Protein 2WAM (pdb70)

Solvent-accessible surface area: 38708 Å² total; per-residue (Å²): 164,98,178,165,82,60,38,56,98,35,1,20,96,47,94,146,97,39,40,136,12,41,22,135,103,62,127,17,3,3,2,0,1,1,10,39,19,27,5,37,0,0,50,0,3,95,29,0,7,49,20,2,66,90,45,21,111,51,96,54,2,0,43,9,26,21,22,28,0,1,5,1,55,77,52,50,11,73,0,14,16,98,50,1,48,24,51,93,9,80,83,26,54,2,9,4,27,7,1,130,7,70,117,19,31,10,0,1,0,0,0,3,34,2,0,2,9,16,0,47,75,0,2,63,2,1,44,72,8,2,67,167,38,39,18,62,6,1,0,5,10,15,2,0,3,25,31,24,3,9,52,69,96,61,54,28,24,13,12,3,69,46,144,150,47,11,83,126,44,126,74,62,24,82,120,17,93,1,18,1,2,0,15,20,3,0,7,28,31,0,27,99,94,74,31,58,4,0,0,1,11,0,18,0,4,73,58,10,19,163,55,64,4,8,17,0,0,36,18,0,0,75,26,0,20,151,24,1,88,12,98,22,51,24,81,117,12,33,123,40,7,60,103,37,50,57,120,13,56,130,134,13,143,91,35,79,136,50,19,105,68,7,30,39,10,38,155,116,18,55,59,114,57,87,61,75,90,104,88,88,181,39,79,74,21,56,191,34,5,32,106,53,6,174,159,178,164,90,58,36,54,87,34,0,22,85,51,81,126,96,67,28,127,15,59,33,126,108,53,115,19,3,1,1,0,2,1,6,32,16,24,3,39,0,0,61,0,6,96,39,0,2,31,18,2,59,93,40,24,112,54,72,53,4,0,41,9,29,22,22,27,0,0,6,2,45,77,52,27,10,75,1,14,14,101,46,3,54,18,46,93,9,80,75,24,100,3,7,3,23,8,2,106,7,68,116,27,30,6,0,0,0,0,5,11,32,1,0,2,8,18,1,49,79,0,2,68,2,2,42,68,11,1,65,160,39,40,15,69,7,1,0,4,7,18,2,0,2,26,40,26,4,8,47,72,98,54,53,30,34,12,14,3,74,44,152,148,47,8,84,114,44,144,73,72,22,88,109,21,82,2,16,1,1,0,13,22,6,0,6,26,30,0,28,100,99,71,34,57,4,0,0,1,14,0,16,0,2,68,72,12,20,153,74,70,6,9,17,0,0,39,18,0,0,80,23,0,22,140,22,1,76,9,97,20,50,24,83,103,11,34,119,36,7,65,125,38,45,56,139,17,49,121,120,16,156,85,37,95,146,56,35,124,77,6,31,30,14,40,147,115,40,65,65,163,70,123,135,35,86,74,20,63,174,41,8,42,108,60,9,189,164,99,184,156,88,56,36,54,94,36,0,21,96,48,91,144,99,44,39,128,10,43,27,128,109,53,118,16,3,1,1,0,1,0,8,38,20,91,26,45,2,0,50,0,5,100,30,0,7,48,20,1,70,91,43,22,104,48,98,51,3,0,43,8,28,23,24,32,0,0,6,3,40,75,45,22,18,72,1,14,16,96,48,4,48,22,56,95,12,78,66,25,100,3,7,4,25,6,2,123,8,64,118,18,32,5,0,0,0,0,6,12,36,1,0,1,7,15,0,50,71,0,2,68,2,2,49,68,13,2,63,169,41,38,17,64,9,0,0,5,10,15,1,45,61,90,66,14,2,7,46,69,97,64,53,28,48,10,20,4,72,40,162,147,50,4,83,119,44,152,62,98,59,78,110,76,106,40,72,1,2,0,15,22,2,0,7,29,28,0,28,103,93,70,36,64,3,0,0,2,25,0,14,0,4,95,77,10,35,167,54,60,4,8,17,1,0,38,18,0,0,79,28,0,22,150,23,1,76,9,99,23,50,24,85,117,12,32,109,33,6,57,107,38,50,51,138,15,60,115,118,24,168,91,37,77,134,61,34,133,88,6,33,40,15,42,158,109,33,66,68,139,97,133,118

Organism: Mycobacterium tuberculosis (strain CDC 1551 / Oshkosh) (NCBI:txid83331)

Nearest PDB structures (foldseek):
  2wam-assembly1_A  TM=1.003E+00  e=1.824E-62  Mycobacterium tuberculosis H37Rv
  2wam-assembly1_B  TM=9.989E-01  e=4.707E-58  Mycobacterium tuberculosis H37Rv
  2p90-assembly1_A  TM=9.515E-01  e=1.742E-33  Corynebacterium glutamicum ATCC 13032
  3e35-assembly1_A  TM=9.134E-01  e=2.302E-29  Streptomyces coelicolor A3(2)
  3mnf-assembly1_A  TM=8.466E-01  e=8.065E-18  Streptomyces avermitilis MA-4680 = NBRC 14893

Radius of gyration: 30.43 Å; Cα contacts (8 Å, |Δi|>4): 1703; chains: 3; bounding box: 78×72×82 Å

Foldseek 3Di:
DDDDADDDPQFKGFPPPDDQQAFPVRAGAEEEEQADDQAQFLVLSVLLLVQQPVQWDKDFGMWTPLVSFADCVVPPWDWDDDPHGTDDTDDWTWTKMWTAFPVGNIHIYTYTHFGPDDLPVNLVRVLVVCVVRRHQEYEYEAEFEFLAAPPDDKDKDKDWPDVVLPVVDDDPEDDDDADDGSRRVSQVVCVVVVHTYMYIYIYHHNVRGPHNQLVRNLVSVVSCCVSRVGHHDCVVSVVVNVVVSVVVVVVCVVDVVSVVSNVVNNVVVVVVVVVVVVVVCYVRRRVGSNVSSD/DDDQDDDPQWKGFDPDADQQADPVGAGAEEEEQAPDQAQFLPLSVLLVVQQPVQWDKDFGMWTNLVSFADCVVPPWDWDDDPHGTDDTRDWTWTKMWTAFPVGNIHIYTYTHFGPDDLPVNLVRVLVVCVVRRHQEYEYEAEFEDLAAPPDDKDKDKDWPDCVLQVVDDDPEDDDDADDTSRVVSQVVCVVVPHTYMYMYIYHHNVRGPHNQLVSNVVRVVSVCVRRVGHHPCVVSVVVNVVVVVVVVVVQVVDPVNVVSNVVNVVVVVVVVVPYVSRRVGSRVSRD/DDDDADDDPQFKGFPPPDDQQADPVSAGAAEEEQADDPAQFLVLSVLLVVQQPVQWDKDFGMWTPLVSFADCVVPPWDWDDDDHDTDDTRDWTWTKMWTAFPVGNIHIYTYTHFGPDDLVVNLVRVLVVCVVRNHQEYEYEAEDEDLAFPPDDKDKDKDWPDCVLVVVDDDPDDDDDDDDTSRNVSQVVCVVVPHTYMYMYIYDHNVRGVDNQLVSNVVRVVSCCVSRVGHHDCVVSVVVNVVVSVVVVVVLVVDVVNVVSNVVNVVVVVVVVVD

Secondary structure (DSSP, 8-state):
------EETTTEEE-SSPPP---TTSPPPEEEEEEESS--GGGHHHHHHHHHHHHSEEEEEEEE-HHHH-BTTTSPPEEEEETTEEEEE----EEEEEEE-TT--EEEEEEEEPPSB-HHHHHHHHHHHHHHTT--EEEEEEEEEES--TTS---EEEEESSGGGGTTS-----SEEEE--HHHHHHHHHHHTT--EEEEEEEEEGGGTTS--HHHHHHHHHHHHHHHT-----HHHHHHHHHHHHHHHHHHTT-HHHHHHHHHHHHHHHHHHHHHHHTT--HHHHHHHHHHH-/-----EETTTEEEPSSPPP---SS-PPPEEEEEEESS--GGGHHHHHHHHHHHHSEEEEEEEE-HHHH-BTTTSPPEEEE-SSSEEEE----EEEEEEE-TT--EEEEEEEEPPSB-HHHHHHHHHHHHHHTT--EEEEEEEEEES--TTSPPPEEEEES-GGGGTT------SEEEE--HHHHHHHHHHHTT--EEEEEEEEEGGGTTS--HHHHHHHHHHHHHHHT-----HHHHHHHHHHHHHHHHHHTT-HHHHHHHHHHHHHHHHHH---HHHHHHHHHHT-/------EETTTEEE-SSPPP---TT-PPPEEEEEEESS--GGGHHHHHHHHHHHHSEEEEEEEE-HHHH-BTTTS--EEEE-SSSEEEE----EEEEEEE-TT--EEEEEEEEPPSB-HHHHHHHHHHHHHHTT--EEEEEEEEEES--TTSPPPEEEEESSGGGGTT-------EEEE--HHHHHHHHHHHTT--EEEEEEEEEGGGTTS--HHHHHHHHHHHHHHHT-----HHHHHHHHHHHHHHHHHHHH-HHHHHHHHHHHHHHHHHHH-

InterPro domains:
  IPR008492 Rv2714-like [PIRSF028754] (21-323)
  IPR019151 Proteasome assembly chaperone 2 [PF09754] (43-261)
  IPR038389 Proteasome assembly chaperone 2 superfamily [G3DSA:3.40.50.10900] (10-241)

B-factor: mean 50.77, std 25.78, range [14.51, 149.57]

CATH classification: 3.40.50.10900 (+1 more: 1.10.287.100)

GO terms:
  GO:0005886 plasma membrane (C, HDA)
  GO:0070207 protein homotrimerization (P, IPI)

Structure (mmCIF, N/CA/C/O backbone):
data_2WAM
#
_entry.id   2WAM
#
_cell.length_a   140.493
_cell.length_b   140.493
_cell.length_c   129.770
_cell.angle_alpha   90.00
_cell.angle_beta   90.00
_cell.angle_gamma   120.00
#
_symmetry.space_group_name_H-M   'P 32 2 1'
#
loop_
_entity.id
_entity.type
_entity.pdbx_description
1 polymer 'CONSERVED HYPOTHETICAL ALANINE AND LEUCINE RICH PROTEIN'
2 non-polymer GLYCEROL
3 water water
#
loop_
_atom_site.group_PDB
_atom_site.id
_atom_site.type_symbol
_atom_site.label_atom_id
_atom_site.label_alt_id
_atom_site.label_comp_id
_atom_site.label_asym_id
_atom_site.label_entity_id
_atom_site.label_seq_id
_atom_site.pdbx_PDB_ins_code
_atom_site.Cartn_x
_atom_site.Cartn_y
_atom_site.Cartn_z
_atom_site.occupancy
_atom_site.B_iso_or_equiv
_atom_site.auth_seq_id
_atom_site.auth_comp_id
_atom_site.auth_asym_id
_atom_site.auth_atom_id
_atom_site.pdbx_PDB_model_num
ATOM 1 N N . ALA A 1 38 ? -33.842 -48.110 15.293 1.00 73.18 10 ALA A N 1
ATOM 2 C CA . ALA A 1 38 ? -33.976 -49.164 16.299 1.00 85.04 10 ALA A CA 1
ATOM 3 C C . ALA A 1 38 ? -32.655 -49.911 16.533 1.00 86.76 10 ALA A C 1
ATOM 4 O O . ALA A 1 38 ? -32.191 -50.027 17.675 1.00 81.58 10 ALA A O 1
ATOM 6 N N . ARG A 1 39 ? -32.059 -50.412 15.450 1.00 86.66 11 ARG A N 1
ATOM 7 C CA . ARG A 1 39 ? -30.758 -51.083 15.508 1.00 88.82 11 ARG A CA 1
ATOM 8 C C . ARG A 1 39 ? -29.605 -50.066 15.524 1.00 90.23 11 ARG A C 1
ATOM 9 O O . ARG A 1 39 ? -29.562 -49.150 14.697 1.00 84.73 11 ARG A O 1
ATOM 11 N N . GLU A 1 40 ? -28.674 -50.235 16.463 1.00 91.75 12 GLU A N 1
ATOM 12 C CA . GLU A 1 40 ? -27.585 -49.270 16.669 1.00 93.72 12 GLU A CA 1
ATOM 13 C C . GLU A 1 40 ? -26.584 -49.118 15.507 1.00 95.40 12 GLU A C 1
ATOM 14 O O . GLU A 1 40 ? -26.142 -50.094 14.898 1.00 91.60 12 GLU A O 1
ATOM 20 N N . TYR A 1 41 ? -26.221 -47.868 15.237 1.00 96.88 13 TYR A N 1
ATOM 21 C CA . TYR A 1 41 ? -25.321 -47.507 14.151 1.00 88.62 13 TYR A CA 1
ATOM 22 C C . TYR A 1 41 ? -24.118 -46.769 14.735 1.00 77.66 13 TYR A C 1
ATOM 23 O O . TYR A 1 41 ? -24.267 -45.677 15.280 1.00 79.49 13 TYR A O 1
ATOM 32 N N . GLU A 1 42 ? -22.932 -47.361 14.634 1.00 64.29 14 GLU A N 1
ATOM 33 C CA . GLU A 1 42 ? -21.725 -46.719 15.154 1.00 54.22 14 GLU A CA 1
ATOM 34 C C . GLU A 1 42 ? -21.225 -45.656 14.165 1.00 50.20 14 GLU A C 1
ATOM 35 O O . GLU A 1 42 ? -21.142 -45.912 12.959 1.00 54.45 14 GLU A O 1
ATOM 41 N N . PRO A 1 43 ? -20.887 -44.455 14.670 1.00 43.80 15 PRO A N 1
ATOM 42 C CA . PRO A 1 43 ? -20.634 -43.319 13.773 1.00 41.44 15 PRO A CA 1
ATOM 43 C C . PRO A 1 43 ? -19.286 -43.428 13.048 1.00 37.47 15 PRO A C 1
ATOM 44 O O . PRO A 1 43 ? -18.355 -44.085 13.512 1.00 34.80 15 PRO A O 1
ATOM 48 N N . GLY A 1 44 ? -19.186 -42.765 11.908 1.00 33.79 16 GLY A N 1
ATOM 49 C CA . GLY A 1 44 ? -1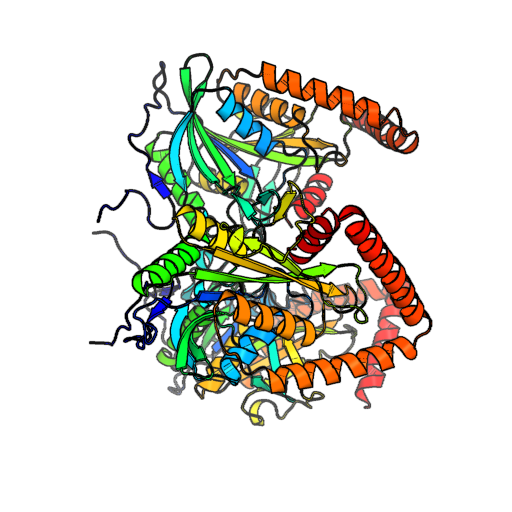7.981 -42.831 11.118 1.00 34.90 16 GLY A CA 1
ATOM 50 C C . GLY A 1 44 ? -18.235 -42.395 9.698 1.00 37.01 16 GLY A C 1
ATOM 51 O O . GLY A 1 44 ? -19.069 -41.525 9.445 1.00 42.35 16 GLY A O 1
ATOM 52 N N . GLN A 1 45 ? -17.485 -42.985 8.776 1.00 34.85 17 GLN A N 1
ATOM 53 C CA . GLN A 1 45 ? -17.698 -42.783 7.359 1.00 38.32 17 GLN A CA 1
ATOM 54 C C . GLN A 1 45 ? -18.040 -44.132 6.745 1.00 40.88 17 GLN A C 1
ATOM 55 O O . GLN A 1 45 ? -17.216 -45.044 6.728 1.00 44.51 17 GLN A O 1
ATOM 61 N N . PRO A 1 46 ? -19.267 -44.264 6.240 1.00 42.17 18 PRO A N 1
ATOM 62 C CA . PRO A 1 46 ? -19.712 -45.546 5.686 1.00 39.10 18 PRO A CA 1
ATOM 63 C C . PRO A 1 46 ? -18.760 -46.050 4.602 1.00 40.71 18 PRO A C 1
ATOM 64 O O . PRO A 1 46 ? -18.383 -45.321 3.681 1.00 34.80 18 PRO A O 1
ATOM 68 N N . GLY A 1 47 ? -18.359 -47.308 4.740 1.00 47.52 19 GLY A N 1
ATOM 69 C CA . GLY A 1 47 ? -17.446 -47.925 3.809 1.00 22.66 19 GLY A CA 1
ATOM 70 C C . GLY A 1 47 ? -16.000 -47.493 3.981 1.00 39.68 19 GLY A C 1
ATOM 71 O O . GLY A 1 47 ? -15.165 -47.802 3.124 1.00 39.01 19 GLY A O 1
ATOM 72 N N . MET A 1 48 ? -15.692 -46.775 5.064 1.00 22.99 20 MET A N 1
ATOM 73 C CA . MET A 1 48 ? -14.319 -46.346 5.280 1.00 26.95 20 MET A CA 1
ATOM 74 C C . MET A 1 48 ? -13.780 -46.560 6.698 1.00 35.52 20 MET A C 1
ATOM 75 O O . MET A 1 48 ? -12.685 -47.088 6.865 1.00 30.23 20 MET A O 1
ATOM 80 N N . TYR A 1 49 ? -14.532 -46.129 7.711 1.00 37.05 21 TYR A N 1
ATOM 81 C CA . TYR A 1 49 ? -14.121 -46.338 9.093 1.00 28.75 21 TYR A CA 1
ATOM 82 C C . TYR A 1 49 ? -15.251 -46.146 10.082 1.00 31.49 21 TYR A C 1
ATOM 83 O O . TYR A 1 49 ? -16.148 -45.335 9.861 1.00 33.14 21 TYR A O 1
ATOM 92 N N . GLU A 1 50 ? -15.193 -46.915 11.167 1.00 27.86 22 GLU A N 1
ATOM 93 C CA . GLU A 1 50 ? -16.005 -46.689 12.350 1.00 26.68 22 GLU A CA 1
ATOM 94 C C . GLU A 1 50 ? -15.176 -45.986 13.424 1.00 32.99 22 GLU A C 1
ATOM 95 O O . GLU A 1 50 ? -14.030 -46.365 13.698 1.00 31.87 22 GLU A O 1
ATOM 101 N N . LEU A 1 51 ? -15.758 -44.966 14.036 1.00 31.37 23 LEU A N 1
ATOM 102 C CA . LEU A 1 51 ? -15.169 -44.357 15.221 1.00 30.11 23 LEU A CA 1
ATOM 103 C C . LEU A 1 51 ? -15.458 -45.163 16.474 1.00 30.05 23 LEU A C 1
ATOM 104 O O . LEU A 1 51 ? -16.552 -45.688 16.647 1.00 44.64 23 LEU A O 1
ATOM 109 N N . GLU A 1 52 ? -14.470 -45.260 17.348 1.00 34.62 24 GLU A N 1
ATOM 110 C CA . GLU A 1 52 ? -14.698 -45.701 18.719 1.00 40.34 24 GLU A CA 1
ATOM 111 C C . GLU A 1 52 ? -14.967 -44.450 19.565 1.00 44.83 24 GLU A C 1
ATOM 112 O O . GLU A 1 52 ? -14.065 -43.930 20.213 1.00 45.25 24 GLU A O 1
ATOM 118 N N . PHE A 1 53 ? -16.208 -43.966 19.538 1.00 46.60 25 PHE A N 1
ATOM 119 C CA . PHE A 1 53 ? -16.556 -42.662 20.105 1.00 43.57 25 PHE A CA 1
ATOM 120 C C . PHE A 1 53 ? -16.966 -42.746 21.587 1.00 49.72 25 PHE A C 1
ATOM 121 O O . PHE A 1 53 ? -17.744 -43.623 21.975 1.00 50.19 25 PHE A O 1
ATOM 129 N N . PRO A 1 54 ? -16.447 -41.823 22.419 1.00 42.89 26 PRO A N 1
ATOM 130 C CA . PRO A 1 54 ? -15.553 -40.717 22.049 1.00 32.91 26 PRO A CA 1
ATOM 131 C C . PRO A 1 54 ? -14.067 -41.062 22.099 1.00 37.80 26 PRO A C 1
ATOM 132 O O . PRO A 1 54 ? -13.635 -41.975 22.797 1.00 33.83 26 PRO A O 1
ATOM 136 N N . ALA A 1 55 ? -13.284 -40.296 21.355 1.00 48.01 27 ALA A N 1
ATOM 137 C CA . ALA A 1 55 ? -11.839 -40.412 21.398 1.00 42.39 27 ALA A CA 1
ATOM 138 C C . ALA A 1 55 ? -11.332 -39.853 22.722 1.00 41.18 27 ALA A C 1
ATOM 139 O O . ALA A 1 55 ? -11.965 -38.974 23.314 1.00 42.05 27 ALA A O 1
ATOM 141 N N . PRO A 1 56 ? -10.182 -40.358 23.183 1.00 37.58 28 PRO A N 1
ATOM 142 C CA . PRO A 1 56 ? -9.529 -39.872 24.401 1.00 34.88 28 PRO A CA 1
ATOM 143 C C . PRO A 1 56 ? -9.090 -38.423 24.220 1.00 39.74 28 PRO A C 1
ATOM 144 O O . PRO A 1 56 ? -9.181 -37.885 23.114 1.00 40.49 28 PRO A O 1
ATOM 148 N N . GLN A 1 57 ? -8.620 -37.800 25.295 1.00 50.90 29 GLN A N 1
ATOM 149 C CA . GLN A 1 57 ? -7.974 -36.500 25.196 1.00 54.02 29 GLN A CA 1
ATOM 150 C C . GLN A 1 57 ? -6.662 -36.698 24.444 1.00 48.39 29 GLN A C 1
ATOM 151 O O . GLN A 1 57 ? -5.895 -37.610 24.766 1.00 48.65 29 GLN A O 1
ATOM 157 N N . LEU A 1 58 ? -6.401 -35.868 23.437 1.00 39.14 30 LEU A N 1
ATOM 158 C CA . LEU A 1 58 ? -5.179 -36.031 22.643 1.00 32.30 30 LEU A CA 1
ATOM 159 C C . LEU A 1 58 ? -4.213 -34.857 22.747 1.00 34.84 30 LEU A C 1
ATOM 160 O O . LEU A 1 58 ? -3.176 -34.827 22.086 1.00 34.92 30 LEU A O 1
ATOM 165 N N . SER A 1 59 ? -4.549 -33.900 23.597 1.00 33.52 31 SER A N 1
ATOM 166 C CA . SER A 1 59 ? -3.730 -32.714 23.749 1.00 39.05 31 SER A CA 1
ATOM 167 C C . SER A 1 59 ? -2.710 -32.901 24.865 1.00 48.80 31 SER A C 1
ATOM 168 O O . SER A 1 59 ? -2.985 -33.567 25.868 1.00 54.68 31 SER A O 1
ATOM 171 N N . SER A 1 60 ? -1.523 -32.328 24.678 1.00 56.56 32 SER A N 1
ATOM 172 C CA . SER A 1 60 ? -0.461 -32.443 25.671 1.00 67.67 32 SER A CA 1
ATOM 173 C C . SER A 1 60 ? -0.755 -31.515 26.833 1.00 70.22 32 SER A C 1
ATOM 174 O O . SER A 1 60 ? -1.611 -30.630 26.737 1.00 60.18 32 SER A O 1
ATOM 177 N N . SER A 1 61 ? -0.032 -31.725 27.926 1.00 80.76 33 SER A N 1
ATOM 178 C CA . SER A 1 61 ? -0.130 -30.874 29.102 1.00 87.60 33 SER A CA 1
ATOM 179 C C . SER A 1 61 ? -0.028 -29.394 28.744 1.00 88.51 33 SER A C 1
ATOM 180 O O . SER A 1 61 ? -0.458 -28.546 29.519 1.00 92.90 33 SER A O 1
ATOM 183 N N . ASP A 1 62 ? 0.525 -29.095 27.567 1.00 89.51 34 ASP A N 1
ATOM 184 C CA . ASP A 1 62 ? 0.717 -27.713 27.113 1.00 91.52 34 ASP A CA 1
ATOM 185 C C . ASP A 1 62 ? -0.243 -27.231 26.003 1.00 91.15 34 ASP A C 1
ATOM 186 O O . ASP A 1 62 ? -0.007 -26.187 25.389 1.00 92.45 34 ASP A O 1
ATOM 191 N N . GLY A 1 63 ? -1.315 -27.982 25.746 1.00 85.83 35 GLY A N 1
ATOM 192 C CA . GLY A 1 63 ? -2.314 -27.586 24.760 1.00 74.23 35 GLY A CA 1
ATOM 193 C C . GLY A 1 63 ? -1.922 -27.894 23.323 1.00 65.48 35 GLY A C 1
ATOM 194 O O . GLY A 1 63 ? -2.677 -27.649 22.376 1.00 56.44 35 GLY A O 1
ATOM 195 N N . ARG A 1 64 ? -0.723 -28.443 23.174 1.00 62.59 36 ARG A N 1
ATOM 196 C CA . ARG A 1 64 ? -0.150 -28.823 21.887 1.00 55.50 36 ARG A CA 1
ATOM 197 C C . ARG A 1 64 ? -0.855 -30.070 21.323 1.00 50.53 36 ARG A C 1
ATOM 198 O O . ARG A 1 64 ? -1.335 -30.917 22.072 1.00 47.26 36 ARG A O 1
ATOM 206 N N . GLY A 1 65 ? -0.919 -30.191 20.004 1.00 47.80 37 GLY A N 1
ATOM 207 C CA . GLY A 1 65 ? -1.593 -31.326 19.400 1.00 40.40 37 GLY A CA 1
ATOM 208 C C . GLY A 1 65 ? -0.733 -32.575 19.308 1.00 38.99 37 GLY A C 1
ATOM 209 O O . GLY A 1 65 ? 0.491 -32.502 19.457 1.00 43.49 37 GLY A O 1
ATOM 210 N N . PRO A 1 66 ? -1.370 -33.728 19.040 1.00 35.26 38 PRO A N 1
ATOM 211 C CA . PRO A 1 66 ? -0.722 -35.041 18.908 1.00 38.74 38 PRO A CA 1
ATOM 212 C C . PRO A 1 66 ? 0.135 -35.196 17.647 1.00 40.43 38 PRO A C 1
ATOM 213 O O . PRO A 1 66 ? -0.149 -34.624 16.600 1.00 39.65 38 PRO A O 1
ATOM 217 N N . VAL A 1 67 ? 1.183 -35.996 17.769 1.00 39.52 39 VAL A N 1
ATOM 218 C CA . VAL A 1 67 ? 1.923 -36.510 16.626 1.00 38.56 39 VAL A CA 1
ATOM 219 C C . VAL A 1 67 ? 1.159 -37.710 16.032 1.00 41.44 39 VAL A C 1
ATOM 220 O O . VAL A 1 67 ? 0.553 -38.499 16.763 1.00 32.95 39 VAL A O 1
ATOM 224 N N . LEU A 1 68 ? 1.154 -37.822 14.706 1.00 41.88 40 LEU A N 1
ATOM 225 C CA . LEU A 1 68 ? 0.561 -38.967 14.037 1.00 35.38 40 LEU A CA 1
ATOM 226 C C . LEU A 1 68 ? 1.668 -39.786 13.395 1.00 36.86 40 LEU A C 1
ATOM 227 O O . LEU A 1 68 ? 2.421 -39.272 12.577 1.00 35.71 40 LEU A O 1
ATOM 232 N N . VAL A 1 69 ? 1.757 -41.057 13.774 1.00 33.69 41 VAL A N 1
ATOM 233 C CA . VAL A 1 69 ? 2.705 -41.989 13.176 1.00 30.75 41 VAL A CA 1
ATOM 234 C C . VAL A 1 69 ? 1.933 -42.944 12.280 1.00 26.94 41 VAL A C 1
ATOM 235 O O . VAL A 1 69 ? 0.928 -43.502 12.709 1.00 35.34 41 VAL A O 1
ATOM 239 N N . HIS A 1 70 ? 2.384 -43.129 11.041 1.00 23.35 42 HIS A N 1
ATOM 240 C CA . HIS A 1 70 ? 1.775 -44.129 10.152 1.00 28.86 42 HIS A CA 1
ATOM 241 C C . HIS A 1 70 ? 2.744 -45.246 9.773 1.00 33.08 42 HIS A C 1
ATOM 242 O O . HIS A 1 70 ? 3.886 -44.999 9.357 1.00 31.97 42 HIS A O 1
ATOM 249 N N . ALA A 1 71 ? 2.264 -46.477 9.936 1.00 25.76 43 ALA A N 1
ATOM 250 C CA . ALA A 1 71 ? 3.061 -47.675 9.689 1.00 27.42 43 ALA A CA 1
ATOM 251 C C . ALA A 1 71 ? 2.246 -48.722 8.946 1.00 29.89 43 ALA A C 1
ATOM 252 O O . ALA A 1 71 ? 1.462 -49.446 9.551 1.00 32.86 43 ALA A O 1
ATOM 254 N N . LEU A 1 72 ? 2.452 -48.808 7.635 1.00 30.21 44 LEU A N 1
ATOM 255 C CA . LEU A 1 72 ? 1.653 -49.678 6.780 1.00 25.02 44 LEU A CA 1
ATOM 256 C C . LEU A 1 72 ? 2.485 -50.762 6.079 1.00 30.80 44 LEU A C 1
ATOM 257 O O . LEU A 1 72 ? 3.572 -50.504 5.562 1.00 35.23 44 LEU A O 1
ATOM 262 N N . GLU A 1 73 ? 1.959 -51.981 6.070 1.00 34.17 45 GLU A N 1
ATOM 263 C CA . GLU A 1 73 ? 2.662 -53.122 5.503 1.00 31.42 45 GLU A CA 1
ATOM 264 C C . GLU A 1 73 ? 2.097 -53.488 4.144 1.00 29.91 45 GLU A C 1
ATOM 265 O O . GLU A 1 73 ? 0.893 -53.412 3.933 1.00 34.65 45 GLU A O 1
ATOM 271 N N . GLY A 1 74 ? 2.968 -53.912 3.234 1.00 27.46 46 GLY A N 1
ATOM 272 C CA . GLY A 1 74 ? 2.540 -54.299 1.904 1.00 35.07 46 GLY A CA 1
ATOM 273 C C . GLY A 1 74 ? 3.289 -53.592 0.788 1.00 36.52 46 GLY A C 1
ATOM 274 O O . GLY A 1 74 ? 3.256 -54.030 -0.358 1.00 34.27 46 GLY A O 1
ATOM 275 N N . PHE A 1 75 ? 3.973 -52.503 1.126 1.00 31.57 47 PHE A N 1
ATOM 276 C CA . PHE A 1 75 ? 4.769 -51.761 0.158 1.00 32.56 47 PHE A CA 1
ATOM 277 C C . PHE A 1 75 ? 6.192 -52.306 0.098 1.00 38.58 47 PHE A C 1
ATOM 278 O O . PHE A 1 75 ? 6.561 -53.003 -0.834 1.00 49.23 47 PHE A O 1
ATOM 286 N N . SER A 1 76 ? 6.986 -51.968 1.101 1.00 43.62 48 SER A N 1
ATOM 287 C CA . SER A 1 76 ? 8.326 -52.503 1.242 1.00 44.90 48 SER A CA 1
ATOM 288 C C . SER A 1 76 ? 8.535 -52.821 2.708 1.00 39.45 48 SER A C 1
ATOM 289 O O . SER A 1 76 ? 8.494 -51.920 3.546 1.00 39.61 48 SER A O 1
ATOM 292 N N . ASP A 1 77 ? 8.761 -54.099 3.004 1.00 36.00 49 ASP A N 1
ATOM 293 C CA . ASP A 1 77 ? 8.805 -54.595 4.377 1.00 38.14 49 ASP A CA 1
ATOM 294 C C . ASP A 1 77 ? 10.079 -55.356 4.728 1.00 40.27 49 ASP A C 1
ATOM 295 O O . ASP A 1 77 ? 10.025 -56.404 5.374 1.00 40.71 49 ASP A O 1
ATOM 300 N N . ALA A 1 78 ? 11.219 -54.816 4.313 1.00 29.49 50 ALA A N 1
ATOM 301 C CA . ALA A 1 78 ? 12.504 -55.401 4.645 1.00 33.82 50 ALA A CA 1
ATOM 302 C C . ALA A 1 78 ? 12.691 -55.435 6.155 1.00 36.28 50 ALA A C 1
ATOM 303 O O . ALA A 1 78 ? 12.472 -54.429 6.841 1.00 32.23 50 ALA A O 1
ATOM 305 N N . GLY A 1 79 ? 13.105 -56.597 6.655 1.00 33.95 51 GLY A N 1
ATOM 306 C CA . GLY A 1 79 ? 13.311 -56.813 8.075 1.00 34.52 51 GLY A CA 1
ATOM 307 C C . GLY A 1 79 ? 11.993 -56.908 8.818 1.00 34.61 51 GLY A C 1
ATOM 308 O O . GLY A 1 79 ? 11.967 -56.986 10.041 1.00 32.24 51 GLY A O 1
ATOM 309 N N . HIS A 1 80 ? 10.894 -56.906 8.070 1.00 35.39 52 HIS A N 1
ATOM 310 C CA . HIS A 1 80 ? 9.568 -56.806 8.660 1.00 30.39 52 HIS A CA 1
ATOM 311 C C . HIS A 1 80 ? 9.531 -55.640 9.643 1.00 29.50 52 HIS A C 1
ATOM 312 O O . HIS A 1 80 ? 8.755 -55.642 10.593 1.00 34.59 52 HIS A O 1
ATOM 319 N N . ALA A 1 81 ? 10.365 -54.635 9.395 1.00 25.93 53 ALA A N 1
ATOM 320 C CA . ALA A 1 81 ? 10.573 -53.559 10.363 1.00 31.02 53 ALA A CA 1
ATOM 321 C C . ALA A 1 81 ? 9.323 -52.735 10.689 1.00 35.12 53 ALA A C 1
ATOM 322 O O . ALA A 1 81 ? 9.167 -52.280 11.822 1.00 34.11 53 ALA A O 1
ATOM 324 N N . ILE A 1 82 ? 8.444 -52.544 9.705 1.00 31.26 54 ILE A N 1
ATOM 325 C CA . ILE A 1 82 ? 7.207 -51.799 9.919 1.00 26.76 54 ILE A CA 1
ATOM 326 C C . ILE A 1 82 ? 6.256 -52.562 10.846 1.00 29.31 54 ILE A C 1
ATOM 327 O O . ILE A 1 82 ? 5.712 -52.001 11.801 1.00 26.08 54 ILE A O 1
ATOM 332 N N . ARG A 1 83 ? 6.034 -53.836 10.550 1.00 21.61 55 ARG A N 1
ATOM 333 C CA . ARG A 1 83 ? 5.147 -54.628 11.370 1.00 21.90 55 ARG A CA 1
ATOM 334 C C . ARG A 1 83 ? 5.667 -54.628 12.811 1.00 33.82 55 ARG A C 1
ATOM 335 O O . ARG A 1 83 ? 4.922 -54.373 13.754 1.00 40.23 55 ARG A O 1
ATOM 343 N N . LEU A 1 84 ? 6.957 -54.898 12.968 1.00 30.51 56 LEU A N 1
ATOM 344 C CA . LEU A 1 84 ? 7.565 -55.012 14.283 1.00 25.12 56 LEU A CA 1
ATOM 345 C C . LEU A 1 84 ? 7.450 -53.736 15.108 1.00 31.28 56 LEU A C 1
ATOM 346 O O . LEU A 1 84 ? 7.167 -53.789 16.307 1.00 31.38 56 LEU A O 1
ATOM 351 N N . ALA A 1 85 ? 7.679 -52.592 14.469 1.00 31.08 57 ALA A N 1
ATOM 352 C CA . ALA A 1 85 ? 7.645 -51.322 15.175 1.00 32.19 57 ALA A CA 1
ATOM 353 C C . ALA A 1 85 ? 6.234 -50.990 15.638 1.00 33.36 57 ALA A C 1
ATOM 354 O O . ALA A 1 85 ? 6.034 -50.544 16.764 1.00 38.44 57 ALA A O 1
ATOM 356 N N . ALA A 1 86 ? 5.252 -51.227 14.778 1.00 30.41 58 ALA A N 1
ATOM 357 C CA . ALA A 1 86 ? 3.864 -50.976 15.145 1.00 22.97 58 ALA A CA 1
ATOM 358 C C . ALA A 1 86 ? 3.425 -51.915 16.266 1.00 29.91 58 ALA A C 1
ATOM 359 O O . ALA A 1 86 ? 2.716 -51.513 17.195 1.00 36.54 58 ALA A O 1
ATOM 361 N N . ALA A 1 87 ? 3.865 -53.166 16.188 1.00 23.33 59 ALA A N 1
ATOM 362 C CA . ALA A 1 87 ? 3.462 -54.170 17.168 1.00 33.56 59 ALA A CA 1
ATOM 363 C C . ALA A 1 87 ? 4.037 -53.824 18.526 1.00 34.36 59 ALA A C 1
ATOM 364 O O . ALA A 1 87 ? 3.403 -54.049 19.558 1.00 36.63 59 ALA A O 1
ATOM 366 N N . HIS A 1 88 ? 5.246 -53.273 18.520 1.00 27.94 60 HIS A N 1
ATOM 367 C CA . HIS A 1 88 ? 5.907 -52.963 19.773 1.00 22.68 60 HIS A CA 1
ATOM 368 C C . HIS A 1 88 ? 5.252 -51.808 20.494 1.00 28.68 60 HIS A C 1
ATOM 369 O O . HIS A 1 88 ? 4.980 -51.895 21.687 1.00 28.67 60 HIS A O 1
ATOM 376 N N . LEU A 1 89 ? 5.004 -50.722 19.773 1.00 34.85 61 LEU A N 1
ATOM 377 C CA . LEU A 1 89 ? 4.261 -49.606 20.340 1.00 34.29 61 LEU A CA 1
ATOM 378 C C . LEU A 1 89 ? 2.943 -50.075 20.969 1.00 30.04 61 LEU A C 1
ATOM 379 O O . LEU A 1 89 ? 2.665 -49.778 22.122 1.00 33.65 61 LEU A O 1
ATOM 384 N N . LYS A 1 90 ? 2.133 -50.808 20.214 1.00 28.61 62 LYS A N 1
ATOM 385 C CA . LYS A 1 90 ? 0.846 -51.261 20.731 1.00 32.17 62 LYS A CA 1
ATOM 386 C C . LYS A 1 90 ? 0.968 -52.179 21.962 1.00 31.29 62 LYS A C 1
ATOM 387 O O . LYS A 1 90 ? 0.093 -52.185 22.820 1.00 27.54 62 LYS A O 1
ATOM 393 N N . ALA A 1 91 ? 2.059 -52.932 22.047 1.00 32.77 63 ALA A N 1
ATOM 394 C CA . ALA A 1 91 ? 2.279 -53.887 23.134 1.00 37.94 63 ALA A CA 1
ATOM 395 C C . ALA A 1 91 ? 2.882 -53.251 24.393 1.00 38.58 63 ALA A C 1
ATOM 396 O O . ALA A 1 91 ? 2.638 -53.698 25.504 1.00 31.91 63 ALA A O 1
ATOM 398 N N . ALA A 1 92 ? 3.675 -52.206 24.201 1.00 35.78 64 ALA A N 1
ATOM 399 C CA . ALA A 1 92 ? 4.445 -51.617 25.277 1.00 30.91 64 ALA A CA 1
ATOM 400 C C . ALA A 1 92 ? 3.778 -50.394 25.920 1.00 33.09 64 ALA A C 1
ATOM 401 O O . ALA A 1 92 ? 4.087 -50.046 27.056 1.00 31.89 64 ALA A O 1
ATOM 403 N N . LEU A 1 93 ? 2.855 -49.758 25.203 1.00 35.25 65 LEU A N 1
ATOM 404 C CA . LEU A 1 93 ? 2.176 -48.555 25.694 1.00 23.28 65 LEU A CA 1
ATOM 405 C C . LEU A 1 93 ? 0.661 -48.706 25.775 1.00 31.76 65 LEU A C 1
ATOM 406 O O . LEU A 1 93 ? 0.081 -49.547 25.088 1.00 41.79 65 LEU A O 1
ATOM 411 N N . ASP A 1 94 ? 0.025 -47.902 26.625 1.00 32.64 66 ASP A N 1
ATOM 412 C CA . ASP A 1 94 ? -1.436 -47.894 26.725 1.00 36.85 66 ASP A CA 1
ATOM 413 C C . ASP A 1 94 ? -2.052 -47.542 25.375 1.00 36.23 66 ASP A C 1
ATOM 414 O O . ASP A 1 94 ? -1.754 -46.497 24.805 1.00 37.66 66 ASP A O 1
ATOM 419 N N . THR A 1 95 ? -2.921 -48.409 24.871 1.00 35.28 67 THR A N 1
ATOM 420 C CA . THR A 1 95 ? -3.459 -48.254 23.520 1.00 30.97 67 THR A CA 1
ATOM 421 C C . THR A 1 95 ? -4.978 -48.242 23.489 1.00 29.71 67 THR A C 1
ATOM 422 O O . THR A 1 95 ? -5.620 -49.138 24.031 1.00 39.22 67 THR A O 1
ATOM 426 N N . GLU A 1 96 ? -5.550 -47.232 22.847 1.00 31.88 68 GLU A N 1
ATOM 427 C CA . GLU A 1 96 ? -6.996 -47.167 22.633 1.00 31.67 68 GLU A CA 1
ATOM 428 C C . GLU A 1 96 ? -7.314 -47.083 21.148 1.00 35.43 68 GLU A C 1
ATOM 429 O O . GLU A 1 96 ? -6.664 -46.353 20.403 1.00 45.47 68 GLU A O 1
ATOM 435 N N . LEU A 1 97 ? -8.330 -47.816 20.715 1.00 35.68 69 LEU A N 1
ATOM 436 C CA . LEU A 1 97 ? -8.794 -47.705 19.335 1.00 25.51 69 LEU A CA 1
ATOM 437 C C . LEU A 1 97 ? -9.542 -46.384 19.111 1.00 33.27 69 LEU A C 1
ATOM 438 O O . LEU A 1 97 ? -10.399 -45.981 19.908 1.00 32.68 69 LEU A O 1
ATOM 443 N N . VAL A 1 98 ? -9.198 -45.696 18.032 1.00 29.01 70 VAL A N 1
ATOM 444 C CA . VAL A 1 98 ? -9.892 -44.472 17.686 1.00 28.80 70 VAL A CA 1
ATOM 445 C C . VAL A 1 98 ? -10.784 -44.717 16.478 1.00 32.94 70 VAL A C 1
ATOM 446 O O . VAL A 1 98 ? -11.929 -44.290 16.465 1.00 30.95 70 VAL A O 1
ATOM 450 N N . ALA A 1 99 ? -10.257 -45.418 15.476 1.00 30.49 71 ALA A N 1
ATOM 451 C CA . ALA A 1 99 ? -11.032 -45.745 14.277 1.00 27.51 71 ALA A CA 1
ATOM 452 C C . ALA A 1 99 ? -10.599 -47.070 13.631 1.00 30.21 71 ALA A C 1
ATOM 453 O O . ALA A 1 99 ? -9.404 -47.317 13.435 1.00 35.50 71 ALA A O 1
ATOM 455 N N . SER A 1 100 ? 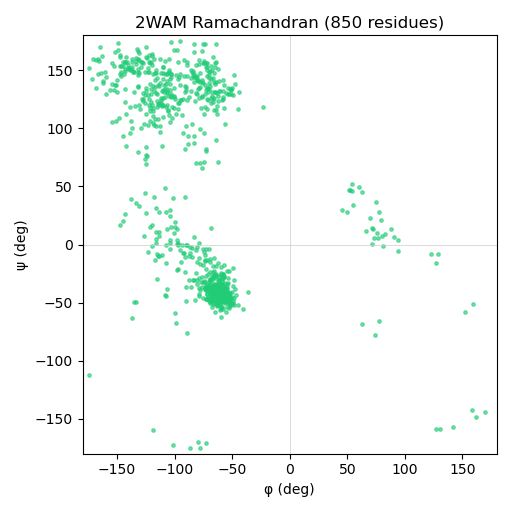-11.571 -47.924 13.320 1.00 24.90 72 SER A N 1
ATOM 456 C CA . SER A 1 100 ? -11.302 -49.135 12.543 1.00 31.41 72 SER A CA 1
ATOM 457 C C . SER A 1 100 ? -11.616 -48.831 11.102 1.00 24.65 72 SER A C 1
ATOM 458 O O . SER A 1 100 ? -12.750 -48.478 10.777 1.00 20.64 72 SER A O 1
ATOM 461 N N . PHE A 1 101 ? -10.631 -48.988 10.228 1.00 19.88 73 PHE A N 1
ATOM 462 C CA . PHE A 1 101 ? -10.907 -48.829 8.811 1.00 19.99 73 PHE A CA 1
ATOM 463 C C . PHE A 1 101 ? -11.522 -50.100 8.230 1.00 28.20 73 PHE A C 1
ATOM 464 O O . PHE A 1 101 ? -11.355 -51.199 8.767 1.00 26.41 73 PHE A O 1
ATOM 472 N N . ALA A 1 102 ? -12.278 -49.923 7.158 1.00 22.30 74 ALA A N 1
ATOM 473 C CA . ALA A 1 102 ? -12.965 -51.014 6.497 1.00 26.26 74 ALA A CA 1
ATOM 474 C C . ALA A 1 102 ? -11.981 -51.807 5.631 1.00 28.16 74 ALA A C 1
ATOM 475 O O . ALA A 1 102 ? -12.025 -51.758 4.395 1.00 27.69 74 ALA A O 1
ATOM 477 N N . ILE A 1 103 ? -11.080 -52.528 6.285 1.00 22.96 75 ILE A N 1
ATOM 478 C CA . ILE A 1 103 ? -10.075 -53.298 5.566 1.00 21.63 75 ILE A CA 1
ATOM 479 C C . ILE A 1 103 ? -10.762 -54.288 4.610 1.00 28.70 75 ILE A C 1
ATOM 480 O O . ILE A 1 103 ? -10.293 -54.493 3.490 1.00 32.52 75 ILE A O 1
ATOM 485 N N . ASP A 1 104 ? -11.891 -54.865 5.027 1.00 20.02 76 ASP A N 1
ATOM 486 C CA . ASP A 1 104 ? -12.650 -55.753 4.150 1.00 20.35 76 ASP A CA 1
ATOM 487 C C . ASP A 1 104 ? -13.079 -55.111 2.818 1.00 35.41 76 ASP A C 1
ATOM 488 O O . ASP A 1 104 ? -13.254 -55.808 1.812 1.00 30.43 76 ASP A O 1
ATOM 493 N N . GLU A 1 105 ? -13.251 -53.790 2.823 1.00 32.73 77 GLU A N 1
ATOM 494 C CA . GLU A 1 105 ? -13.593 -53.044 1.613 1.00 29.49 77 GLU A CA 1
ATOM 495 C C . GLU A 1 105 ? -12.365 -52.615 0.797 1.00 33.23 77 GLU A C 1
ATOM 496 O O . GLU A 1 105 ? -12.509 -52.153 -0.336 1.00 34.02 77 GLU A O 1
ATOM 502 N N . LEU A 1 106 ? -11.170 -52.772 1.362 1.00 26.43 78 LEU A N 1
ATOM 503 C CA . LEU A 1 106 ? -9.972 -52.170 0.779 1.00 30.09 78 LEU A CA 1
ATOM 504 C C . LEU A 1 106 ? -8.916 -53.196 0.382 1.00 30.60 78 LEU A C 1
ATOM 505 O O . LEU A 1 106 ? -7.862 -52.846 -0.139 1.00 31.13 78 LEU A O 1
ATOM 510 N N . LEU A 1 107 ? -9.201 -54.465 0.625 1.00 26.85 79 LEU A N 1
ATOM 511 C CA . LEU A 1 107 ? -8.195 -55.502 0.437 1.00 24.67 79 LEU A CA 1
ATOM 512 C C . LEU A 1 107 ? -8.511 -56.458 -0.717 1.00 25.85 79 LEU A C 1
ATOM 513 O O . LEU A 1 107 ? -9.662 -56.857 -0.927 1.00 30.76 79 LEU A O 1
ATOM 518 N N . ASP A 1 108 ? -7.486 -56.803 -1.482 1.00 25.08 80 ASP A N 1
ATOM 519 C CA . ASP A 1 108 ? -7.604 -57.872 -2.461 1.00 27.02 80 ASP A CA 1
ATOM 520 C C . ASP A 1 108 ? -7.224 -59.188 -1.778 1.00 29.11 80 ASP A C 1
ATOM 521 O O . ASP A 1 108 ? -6.045 -59.489 -1.589 1.00 36.62 80 ASP A O 1
ATOM 526 N N . TYR A 1 109 ? -8.227 -59.974 -1.409 1.00 28.29 81 TYR A N 1
ATOM 527 C CA . TYR A 1 109 ? -7.993 -61.172 -0.611 1.00 33.51 81 TYR A CA 1
ATOM 528 C C . TYR A 1 109 ? -7.228 -62.271 -1.338 1.00 33.74 81 TYR A C 1
ATOM 529 O O . TYR A 1 109 ? -6.482 -63.030 -0.719 1.00 29.59 81 TYR A O 1
ATOM 538 N N . ARG A 1 110 ? -7.421 -62.363 -2.646 1.00 28.49 82 ARG A N 1
ATOM 539 C CA . ARG A 1 110 ? -6.729 -63.380 -3.412 1.00 32.45 82 ARG A CA 1
ATOM 540 C C . ARG A 1 110 ? -5.259 -63.044 -3.707 1.00 32.15 82 ARG A C 1
ATOM 541 O O . ARG A 1 110 ? -4.502 -63.943 -4.058 1.00 33.65 82 ARG A O 1
ATOM 549 N N . SER A 1 111 ? -4.851 -61.780 -3.557 1.00 24.29 83 SER A N 1
ATOM 550 C CA . SER A 1 111 ? -3.423 -61.437 -3.662 1.00 33.11 83 SER A CA 1
ATOM 551 C C . SER A 1 111 ? -2.773 -61.640 -2.306 1.00 37.35 83 SER A C 1
ATOM 552 O O . SER A 1 111 ? -1.632 -62.066 -2.216 1.00 39.80 83 SER A O 1
ATOM 555 N N . ARG A 1 112 ? -3.507 -61.328 -1.247 1.00 33.65 84 ARG A N 1
ATOM 556 C CA . ARG A 1 112 ? -2.998 -61.544 0.105 1.00 36.87 84 ARG A CA 1
ATOM 557 C C . ARG A 1 112 ? -3.931 -62.416 0.941 1.00 38.34 84 ARG A C 1
ATOM 558 O O . ARG A 1 112 ? -4.664 -61.917 1.790 1.00 41.17 84 ARG A O 1
ATOM 566 N N . ARG A 1 113 ? -3.909 -63.719 0.682 1.00 28.95 85 ARG A N 1
ATOM 567 C CA . ARG A 1 113 ? -4.770 -64.637 1.406 1.00 31.23 85 ARG A CA 1
ATOM 568 C C . ARG A 1 113 ? -4.379 -64.663 2.878 1.00 34.59 85 ARG A C 1
ATOM 569 O O . ARG A 1 113 ? -3.206 -64.790 3.216 1.00 39.75 85 ARG A O 1
ATOM 577 N N . PRO A 1 114 ? -5.367 -64.533 3.762 1.00 35.87 86 PRO A N 1
ATOM 578 C CA . PRO A 1 114 ? -5.112 -64.652 5.193 1.00 35.38 86 PRO A CA 1
ATOM 579 C C . PRO A 1 114 ? -4.576 -66.029 5.523 1.00 29.65 86 PRO A C 1
ATOM 580 O O . PRO A 1 114 ? -5.130 -67.032 5.067 1.00 30.41 86 PRO A O 1
ATOM 584 N N . LEU A 1 115 ? -3.500 -66.066 6.300 1.00 34.75 87 LEU A N 1
ATOM 585 C CA . LEU A 1 115 ? -2.939 -67.313 6.798 1.00 32.28 87 LEU A CA 1
ATOM 586 C C . LEU A 1 115 ? -3.864 -67.986 7.794 1.00 28.17 87 LEU A C 1
ATOM 587 O O . LEU A 1 115 ? -4.307 -67.375 8.767 1.00 33.75 87 LEU A O 1
ATOM 592 N N . MET A 1 116 ? -4.158 -69.250 7.549 1.00 21.90 88 MET A N 1
ATOM 593 C CA . MET A 1 116 ? -4.988 -70.026 8.463 1.00 36.09 88 MET A CA 1
ATOM 594 C C . MET A 1 116 ? -4.200 -71.205 9.062 1.00 35.30 88 MET A C 1
ATOM 595 O O . MET A 1 116 ? -3.391 -71.822 8.381 1.00 29.05 88 MET A O 1
ATOM 600 N N . THR A 1 117 ? -4.416 -71.495 10.339 1.00 33.84 89 THR A N 1
ATOM 601 C CA . THR A 1 117 ? -3.757 -72.626 10.960 1.00 33.21 89 THR A CA 1
ATOM 602 C C . THR A 1 117 ? -4.618 -73.875 10.819 1.00 33.06 89 THR A C 1
ATOM 603 O O . THR A 1 117 ? -5.829 -73.848 11.062 1.00 36.97 89 THR A O 1
ATOM 607 N N . PHE A 1 118 ? -3.994 -74.971 10.413 1.00 35.05 90 PHE A N 1
ATOM 608 C CA . PHE A 1 118 ? -4.714 -76.235 10.268 1.00 45.02 90 PHE A CA 1
ATOM 609 C C . PHE A 1 118 ? -4.080 -77.272 11.176 1.00 51.34 90 PHE A C 1
ATOM 610 O O . PHE A 1 118 ? -2.889 -77.548 11.075 1.00 61.27 90 PHE A O 1
ATOM 618 N N . LYS A 1 119 ? -4.881 -77.844 12.062 1.00 46.09 91 LYS A N 1
ATOM 619 C CA . LYS A 1 119 ? -4.369 -78.769 13.061 1.00 51.01 91 LYS A CA 1
ATOM 620 C C . LYS A 1 119 ? -5.001 -80.154 12.879 1.00 49.28 91 LYS A C 1
ATOM 621 O O . LYS A 1 119 ? -6.161 -80.378 13.242 1.00 42.40 91 LYS A O 1
ATOM 627 N N . THR A 1 120 ? -4.230 -81.069 12.291 1.00 56.36 92 THR A N 1
ATOM 628 C CA . THR A 1 120 ? -4.676 -82.443 12.013 1.00 55.69 92 THR A CA 1
ATOM 629 C C . THR A 1 120 ? -5.855 -82.556 11.042 1.00 53.85 92 THR A C 1
ATOM 630 O O . THR A 1 120 ? -5.706 -83.054 9.928 1.00 58.27 92 THR A O 1
ATOM 634 N N . ASP A 1 121 ? -7.028 -82.105 11.475 1.00 52.22 93 ASP A N 1
ATOM 635 C CA . ASP A 1 121 ? -8.248 -82.301 10.700 1.00 47.50 93 ASP A CA 1
ATOM 636 C C . ASP A 1 121 ? -9.233 -81.139 10.794 1.00 44.38 93 ASP A C 1
ATOM 637 O O . ASP A 1 121 ? -10.423 -81.315 10.533 1.00 31.78 93 ASP A O 1
ATOM 642 N N . HIS A 1 122 ? -8.767 -79.962 11.188 1.00 30.06 94 HIS A N 1
ATOM 643 C CA . HIS A 1 122 ? -9.673 -78.815 11.254 1.00 35.47 94 HIS A CA 1
ATOM 644 C C . HIS A 1 122 ? -8.909 -77.508 11.390 1.00 36.32 94 HIS A C 1
ATOM 645 O O . HIS A 1 122 ? -7.751 -77.495 11.818 1.00 41.03 94 HIS A O 1
ATOM 652 N N . PHE A 1 123 ? -9.554 -76.412 11.003 1.00 33.83 95 PHE A N 1
ATOM 653 C CA . PHE A 1 123 ? -8.928 -75.099 11.085 1.00 35.11 95 PHE A CA 1
ATOM 654 C C . PHE A 1 123 ? -9.074 -74.527 12.484 1.00 37.60 95 PHE A C 1
ATOM 655 O O . PHE A 1 123 ? -10.134 -74.665 13.109 1.00 35.90 95 PHE A O 1
ATOM 663 N N . THR A 1 124 ? -8.017 -73.879 12.970 1.00 33.62 96 THR A N 1
ATOM 664 C CA . THR A 1 124 ? -7.993 -73.411 14.354 1.00 41.95 96 THR A CA 1
ATOM 665 C C . THR A 1 124 ? -7.746 -71.920 14.533 1.00 39.86 96 THR A C 1
ATOM 666 O O . THR A 1 124 ? -7.825 -71.409 15.649 1.00 40.23 96 THR A O 1
ATOM 670 N N . HIS A 1 125 ? -7.454 -71.220 13.447 1.00 36.84 97 HIS A N 1
ATOM 671 C CA . HIS A 1 125 ? -7.113 -69.810 13.561 1.00 39.49 97 HIS A CA 1
ATOM 672 C C . HIS A 1 125 ? -7.016 -69.157 12.192 1.00 44.53 97 HIS A C 1
ATOM 673 O O . HIS A 1 125 ? -6.555 -69.776 11.228 1.00 45.39 97 HIS A O 1
ATOM 680 N N . SER A 1 126 ? -7.468 -67.909 12.111 1.00 40.91 98 SER A N 1
ATOM 681 C CA . SER A 1 126 ? -7.220 -67.084 10.931 1.00 32.99 98 SER A CA 1
ATOM 682 C C . SER A 1 126 ? -6.511 -65.792 11.312 1.00 32.37 98 SER A C 1
ATOM 683 O O . SER A 1 126 ? -6.929 -65.074 12.218 1.00 39.35 98 SER A O 1
ATOM 686 N N . ASP A 1 127 ? -5.420 -65.512 10.619 1.00 29.75 99 ASP A N 1
ATOM 687 C CA . ASP A 1 127 ? -4.724 -64.261 10.775 1.00 29.68 99 ASP A CA 1
ATOM 688 C C . ASP A 1 127 ? -5.548 -63.149 10.084 1.00 26.37 99 ASP A C 1
ATOM 689 O O . ASP A 1 127 ? -5.454 -62.954 8.884 1.00 36.04 99 ASP A O 1
ATOM 694 N N . ASP A 1 128 ? -6.369 -62.439 10.850 1.00 26.45 100 ASP A N 1
ATOM 695 C CA . ASP A 1 128 ? -7.231 -61.384 10.309 1.00 32.02 100 ASP A CA 1
ATOM 696 C C . ASP A 1 128 ? -6.487 -60.081 10.062 1.00 43.53 100 ASP A C 1
ATOM 697 O O . ASP A 1 128 ? -5.687 -59.644 10.889 1.00 55.41 100 ASP A O 1
ATOM 702 N N . PRO A 1 129 ? -6.726 -59.470 8.896 1.00 40.35 101 PRO A N 1
ATOM 703 C CA . PRO A 1 129 ? -6.076 -58.207 8.549 1.00 33.45 101 PRO A CA 1
ATOM 704 C C . PRO A 1 129 ? -6.677 -57.019 9.300 1.00 32.16 101 PRO A C 1
ATOM 705 O O . PRO A 1 129 ? -7.890 -56.933 9.439 1.00 38.91 101 PRO A O 1
ATOM 709 N N . GLU A 1 130 ? -5.828 -56.113 9.766 1.00 31.37 102 GLU A N 1
ATOM 710 C CA . GLU A 1 130 ? -6.285 -54.916 10.448 1.00 31.37 102 GLU A CA 1
ATOM 711 C C . GLU A 1 130 ? -5.819 -53.698 9.677 1.00 26.89 102 GLU A C 1
ATOM 712 O O . GLU A 1 130 ? -4.836 -53.747 8.942 1.00 33.99 102 GLU A O 1
ATOM 718 N N . LEU A 1 131 ? -6.562 -52.614 9.835 1.00 27.03 103 LEU A N 1
ATOM 719 C CA . LEU A 1 131 ? -6.136 -51.283 9.428 1.00 33.20 103 LEU A CA 1
ATOM 720 C C . LEU A 1 131 ? -6.849 -50.354 10.400 1.00 31.97 103 LEU A C 1
ATOM 721 O O . LEU A 1 131 ? -8.083 -50.178 10.321 1.00 23.46 103 LEU A O 1
ATOM 726 N N . SER A 1 132 ? -6.075 -49.800 11.337 1.00 22.70 104 SER A N 1
ATOM 727 C CA . SER A 1 132 ? -6.639 -49.048 12.458 1.00 25.35 104 SER A CA 1
ATOM 728 C C . SER A 1 132 ? -5.911 -47.749 12.831 1.00 32.95 104 SER A C 1
ATOM 729 O O . SER A 1 132 ? -4.706 -47.596 12.616 1.00 34.27 104 SER A O 1
ATOM 732 N N . LEU A 1 133 ? -6.668 -46.806 13.379 1.00 33.92 105 LEU A N 1
ATOM 733 C CA . LEU A 1 133 ? -6.082 -45.612 13.967 1.00 26.45 105 LEU A CA 1
ATOM 734 C C . LEU A 1 133 ? -6.159 -45.732 15.483 1.00 25.28 105 LEU A C 1
ATOM 735 O O . LEU A 1 133 ? -7.256 -45.770 16.041 1.00 31.86 105 LEU A O 1
ATOM 740 N N . TYR A 1 134 ? -5.001 -45.798 16.138 1.00 25.77 106 TYR A N 1
ATOM 741 C CA . TYR A 1 134 ? -4.917 -45.891 17.606 1.00 30.35 106 TYR A CA 1
ATOM 742 C C . TYR A 1 134 ? -4.494 -44.596 18.308 1.00 26.41 106 TYR A C 1
ATOM 743 O O . TYR A 1 134 ? -3.753 -43.788 17.753 1.00 29.05 106 TYR A O 1
ATOM 752 N N . ALA A 1 135 ? -4.968 -44.421 19.540 1.00 29.75 107 ALA A N 1
ATOM 753 C CA . ALA A 1 135 ? -4.436 -43.413 20.462 1.00 26.18 107 ALA A CA 1
ATOM 754 C C . ALA A 1 135 ? -3.578 -44.111 21.506 1.00 21.77 107 ALA A C 1
ATOM 755 O O . ALA A 1 135 ? -4.016 -45.061 22.132 1.00 29.61 107 ALA A O 1
ATOM 757 N N . LEU A 1 136 ? -2.354 -43.638 21.679 1.00 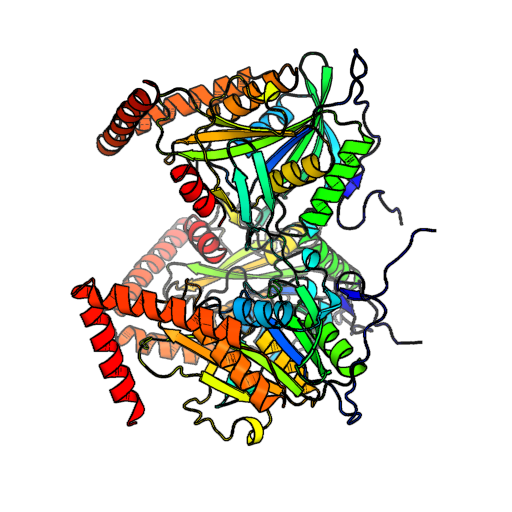23.35 108 LEU A N 1
ATOM 758 C CA . LEU A 1 136 ? -1.440 -44.191 22.664 1.00 26.18 108 LEU A CA 1
ATOM 759 C C . LEU A 1 136 ? -0.945 -43.088 23.605 1.00 32.07 108 LEU A C 1
ATOM 760 O O . LEU A 1 136 ? -1.175 -41.904 23.364 1.00 37.51 108 LEU A O 1
ATOM 765 N N . ARG A 1 137 ? -0.262 -43.484 24.674 1.00 33.13 109 ARG A N 1
ATOM 766 C CA . ARG A 1 137 ? 0.431 -42.536 25.536 1.00 30.72 109 ARG A CA 1
ATOM 767 C C . ARG A 1 137 ? 1.842 -43.028 25.782 1.00 32.92 109 ARG A C 1
ATOM 768 O O . ARG A 1 137 ? 2.053 -44.209 26.048 1.00 38.03 109 ARG A O 1
ATOM 776 N N . ASP A 1 138 ? 2.809 -42.122 25.685 1.00 33.60 110 ASP A N 1
ATOM 777 C CA . ASP A 1 138 ? 4.201 -42.475 25.930 1.00 36.34 110 ASP A CA 1
ATOM 778 C C . ASP A 1 138 ? 4.498 -42.575 27.430 1.00 33.66 110 ASP A C 1
ATOM 779 O O . ASP A 1 138 ? 3.598 -42.440 28.259 1.00 26.74 110 ASP A O 1
ATOM 784 N N . SER A 1 139 ? 5.761 -42.797 27.773 1.00 28.76 111 SER A N 1
ATOM 785 C CA . SER A 1 139 ? 6.103 -43.167 29.141 1.00 29.61 111 SER A CA 1
ATOM 786 C C . SER A 1 139 ? 5.825 -42.077 30.179 1.00 35.05 111 SER A C 1
ATOM 787 O O . SER A 1 139 ? 5.845 -42.352 31.377 1.00 41.57 111 SER A O 1
ATOM 790 N N . ILE A 1 140 ? 5.546 -40.856 29.725 1.00 28.99 112 ILE A N 1
ATOM 791 C CA . ILE A 1 140 ? 5.166 -39.773 30.633 1.00 27.54 112 ILE A CA 1
ATOM 792 C C . ILE A 1 140 ? 3.742 -39.281 30.385 1.00 33.93 112 ILE A C 1
ATOM 793 O O . ILE A 1 140 ? 3.331 -38.237 30.899 1.00 38.74 112 ILE A O 1
ATOM 798 N N . GLY A 1 141 ? 2.997 -40.015 29.567 1.00 36.91 113 GLY A N 1
ATOM 799 C CA . GLY A 1 141 ? 1.591 -39.709 29.354 1.00 35.85 113 GLY A CA 1
ATOM 800 C C . GLY A 1 141 ? 1.249 -38.760 28.214 1.00 37.71 113 GLY A C 1
ATOM 801 O O . GLY A 1 141 ? 0.098 -38.361 28.077 1.00 33.71 113 GLY A O 1
ATOM 802 N N . THR A 1 142 ? 2.231 -38.376 27.402 1.00 38.84 114 THR A N 1
ATOM 803 C CA . THR A 1 142 ? 1.934 -37.590 26.209 1.00 29.23 114 THR A CA 1
ATOM 804 C C . THR A 1 142 ? 1.166 -38.433 25.199 1.00 32.14 114 THR A C 1
ATOM 805 O O . THR A 1 142 ? 1.663 -39.485 24.765 1.00 30.35 114 THR A O 1
ATOM 809 N N . PRO A 1 143 ? -0.038 -37.979 24.810 1.00 31.87 115 PRO A N 1
ATOM 810 C CA . PRO A 1 143 ? -0.862 -38.708 23.827 1.00 31.92 115 PRO A CA 1
ATOM 811 C C . PRO A 1 143 ? -0.289 -38.608 22.422 1.00 29.77 115 PRO A C 1
ATOM 812 O O . PRO A 1 143 ? 0.290 -37.583 22.065 1.00 28.98 115 PRO A O 1
ATOM 816 N N . PHE A 1 144 ? -0.422 -39.673 21.643 1.00 25.65 116 PHE A N 1
ATOM 817 C CA . PHE A 1 144 ? -0.118 -39.593 20.223 1.00 30.69 116 PHE A CA 1
ATOM 818 C C . PHE A 1 144 ? -0.942 -40.596 19.446 1.00 31.44 116 PHE A C 1
ATOM 819 O O . PHE A 1 144 ? -1.549 -41.487 20.034 1.00 31.83 116 PHE A O 1
ATOM 827 N N . LEU A 1 145 ? -0.984 -40.430 18.126 1.00 30.42 117 LEU A N 1
ATOM 828 C CA . LEU A 1 145 ? -1.761 -41.325 17.275 1.00 26.69 117 LEU A CA 1
ATOM 829 C C . LEU A 1 145 ? -0.873 -42.281 16.474 1.00 31.31 117 LEU A C 1
ATOM 830 O O . LEU A 1 145 ? 0.256 -41.945 16.082 1.00 26.95 117 LEU A O 1
ATOM 835 N N . LEU A 1 146 ? -1.393 -43.479 16.244 1.00 27.29 118 LEU A N 1
ATOM 836 C CA . LEU A 1 146 ? -0.705 -44.475 15.435 1.00 27.82 118 LEU A CA 1
ATOM 837 C C . LEU A 1 146 ? -1.680 -45.021 14.423 1.00 24.23 118 LEU A C 1
ATOM 838 O O . LEU A 1 146 ? -2.702 -45.564 14.797 1.00 31.18 118 LEU A O 1
ATOM 843 N N . LEU A 1 147 ? -1.362 -44.860 13.144 1.00 28.03 119 LEU A N 1
ATOM 844 C CA . LEU A 1 147 ? -2.099 -45.498 12.055 1.00 26.98 119 LEU A CA 1
ATOM 845 C C . LEU A 1 147 ? -1.326 -46.732 11.583 1.00 25.42 119 LEU A C 1
ATOM 846 O O . LEU A 1 147 ? -0.198 -46.604 11.105 1.00 30.49 119 LEU A O 1
ATOM 851 N N . ALA A 1 148 ? -1.919 -47.922 11.713 1.00 23.79 120 ALA A N 1
ATOM 852 C CA . ALA A 1 148 ? -1.193 -49.166 11.409 1.00 21.00 120 ALA A CA 1
ATOM 853 C C . ALA A 1 148 ? -2.068 -50.271 10.852 1.00 18.33 120 ALA A C 1
ATOM 854 O O . ALA A 1 148 ? -3.293 -50.226 10.964 1.00 25.94 120 ALA A O 1
ATOM 856 N N . GLY A 1 149 ? -1.420 -51.258 10.239 1.00 24.27 121 GLY A N 1
ATOM 857 C CA . GLY A 1 149 ? -2.105 -52.347 9.562 1.00 22.01 121 GLY A CA 1
ATOM 858 C C . GLY A 1 149 ? -1.624 -52.527 8.132 1.00 29.12 121 GLY A C 1
ATOM 859 O O . GLY A 1 149 ? -0.526 -52.091 7.779 1.00 29.37 121 GLY A O 1
ATOM 860 N N . LEU A 1 150 ? -2.449 -53.162 7.302 1.00 27.09 122 LEU A N 1
ATOM 861 C CA . LEU A 1 150 ? -2.104 -53.407 5.897 1.00 29.68 122 LEU A CA 1
ATOM 862 C C . LEU A 1 150 ? -2.275 -52.163 5.043 1.00 26.83 122 LEU A C 1
ATOM 863 O O . LEU A 1 150 ? -3.272 -51.464 5.159 1.00 31.04 122 LEU A O 1
ATOM 868 N N . GLU A 1 151 ? -1.309 -51.894 4.175 1.00 26.43 123 GLU A N 1
ATOM 869 C CA . GLU A 1 151 ? -1.540 -50.970 3.066 1.00 27.01 123 GLU A CA 1
ATOM 870 C C . GLU A 1 151 ? -2.708 -51.487 2.222 1.00 30.49 123 GLU A C 1
ATOM 871 O O . GLU A 1 151 ? -2.695 -52.636 1.781 1.00 29.26 123 GLU A O 1
ATOM 877 N N . PRO A 1 152 ? -3.731 -50.648 2.006 1.00 22.09 124 PRO A N 1
ATOM 878 C CA . PRO A 1 152 ? -4.863 -51.049 1.162 1.00 23.48 124 PRO A CA 1
ATOM 879 C C . PRO A 1 152 ? -4.453 -51.282 -0.305 1.00 23.81 124 PRO A C 1
ATOM 880 O O . PRO A 1 152 ? -3.447 -50.745 -0.754 1.00 22.35 124 PRO A O 1
ATOM 884 N N . ASP A 1 153 ? -5.222 -52.082 -1.036 1.00 20.86 125 ASP A N 1
ATOM 885 C CA . ASP A 1 153 ? -5.040 -52.205 -2.482 1.00 25.61 125 ASP A CA 1
ATOM 886 C C . ASP A 1 153 ? -5.905 -51.161 -3.182 1.00 29.94 125 ASP A C 1
ATOM 887 O O . ASP A 1 153 ? -5.517 -50.588 -4.195 1.00 32.32 125 ASP A O 1
ATOM 892 N N . LEU A 1 154 ? -7.080 -50.924 -2.616 1.00 28.59 126 LEU A N 1
ATOM 893 C CA . LEU A 1 154 ? -8.093 -50.096 -3.241 1.00 27.85 126 LEU A CA 1
ATOM 894 C C . LEU A 1 154 ? -8.211 -48.720 -2.611 1.00 25.61 126 LEU A C 1
ATOM 895 O O . LEU A 1 154 ? -7.769 -48.506 -1.482 1.00 27.36 126 LEU A O 1
ATOM 900 N N . LYS A 1 155 ? -8.795 -47.795 -3.369 1.00 22.61 127 LYS A N 1
ATOM 901 C CA . LYS A 1 155 ? -9.294 -46.514 -2.859 1.00 22.34 127 LYS A CA 1
ATOM 902 C C . LYS A 1 155 ? -8.327 -45.630 -2.070 1.00 33.64 127 LYS A C 1
ATOM 903 O O . LYS A 1 155 ? -8.706 -45.095 -1.026 1.00 31.55 127 LYS A O 1
ATOM 909 N N . TRP A 1 156 ? -7.106 -45.452 -2.560 1.00 21.27 128 TRP A N 1
ATOM 910 C CA . TRP A 1 156 ? -6.121 -44.669 -1.823 1.00 23.59 128 TRP A CA 1
ATOM 911 C C . TRP A 1 156 ? -6.561 -43.233 -1.565 1.00 28.80 128 TRP A C 1
ATOM 912 O O . TRP A 1 156 ? -6.275 -42.672 -0.511 1.00 34.09 128 TRP A O 1
ATOM 923 N N . GLU A 1 157 ? -7.235 -42.619 -2.529 1.00 29.99 129 GLU A N 1
ATOM 924 C CA . GLU A 1 157 ? -7.584 -41.218 -2.357 1.00 30.36 129 GLU A CA 1
ATOM 925 C C . GLU A 1 157 ? -8.627 -41.077 -1.268 1.00 33.42 129 GLU A C 1
ATOM 926 O O . GLU A 1 157 ? -8.467 -40.291 -0.330 1.00 37.60 129 GLU A O 1
ATOM 932 N N . ARG A 1 158 ? -9.687 -41.865 -1.378 1.00 28.21 130 ARG A N 1
ATOM 933 C CA . ARG A 1 158 ? -10.735 -41.824 -0.376 1.00 22.65 130 ARG A CA 1
ATOM 934 C C . ARG A 1 158 ? -10.158 -42.117 1.022 1.00 32.31 130 ARG A C 1
ATOM 935 O O . ARG A 1 158 ? -10.460 -41.428 1.995 1.00 30.21 130 ARG A O 1
ATOM 943 N N . PHE A 1 159 ? -9.310 -43.134 1.096 1.00 27.55 131 PHE A N 1
ATOM 944 C CA . PHE A 1 159 ? -8.638 -43.523 2.324 1.00 25.61 131 PHE A CA 1
ATOM 945 C C . PHE A 1 159 ? -7.788 -42.397 2.906 1.00 30.92 131 PHE A C 1
ATOM 946 O O . PHE A 1 159 ? -7.943 -42.034 4.075 1.00 32.81 131 PHE A O 1
ATOM 954 N N . ILE A 1 160 ? -6.892 -41.850 2.087 1.00 27.83 132 ILE A N 1
ATOM 955 C CA . ILE A 1 160 ? -6.032 -40.749 2.506 1.00 32.93 132 ILE A CA 1
ATOM 956 C C . ILE A 1 160 ? -6.824 -39.523 2.995 1.00 34.10 132 ILE A C 1
ATOM 957 O O . ILE A 1 160 ? -6.509 -38.935 4.034 1.00 38.13 132 ILE A O 1
ATOM 962 N N . THR A 1 161 ? -7.865 -39.150 2.262 1.00 24.37 133 THR A N 1
ATOM 963 C CA . THR A 1 161 ? -8.707 -38.045 2.686 1.00 30.11 133 THR A CA 1
ATOM 964 C C . THR A 1 161 ? -9.294 -38.289 4.077 1.00 37.92 133 THR A C 1
ATOM 965 O O . THR A 1 161 ? -9.249 -37.405 4.939 1.00 38.91 133 THR A O 1
ATOM 969 N N . ALA A 1 162 ? -9.840 -39.483 4.293 1.00 29.81 134 ALA A N 1
ATOM 970 C CA . ALA A 1 162 ? -10.363 -39.852 5.603 1.00 26.03 134 ALA A CA 1
ATOM 971 C C . ALA A 1 162 ? -9.314 -39.710 6.722 1.00 23.44 134 ALA A C 1
ATOM 972 O O . ALA A 1 162 ? -9.626 -39.201 7.787 1.00 25.79 134 ALA A O 1
ATOM 974 N N . VAL A 1 163 ? -8.078 -40.151 6.482 1.00 24.71 135 VAL A N 1
ATOM 975 C CA . VAL A 1 163 ? -7.004 -39.996 7.468 1.00 22.59 135 VAL A CA 1
ATOM 976 C C . VAL A 1 163 ? -6.672 -38.515 7.679 1.00 32.48 135 VAL A C 1
ATOM 977 O O . VAL A 1 163 ? -6.571 -38.039 8.812 1.00 34.96 135 VAL A O 1
ATOM 981 N N . ARG A 1 164 ? -6.508 -37.783 6.584 1.00 29.51 136 ARG A N 1
ATOM 982 C CA . ARG A 1 164 ? -6.239 -36.358 6.679 1.00 31.58 136 ARG A CA 1
ATOM 983 C C . ARG A 1 164 ? -7.354 -35.612 7.439 1.00 39.17 136 ARG A C 1
ATOM 984 O O . ARG A 1 164 ? -7.079 -34.688 8.219 1.00 33.87 136 ARG A O 1
ATOM 992 N N . LEU A 1 165 ? -8.606 -36.012 7.214 1.00 24.27 137 LEU A N 1
ATOM 993 C CA . LEU A 1 165 ? -9.730 -35.382 7.895 1.00 32.10 137 LEU A CA 1
ATOM 994 C C . LEU A 1 165 ? -9.800 -35.757 9.382 1.00 40.92 137 LEU A C 1
ATOM 995 O O . LEU A 1 165 ? -10.205 -34.945 10.212 1.00 49.15 137 LEU A O 1
ATOM 1000 N N . LEU A 1 166 ? -9.402 -36.979 9.720 1.00 41.07 138 LEU A N 1
ATOM 1001 C CA . LEU A 1 166 ? -9.323 -37.388 11.118 1.00 37.67 138 LEU A CA 1
ATOM 1002 C C . LEU A 1 166 ? -8.198 -36.639 11.834 1.00 40.14 138 LEU A C 1
ATOM 1003 O O . LEU A 1 166 ? -8.389 -36.115 12.933 1.00 35.28 138 LEU A O 1
ATOM 1008 N N . ALA A 1 167 ? -7.032 -36.581 11.191 1.00 37.51 139 ALA A N 1
ATOM 1009 C CA . ALA A 1 167 ? -5.875 -35.875 11.731 1.00 38.30 139 ALA A CA 1
ATOM 1010 C C . ALA A 1 167 ? -6.185 -34.399 12.006 1.00 36.98 139 ALA A C 1
ATOM 1011 O O . ALA A 1 167 ? -5.772 -33.850 13.023 1.00 34.77 139 ALA A O 1
ATOM 1013 N N . GLU A 1 168 ? -6.930 -33.756 11.113 1.00 32.49 140 GLU A N 1
ATOM 1014 C CA . GLU A 1 168 ? -7.322 -32.372 11.359 1.00 28.26 140 GLU A CA 1
ATOM 1015 C C . GLU A 1 168 ? -8.303 -32.254 12.533 1.00 36.31 140 GLU A C 1
ATOM 1016 O O . GLU A 1 168 ? -8.053 -31.501 13.475 1.00 40.55 140 GLU A O 1
ATOM 1022 N N . ARG A 1 169 ? -9.405 -32.997 12.483 1.00 26.13 141 ARG A N 1
ATOM 1023 C CA . ARG A 1 169 ? -10.352 -33.018 13.594 1.00 42.32 141 ARG A CA 1
ATOM 1024 C C . ARG A 1 169 ? -9.660 -33.259 14.935 1.00 49.27 141 ARG A C 1
ATOM 1025 O O . ARG A 1 169 ? -10.073 -32.710 15.959 1.00 52.80 141 ARG A O 1
ATOM 1033 N N . LEU A 1 170 ? -8.613 -34.082 14.926 1.00 37.98 142 LEU A N 1
ATOM 1034 C CA . LEU A 1 170 ? -7.979 -34.500 16.165 1.00 36.84 142 LEU A CA 1
ATOM 1035 C C . LEU A 1 170 ? -6.792 -33.644 16.579 1.00 36.81 142 LEU A C 1
ATOM 1036 O O . LEU A 1 170 ? -6.189 -33.900 17.608 1.00 39.48 142 LEU A O 1
ATOM 1041 N N . GLY A 1 171 ? -6.454 -32.635 15.783 1.00 38.94 143 GLY A N 1
ATOM 1042 C CA . GLY A 1 171 ? -5.448 -31.666 16.185 1.00 26.47 143 GLY A CA 1
ATOM 1043 C C . GLY A 1 171 ? -4.002 -31.982 15.852 1.00 38.22 143 GLY A C 1
ATOM 1044 O O . GLY A 1 171 ? -3.087 -31.332 16.355 1.00 39.67 143 GLY A O 1
ATOM 1045 N N . VAL A 1 172 ? -3.791 -32.964 14.988 1.00 35.81 144 VAL A N 1
ATOM 1046 C CA . VAL A 1 172 ? -2.448 -33.405 14.629 1.00 30.59 144 VAL A CA 1
ATOM 1047 C C . VAL A 1 172 ? -1.524 -32.266 14.209 1.00 32.25 144 VAL A C 1
ATOM 1048 O O . VAL A 1 172 ? -1.896 -31.416 13.401 1.00 37.88 144 VAL A O 1
ATOM 1052 N N . ARG A 1 173 ? -0.311 -32.264 14.751 1.00 32.27 145 ARG A N 1
ATOM 1053 C CA . ARG A 1 173 ? 0.634 -31.179 14.507 1.00 45.43 145 ARG A CA 1
ATOM 1054 C C . ARG A 1 173 ? 1.833 -31.615 13.657 1.00 40.51 145 ARG A C 1
ATOM 1055 O O . ARG A 1 173 ? 2.631 -30.789 13.211 1.00 38.38 145 ARG A O 1
ATOM 1063 N N . GLN A 1 174 ? 1.941 -32.916 13.431 1.00 33.57 146 GLN A N 1
ATOM 1064 C CA . GLN A 1 174 ? 3.084 -33.496 12.736 1.00 30.80 146 GLN A CA 1
ATOM 1065 C C . GLN A 1 174 ? 2.771 -34.945 12.375 1.00 28.70 146 GLN A C 1
ATOM 1066 O O . GLN A 1 174 ? 2.254 -35.696 13.198 1.00 31.85 146 GLN A O 1
ATOM 1072 N N . THR A 1 175 ? 3.081 -35.328 11.143 1.00 30.16 147 THR A N 1
ATOM 1073 C CA . THR A 1 175 ? 2.812 -36.671 10.661 1.00 34.91 147 THR A CA 1
ATOM 1074 C C . THR A 1 175 ? 4.110 -37.356 10.265 1.00 40.55 147 THR A C 1
ATOM 1075 O O . THR A 1 175 ? 4.804 -36.901 9.363 1.00 43.61 147 THR A O 1
ATOM 1079 N N . ILE A 1 176 ? 4.424 -38.451 10.953 1.00 40.35 148 ILE A N 1
ATOM 1080 C CA . ILE A 1 176 ? 5.677 -39.178 10.762 1.00 33.09 148 ILE A CA 1
ATOM 1081 C C . ILE A 1 176 ? 5.431 -40.544 10.119 1.00 35.58 148 ILE A C 1
ATOM 1082 O O . ILE A 1 176 ? 4.743 -41.383 10.693 1.00 34.57 148 ILE A O 1
ATOM 1087 N N . GLY A 1 177 ? 6.017 -40.769 8.943 1.00 29.56 149 GLY A N 1
ATOM 1088 C CA . GLY A 1 177 ? 5.881 -42.040 8.261 1.00 27.53 149 GLY A CA 1
ATOM 1089 C C . GLY A 1 177 ? 7.050 -43.003 8.426 1.00 33.13 149 GLY A C 1
ATOM 1090 O O . GLY A 1 177 ? 8.218 -42.602 8.505 1.00 26.24 149 GLY A O 1
ATOM 1091 N N . LEU A 1 178 ? 6.733 -44.292 8.464 1.00 26.15 150 LEU A N 1
ATOM 1092 C CA . LEU A 1 178 ? 7.765 -45.309 8.557 1.00 28.19 150 LEU A CA 1
ATOM 1093 C C . LEU A 1 178 ? 7.951 -46.062 7.239 1.00 33.57 150 LEU A C 1
ATOM 1094 O O . LEU A 1 178 ? 6.982 -46.362 6.538 1.00 26.11 150 LEU A O 1
ATOM 1099 N N . GLY A 1 179 ? 9.210 -46.353 6.915 1.00 29.04 151 GLY A N 1
ATOM 1100 C CA . GLY A 1 179 ? 9.551 -47.121 5.736 1.00 25.78 151 GLY A CA 1
ATOM 1101 C C . GLY A 1 179 ? 10.787 -47.998 5.893 1.00 41.45 151 GLY A C 1
ATOM 1102 O O . GLY A 1 179 ? 11.613 -47.812 6.799 1.00 41.46 151 GLY A O 1
ATOM 1103 N N . THR A 1 180 ? 10.898 -48.979 5.003 1.00 43.59 152 THR A N 1
ATOM 1104 C CA . THR A 1 180 ? 12.106 -49.779 4.867 1.00 49.31 152 THR A CA 1
ATOM 1105 C C . THR A 1 180 ? 12.471 -49.848 3.395 1.00 56.33 152 THR A C 1
ATOM 1106 O O . THR A 1 180 ? 11.630 -49.633 2.514 1.00 58.84 152 THR A O 1
ATOM 1110 N N . VAL A 1 181 ? 13.731 -50.168 3.138 1.00 48.58 153 VAL A N 1
ATOM 1111 C CA . VAL A 1 181 ? 14.192 -50.498 1.800 1.00 42.86 153 VAL A CA 1
ATOM 1112 C C . VAL A 1 181 ? 15.411 -51.395 1.985 1.00 46.88 153 VAL A C 1
ATOM 1113 O O . VAL A 1 181 ? 16.215 -51.169 2.887 1.00 49.54 153 VAL A O 1
ATOM 1117 N N . PRO A 1 182 ? 15.524 -52.450 1.172 1.00 45.24 154 PRO A N 1
ATOM 1118 C CA . PRO A 1 182 ? 16.728 -53.288 1.242 1.00 45.91 154 PRO A CA 1
ATOM 1119 C C . PRO A 1 182 ? 17.877 -52.561 0.564 1.00 43.38 154 PRO A C 1
ATOM 1120 O O . PRO A 1 182 ? 17.642 -51.928 -0.453 1.00 47.80 154 PRO A O 1
ATOM 1124 N N . MET A 1 183 ? 19.078 -52.626 1.130 1.00 38.63 155 MET A N 1
ATOM 1125 C CA . MET A 1 183 ? 20.243 -51.983 0.537 1.00 45.32 155 MET A CA 1
ATOM 1126 C C . MET A 1 183 ? 21.457 -52.876 0.706 1.00 51.89 155 MET A C 1
ATOM 1127 O O . MET A 1 183 ? 21.497 -53.739 1.589 1.00 38.84 155 MET A O 1
ATOM 1132 N N . ALA A 1 184 ? 22.446 -52.672 -0.152 1.00 59.05 156 ALA A N 1
ATOM 1133 C CA . ALA A 1 184 ? 23.710 -53.373 -0.016 1.00 55.73 156 ALA A CA 1
ATOM 1134 C C . ALA A 1 184 ? 24.499 -52.806 1.171 1.00 54.27 156 ALA A C 1
ATOM 1135 O O . ALA A 1 184 ? 25.367 -51.955 0.996 1.00 53.90 156 ALA A O 1
ATOM 1137 N N . VAL A 1 185 ? 24.173 -53.273 2.376 1.00 51.21 157 VAL A N 1
ATOM 1138 C CA . VAL A 1 185 ? 24.849 -52.859 3.611 1.00 48.82 157 VAL A CA 1
ATOM 1139 C C . VAL A 1 185 ? 24.955 -54.053 4.551 1.00 47.88 157 VAL A C 1
ATOM 1140 O O . VAL A 1 185 ? 24.119 -54.944 4.512 1.00 45.89 157 VAL A O 1
ATOM 1144 N N . PRO A 1 186 ? 25.986 -54.075 5.403 1.00 53.03 158 PRO A N 1
ATOM 1145 C CA . PRO A 1 186 ? 26.171 -55.214 6.308 1.00 49.91 158 PRO A CA 1
ATOM 1146 C C . PRO A 1 186 ? 25.368 -55.030 7.584 1.00 50.88 158 PRO A C 1
ATOM 1147 O O . PRO A 1 186 ? 25.163 -53.902 8.025 1.00 50.68 158 PRO A O 1
ATOM 1151 N N . HIS A 1 187 ? 24.932 -56.126 8.189 1.00 54.39 159 HIS A N 1
ATOM 1152 C CA . HIS A 1 187 ? 24.263 -56.038 9.481 1.00 50.71 159 HIS A CA 1
ATOM 1153 C C . HIS A 1 187 ? 25.259 -55.656 10.576 1.00 49.26 159 HIS A C 1
ATOM 1154 O O . HIS A 1 187 ? 24.878 -55.459 11.731 1.00 47.95 159 HIS A O 1
ATOM 1161 N N . THR A 1 188 ? 26.534 -55.553 10.201 1.00 51.02 160 THR A N 1
ATOM 1162 C CA . THR A 1 188 ? 27.621 -55.323 11.157 1.00 48.29 160 THR A CA 1
ATOM 1163 C C . THR A 1 188 ? 28.072 -53.873 11.211 1.00 40.38 160 THR A C 1
ATOM 1164 O O . THR A 1 188 ? 29.084 -53.554 11.831 1.00 44.75 160 THR A O 1
ATOM 1168 N N . ARG A 1 189 ? 27.320 -53.000 10.561 1.00 43.65 161 ARG A N 1
ATOM 1169 C CA . ARG A 1 189 ? 27.616 -51.578 10.589 1.00 51.01 161 ARG A CA 1
ATOM 1170 C C . ARG A 1 189 ? 26.388 -50.787 10.992 1.00 51.68 161 ARG A C 1
ATOM 1171 O O . ARG A 1 189 ? 25.270 -51.258 10.827 1.00 55.84 161 ARG A O 1
ATOM 1179 N N . PRO A 1 190 ? 26.594 -49.571 11.514 1.00 54.68 162 PRO A N 1
ATOM 1180 C CA . PRO A 1 190 ? 25.484 -48.738 11.986 1.00 51.21 162 PRO A CA 1
ATOM 1181 C C . PRO A 1 190 ? 24.338 -48.664 10.978 1.00 54.37 162 PRO A C 1
ATOM 1182 O O . PRO A 1 190 ? 24.559 -48.549 9.768 1.00 48.51 162 PRO A O 1
ATOM 1186 N N . ILE A 1 191 ? 23.114 -48.746 11.487 1.00 48.23 163 ILE A N 1
ATOM 1187 C CA . ILE A 1 191 ? 21.946 -48.708 10.635 1.00 43.08 163 ILE A CA 1
ATOM 1188 C C . ILE A 1 191 ? 21.743 -47.304 10.089 1.00 46.51 163 ILE A C 1
ATOM 1189 O O . ILE A 1 191 ? 21.682 -46.342 10.847 1.00 42.86 163 ILE A O 1
ATOM 1194 N N . THR A 1 192 ? 21.654 -47.188 8.769 1.00 48.76 164 THR A N 1
ATOM 1195 C CA . THR A 1 192 ? 21.465 -45.891 8.143 1.00 44.40 164 THR A CA 1
ATOM 1196 C C . THR A 1 192 ? 20.027 -45.740 7.708 1.00 46.46 164 THR A C 1
ATOM 1197 O O . THR A 1 192 ? 19.242 -46.686 7.778 1.00 48.13 164 THR A O 1
ATOM 1201 N N . MET A 1 193 ? 19.686 -44.553 7.231 1.00 53.47 165 MET A N 1
ATOM 1202 C CA . MET A 1 193 ? 18.292 -44.190 7.077 1.00 53.63 165 MET A CA 1
ATOM 1203 C C . MET A 1 193 ? 18.162 -43.003 6.139 1.00 54.51 165 MET A C 1
ATOM 1204 O O . MET A 1 193 ? 18.971 -42.079 6.199 1.00 63.92 165 MET A O 1
ATOM 1209 N N . THR A 1 194 ? 17.165 -43.023 5.260 1.00 49.76 166 THR A N 1
ATOM 1210 C CA . THR A 1 194 ? 16.917 -41.845 4.430 1.00 56.32 166 THR A CA 1
ATOM 1211 C C . THR A 1 194 ? 15.673 -41.055 4.871 1.00 54.21 166 THR A C 1
ATOM 1212 O O . THR A 1 194 ? 14.543 -41.535 4.805 1.00 54.85 166 THR A O 1
ATOM 1216 N N . ALA A 1 195 ? 15.921 -39.833 5.325 1.00 48.92 167 ALA A N 1
ATOM 1217 C CA . ALA A 1 195 ? 14.897 -38.960 5.865 1.00 44.27 167 ALA A CA 1
ATOM 1218 C C . ALA A 1 195 ? 14.265 -38.110 4.777 1.00 48.13 167 ALA A C 1
ATOM 1219 O O . ALA A 1 195 ? 14.930 -37.707 3.828 1.00 53.48 167 ALA A O 1
ATOM 1221 N N . HIS A 1 196 ? 12.972 -37.843 4.920 1.00 46.33 168 HIS A N 1
ATOM 1222 C CA . HIS A 1 196 ? 12.292 -36.868 4.074 1.00 43.91 168 HIS A CA 1
ATOM 1223 C C . HIS A 1 196 ? 11.334 -36.011 4.898 1.00 44.95 168 HIS A C 1
ATOM 1224 O O . HIS A 1 196 ? 10.796 -36.453 5.917 1.00 39.89 168 HIS A O 1
ATOM 1231 N N . SER A 1 197 ? 11.137 -34.773 4.465 1.00 42.19 169 SER A N 1
ATOM 1232 C CA . SER A 1 197 ? 10.257 -33.872 5.192 1.00 49.41 169 SER A CA 1
ATOM 1233 C C . SER A 1 197 ? 9.953 -32.667 4.337 1.00 47.21 169 SER A C 1
ATOM 1234 O O . SER A 1 197 ? 10.678 -32.385 3.387 1.00 46.86 169 SER A O 1
ATOM 1237 N N . ASN A 1 198 ? 8.873 -31.965 4.660 1.00 42.25 170 ASN A N 1
ATOM 1238 C CA . ASN A 1 198 ? 8.609 -30.696 4.000 1.00 43.31 170 ASN A CA 1
ATOM 1239 C C . ASN A 1 198 ? 9.090 -29.555 4.877 1.00 42.91 170 ASN A C 1
ATOM 1240 O O . ASN A 1 198 ? 8.762 -28.395 4.650 1.00 56.85 170 ASN A O 1
ATOM 1245 N N . ASN A 1 199 ? 9.878 -29.907 5.886 1.00 40.30 171 ASN A N 1
ATOM 1246 C CA . ASN A 1 199 ? 10.573 -28.925 6.706 1.00 45.91 171 ASN A CA 1
ATOM 1247 C C . ASN A 1 199 ? 12.007 -29.361 7.004 1.00 53.27 171 ASN A C 1
ATOM 1248 O O . ASN A 1 199 ? 12.236 -30.246 7.823 1.00 57.58 171 ASN A O 1
ATOM 1253 N N . ARG A 1 200 ? 12.969 -28.721 6.345 1.00 57.85 172 ARG A N 1
ATOM 1254 C CA . ARG A 1 200 ? 14.359 -29.152 6.415 1.00 55.23 172 ARG A CA 1
ATOM 1255 C C . ARG A 1 200 ? 14.943 -29.170 7.826 1.00 54.17 172 ARG A C 1
ATOM 1256 O O . ARG A 1 200 ? 15.838 -29.961 8.120 1.00 54.75 172 ARG A O 1
ATOM 1264 N N . GLU A 1 201 ? 14.435 -28.311 8.700 1.00 53.31 173 GLU A N 1
ATOM 1265 C CA . GLU A 1 201 ? 14.945 -28.256 10.067 1.00 61.43 173 GLU A CA 1
ATOM 1266 C C . GLU A 1 201 ? 14.742 -29.585 10.776 1.00 63.35 173 GLU A C 1
ATOM 1267 O O . GLU A 1 201 ? 15.530 -29.968 11.641 1.00 69.03 173 GLU A O 1
ATOM 1273 N N . LEU A 1 202 ? 13.683 -30.288 10.388 1.00 62.94 174 LEU A N 1
ATOM 1274 C CA . LEU A 1 202 ? 13.309 -31.557 11.002 1.00 55.50 174 LEU A CA 1
ATOM 1275 C C . LEU A 1 202 ? 14.252 -32.698 10.634 1.00 55.80 174 LEU A C 1
ATOM 1276 O O . LEU A 1 202 ? 14.214 -33.764 11.247 1.00 57.94 174 LEU A O 1
ATOM 1281 N N . ILE A 1 203 ? 15.092 -32.469 9.633 1.00 48.21 175 ILE A N 1
ATOM 1282 C CA . ILE A 1 203 ? 15.980 -33.503 9.145 1.00 53.08 175 ILE A CA 1
ATOM 1283 C C . ILE A 1 203 ? 17.371 -32.943 8.868 1.00 67.26 175 ILE A C 1
ATOM 1284 O O . ILE A 1 203 ? 18.023 -33.309 7.888 1.00 71.75 175 ILE A O 1
ATOM 1289 N N . SER A 1 204 ? 17.816 -32.049 9.745 1.00 76.96 176 SER A N 1
ATOM 1290 C CA . SER A 1 204 ? 19.112 -31.394 9.593 1.00 75.51 176 SER A CA 1
ATOM 1291 C C . SER A 1 204 ? 20.246 -32.340 9.968 1.00 77.99 176 SER A C 1
ATOM 1292 O O . SER A 1 204 ? 21.405 -32.120 9.606 1.00 68.71 176 SER A O 1
ATOM 1295 N N . ASP A 1 205 ? 19.890 -33.399 10.692 1.00 80.79 177 ASP A N 1
ATOM 1296 C CA . ASP A 1 205 ? 20.846 -34.407 11.130 1.00 80.24 177 ASP A CA 1
ATOM 1297 C C . ASP A 1 205 ? 21.283 -35.295 9.976 1.00 69.49 177 ASP A C 1
ATOM 1298 O O . ASP A 1 205 ? 22.255 -36.040 10.090 1.00 75.36 177 ASP A O 1
ATOM 1303 N N . PHE A 1 206 ? 20.560 -35.229 8.867 1.00 55.37 178 PHE A N 1
ATOM 1304 C CA . PHE A 1 206 ? 20.807 -36.158 7.776 1.00 59.75 178 PHE A CA 1
ATOM 1305 C C . PHE A 1 206 ? 21.473 -35.494 6.576 1.00 66.69 178 PHE A C 1
ATOM 1306 O O . PHE A 1 206 ? 21.401 -34.277 6.399 1.00 69.47 178 PHE A O 1
ATOM 1314 N N . GLN A 1 207 ? 22.128 -36.313 5.762 1.00 67.43 179 GLN A N 1
ATOM 1315 C CA . GLN A 1 207 ? 22.793 -35.836 4.567 1.00 77.58 179 GLN A CA 1
ATOM 1316 C C . GLN A 1 207 ? 22.136 -36.452 3.342 1.00 83.92 179 GLN A C 1
ATOM 1317 O O . GLN A 1 207 ? 22.370 -37.619 3.022 1.00 85.30 179 GLN A O 1
ATOM 1323 N N . PRO A 1 208 ? 21.291 -35.668 2.662 1.00 84.39 180 PRO A N 1
ATOM 1324 C CA . PRO A 1 208 ? 20.610 -36.122 1.456 1.00 83.64 180 PRO A CA 1
ATOM 1325 C C . PRO A 1 208 ? 21.574 -36.834 0.530 1.00 91.20 180 PRO A C 1
ATOM 1326 O O . PRO A 1 208 ? 22.533 -36.239 0.044 1.00 100.43 180 PRO A O 1
ATOM 1330 N N . SER A 1 209 ? 21.311 -38.114 0.311 1.00 91.03 181 SER A N 1
ATOM 1331 C CA . SER A 1 209 ? 22.085 -38.936 -0.600 1.00 97.86 181 SER A CA 1
ATOM 1332 C C . SER A 1 209 ? 21.307 -39.145 -1.909 1.00 98.89 181 SER A C 1
ATOM 1333 O O . SER A 1 209 ? 21.531 -40.118 -2.629 1.00 98.85 181 SER A O 1
ATOM 1336 N N . ILE A 1 210 ? 20.397 -38.220 -2.215 1.00 98.21 182 ILE A N 1
ATOM 1337 C CA . ILE A 1 210 ? 19.483 -38.382 -3.347 1.00 94.67 182 ILE A CA 1
ATOM 1338 C C . ILE A 1 210 ? 19.337 -37.094 -4.169 1.00 89.86 182 ILE A C 1
ATOM 1339 O O . ILE A 1 210 ? 19.445 -35.986 -3.635 1.00 95.99 182 ILE A O 1
ATOM 1344 N N . SER A 1 211 ? 19.111 -37.254 -5.471 1.00 75.44 183 SER A N 1
ATOM 1345 C CA . SER A 1 211 ? 18.664 -36.163 -6.327 1.00 72.68 183 SER A CA 1
ATOM 1346 C C . SER A 1 211 ? 17.319 -36.560 -6.901 1.00 77.82 183 SER A C 1
ATOM 1347 O O . SER A 1 211 ? 16.660 -37.434 -6.352 1.00 92.36 183 SER A O 1
ATOM 1350 N N . GLU A 1 212 ? 16.901 -35.952 -8.003 1.00 68.68 184 GLU A N 1
ATOM 1351 C CA . GLU A 1 212 ? 15.574 -36.262 -8.535 1.00 71.52 184 GLU A CA 1
ATOM 1352 C C . GLU A 1 212 ? 15.409 -37.729 -8.966 1.00 70.14 184 GLU A C 1
ATOM 1353 O O . GLU A 1 212 ? 16.218 -38.263 -9.721 1.00 70.61 184 GLU A O 1
ATOM 1359 N N . ILE A 1 213 ? 14.356 -38.372 -8.464 1.00 68.51 185 ILE A N 1
ATOM 1360 C CA . ILE A 1 213 ? 14.013 -39.745 -8.842 1.00 58.80 185 ILE A CA 1
ATOM 1361 C C . ILE A 1 213 ? 12.501 -39.964 -8.924 1.00 58.20 185 ILE A C 1
ATOM 1362 O O . ILE A 1 213 ? 11.715 -39.228 -8.320 1.00 63.99 185 ILE A O 1
ATOM 1367 N N . GLN A 1 214 ? 12.109 -40.976 -9.692 1.00 51.09 186 GLN A N 1
ATOM 1368 C CA . GLN A 1 214 ? 10.723 -41.409 -9.796 1.00 45.53 186 GLN A CA 1
ATOM 1369 C C . GLN A 1 214 ? 10.639 -42.773 -9.132 1.00 50.89 186 GLN A C 1
ATOM 1370 O O . GLN A 1 214 ? 11.309 -43.714 -9.553 1.00 52.08 186 GLN A O 1
ATOM 1376 N N . VAL A 1 215 ? 9.838 -42.886 -8.084 1.00 49.54 187 VAL A N 1
ATOM 1377 C CA . VAL A 1 215 ? 9.653 -44.175 -7.428 1.00 50.23 187 VAL A CA 1
ATOM 1378 C C . VAL A 1 215 ? 8.184 -44.556 -7.421 1.00 45.24 187 VAL A C 1
ATOM 1379 O O . VAL A 1 215 ? 7.323 -43.682 -7.393 1.00 47.73 187 VAL A O 1
ATOM 1383 N N . PRO A 1 216 ? 7.888 -45.861 -7.480 1.00 45.83 188 PRO A N 1
ATO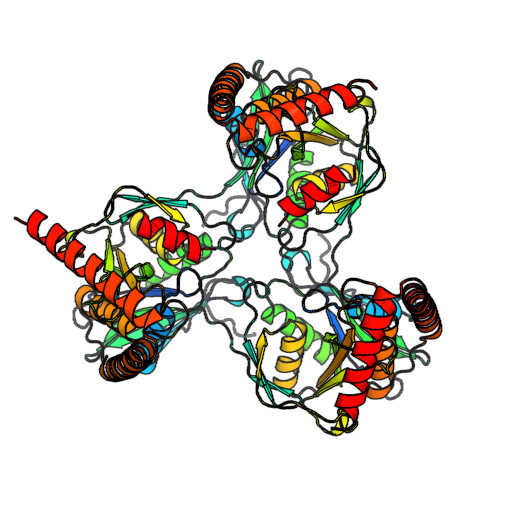M 1384 C CA . PRO A 1 216 ? 6.500 -46.289 -7.293 1.00 46.18 188 PRO A CA 1
ATOM 1385 C C . PRO A 1 216 ? 5.934 -45.695 -6.008 1.00 41.83 188 PRO A C 1
ATOM 1386 O O . PRO A 1 216 ? 6.604 -45.705 -4.980 1.00 42.10 188 PRO A O 1
ATOM 1390 N N . GLY A 1 217 ? 4.723 -45.156 -6.078 1.00 40.27 189 GLY A N 1
ATOM 1391 C CA . GLY A 1 217 ? 4.086 -44.579 -4.914 1.00 37.16 189 GLY A CA 1
ATOM 1392 C C . GLY A 1 217 ? 3.563 -45.632 -3.961 1.00 32.77 189 GLY A C 1
ATOM 1393 O O . GLY A 1 217 ? 3.307 -46.776 -4.353 1.00 30.21 189 GLY A O 1
ATOM 1394 N N . SER A 1 218 ? 3.422 -45.245 -2.701 1.00 35.72 190 SER A N 1
ATOM 1395 C CA . SER A 1 218 ? 2.793 -46.086 -1.685 1.00 35.43 190 SER A CA 1
ATOM 1396 C C . SER A 1 218 ? 1.734 -45.287 -0.912 1.00 34.09 190 SER A C 1
ATOM 1397 O O . SER A 1 218 ? 1.765 -44.057 -0.889 1.00 42.56 190 SER A O 1
ATOM 1400 N N . ALA A 1 219 ? 0.798 -45.973 -0.276 1.00 25.14 191 ALA A N 1
ATOM 1401 C CA . ALA A 1 219 ? -0.229 -45.272 0.484 1.00 27.56 191 ALA A CA 1
ATOM 1402 C C . ALA A 1 219 ? 0.379 -44.341 1.530 1.00 30.75 191 ALA A C 1
ATOM 1403 O O . ALA A 1 219 ? -0.080 -43.212 1.700 1.00 29.58 191 ALA A O 1
ATOM 1405 N N . SER A 1 220 ? 1.412 -44.814 2.222 1.00 20.80 192 SER A N 1
ATOM 1406 C CA . SER A 1 220 ? 2.116 -43.990 3.210 1.00 28.48 192 SER A CA 1
ATOM 1407 C C . SER A 1 220 ? 2.772 -42.778 2.567 1.00 28.54 192 SER A C 1
ATOM 1408 O O . SER A 1 220 ? 2.633 -41.664 3.054 1.00 31.43 192 SER A O 1
ATOM 1411 N N . ASN A 1 221 ? 3.483 -42.989 1.467 1.00 27.35 193 ASN A N 1
ATOM 1412 C CA . ASN A 1 221 ? 4.120 -41.868 0.794 1.00 33.08 193 ASN A CA 1
ATOM 1413 C C . ASN A 1 221 ? 3.109 -40.882 0.240 1.00 35.29 193 ASN A C 1
ATOM 1414 O O . ASN A 1 221 ? 3.269 -39.668 0.375 1.00 30.69 193 ASN A O 1
ATOM 1419 N N . LEU A 1 222 ? 2.070 -41.405 -0.401 1.00 32.29 194 LEU A N 1
ATOM 1420 C CA . LEU A 1 222 ? 1.050 -40.540 -0.967 1.00 28.62 194 LEU A CA 1
ATOM 1421 C C . LEU A 1 222 ? 0.328 -39.786 0.148 1.00 31.54 194 LEU A C 1
ATOM 1422 O O . LEU A 1 222 ? -0.047 -38.632 -0.034 1.00 34.40 194 LEU A O 1
ATOM 1427 N N . LEU A 1 223 ? 0.169 -40.423 1.309 1.00 31.23 195 LEU A N 1
ATOM 1428 C CA . LEU A 1 223 ? -0.458 -39.760 2.448 1.00 29.22 195 LEU A CA 1
ATOM 1429 C C . LEU A 1 223 ? 0.386 -38.576 2.878 1.00 33.79 195 LEU A C 1
ATOM 1430 O O . LEU A 1 223 ? -0.116 -37.469 3.075 1.00 27.26 195 LEU A O 1
ATOM 1435 N N . GLU A 1 224 ? 1.682 -38.826 3.016 1.00 34.02 196 GLU A N 1
ATOM 1436 C CA . GLU A 1 224 ? 2.639 -37.786 3.351 1.00 31.46 196 GLU A CA 1
ATOM 1437 C C . GLU A 1 224 ? 2.587 -36.633 2.331 1.00 31.02 196 GLU A C 1
ATOM 1438 O O . GLU A 1 224 ? 2.459 -35.462 2.704 1.00 32.46 196 GLU A O 1
ATOM 1444 N N . TYR A 1 225 ? 2.657 -36.965 1.047 1.00 29.15 197 TYR A N 1
ATOM 1445 C CA . TYR A 1 225 ? 2.531 -35.954 -0.002 1.00 33.81 197 TYR A CA 1
ATOM 1446 C C . TYR A 1 225 ? 1.210 -35.174 0.045 1.00 43.17 197 TYR A C 1
ATOM 1447 O O . TYR A 1 225 ? 1.210 -33.938 -0.021 1.00 36.25 197 TYR A O 1
ATOM 1456 N N . ARG A 1 226 ? 0.088 -35.890 0.145 1.00 35.10 198 ARG A N 1
ATOM 1457 C CA . ARG A 1 226 ? -1.211 -35.228 0.185 1.00 30.96 198 ARG A CA 1
ATOM 1458 C C . ARG A 1 226 ? -1.299 -34.312 1.392 1.00 30.25 198 ARG A C 1
ATOM 1459 O O . ARG A 1 226 ? -1.704 -33.162 1.275 1.00 37.65 198 ARG A O 1
ATOM 1467 N N . MET A 1 227 ? -0.905 -34.835 2.546 1.00 25.35 199 MET A N 1
ATOM 1468 C CA . MET A 1 227 ? -0.821 -34.064 3.784 1.00 26.76 199 MET A CA 1
ATOM 1469 C C . MET A 1 227 ? -0.060 -32.748 3.599 1.00 33.27 199 MET A C 1
ATOM 1470 O O . MET A 1 227 ? -0.542 -31.689 4.007 1.00 39.05 199 MET A O 1
ATOM 1475 N N . ALA A 1 228 ? 1.129 -32.820 2.998 1.00 30.82 200 ALA A N 1
ATOM 1476 C CA . ALA A 1 228 ? 1.925 -31.622 2.720 1.00 40.90 200 ALA A CA 1
ATOM 1477 C C . ALA A 1 228 ? 1.208 -30.647 1.791 1.00 42.36 200 ALA A C 1
ATOM 1478 O O . ALA A 1 228 ? 1.254 -29.437 2.010 1.00 38.34 200 ALA A O 1
ATOM 1480 N N . GLN A 1 229 ? 0.561 -31.173 0.753 1.00 36.57 201 GLN A N 1
ATOM 1481 C CA . GLN A 1 229 ? -0.187 -30.337 -0.166 1.00 32.00 201 GLN A CA 1
ATOM 1482 C C . GLN A 1 229 ? -1.206 -29.483 0.588 1.00 42.99 201 GLN A C 1
ATOM 1483 O O . GLN A 1 229 ? -1.630 -28.434 0.108 1.00 54.91 201 GLN A O 1
ATOM 1489 N N . HIS A 1 230 ? -1.592 -29.926 1.776 1.00 39.94 202 HIS A N 1
ATOM 1490 C CA . HIS A 1 230 ? -2.573 -29.189 2.553 1.00 39.31 202 HIS A CA 1
ATOM 1491 C C . HIS A 1 230 ? -1.929 -28.501 3.745 1.00 41.58 202 HIS A C 1
ATOM 1492 O O . HIS A 1 230 ? -2.574 -28.290 4.775 1.00 49.65 202 HIS A O 1
ATOM 1499 N N . GLY A 1 231 ? -0.651 -28.162 3.613 1.00 42.95 203 GLY A N 1
ATOM 1500 C CA . GLY A 1 231 ? 0.033 -27.356 4.613 1.00 30.85 203 GLY A CA 1
ATOM 1501 C C . GLY A 1 231 ? 0.325 -28.038 5.940 1.00 42.43 203 GLY A C 1
ATOM 1502 O O . GLY A 1 231 ? 0.659 -27.375 6.920 1.00 49.48 203 GLY A O 1
ATOM 1503 N N . HIS A 1 232 ? 0.211 -29.362 5.982 1.00 36.93 204 HIS A N 1
ATOM 1504 C CA . HIS A 1 232 ? 0.542 -30.098 7.193 1.00 38.03 204 HIS A CA 1
ATOM 1505 C C . HIS A 1 232 ? 2.037 -30.369 7.259 1.00 42.70 204 HIS A C 1
ATOM 1506 O O . HIS A 1 232 ? 2.698 -30.515 6.220 1.00 39.03 204 HIS A O 1
ATOM 1513 N N . GLU A 1 233 ? 2.570 -30.436 8.476 1.00 38.06 205 GLU A N 1
ATOM 1514 C CA . GLU A 1 233 ? 3.980 -30.771 8.658 1.00 38.70 205 GLU A CA 1
ATOM 1515 C C . GLU A 1 233 ? 4.183 -32.277 8.613 1.00 40.72 205 GLU A C 1
ATOM 1516 O O . GLU A 1 233 ? 3.576 -33.010 9.383 1.00 45.41 205 GLU A O 1
ATOM 1522 N N . VAL A 1 234 ? 5.038 -32.740 7.713 1.00 34.71 206 VAL A N 1
ATOM 1523 C CA . VAL A 1 234 ? 5.241 -34.166 7.552 1.00 30.74 206 VAL A CA 1
ATOM 1524 C C . VAL A 1 234 ? 6.719 -34.525 7.600 1.00 34.56 206 VAL A C 1
ATOM 1525 O O . VAL A 1 234 ? 7.580 -33.723 7.245 1.00 39.26 206 VAL A O 1
ATOM 1529 N N . VAL A 1 235 ? 7.000 -35.746 8.028 1.00 28.64 207 VAL A N 1
ATOM 1530 C CA . VAL A 1 235 ? 8.350 -36.274 8.012 1.00 32.45 207 VAL A CA 1
ATOM 1531 C C . VAL A 1 235 ? 8.277 -37.795 7.889 1.00 37.81 207 VAL A C 1
ATOM 1532 O O . VAL A 1 235 ? 7.277 -38.416 8.249 1.00 32.11 207 VAL A O 1
ATOM 1536 N N . GLY A 1 236 ? 9.324 -38.384 7.327 1.00 38.35 208 GLY A N 1
ATOM 1537 C CA . GLY A 1 236 ? 9.298 -39.785 6.980 1.00 32.88 208 GLY A CA 1
ATOM 1538 C C . GLY A 1 236 ? 10.685 -40.363 7.062 1.00 36.01 208 GLY A C 1
ATOM 1539 O O . GLY A 1 236 ? 11.663 -39.716 6.705 1.00 43.07 208 GLY A O 1
ATOM 1540 N N . PHE A 1 237 ? 10.769 -41.591 7.545 1.00 35.70 209 PHE A N 1
ATOM 1541 C CA . PHE A 1 237 ? 12.051 -42.255 7.693 1.00 35.04 209 PHE A CA 1
ATOM 1542 C C . PHE A 1 237 ? 12.026 -43.609 7.017 1.00 32.55 209 PHE A C 1
ATOM 1543 O O . PHE A 1 237 ? 11.167 -44.440 7.287 1.00 43.38 209 PHE A O 1
ATOM 1551 N N . THR A 1 238 ? 12.970 -43.819 6.119 1.00 33.06 210 THR A N 1
ATOM 1552 C CA . THR A 1 238 ? 13.084 -45.080 5.429 1.00 31.88 210 THR A CA 1
ATOM 1553 C C . THR A 1 238 ? 14.389 -45.727 5.859 1.00 34.96 210 THR A C 1
ATOM 1554 O O . THR A 1 238 ? 15.473 -45.269 5.506 1.00 38.96 210 THR A O 1
ATOM 1558 N N . VAL A 1 239 ? 14.273 -46.781 6.652 1.00 36.29 211 VAL A N 1
ATOM 1559 C CA . VAL A 1 239 ? 15.433 -47.436 7.238 1.00 36.91 211 VAL A CA 1
ATOM 1560 C C . VAL A 1 239 ? 16.054 -48.437 6.246 1.00 43.70 211 VAL A C 1
ATOM 1561 O O . VAL A 1 239 ? 15.344 -49.039 5.428 1.00 41.20 211 VAL A O 1
ATOM 1565 N N . HIS A 1 240 ? 17.377 -48.591 6.300 1.00 47.77 212 HIS A N 1
ATOM 1566 C CA . HIS A 1 240 ? 18.074 -49.493 5.386 1.00 45.83 212 HIS A CA 1
ATOM 1567 C C . HIS A 1 240 ? 18.339 -50.862 5.998 1.00 39.07 212 HIS A C 1
ATOM 1568 O O . HIS A 1 240 ? 18.987 -50.974 7.034 1.00 49.77 212 HIS A O 1
ATOM 1575 N N . VAL A 1 241 ? 17.829 -51.899 5.348 1.00 30.87 213 VAL A N 1
ATOM 1576 C CA . VAL A 1 241 ? 18.008 -53.270 5.814 1.00 38.57 213 VAL A CA 1
ATOM 1577 C C . VAL A 1 241 ? 18.927 -54.036 4.867 1.00 44.94 213 VAL A C 1
ATOM 1578 O O . VAL A 1 241 ? 18.746 -53.989 3.646 1.00 45.54 213 VAL A O 1
ATOM 1582 N N . PRO A 1 242 ? 19.923 -54.741 5.425 1.00 44.34 214 PRO A N 1
ATOM 1583 C CA . PRO A 1 242 ? 20.793 -55.584 4.597 1.00 47.94 214 PRO A CA 1
ATOM 1584 C C . PRO A 1 242 ? 19.939 -56.470 3.686 1.00 53.56 214 PRO A C 1
ATOM 1585 O O . PRO A 1 242 ? 19.027 -57.124 4.195 1.00 45.69 214 PRO A O 1
ATOM 1589 N N . HIS A 1 243 ? 20.209 -56.488 2.380 1.00 56.72 215 HIS A N 1
ATOM 1590 C CA . HIS A 1 243 ? 19.330 -57.217 1.464 1.00 57.47 215 HIS A CA 1
ATOM 1591 C C . HIS A 1 243 ? 19.242 -58.707 1.790 1.00 50.22 215 HIS A C 1
ATOM 1592 O O . HIS A 1 243 ? 18.244 -59.351 1.474 1.00 40.52 215 HIS A O 1
ATOM 1599 N N . TYR A 1 244 ? 20.260 -59.256 2.448 1.00 44.48 216 TYR A N 1
ATOM 1600 C CA . TYR A 1 244 ? 20.183 -60.662 2.841 1.00 38.98 216 TYR A CA 1
ATOM 1601 C C . TYR A 1 244 ? 19.254 -60.920 4.039 1.00 50.75 216 TYR A C 1
ATOM 1602 O O . TYR A 1 244 ? 19.025 -62.072 4.422 1.00 54.78 216 TYR A O 1
ATOM 1611 N N . LEU A 1 245 ? 18.711 -59.847 4.612 1.00 47.95 217 LEU A N 1
ATOM 1612 C CA . LEU A 1 245 ? 17.821 -59.957 5.766 1.00 50.64 217 LEU A CA 1
ATOM 1613 C C . LEU A 1 245 ? 16.393 -59.528 5.454 1.00 46.50 217 LEU A C 1
ATOM 1614 O O . LEU A 1 245 ? 15.560 -59.451 6.355 1.00 38.26 217 LEU A O 1
ATOM 1619 N N . THR A 1 246 ? 16.121 -59.265 4.178 1.00 36.17 218 THR A N 1
ATOM 1620 C CA . THR A 1 246 ? 14.851 -58.687 3.748 1.00 31.69 218 THR A CA 1
ATOM 1621 C C . THR A 1 246 ? 13.620 -59.472 4.199 1.00 36.57 218 THR A C 1
ATOM 1622 O O . THR A 1 246 ? 12.614 -58.883 4.599 1.00 39.28 218 THR A O 1
ATOM 1626 N N . GLN A 1 247 ? 13.692 -60.797 4.124 1.00 36.61 219 GLN A N 1
ATOM 1627 C CA . GLN A 1 247 ? 12.523 -61.624 4.398 1.00 39.15 219 GLN A CA 1
ATOM 1628 C C . GLN A 1 247 ? 12.572 -62.302 5.763 1.00 42.39 219 GLN A C 1
ATOM 1629 O O . GLN A 1 247 ? 12.019 -63.383 5.945 1.00 57.71 219 GLN A O 1
ATOM 1635 N N . THR A 1 248 ? 13.232 -61.657 6.718 1.00 37.73 220 THR A N 1
ATOM 1636 C CA . THR A 1 248 ? 13.305 -62.152 8.089 1.00 36.72 220 THR A CA 1
ATOM 1637 C C . THR A 1 248 ? 12.948 -61.034 9.067 1.00 37.85 220 THR A C 1
ATOM 1638 O O . THR A 1 248 ? 12.943 -59.864 8.709 1.00 46.34 220 THR A O 1
ATOM 1642 N N . ASP A 1 249 ? 12.669 -61.393 10.309 1.00 31.98 221 ASP A N 1
ATOM 1643 C CA . ASP A 1 249 ? 12.508 -60.399 11.357 1.00 31.28 221 ASP A CA 1
ATOM 1644 C C . ASP A 1 249 ? 13.850 -59.789 11.703 1.00 39.86 221 ASP A C 1
ATOM 1645 O O . ASP A 1 249 ? 14.788 -60.505 12.066 1.00 49.54 221 ASP A O 1
ATOM 1650 N N . TYR A 1 250 ? 13.937 -58.467 11.618 1.00 34.49 222 TYR A N 1
ATOM 1651 C CA . TYR A 1 250 ? 15.143 -57.768 12.032 1.00 28.61 222 TYR A CA 1
ATOM 1652 C C . TYR A 1 250 ? 14.786 -56.597 12.938 1.00 30.66 222 TYR A C 1
ATOM 1653 O O . TYR A 1 250 ? 14.736 -55.449 12.491 1.00 38.26 222 TYR A O 1
ATOM 1662 N N . PRO A 1 251 ? 14.527 -56.892 14.221 1.00 30.82 223 PRO A N 1
ATOM 1663 C CA . PRO A 1 251 ? 14.060 -55.909 15.219 1.00 36.05 223 PRO A CA 1
ATOM 1664 C C . PRO A 1 251 ? 14.953 -54.661 15.329 1.00 39.32 223 PRO A C 1
ATOM 1665 O O . PRO A 1 251 ? 14.463 -53.585 15.669 1.00 43.24 223 PRO A O 1
ATOM 1669 N N . ALA A 1 252 ? 16.243 -54.809 15.044 1.00 32.50 224 ALA A N 1
ATOM 1670 C CA . ALA A 1 252 ? 17.163 -53.679 15.061 1.00 31.69 224 ALA A CA 1
ATOM 1671 C C . ALA A 1 252 ? 16.643 -52.544 14.194 1.00 39.15 224 ALA A C 1
ATOM 1672 O O . ALA A 1 252 ? 16.702 -51.379 14.580 1.00 44.61 224 ALA A O 1
ATOM 1674 N N . ALA A 1 253 ? 16.132 -52.892 13.018 1.00 35.25 225 ALA A N 1
ATOM 1675 C CA . ALA A 1 253 ? 15.650 -51.890 12.084 1.00 35.06 225 ALA A CA 1
ATOM 1676 C C . ALA A 1 253 ? 14.372 -51.207 12.596 1.00 35.14 225 ALA A C 1
ATOM 1677 O O . ALA A 1 253 ? 14.174 -50.009 12.375 1.00 35.02 225 ALA A O 1
ATOM 1679 N N . ALA A 1 254 ? 13.529 -51.961 13.301 1.00 30.40 226 ALA A N 1
ATOM 1680 C CA . ALA A 1 254 ? 12.349 -51.397 13.964 1.00 30.65 226 ALA A CA 1
ATOM 1681 C C . ALA A 1 254 ? 12.770 -50.473 15.110 1.00 35.83 226 ALA A C 1
ATOM 1682 O O . ALA A 1 254 ? 12.245 -49.376 15.271 1.00 31.96 226 ALA A O 1
ATOM 1684 N N . GLN A 1 255 ? 13.734 -50.915 15.904 1.00 37.35 227 GLN A N 1
ATOM 1685 C CA . GLN A 1 255 ? 14.252 -50.067 16.966 1.00 39.38 227 GLN A CA 1
ATOM 1686 C C . GLN A 1 255 ? 14.811 -48.741 16.418 1.00 40.56 227 GLN A C 1
ATOM 1687 O O . GLN A 1 255 ? 14.521 -47.669 16.948 1.00 38.91 227 GLN A O 1
ATOM 1693 N N . ALA A 1 256 ? 15.597 -48.811 15.349 1.00 32.14 228 ALA A N 1
ATOM 1694 C CA . ALA A 1 256 ? 16.127 -47.596 14.750 1.00 30.92 228 ALA A CA 1
ATOM 1695 C C . ALA A 1 256 ? 14.994 -46.650 14.345 1.00 38.03 228 ALA A C 1
ATOM 1696 O O . ALA A 1 256 ? 15.031 -45.456 14.654 1.00 34.87 228 ALA A O 1
ATOM 1698 N N . LEU A 1 257 ? 13.986 -47.181 13.655 1.00 34.65 229 LEU A N 1
ATOM 1699 C CA . LEU A 1 257 ? 12.834 -46.365 13.285 1.00 26.43 229 LEU A CA 1
ATOM 1700 C C . LEU A 1 257 ? 12.217 -45.697 14.514 1.00 34.83 229 LEU A C 1
ATOM 1701 O O . LEU A 1 257 ? 12.048 -44.481 14.545 1.00 32.06 229 LEU A O 1
ATOM 1706 N N . LEU A 1 258 ? 11.891 -46.489 15.533 1.00 34.92 230 LEU A N 1
ATOM 1707 C CA . LEU A 1 258 ? 11.235 -45.949 16.720 1.00 30.66 230 LEU A CA 1
ATOM 1708 C C . LEU A 1 258 ? 12.098 -44.934 17.480 1.00 30.95 230 LEU A C 1
ATOM 1709 O O . LEU A 1 258 ? 11.585 -43.964 18.036 1.00 35.06 230 LEU A O 1
ATOM 1714 N N . GLU A 1 259 ? 13.408 -45.152 17.504 1.00 31.76 231 GLU A N 1
ATOM 1715 C CA . GLU A 1 259 ? 14.298 -44.218 18.180 1.00 36.94 231 GLU A CA 1
ATOM 1716 C C . GLU A 1 259 ? 14.193 -42.874 17.488 1.00 44.97 231 GLU A C 1
ATOM 1717 O O . GLU A 1 259 ? 14.274 -41.821 18.121 1.00 44.34 231 GLU A O 1
ATOM 1723 N N . GLN A 1 260 ? 13.982 -42.927 16.178 1.00 42.36 232 GLN A N 1
ATOM 1724 C CA . GLN A 1 260 ? 13.843 -41.731 15.369 1.00 30.44 232 GLN A CA 1
ATOM 1725 C C . GLN A 1 260 ? 12.506 -41.025 15.616 1.00 37.17 232 GLN A C 1
ATOM 1726 O O . GLN A 1 260 ? 12.471 -39.807 15.782 1.00 45.55 232 GLN A O 1
ATOM 1732 N N . VAL A 1 261 ? 11.412 -41.787 15.631 1.00 30.72 233 VAL A N 1
ATOM 1733 C CA . VAL A 1 261 ? 10.099 -41.247 15.986 1.00 27.43 233 VAL A CA 1
ATOM 1734 C C . VAL A 1 261 ? 10.198 -40.538 17.326 1.00 33.14 233 VAL A C 1
ATOM 1735 O O . VAL A 1 261 ? 9.642 -39.465 17.504 1.00 37.25 233 VAL A O 1
ATOM 1739 N N . ALA A 1 262 ? 10.918 -41.141 18.268 1.00 30.02 234 ALA A N 1
ATOM 1740 C CA . ALA A 1 262 ? 11.068 -40.554 19.597 1.00 32.84 234 ALA A CA 1
ATOM 1741 C C . ALA A 1 262 ? 11.727 -39.165 19.574 1.00 30.98 234 ALA A C 1
ATOM 1742 O O . ALA A 1 262 ? 11.201 -38.241 20.183 1.00 31.29 234 ALA A O 1
ATOM 1744 N N . LYS A 1 263 ? 12.864 -39.021 18.886 1.00 25.55 235 LYS A N 1
ATOM 1745 C CA . LYS A 1 263 ? 13.517 -37.711 18.752 1.00 35.79 235 LYS A CA 1
ATOM 1746 C C . LYS A 1 263 ? 12.608 -36.675 18.080 1.00 38.18 235 LYS A C 1
ATOM 1747 O O . LYS A 1 263 ? 12.378 -35.595 18.611 1.00 45.09 235 LYS A O 1
ATOM 1753 N N . THR A 1 264 ? 12.104 -37.014 16.902 1.00 38.68 236 THR A N 1
ATOM 1754 C CA . THR A 1 264 ? 11.328 -36.088 16.094 1.00 32.01 236 THR A CA 1
ATOM 1755 C C . THR A 1 264 ? 10.019 -35.707 16.763 1.00 33.39 236 THR A C 1
ATOM 1756 O O . THR A 1 264 ? 9.627 -34.542 16.767 1.00 42.67 236 THR A O 1
ATOM 1760 N N . GLY A 1 265 ? 9.348 -36.689 17.349 1.00 34.18 237 GLY A N 1
ATOM 1761 C CA . GLY A 1 265 ? 8.040 -36.457 17.936 1.00 32.10 237 GLY A CA 1
ATOM 1762 C C . GLY A 1 265 ? 8.052 -35.963 19.368 1.00 38.97 237 GLY A C 1
ATOM 1763 O O . GLY A 1 265 ? 6.999 -35.589 19.912 1.00 40.14 237 GLY A O 1
ATOM 1764 N N . SER A 1 266 ? 9.240 -35.947 19.977 1.00 35.26 238 SER A N 1
ATOM 1765 C CA . SER A 1 266 ? 9.368 -35.589 21.387 1.00 33.40 238 SER A CA 1
ATOM 1766 C C . SER A 1 266 ? 8.607 -36.598 22.255 1.00 38.05 238 SER A C 1
ATOM 1767 O O . SER A 1 266 ? 7.856 -36.241 23.166 1.00 34.41 238 SER A O 1
ATOM 1770 N N . LEU A 1 267 ? 8.792 -37.869 21.937 1.00 36.67 239 LEU A N 1
ATOM 1771 C CA . LEU A 1 267 ? 8.125 -38.928 22.654 1.00 29.39 239 LEU A CA 1
ATOM 1772 C C . LEU A 1 267 ? 9.142 -3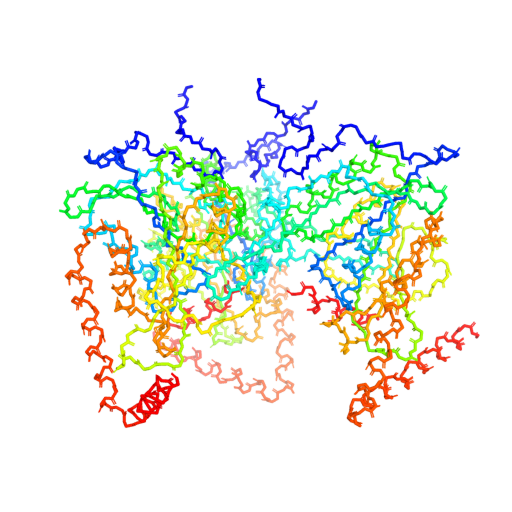9.728 23.452 1.00 38.26 239 LEU A C 1
ATOM 1773 O O . LEU A 1 267 ? 10.309 -39.861 23.057 1.00 36.88 239 LEU A O 1
ATOM 1778 N N . GLN A 1 268 ? 8.696 -40.233 24.595 1.00 35.19 240 GLN A N 1
ATOM 1779 C CA . GLN A 1 268 ? 9.494 -41.160 25.365 1.00 39.08 240 GLN A CA 1
ATOM 1780 C C . GLN A 1 268 ? 8.936 -42.552 25.121 1.00 39.52 240 GLN A C 1
ATOM 1781 O O . GLN A 1 268 ? 7.843 -42.887 25.575 1.00 36.55 240 GLN A O 1
ATOM 1787 N N . LEU A 1 269 ? 9.691 -43.355 24.379 1.00 36.40 241 LEU A N 1
ATOM 1788 C CA . LEU A 1 269 ? 9.226 -44.673 23.984 1.00 33.42 241 LEU A CA 1
ATOM 1789 C C . LEU A 1 269 ? 10.040 -45.762 24.682 1.00 40.36 241 LEU A C 1
ATOM 1790 O O . LEU A 1 269 ? 11.268 -45.757 24.604 1.00 44.40 241 LEU A O 1
ATOM 1795 N N . PRO A 1 270 ? 9.354 -46.680 25.397 1.00 38.00 242 PRO A N 1
ATOM 1796 C CA . PRO A 1 270 ? 10.041 -47.752 26.135 1.00 32.14 242 PRO A CA 1
ATOM 1797 C C . PRO A 1 270 ? 10.477 -48.865 25.200 1.00 35.34 242 PRO A C 1
ATOM 1798 O O . PRO A 1 270 ? 9.676 -49.731 24.868 1.00 42.51 242 PRO A O 1
ATOM 1802 N N . LEU A 1 271 ? 11.746 -48.857 24.812 1.00 37.55 243 LEU A N 1
ATOM 1803 C CA . LEU A 1 271 ? 12.224 -49.721 23.742 1.00 34.58 243 LEU A CA 1
ATOM 1804 C C . LEU A 1 271 ? 13.011 -50.921 24.230 1.00 30.05 243 LEU A C 1
ATOM 1805 O O . LEU A 1 271 ? 13.470 -51.718 23.417 1.00 32.56 243 LEU A O 1
ATOM 1810 N N . ALA A 1 272 ? 13.154 -51.054 25.548 1.00 29.07 244 ALA A N 1
ATOM 1811 C CA . ALA A 1 272 ? 14.017 -52.083 26.140 1.00 33.06 244 ALA A CA 1
ATOM 1812 C C . ALA A 1 272 ? 13.782 -53.498 25.601 1.00 36.75 244 ALA A C 1
ATOM 1813 O O . ALA A 1 272 ? 14.722 -54.178 25.196 1.00 34.37 244 ALA A O 1
ATOM 1815 N N . VAL A 1 273 ? 12.529 -53.937 25.599 1.00 29.26 245 VAL A N 1
ATOM 1816 C CA . VAL A 1 273 ? 12.205 -55.295 25.189 1.00 33.39 245 VAL A CA 1
ATOM 1817 C C . VAL A 1 273 ? 12.507 -55.525 23.697 1.00 32.20 245 VAL A C 1
ATOM 1818 O O . VAL A 1 273 ? 12.934 -56.599 23.281 1.00 32.82 245 VAL A O 1
ATOM 1822 N N . LEU A 1 274 ? 12.305 -54.493 22.898 1.00 32.14 246 LEU A N 1
ATOM 1823 C CA . LEU A 1 274 ? 12.560 -54.577 21.471 1.00 35.05 246 LEU A CA 1
ATOM 1824 C C . LEU A 1 274 ? 14.061 -54.610 21.207 1.00 36.58 246 LEU A C 1
ATOM 1825 O O . LEU A 1 274 ? 14.526 -55.286 20.294 1.00 42.06 246 LEU A O 1
ATOM 1830 N N . ALA A 1 275 ? 14.814 -53.873 22.016 1.00 31.47 247 ALA A N 1
ATOM 1831 C CA . ALA A 1 275 ? 16.269 -53.838 21.897 1.00 37.64 247 ALA A CA 1
ATOM 1832 C C . ALA A 1 275 ? 16.848 -55.205 22.226 1.00 39.98 247 ALA A C 1
ATOM 1833 O O . ALA A 1 275 ? 17.787 -55.681 21.568 1.00 37.23 247 ALA A O 1
ATOM 1835 N N . GLU A 1 276 ? 16.270 -55.830 23.248 1.00 38.11 248 GLU A N 1
ATOM 1836 C CA . GLU A 1 276 ? 16.644 -57.179 23.638 1.00 34.35 248 GLU A CA 1
ATOM 1837 C C . GLU A 1 276 ? 16.448 -58.122 22.464 1.00 37.35 248 GLU A C 1
ATOM 1838 O O . GLU A 1 276 ? 17.335 -58.909 22.129 1.00 38.81 248 GLU A O 1
ATOM 1844 N N . ALA A 1 277 ? 15.289 -58.028 21.822 1.00 32.93 249 ALA A N 1
ATOM 1845 C CA . ALA A 1 277 ? 15.005 -58.890 20.687 1.00 30.60 249 ALA A CA 1
ATOM 1846 C C . ALA A 1 277 ? 15.993 -58.625 19.556 1.00 34.82 249 ALA A C 1
ATOM 1847 O O . ALA A 1 277 ? 16.487 -59.561 18.926 1.00 33.67 249 ALA A O 1
ATOM 1849 N N . ALA A 1 278 ? 16.285 -57.349 19.309 1.00 30.39 250 ALA A N 1
ATOM 1850 C CA . ALA A 1 278 ? 17.252 -56.963 18.283 1.00 36.43 250 ALA A CA 1
ATOM 1851 C C . ALA A 1 278 ? 18.611 -57.612 18.537 1.00 40.68 250 ALA A C 1
ATOM 1852 O O . ALA A 1 278 ? 19.240 -58.173 17.637 1.00 37.63 250 ALA A O 1
ATOM 1854 N N . ALA A 1 279 ? 19.065 -57.522 19.777 1.00 41.59 251 ALA A N 1
ATOM 1855 C CA . ALA A 1 279 ? 20.354 -58.077 20.137 1.00 41.71 251 ALA A CA 1
ATOM 1856 C C . ALA A 1 279 ? 20.378 -59.590 19.920 1.00 40.49 251 ALA A C 1
ATOM 1857 O O . ALA A 1 279 ? 21.321 -60.133 19.337 1.00 46.33 251 ALA A O 1
ATOM 1859 N N . GLU A 1 280 ? 19.336 -60.268 20.387 1.00 38.09 252 GLU A N 1
ATOM 1860 C CA . GLU A 1 280 ? 19.245 -61.712 20.244 1.00 37.18 252 GLU A CA 1
ATOM 1861 C C . GLU A 1 280 ? 19.324 -62.135 18.781 1.00 43.30 252 GLU A C 1
ATOM 1862 O O . GLU A 1 280 ? 20.070 -63.063 18.435 1.00 41.51 252 GLU A O 1
ATOM 1868 N N . VAL A 1 281 ? 18.563 -61.445 17.930 1.00 40.46 253 VAL A N 1
ATOM 1869 C CA . VAL A 1 281 ? 18.571 -61.696 16.491 1.00 32.59 253 VAL A CA 1
ATOM 1870 C C . VAL A 1 281 ? 19.923 -61.370 15.867 1.00 40.48 253 VAL A C 1
ATOM 1871 O O . VAL A 1 281 ? 20.446 -62.136 15.060 1.00 44.74 253 VAL A O 1
ATOM 1875 N N . GLN A 1 282 ? 20.487 -60.228 16.240 1.00 40.10 254 GLN A N 1
ATOM 1876 C CA . GLN A 1 282 ? 21.825 -59.860 15.798 1.00 43.86 254 GLN A CA 1
ATOM 1877 C C . GLN A 1 282 ? 22.850 -60.969 16.101 1.00 46.79 254 GLN A C 1
ATOM 1878 O O . GLN A 1 282 ? 23.673 -61.309 15.259 1.00 50.97 254 GLN A O 1
ATOM 1884 N N . ALA A 1 283 ? 22.796 -61.544 17.295 1.00 41.45 255 ALA A N 1
ATOM 1885 C CA . ALA A 1 283 ? 23.752 -62.585 17.655 1.00 44.04 255 ALA A CA 1
ATOM 1886 C C . ALA A 1 283 ? 23.542 -63.875 16.870 1.00 45.55 255 ALA A C 1
ATOM 1887 O O . ALA A 1 283 ? 24.501 -64.603 16.622 1.00 48.52 255 ALA A O 1
ATOM 1889 N N . LYS A 1 284 ? 22.297 -64.166 16.494 1.00 41.78 256 LYS A N 1
ATOM 1890 C CA . LYS A 1 284 ? 22.000 -65.352 15.689 1.00 45.13 256 LYS A CA 1
ATOM 1891 C C . LYS A 1 284 ? 22.538 -65.202 14.266 1.00 51.84 256 LYS A C 1
ATOM 1892 O O . LYS A 1 284 ? 23.031 -66.160 13.669 1.00 54.91 256 LYS A O 1
ATOM 1898 N N . ILE A 1 285 ? 22.456 -63.987 13.737 1.00 51.47 257 ILE A N 1
ATOM 1899 C CA . ILE A 1 285 ? 22.972 -63.697 12.405 1.00 56.36 257 ILE A CA 1
ATOM 1900 C C . ILE A 1 285 ? 24.496 -63.796 12.334 1.00 59.00 257 ILE A C 1
ATOM 1901 O O . ILE A 1 285 ? 25.035 -64.280 11.343 1.00 62.56 257 ILE A O 1
ATOM 1906 N N . ASP A 1 286 ? 25.194 -63.326 13.365 1.00 52.60 258 ASP A N 1
ATOM 1907 C CA . ASP A 1 286 ? 26.650 -63.430 13.365 1.00 56.33 258 ASP A CA 1
ATOM 1908 C C . ASP A 1 286 ? 27.034 -64.898 13.355 1.00 61.06 258 ASP A C 1
ATOM 1909 O O . ASP A 1 286 ? 27.816 -65.337 12.513 1.00 63.16 258 ASP A O 1
ATOM 1914 N N . GLU A 1 287 ? 26.464 -65.652 14.292 1.00 61.29 259 GLU A N 1
ATOM 1915 C CA . GLU A 1 287 ? 26.703 -67.086 14.383 1.00 60.56 259 GLU A CA 1
ATOM 1916 C C . GLU A 1 287 ? 26.503 -67.770 13.032 1.00 69.75 259 GLU A C 1
ATOM 1917 O O . GLU A 1 287 ? 27.316 -68.598 12.607 1.00 73.65 259 GLU A O 1
ATOM 1923 N N . GLN A 1 288 ? 25.418 -67.402 12.362 1.00 64.08 260 GLN A N 1
ATOM 1924 C CA . GLN A 1 288 ? 25.012 -68.031 11.117 1.00 57.21 260 GLN A CA 1
ATOM 1925 C C . GLN A 1 288 ? 25.929 -67.647 9.970 1.00 65.36 260 GLN A C 1
ATOM 1926 O O . GLN A 1 288 ? 26.221 -68.463 9.093 1.00 73.88 260 GLN A O 1
ATOM 1932 N N . VAL A 1 289 ? 26.379 -66.398 9.974 1.00 67.30 261 VAL A N 1
ATOM 1933 C CA . VAL A 1 289 ? 27.236 -65.896 8.910 1.00 65.15 261 VAL A CA 1
ATOM 1934 C C . VAL A 1 289 ? 28.659 -66.411 9.092 1.00 75.98 261 VAL A C 1
ATOM 1935 O O . VAL A 1 289 ? 29.371 -66.655 8.118 1.00 88.36 261 VAL A O 1
ATOM 1939 N N . GLN A 1 290 ? 29.065 -66.601 10.342 1.00 75.73 262 GLN A N 1
ATOM 1940 C CA . GLN A 1 290 ? 30.398 -67.114 10.630 1.00 82.46 262 GLN A CA 1
ATOM 1941 C C . GLN A 1 290 ? 30.491 -68.630 10.478 1.00 85.86 262 GLN A C 1
ATOM 1942 O O . GLN A 1 290 ? 31.568 -69.212 10.639 1.00 93.59 262 GLN A O 1
ATOM 1948 N N . ALA A 1 291 ? 29.361 -69.261 10.165 1.00 76.40 263 ALA A N 1
ATOM 1949 C CA . ALA A 1 291 ? 29.315 -70.708 9.963 1.00 71.28 263 ALA A CA 1
ATOM 1950 C C . ALA A 1 291 ? 29.241 -71.057 8.476 1.00 80.71 263 ALA A C 1
ATOM 1951 O O . ALA A 1 291 ? 29.123 -72.225 8.101 1.00 75.25 263 ALA A O 1
ATOM 1953 N N . SER A 1 292 ? 29.315 -70.027 7.640 1.00 91.11 264 SER A N 1
ATOM 1954 C CA . SER A 1 292 ? 29.290 -70.183 6.192 1.00 92.29 264 SER A CA 1
ATOM 1955 C C . SER A 1 292 ? 30.306 -69.239 5.567 1.00 93.12 264 SER A C 1
ATOM 1956 O O . SER A 1 292 ? 30.012 -68.062 5.344 1.00 88.75 264 SER A O 1
ATOM 1959 N N . ALA A 1 293 ? 31.500 -69.752 5.287 1.00 94.94 265 ALA A N 1
ATOM 1960 C CA . ALA A 1 293 ? 32.573 -68.916 4.759 1.00 90.49 265 ALA A CA 1
ATOM 1961 C C . ALA A 1 293 ? 32.166 -68.203 3.466 1.00 85.25 265 ALA A C 1
ATOM 1962 O O . ALA A 1 293 ? 32.791 -67.220 3.075 1.00 86.95 265 ALA A O 1
ATOM 1964 N N . GLU A 1 294 ? 31.109 -68.688 2.819 1.00 79.05 266 GLU A N 1
ATOM 1965 C CA . GLU A 1 294 ? 30.596 -68.047 1.613 1.00 94.31 266 GLU A CA 1
ATOM 1966 C C . GLU A 1 294 ? 29.829 -66.765 1.926 1.00 100.31 266 GLU A C 1
ATOM 1967 O O . GLU A 1 294 ? 30.007 -65.741 1.261 1.00 101.84 266 GLU A O 1
ATOM 1973 N N . VAL A 1 295 ? 28.958 -66.832 2.928 1.00 101.44 267 VAL A N 1
ATOM 1974 C CA . VAL A 1 295 ? 28.204 -65.656 3.348 1.00 88.30 267 VAL A CA 1
ATOM 1975 C C . VAL A 1 295 ? 29.122 -64.747 4.147 1.00 78.00 267 VAL A C 1
ATOM 1976 O O . VAL A 1 295 ? 28.948 -63.532 4.170 1.00 83.92 267 VAL A O 1
ATOM 1980 N N . ALA A 1 296 ? 30.113 -65.345 4.792 1.00 68.24 268 ALA A N 1
ATOM 1981 C CA . ALA A 1 296 ? 31.098 -64.569 5.527 1.00 75.48 268 ALA A CA 1
ATOM 1982 C C . ALA A 1 296 ? 31.852 -63.626 4.590 1.00 80.59 268 ALA A C 1
ATOM 1983 O O . ALA A 1 296 ? 32.316 -62.568 5.012 1.00 83.97 268 ALA A O 1
ATOM 1985 N N . GLN A 1 297 ? 31.965 -64.006 3.320 1.00 79.52 269 GLN A N 1
ATOM 1986 C CA . GLN A 1 297 ? 32.664 -63.177 2.342 1.00 88.73 269 GLN A CA 1
ATOM 1987 C C . GLN A 1 297 ? 31.769 -62.073 1.792 1.00 85.76 269 GLN A C 1
ATOM 1988 O O . GLN A 1 297 ? 32.175 -60.912 1.719 1.00 89.89 269 GLN A O 1
ATOM 1994 N N . VAL A 1 298 ? 30.559 -62.445 1.393 1.00 73.89 270 VAL A N 1
ATOM 1995 C CA . VAL A 1 298 ? 29.565 -61.474 0.964 1.00 74.68 270 VAL A CA 1
ATOM 1996 C C . VAL A 1 298 ? 29.540 -60.311 1.945 1.00 81.48 270 VAL A C 1
ATOM 1997 O O . VAL A 1 298 ? 29.651 -59.147 1.554 1.00 84.73 270 VAL A O 1
ATOM 2001 N N . VAL A 1 299 ? 29.402 -60.648 3.226 1.00 77.44 271 VAL A N 1
ATOM 2002 C CA . VAL A 1 299 ? 29.279 -59.663 4.294 1.00 73.05 271 VAL A CA 1
ATOM 2003 C C . VAL A 1 299 ? 30.541 -58.811 4.388 1.00 76.77 271 VAL A C 1
ATOM 2004 O O . VAL A 1 299 ? 30.477 -57.581 4.348 1.00 71.27 271 VAL A O 1
ATOM 2008 N N . ALA A 1 300 ? 31.689 -59.475 4.499 1.00 80.51 272 ALA A N 1
ATOM 2009 C CA . ALA A 1 300 ? 32.979 -58.791 4.557 1.00 71.56 272 ALA A CA 1
ATOM 2010 C C . ALA A 1 300 ? 33.148 -57.818 3.388 1.00 70.51 272 ALA A C 1
ATOM 2011 O O . ALA A 1 300 ? 33.591 -56.683 3.571 1.00 68.66 272 ALA A O 1
ATOM 2013 N N . ALA A 1 301 ? 32.784 -58.265 2.192 1.00 70.51 273 ALA A N 1
ATOM 2014 C CA . ALA A 1 301 ? 32.781 -57.389 1.026 1.00 81.66 273 ALA A CA 1
ATOM 2015 C C . ALA A 1 301 ? 31.920 -56.147 1.259 1.00 88.24 273 ALA A C 1
ATOM 2016 O O . ALA A 1 301 ? 32.339 -55.029 0.941 1.00 94.87 273 ALA A O 1
ATOM 2018 N N . LEU A 1 302 ? 30.720 -56.345 1.805 1.00 76.98 274 LEU A N 1
ATOM 2019 C CA . LEU A 1 302 ? 29.819 -55.231 2.106 1.00 65.64 274 LEU A CA 1
ATOM 2020 C C . LEU A 1 302 ? 30.438 -54.270 3.124 1.00 63.66 274 LEU A C 1
ATOM 2021 O O . LEU A 1 302 ? 30.388 -53.051 2.957 1.00 64.96 274 LEU A O 1
ATOM 2026 N N . GLU A 1 303 ? 31.013 -54.821 4.186 1.00 59.54 275 GLU A N 1
ATOM 2027 C CA . GLU A 1 303 ? 31.653 -53.990 5.193 1.00 73.85 275 GLU A CA 1
ATOM 2028 C C . GLU A 1 303 ? 32.673 -53.066 4.526 1.00 79.94 275 GLU A C 1
ATOM 2029 O O . GLU A 1 303 ? 32.789 -51.885 4.869 1.00 77.55 275 GLU A O 1
ATOM 2035 N N . ARG A 1 304 ? 33.402 -53.612 3.561 1.00 83.38 276 ARG A N 1
ATOM 2036 C CA . ARG A 1 304 ? 34.391 -52.831 2.832 1.00 88.40 276 ARG A CA 1
ATOM 2037 C C . ARG A 1 304 ? 33.743 -51.647 2.112 1.00 85.16 276 ARG A C 1
ATOM 2038 O O . ARG A 1 304 ? 34.122 -50.498 2.342 1.00 87.82 276 ARG A O 1
ATOM 2046 N N . GLN A 1 305 ? 32.758 -51.928 1.261 1.00 79.61 277 GLN A N 1
ATOM 2047 C CA . GLN A 1 305 ? 32.040 -50.874 0.546 1.00 86.70 277 GLN A CA 1
ATOM 2048 C C . GLN A 1 305 ? 31.500 -49.808 1.493 1.00 90.93 277 GLN A C 1
ATOM 2049 O O . GLN A 1 305 ? 31.594 -48.608 1.218 1.00 96.31 277 GLN A O 1
ATOM 2055 N N . TYR A 1 306 ? 30.926 -50.260 2.603 1.00 82.90 278 TYR A N 1
ATOM 2056 C CA . TYR A 1 306 ? 30.271 -49.370 3.551 1.00 83.36 278 TYR A CA 1
ATOM 2057 C C . TYR A 1 306 ? 31.264 -48.420 4.214 1.00 88.22 278 TYR A C 1
ATOM 2058 O O . TYR A 1 306 ? 31.011 -47.219 4.298 1.00 94.12 278 TYR A O 1
ATOM 2067 N N . ASP A 1 307 ? 32.387 -48.954 4.686 1.00 88.41 279 ASP A N 1
ATOM 2068 C CA . ASP A 1 307 ? 33.424 -48.119 5.291 1.00 89.21 279 ASP A CA 1
ATOM 2069 C C . ASP A 1 307 ? 33.950 -47.090 4.287 1.00 87.94 279 ASP A C 1
ATOM 2070 O O . ASP A 1 307 ? 34.200 -45.934 4.641 1.00 81.51 279 ASP A O 1
ATOM 2075 N N . ALA A 1 308 ? 34.083 -47.516 3.031 1.00 89.36 280 ALA A N 1
ATOM 2076 C CA . ALA A 1 308 ? 34.538 -46.650 1.943 1.00 90.08 280 ALA A CA 1
ATOM 2077 C C . ALA A 1 308 ? 33.547 -45.537 1.597 1.00 90.01 280 ALA A C 1
ATOM 2078 O O . ALA A 1 308 ? 33.950 -44.407 1.324 1.00 87.32 280 ALA A O 1
ATOM 2080 N N . PHE A 1 309 ? 32.256 -45.858 1.586 1.00 93.08 281 PHE A N 1
ATOM 2081 C CA . PHE A 1 309 ? 31.233 -44.838 1.370 1.00 99.27 281 PHE A CA 1
ATOM 2082 C C . PHE A 1 309 ? 31.196 -43.845 2.530 1.00 102.82 281 PHE A C 1
ATOM 2083 O O . PHE A 1 309 ? 30.987 -42.648 2.329 1.00 97.87 281 PHE A O 1
ATOM 2091 N N . ILE A 1 310 ? 31.388 -44.352 3.744 1.00 112.20 282 ILE A N 1
ATOM 2092 C CA . ILE A 1 310 ? 31.489 -43.495 4.918 1.00 120.10 282 ILE A CA 1
ATOM 2093 C C . ILE A 1 310 ? 32.654 -42.528 4.752 1.00 121.85 282 ILE A C 1
ATOM 2094 O O . ILE A 1 310 ? 32.459 -41.316 4.708 1.00 122.61 282 ILE A O 1
ATOM 2099 N N . ASP A 1 311 ? 33.863 -43.076 4.647 1.00 122.37 283 ASP A N 1
ATOM 2100 C CA . ASP A 1 311 ? 35.075 -42.274 4.480 1.00 124.47 283 ASP A CA 1
ATOM 2101 C C . ASP A 1 311 ? 34.955 -41.245 3.359 1.00 121.59 283 ASP A C 1
ATOM 2102 O O . ASP A 1 311 ? 35.411 -40.109 3.501 1.00 118.03 283 ASP A O 1
ATOM 2107 N N . ALA A 1 312 ? 34.345 -41.651 2.248 1.00 120.25 284 ALA A N 1
ATOM 2108 C CA . ALA A 1 312 ? 34.175 -40.772 1.096 1.00 120.24 284 ALA A CA 1
ATOM 2109 C C . ALA A 1 312 ? 33.196 -39.641 1.395 1.00 123.44 284 ALA A C 1
ATOM 2110 O O . ALA A 1 312 ? 33.482 -38.477 1.123 1.00 129.69 284 ALA A O 1
ATOM 2112 N N . GLN A 1 313 ? 32.041 -39.988 1.952 1.00 120.88 285 GLN A N 1
ATOM 2113 C CA . GLN A 1 313 ? 31.048 -38.994 2.336 1.00 118.34 285 GLN A CA 1
ATOM 2114 C C . GLN A 1 313 ? 31.589 -38.122 3.469 1.00 119.05 285 GLN A C 1
ATOM 2115 O O . GLN A 1 313 ? 31.184 -36.971 3.630 1.00 118.82 285 GLN A O 1
ATOM 2121 N N . GLU A 1 314 ? 32.508 -38.683 4.251 1.00 120.61 286 GLU A N 1
ATOM 2122 C CA . GLU A 1 314 ? 33.143 -37.963 5.351 1.00 125.26 286 GLU A CA 1
ATOM 2123 C C . GLU A 1 314 ? 34.116 -36.909 4.840 1.00 126.58 286 GLU A C 1
ATOM 2124 O O . GLU A 1 314 ? 34.111 -35.771 5.306 1.00 127.30 286 GLU A O 1
ATOM 2130 N N . ASN A 1 315 ? 34.962 -37.301 3.890 1.00 125.80 287 ASN A N 1
ATOM 2131 C CA . ASN A 1 315 ? 35.926 -36.380 3.294 1.00 124.20 287 ASN A CA 1
ATOM 2132 C C . ASN A 1 315 ? 35.255 -35.252 2.524 1.00 124.78 287 ASN A C 1
ATOM 2133 O O . ASN A 1 315 ? 35.755 -34.130 2.505 1.00 125.16 287 ASN A O 1
ATOM 2138 N N . ARG A 1 316 ? 34.123 -35.555 1.891 1.00 125.58 288 ARG A N 1
ATOM 2139 C CA . ARG A 1 316 ? 33.337 -34.540 1.194 1.00 124.79 288 ARG A CA 1
ATOM 2140 C C . ARG A 1 316 ? 32.906 -33.457 2.178 1.00 128.34 288 ARG A C 1
ATOM 2141 O O . ARG A 1 316 ? 32.674 -32.309 1.795 1.00 126.72 288 ARG A O 1
ATOM 2143 N N . SER A 1 317 ? 32.808 -33.836 3.449 1.00 131.50 289 SER A N 1
ATOM 2144 C CA . SER A 1 317 ? 32.493 -32.904 4.525 1.00 130.92 289 SER A CA 1
ATOM 2145 C C . SER A 1 317 ? 33.628 -31.894 4.756 1.00 127.19 289 SER A C 1
ATOM 2146 O O . SER A 1 317 ? 33.387 -30.775 5.215 1.00 125.55 289 SER A O 1
ATOM 2149 N N . LEU A 1 318 ? 34.859 -32.293 4.429 1.00 123.61 290 LEU A N 1
ATOM 2150 C CA . LEU A 1 318 ? 36.025 -31.409 4.537 1.00 119.87 290 LEU A CA 1
ATOM 2151 C C . LEU A 1 318 ? 36.478 -30.898 3.166 1.00 111.72 290 LEU A C 1
ATOM 2152 O O . LEU A 1 318 ? 36.040 -29.847 2.697 1.00 104.24 290 LEU A O 1
ATOM 2157 N N . GLY A 1 332 ? 20.985 -43.784 -4.340 1.00 73.34 304 GLY A N 1
ATOM 2158 C CA . GLY A 1 332 ? 20.117 -43.024 -5.222 1.00 76.07 304 GLY A CA 1
ATOM 2159 C C . GLY A 1 332 ? 19.493 -43.931 -6.261 1.00 85.72 304 GLY A C 1
ATOM 2160 O O . GLY A 1 332 ? 18.270 -44.029 -6.362 1.00 83.79 304 GLY A O 1
ATOM 2161 N N . ALA A 1 333 ? 20.347 -44.594 -7.038 1.00 95.28 305 ALA A N 1
ATOM 2162 C CA . ALA A 1 333 ? 19.904 -45.587 -8.012 1.00 88.38 305 ALA A CA 1
ATOM 2163 C C . ALA A 1 333 ? 19.642 -46.909 -7.304 1.00 88.99 305 ALA A C 1
ATOM 2164 O O . ALA A 1 333 ? 18.790 -47.687 -7.732 1.00 83.17 305 ALA A O 1
ATOM 2166 N N . GLU A 1 334 ? 20.382 -47.163 -6.224 1.00 96.14 306 GLU A N 1
ATOM 2167 C CA . GLU A 1 334 ? 20.113 -48.316 -5.365 1.00 93.56 306 GLU A CA 1
ATOM 2168 C C . GLU A 1 334 ? 18.723 -48.186 -4.755 1.00 90.51 306 GLU A C 1
ATOM 2169 O O . GLU A 1 334 ? 17.918 -49.115 -4.809 1.00 89.20 306 GLU A O 1
ATOM 2175 N N . PHE A 1 335 ? 18.447 -47.022 -4.179 1.00 86.34 307 PHE A N 1
ATOM 2176 C CA . PHE A 1 335 ? 17.135 -46.749 -3.614 1.00 90.19 307 PHE A CA 1
ATOM 2177 C C . PHE A 1 335 ? 16.012 -47.061 -4.623 1.00 97.49 307 PHE A C 1
ATOM 2178 O O . PHE A 1 335 ? 15.024 -47.707 -4.275 1.00 97.48 307 PHE A O 1
ATOM 2186 N N . GLU A 1 336 ? 16.178 -46.616 -5.870 1.00 102.01 308 GLU A N 1
ATOM 2187 C CA . GLU A 1 336 ? 15.188 -46.845 -6.931 1.00 101.52 308 GLU A CA 1
ATOM 2188 C C . GLU A 1 336 ? 15.035 -48.317 -7.317 1.00 102.66 308 GLU A C 1
ATOM 2189 O O . GLU A 1 336 ? 13.921 -48.836 -7.399 1.00 100.85 308 GLU A O 1
ATOM 2195 N N . ARG A 1 337 ? 16.160 -48.976 -7.582 1.00 105.44 309 ARG A N 1
ATOM 2196 C CA . ARG A 1 337 ? 16.159 -50.355 -8.066 1.00 102.13 309 ARG A CA 1
ATOM 2197 C C . ARG A 1 337 ? 15.592 -51.318 -7.031 1.00 95.71 309 ARG A C 1
ATOM 2198 O O . ARG A 1 337 ? 14.872 -52.256 -7.374 1.00 88.31 309 ARG A O 1
ATOM 2206 N N . PHE A 1 338 ? 15.925 -51.066 -5.766 1.00 96.73 310 PHE A N 1
ATOM 2207 C CA . PHE A 1 338 ? 15.516 -51.913 -4.646 1.00 93.37 310 PHE A CA 1
ATOM 2208 C C . PHE A 1 338 ? 14.072 -51.678 -4.207 1.00 87.41 310 PHE A C 1
ATOM 2209 O O . PHE A 1 338 ? 13.339 -52.631 -3.948 1.00 88.59 310 PHE A O 1
ATOM 2217 N N . LEU A 1 339 ? 13.675 -50.410 -4.106 1.00 78.96 311 LEU A N 1
ATOM 2218 C CA . LEU A 1 339 ? 12.315 -50.064 -3.697 1.00 70.38 311 LEU A CA 1
ATOM 2219 C C . LEU A 1 339 ? 11.286 -50.498 -4.747 1.00 71.80 311 LEU A C 1
ATOM 2220 O O . LEU A 1 339 ? 10.245 -51.054 -4.408 1.00 71.39 311 LEU A O 1
ATOM 2225 N N . ALA A 1 340 ? 11.584 -50.242 -6.019 1.00 69.07 312 ALA A N 1
ATOM 2226 C CA . ALA A 1 340 ? 10.705 -50.648 -7.112 1.00 65.20 312 ALA A CA 1
ATOM 2227 C C . ALA A 1 340 ? 10.563 -52.168 -7.160 1.00 65.46 312 ALA A C 1
ATOM 2228 O O . ALA A 1 340 ? 9.518 -52.692 -7.546 1.00 61.33 312 ALA A O 1
ATOM 2230 N N . GLN A 1 341 ? 11.626 -52.861 -6.760 1.00 72.12 313 GLN A N 1
ATOM 2231 C CA . GLN A 1 341 ? 11.667 -54.320 -6.770 1.00 77.88 313 GLN A CA 1
ATOM 2232 C C . GLN A 1 341 ? 10.697 -54.895 -5.749 1.00 75.01 313 GLN A C 1
ATOM 2233 O O . GLN A 1 341 ? 10.003 -55.876 -6.028 1.00 72.30 313 GLN A O 1
ATOM 2239 N N . GLN A 1 342 ? 10.666 -54.268 -4.570 1.00 75.64 314 GLN A N 1
ATOM 2240 C CA . GLN A 1 342 ? 9.770 -54.640 -3.475 1.00 70.98 314 GLN A CA 1
ATOM 2241 C C . GLN A 1 342 ? 8.329 -54.257 -3.790 1.00 71.01 314 GLN A C 1
ATOM 2242 O O . GLN A 1 342 ? 7.400 -55.030 -3.543 1.00 74.62 314 GLN A O 1
ATOM 2248 N N . ALA A 1 343 ? 8.163 -53.057 -4.345 1.00 68.25 315 ALA A N 1
ATOM 2249 C CA . ALA A 1 343 ? 6.859 -52.515 -4.726 1.00 58.24 315 ALA A CA 1
ATOM 2250 C C . ALA A 1 343 ? 6.034 -53.449 -5.632 1.00 63.22 315 ALA A C 1
ATOM 2251 O O . ALA A 1 343 ? 4.803 -53.338 -5.681 1.00 60.32 315 ALA A O 1
ATOM 2253 N N . GLU A 1 344 ? 6.715 -54.365 -6.329 1.00 67.23 316 GLU A N 1
ATOM 2254 C CA . GLU A 1 344 ? 6.061 -55.382 -7.161 1.00 72.16 316 GLU A CA 1
ATOM 2255 C C . GLU A 1 344 ? 5.520 -56.530 -6.309 1.00 74.71 316 GLU A C 1
ATOM 2256 O O . GLU A 1 344 ? 4.370 -56.947 -6.463 1.00 75.82 316 GLU A O 1
ATOM 2262 N N . ARG B 1 39 ? -23.678 -28.584 1.534 1.00 104.47 11 ARG B N 1
ATOM 2263 C CA . ARG B 1 39 ? -22.919 -29.648 0.879 1.00 105.19 11 ARG B CA 1
ATOM 2264 C C . ARG B 1 39 ? -23.422 -29.906 -0.549 1.00 106.87 11 ARG B C 1
ATOM 2265 O O . ARG B 1 39 ? -24.524 -30.421 -0.743 1.00 105.36 11 ARG B O 1
ATOM 2267 N N . GLU B 1 40 ? -22.605 -29.544 -1.539 1.00 111.11 12 GLU B N 1
ATOM 2268 C CA . GLU B 1 40 ? -22.975 -29.645 -2.957 1.00 112.97 12 GLU B CA 1
ATOM 2269 C C . GLU B 1 40 ? -22.615 -30.997 -3.573 1.00 111.73 12 GLU B C 1
ATOM 2270 O O . GLU B 1 40 ? -21.453 -31.413 -3.551 1.00 110.04 12 GLU B O 1
ATOM 2276 N N . TYR B 1 41 ? -23.610 -31.669 -4.143 1.00 109.56 13 TYR B N 1
ATOM 2277 C CA . TYR B 1 41 ? -23.390 -32.971 -4.765 1.00 103.65 13 TYR B CA 1
ATOM 2278 C C . TYR B 1 41 ? -23.248 -32.859 -6.284 1.00 95.58 13 TYR B C 1
ATOM 2279 O O . TYR B 1 41 ? -24.215 -32.544 -6.984 1.00 95.52 13 TYR B O 1
ATOM 2288 N N . GLU B 1 42 ? -22.036 -33.132 -6.772 1.00 82.27 14 GLU B N 1
ATOM 2289 C CA . GLU B 1 42 ? -21.689 -33.024 -8.191 1.00 65.38 14 GLU B CA 1
ATOM 2290 C C . GLU B 1 42 ? -22.288 -34.180 -9.024 1.00 56.19 14 GLU B C 1
ATOM 2291 O O . GLU B 1 42 ? -21.895 -35.341 -8.868 1.00 55.89 14 GLU B O 1
ATOM 2297 N N . PRO B 1 43 ? -23.246 -33.858 -9.914 1.00 48.89 15 PRO B N 1
ATOM 2298 C CA . PRO B 1 43 ? -24.145 -34.864 -10.497 1.00 49.07 15 PRO B CA 1
ATOM 2299 C C . PRO B 1 43 ? -23.450 -35.894 -11.381 1.00 43.72 15 PRO B C 1
ATOM 2300 O O . PRO B 1 43 ? -22.407 -35.616 -11.974 1.00 38.85 15 PRO B O 1
ATOM 2304 N N . GLY B 1 44 ? -24.049 -37.078 -11.467 1.00 39.58 16 GLY B N 1
ATOM 2305 C CA . GLY B 1 44 ? -23.498 -38.165 -12.254 1.00 40.76 16 GLY B CA 1
ATOM 2306 C C . GLY B 1 44 ? -24.036 -39.494 -11.769 1.00 36.62 16 GLY B C 1
ATOM 2307 O O . GLY B 1 44 ? -25.208 -39.599 -11.415 1.00 31.74 16 GLY B O 1
ATOM 2308 N N . GLN B 1 45 ? -23.184 -40.514 -11.772 1.00 33.14 17 GLN B N 1
ATOM 2309 C CA . GLN B 1 45 ? -23.511 -41.796 -11.148 1.00 38.69 17 GLN B CA 1
ATOM 2310 C C . GLN B 1 45 ? -22.528 -42.092 -10.024 1.00 37.62 17 GLN B C 1
ATOM 2311 O O . GLN B 1 45 ? -21.360 -42.369 -10.280 1.00 35.93 17 GLN B O 1
ATOM 2317 N N . PRO B 1 46 ? -23.009 -42.055 -8.777 1.00 48.86 18 PRO B N 1
ATOM 2318 C CA . PRO B 1 46 ? -22.180 -42.184 -7.569 1.00 48.61 18 PRO B CA 1
ATOM 2319 C C . PRO B 1 46 ? -21.266 -43.408 -7.619 1.00 41.27 18 PRO B C 1
ATOM 2320 O O . PRO B 1 46 ? -21.737 -44.503 -7.914 1.00 37.31 18 PRO B O 1
ATOM 2324 N N . GLY B 1 47 ? -19.977 -43.214 -7.350 1.00 40.14 19 GLY B N 1
ATOM 2325 C CA . GLY B 1 47 ? -18.999 -44.291 -7.427 1.00 30.67 19 GLY B CA 1
ATOM 2326 C C . GLY B 1 47 ? -18.627 -44.760 -8.830 1.00 35.79 19 GLY B C 1
ATOM 2327 O O . GLY B 1 47 ? -18.024 -45.817 -8.988 1.00 40.56 19 GLY B O 1
ATOM 2328 N N . MET B 1 48 ? -19.003 -43.988 -9.847 1.00 33.51 20 MET B N 1
ATOM 2329 C CA . MET B 1 48 ? -18.724 -44.348 -11.235 1.00 35.88 20 MET B CA 1
ATOM 2330 C C . MET B 1 48 ? -18.245 -43.159 -12.084 1.00 36.04 20 MET B C 1
ATOM 2331 O O . MET B 1 48 ? -17.118 -43.163 -12.563 1.00 30.63 20 MET B O 1
ATOM 2336 N N . TYR B 1 49 ? -19.078 -42.138 -12.266 1.00 35.01 21 TYR B N 1
ATOM 2337 C CA . TYR B 1 49 ? -18.607 -40.935 -12.958 1.00 33.26 21 TYR B CA 1
ATOM 2338 C C . TYR B 1 49 ? -19.238 -39.647 -12.448 1.00 25.92 21 TYR B C 1
ATOM 2339 O O . TYR B 1 49 ? -20.339 -39.651 -11.913 1.00 31.51 21 TYR B O 1
ATOM 2348 N N . GLU B 1 50 ? -18.512 -38.547 -12.607 1.00 31.27 22 GLU B N 1
ATOM 2349 C CA . GLU B 1 50 ? -19.079 -37.208 -12.479 1.00 30.84 22 GLU B CA 1
ATOM 2350 C C . GLU B 1 50 ? -19.193 -36.524 -13.843 1.00 29.42 22 GLU B C 1
ATOM 2351 O O . GLU B 1 50 ? -18.253 -36.535 -14.643 1.00 33.40 22 GLU B O 1
ATOM 2357 N N . LEU B 1 51 ? -20.340 -35.920 -14.103 1.00 29.05 23 LEU B N 1
ATOM 2358 C CA . LEU B 1 51 ? -20.501 -35.095 -15.295 1.00 34.85 23 LEU B CA 1
ATOM 2359 C C . LEU B 1 51 ? -19.766 -33.762 -15.181 1.00 34.04 23 LEU B C 1
ATOM 2360 O O . LEU B 1 51 ? -19.796 -33.110 -14.141 1.00 48.03 23 LEU B O 1
ATOM 2365 N N . GLU B 1 52 ? -19.102 -33.365 -16.255 1.00 40.93 24 GLU B N 1
ATOM 2366 C CA . GLU B 1 52 ? -18.479 -32.054 -16.321 1.00 53.65 24 GLU B CA 1
ATOM 2367 C C . GLU B 1 52 ? -19.370 -31.120 -17.105 1.00 58.66 24 GLU B C 1
ATOM 2368 O O . GLU B 1 52 ? -19.727 -31.409 -18.246 1.00 63.99 24 GLU B O 1
ATOM 2374 N N . PHE B 1 53 ? -19.718 -29.993 -16.499 1.00 69.92 25 PHE B N 1
ATOM 2375 C CA . PHE B 1 53 ? -20.658 -29.064 -17.126 1.00 84.21 25 PHE B CA 1
ATOM 2376 C C . PHE B 1 53 ? -20.029 -27.917 -17.919 1.00 89.02 25 PHE B C 1
ATOM 2377 O O . PHE B 1 53 ? -18.947 -27.428 -17.580 1.00 82.58 25 PHE B O 1
ATOM 2385 N N . PRO B 1 54 ? -20.719 -27.503 -18.994 1.00 95.26 26 PRO B N 1
ATOM 2386 C CA . PRO B 1 54 ? -21.935 -28.220 -19.399 1.00 92.51 26 PRO B CA 1
ATOM 2387 C C . PRO B 1 54 ? -21.552 -29.223 -20.470 1.00 78.88 26 PRO B C 1
ATOM 2388 O O . PRO B 1 54 ? -20.396 -29.224 -20.880 1.00 82.93 26 PRO B O 1
ATOM 2392 N N . ALA B 1 55 ? -22.473 -30.063 -20.920 1.00 68.82 27 ALA B N 1
ATOM 2393 C CA . ALA B 1 55 ? -22.133 -30.992 -21.988 1.00 61.66 27 ALA B CA 1
ATOM 2394 C C . ALA B 1 55 ? -21.852 -30.165 -23.222 1.00 57.45 27 ALA B C 1
ATOM 2395 O O . ALA B 1 55 ? -22.433 -29.099 -23.403 1.00 60.77 27 ALA B O 1
ATOM 2397 N N . PRO B 1 56 ? -20.934 -30.631 -24.065 1.00 62.21 28 PRO B N 1
ATOM 2398 C CA . PRO B 1 56 ? -20.592 -29.850 -25.254 1.00 68.56 28 PRO B CA 1
ATOM 2399 C C . PRO B 1 56 ? -21.585 -30.127 -26.360 1.00 65.59 28 PRO B C 1
ATOM 2400 O O . PRO B 1 56 ? -22.422 -31.020 -26.217 1.00 66.88 28 PRO B O 1
ATOM 2404 N N . GLN B 1 57 ? -21.497 -29.373 -27.447 1.00 64.54 29 GLN B N 1
ATOM 2405 C CA . GLN B 1 57 ? -22.334 -29.642 -28.601 1.00 70.64 29 GLN B CA 1
ATOM 2406 C C . GLN B 1 57 ? -21.601 -30.653 -29.466 1.00 72.69 29 GLN B C 1
ATOM 2407 O O . GLN B 1 57 ? -20.429 -30.458 -29.805 1.00 69.06 29 GLN B O 1
ATOM 2413 N N . LEU B 1 58 ? -22.288 -31.744 -29.795 1.00 77.93 30 LEU B N 1
ATOM 2414 C CA . LEU B 1 58 ? -21.672 -32.870 -30.493 1.00 79.81 30 LEU B CA 1
ATOM 2415 C C . LEU B 1 58 ? -22.367 -33.158 -31.814 1.00 90.48 30 LEU B C 1
ATOM 2416 O O . LEU B 1 58 ? -22.177 -34.220 -32.407 1.00 94.74 30 LEU B O 1
ATOM 2421 N N . SER B 1 59 ? -23.168 -32.200 -32.268 1.00 95.18 31 SER B N 1
ATOM 2422 C CA . SER B 1 59 ? -23.855 -32.305 -33.547 1.00 105.61 31 SER B CA 1
ATOM 2423 C C . SER B 1 59 ? -23.001 -31.701 -34.661 1.00 106.92 31 SER B C 1
ATOM 2424 O O . SER B 1 59 ? -22.413 -30.629 -34.501 1.00 104.61 31 SER B O 1
ATOM 2427 N N . SER B 1 60 ? -22.943 -32.397 -35.791 1.00 104.95 32 SER B N 1
ATOM 2428 C CA . SER B 1 60 ? -22.110 -31.984 -36.909 1.00 101.40 32 SER B CA 1
ATOM 2429 C C . SER B 1 60 ? -22.864 -31.003 -37.793 1.00 113.18 32 SER B C 1
ATOM 2430 O O . SER B 1 60 ? -23.979 -30.590 -37.466 1.00 116.07 32 SER B O 1
ATOM 2433 N N . SER B 1 61 ? -22.243 -30.631 -38.910 1.00 117.94 33 SER B N 1
ATOM 2434 C CA . SER B 1 61 ? -22.898 -29.825 -39.932 1.00 120.37 33 SER B CA 1
ATOM 2435 C C . SER B 1 61 ? -24.071 -30.592 -40.540 1.00 124.65 33 SER B C 1
ATOM 2436 O O . SER B 1 61 ? -25.180 -30.064 -40.650 1.00 127.73 33 SER B O 1
ATOM 2439 N N . ASP B 1 62 ? -23.819 -31.840 -40.930 1.00 121.54 34 ASP B N 1
ATOM 2440 C CA . ASP B 1 62 ? -24.875 -32.722 -41.428 1.00 119.81 34 ASP B CA 1
ATOM 2441 C C . ASP B 1 62 ? -25.860 -33.138 -40.326 1.00 115.08 34 ASP B C 1
ATOM 2442 O O . ASP B 1 62 ? -26.924 -33.697 -40.604 1.00 114.01 34 ASP B O 1
ATOM 2447 N N . GLY B 1 63 ? -25.494 -32.866 -39.077 1.00 106.36 35 GLY B N 1
ATOM 2448 C CA . GLY B 1 63 ? -26.371 -33.105 -37.949 1.00 96.87 35 GLY B CA 1
ATOM 2449 C C . GLY B 1 63 ? -26.445 -34.542 -37.470 1.00 85.98 35 GLY B C 1
ATOM 2450 O O . GLY B 1 63 ? -27.407 -34.915 -36.800 1.00 81.12 35 GLY B O 1
ATOM 2451 N N . ARG B 1 64 ? -25.445 -35.355 -37.798 1.00 81.74 36 ARG B N 1
ATOM 2452 C CA . ARG B 1 64 ? -25.431 -36.736 -37.304 1.00 76.89 36 ARG B CA 1
ATOM 2453 C C . ARG B 1 64 ? -24.545 -36.921 -36.071 1.00 61.65 36 ARG B C 1
ATOM 2454 O O . ARG B 1 64 ? -23.771 -36.037 -35.717 1.00 56.09 36 ARG B O 1
ATOM 2462 N N . GLY B 1 65 ? -24.678 -38.067 -35.412 1.00 53.22 37 GLY B N 1
ATOM 2463 C CA . GLY B 1 65 ? -23.989 -38.296 -34.150 1.00 48.37 37 GLY B CA 1
ATOM 2464 C C . GLY B 1 65 ? -22.474 -38.381 -34.217 1.00 43.70 37 GLY B C 1
ATOM 2465 O O . GLY B 1 65 ? -21.906 -38.618 -35.287 1.00 44.32 37 GLY B O 1
ATOM 2466 N N . PRO B 1 66 ? -21.809 -38.205 -33.060 1.00 42.79 38 PRO B N 1
ATOM 2467 C CA . PRO B 1 66 ? -20.349 -38.321 -32.960 1.00 40.90 38 PRO B CA 1
ATOM 2468 C C . PRO B 1 66 ? -19.865 -39.768 -33.058 1.00 44.58 38 PRO B C 1
ATOM 2469 O O . PRO B 1 66 ? -20.596 -40.726 -32.785 1.00 40.75 38 PRO B O 1
ATOM 2473 N N . VAL B 1 67 ? -18.616 -39.912 -33.468 1.00 47.96 39 VAL B N 1
ATOM 2474 C CA . VAL B 1 67 ? -17.919 -41.178 -33.364 1.00 41.44 39 VAL B CA 1
ATOM 2475 C C . VAL B 1 67 ? -17.358 -41.250 -31.951 1.00 39.78 39 VAL B C 1
ATOM 2476 O O . VAL B 1 67 ? -16.998 -40.220 -31.374 1.00 37.43 39 VAL B O 1
ATOM 2480 N N . LEU B 1 68 ? -17.317 -42.450 -31.376 1.00 41.55 40 LEU B N 1
ATOM 2481 C CA . LEU B 1 68 ? -16.684 -42.636 -30.073 1.00 38.12 40 LEU B CA 1
ATOM 2482 C C . LEU B 1 68 ? -15.471 -43.513 -30.228 1.00 35.47 40 LEU B C 1
ATOM 2483 O O . LEU B 1 68 ? -15.574 -44.649 -30.683 1.00 36.87 40 LEU B O 1
ATOM 2488 N N . VAL B 1 69 ? -14.320 -42.968 -29.850 1.00 36.96 41 VAL B N 1
ATOM 2489 C CA . VAL B 1 69 ? -13.072 -43.718 -29.839 1.00 34.39 41 VAL B CA 1
ATOM 2490 C C . VAL B 1 69 ? -12.737 -44.102 -28.417 1.00 33.77 41 VAL B C 1
ATOM 2491 O O . VAL B 1 69 ? -12.699 -43.243 -27.536 1.00 34.16 41 VAL B O 1
ATOM 2495 N N . HIS B 1 70 ? -12.480 -45.383 -28.183 1.00 33.77 42 HIS B N 1
ATOM 2496 C CA . HIS B 1 70 ? -11.999 -45.787 -26.866 1.00 33.45 42 HIS B CA 1
ATOM 2497 C C . HIS B 1 70 ? -10.574 -46.330 -26.887 1.00 34.16 42 HIS B C 1
ATOM 2498 O O . HIS B 1 70 ? -10.192 -47.088 -27.777 1.00 39.31 42 HIS B O 1
ATOM 2505 N N . ALA B 1 71 ? -9.800 -45.910 -25.894 1.00 32.56 43 ALA B N 1
ATOM 2506 C CA . ALA B 1 71 ? -8.374 -46.191 -25.802 1.00 32.65 43 ALA B CA 1
ATOM 2507 C C . ALA B 1 71 ? -7.991 -46.383 -24.344 1.00 32.98 43 ALA B C 1
ATOM 2508 O O . ALA B 1 71 ? -7.685 -45.424 -23.633 1.00 31.68 43 ALA B O 1
ATOM 2510 N N . LEU B 1 72 ? -8.006 -47.634 -23.906 1.00 37.31 44 LEU B N 1
ATOM 2511 C CA . LEU B 1 72 ? -7.751 -47.964 -22.509 1.00 38.50 44 LEU B CA 1
ATOM 2512 C C . LEU B 1 72 ? -6.411 -48.672 -22.332 1.00 37.20 44 LEU B C 1
ATOM 2513 O O . LEU B 1 72 ? -6.107 -49.615 -23.062 1.00 36.16 44 LEU B O 1
ATOM 2518 N N . GLU B 1 73 ? -5.622 -48.222 -21.357 1.00 31.54 45 GLU B N 1
ATOM 2519 C CA . GLU B 1 73 ? -4.325 -48.835 -21.087 1.00 32.27 45 GLU B CA 1
ATOM 2520 C C . GLU B 1 73 ? -4.409 -49.860 -19.973 1.00 34.02 45 GLU B C 1
ATOM 2521 O O . GLU B 1 73 ? -5.144 -49.674 -19.005 1.00 37.49 45 GLU B O 1
ATOM 2527 N N . GLY B 1 74 ? -3.637 -50.935 -20.103 1.00 31.29 46 GLY B N 1
ATOM 2528 C CA . GLY B 1 74 ? -3.552 -51.931 -19.053 1.00 31.46 46 GLY B CA 1
ATOM 2529 C C . GLY B 1 74 ? -3.784 -53.352 -19.526 1.00 32.74 46 GLY B C 1
ATOM 2530 O O . GLY B 1 74 ? -3.592 -54.292 -18.762 1.00 34.06 46 GLY B O 1
ATOM 2531 N N . PHE B 1 75 ? -4.204 -53.509 -20.778 1.00 29.05 47 PHE B N 1
ATOM 2532 C CA . PHE B 1 75 ? -4.498 -54.828 -21.333 1.00 34.34 47 PHE B CA 1
ATOM 2533 C C . PHE B 1 75 ? -3.349 -55.342 -22.189 1.00 44.18 47 PHE B C 1
ATOM 2534 O O . PHE B 1 75 ? -2.802 -56.411 -21.931 1.00 51.56 47 PHE B O 1
ATOM 2542 N N . SER B 1 76 ? -3.006 -54.580 -23.220 1.00 40.66 48 SER B N 1
ATOM 2543 C CA . SER B 1 76 ? -1.905 -54.921 -24.110 1.00 47.44 48 SER B CA 1
ATOM 2544 C C . SER B 1 76 ? -1.377 -53.632 -24.730 1.00 48.04 48 SER B C 1
ATOM 2545 O O . SER B 1 76 ? -2.017 -53.052 -25.606 1.00 48.79 48 SER B O 1
ATOM 2548 N N . ASP B 1 77 ? -0.214 -53.186 -24.268 1.00 41.38 49 ASP B N 1
ATOM 2549 C CA . ASP B 1 77 ? 0.294 -51.874 -24.643 1.00 38.54 49 ASP B CA 1
ATOM 2550 C C . ASP B 1 77 ? 1.637 -51.923 -25.407 1.00 40.33 49 ASP B C 1
ATOM 2551 O O . ASP B 1 77 ? 2.529 -51.101 -25.182 1.00 41.17 49 ASP B O 1
ATOM 2556 N N . ALA B 1 78 ? 1.772 -52.880 -26.317 1.00 34.91 50 ALA B N 1
ATOM 2557 C CA . ALA B 1 78 ? 2.977 -52.977 -27.133 1.00 40.42 50 ALA B CA 1
ATOM 2558 C C . ALA B 1 78 ? 3.275 -51.641 -27.822 1.00 45.54 50 ALA B C 1
ATOM 2559 O O . ALA B 1 78 ? 2.396 -51.030 -28.447 1.00 39.51 50 ALA B O 1
ATOM 2561 N N . GLY B 1 79 ? 4.516 -51.183 -27.691 1.00 41.57 51 GLY B N 1
ATOM 2562 C CA . GLY B 1 79 ? 4.913 -49.908 -28.256 1.00 44.31 51 GLY B CA 1
ATOM 2563 C C . GLY B 1 79 ? 4.216 -48.738 -27.586 1.00 43.99 51 GLY B C 1
ATOM 2564 O O . GLY B 1 79 ? 4.275 -47.606 -28.071 1.00 39.81 51 GLY B O 1
ATOM 2565 N N . HIS B 1 80 ? 3.566 -49.016 -26.459 1.00 37.74 52 HIS B N 1
ATOM 2566 C CA . HIS B 1 80 ? 2.752 -48.025 -25.768 1.00 37.00 52 HIS B CA 1
ATOM 2567 C C . HIS B 1 80 ? 1.855 -47.271 -26.751 1.00 34.90 52 HIS B C 1
ATOM 2568 O O . HIS B 1 80 ? 1.490 -46.121 -26.527 1.00 45.13 52 HIS B O 1
ATOM 2575 N N . ALA B 1 81 ? 1.483 -47.950 -27.829 1.00 29.20 53 ALA B N 1
ATOM 2576 C CA . ALA B 1 81 ? 0.693 -47.353 -28.899 1.00 36.66 53 ALA B CA 1
ATOM 2577 C C . ALA B 1 81 ? -0.632 -46.689 -28.478 1.00 44.66 53 ALA B C 1
ATOM 2578 O O . ALA B 1 81 ? -1.032 -45.679 -29.069 1.00 42.83 53 ALA B O 1
ATOM 2580 N N . ILE B 1 82 ? -1.320 -47.267 -27.491 1.00 37.57 54 ILE B N 1
ATOM 2581 C CA . ILE B 1 82 ? -2.616 -46.747 -27.059 1.00 34.44 54 ILE B CA 1
ATOM 2582 C C . ILE B 1 82 ? -2.469 -45.441 -26.272 1.00 40.43 54 ILE B C 1
ATOM 2583 O O . ILE B 1 82 ? -3.178 -44.460 -26.553 1.00 32.41 54 ILE B O 1
ATOM 2588 N N . ARG B 1 83 ? -1.536 -45.431 -25.316 1.00 35.35 55 ARG B N 1
ATOM 2589 C CA . ARG B 1 83 ? -1.185 -44.222 -24.563 1.00 37.83 55 ARG B CA 1
ATOM 2590 C C . ARG B 1 83 ? -0.833 -43.081 -25.521 1.00 43.91 55 ARG B C 1
ATOM 2591 O O . ARG B 1 83 ? -1.374 -41.964 -25.427 1.00 40.19 55 ARG B O 1
ATOM 2599 N N . LEU B 1 84 ? 0.058 -43.379 -26.462 1.00 40.59 56 LEU B N 1
ATOM 2600 C CA . LEU B 1 84 ? 0.577 -42.366 -27.374 1.00 39.74 56 LEU B CA 1
ATOM 2601 C C . LEU B 1 84 ? -0.480 -41.862 -28.346 1.00 42.87 56 LEU B C 1
ATOM 2602 O O . LEU B 1 84 ? -0.492 -40.683 -28.701 1.00 46.42 56 LEU B O 1
ATOM 2607 N N . ALA B 1 85 ? -1.367 -42.754 -28.773 1.00 45.52 57 ALA B N 1
ATOM 2608 C CA . ALA B 1 85 ? -2.461 -42.366 -29.661 1.00 44.20 57 ALA B CA 1
ATOM 2609 C C . ALA B 1 85 ? -3.414 -41.398 -28.969 1.00 43.45 57 ALA B C 1
ATOM 2610 O O . ALA B 1 85 ? -3.803 -40.383 -29.544 1.00 42.04 57 ALA B O 1
ATOM 2612 N N . ALA B 1 86 ? -3.785 -41.721 -27.734 1.00 43.11 58 ALA B N 1
ATOM 2613 C CA . ALA B 1 86 ? -4.691 -40.880 -26.965 1.00 45.64 58 ALA B CA 1
ATOM 2614 C C . ALA B 1 86 ? -4.035 -39.543 -26.655 1.00 46.90 58 ALA B C 1
ATOM 2615 O O . ALA B 1 86 ? -4.645 -38.486 -26.822 1.00 47.81 58 ALA B O 1
ATOM 2617 N N . ALA B 1 87 ? -2.788 -39.600 -26.201 1.00 40.41 59 ALA B N 1
ATOM 2618 C CA . ALA B 1 87 ? -2.073 -38.391 -25.812 1.00 39.90 59 ALA B CA 1
ATOM 2619 C C . ALA B 1 87 ? -2.014 -37.416 -26.968 1.00 44.18 59 ALA B C 1
ATOM 2620 O O . ALA B 1 87 ? -2.294 -36.229 -26.816 1.00 47.04 59 ALA B O 1
ATOM 2622 N N . HIS B 1 88 ? -1.660 -37.926 -28.135 1.00 43.39 60 HIS B N 1
ATOM 2623 C CA . HIS B 1 88 ? -1.557 -37.074 -29.300 1.00 48.12 60 HIS B CA 1
ATOM 2624 C C . HIS B 1 88 ? -2.855 -36.334 -29.618 1.00 51.28 60 HIS B C 1
ATOM 2625 O O . HIS B 1 88 ? -2.846 -35.122 -29.851 1.00 45.67 60 HIS B O 1
ATOM 2632 N N . LEU B 1 89 ? -3.966 -37.065 -29.641 1.00 49.93 61 LEU B N 1
ATOM 2633 C CA . LEU B 1 89 ? -5.259 -36.463 -29.926 1.00 41.76 61 LEU B CA 1
ATOM 2634 C C . LEU B 1 89 ? -5.533 -35.325 -28.943 1.00 41.38 61 LEU B C 1
ATOM 2635 O O . LEU B 1 89 ? -5.961 -34.248 -29.333 1.00 45.61 61 LEU B O 1
ATOM 2640 N N . LYS B 1 90 ? -5.276 -35.575 -27.665 1.00 39.83 62 LYS B N 1
ATOM 2641 C CA . LYS B 1 90 ? -5.517 -34.584 -26.618 1.00 41.55 62 LYS B CA 1
ATOM 2642 C C . LYS B 1 90 ? -4.606 -33.364 -26.751 1.00 46.10 62 LYS B C 1
ATOM 2643 O O . LYS B 1 90 ? -5.036 -32.224 -26.538 1.00 53.97 62 LYS B O 1
ATOM 2649 N N . ALA B 1 91 ? -3.352 -33.620 -27.106 1.00 38.75 63 ALA B N 1
ATOM 2650 C CA . ALA B 1 91 ? -2.357 -32.572 -27.314 1.00 39.58 63 ALA B CA 1
ATOM 2651 C C . ALA B 1 91 ? -2.606 -31.774 -28.587 1.00 43.32 63 ALA B C 1
ATOM 2652 O O . ALA B 1 91 ? -2.445 -30.563 -28.600 1.00 46.24 63 ALA B O 1
ATOM 2654 N N . ALA B 1 92 ? -3.001 -32.461 -29.652 1.00 48.13 64 ALA B N 1
ATOM 2655 C CA . ALA B 1 92 ? -3.081 -31.854 -30.974 1.00 41.79 64 ALA B CA 1
ATOM 2656 C C . ALA B 1 92 ? -4.448 -31.265 -31.294 1.00 44.97 64 ALA B C 1
ATOM 2657 O O . ALA B 1 92 ? -4.615 -30.621 -32.322 1.00 49.76 64 ALA B O 1
ATOM 2659 N N . LEU B 1 93 ? -5.431 -31.491 -30.430 1.00 44.78 65 LEU B N 1
ATOM 2660 C CA . LEU B 1 93 ? -6.798 -31.071 -30.741 1.00 46.25 65 LEU B CA 1
ATOM 2661 C C . LEU B 1 93 ? -7.494 -30.358 -29.590 1.00 51.27 65 LEU B C 1
ATOM 2662 O O . LEU B 1 93 ? -7.091 -30.466 -28.431 1.00 48.61 65 LEU B O 1
ATOM 2667 N N . ASP B 1 94 ? -8.542 -29.618 -29.929 1.00 57.52 66 ASP B N 1
ATOM 2668 C CA . ASP B 1 94 ? -9.356 -28.968 -28.918 1.00 64.31 66 ASP B CA 1
ATOM 2669 C C . ASP B 1 94 ? -10.098 -30.043 -28.141 1.00 51.72 66 ASP B C 1
ATOM 2670 O O . ASP B 1 94 ? -10.774 -30.889 -28.725 1.00 49.33 66 ASP B O 1
ATOM 2675 N N . THR B 1 95 ? -9.951 -30.011 -26.822 1.00 47.73 67 THR B N 1
ATOM 2676 C CA . THR B 1 95 ? -10.422 -31.088 -25.960 1.00 46.06 67 THR B CA 1
ATOM 2677 C C . THR B 1 95 ? -11.153 -30.558 -24.738 1.00 46.90 67 THR B C 1
ATOM 2678 O O . THR B 1 95 ? -10.660 -29.669 -24.051 1.00 52.02 67 THR B O 1
ATOM 2682 N N . GLU B 1 96 ? -12.334 -31.109 -24.471 1.00 50.04 68 GLU B N 1
ATOM 2683 C CA . GLU B 1 96 ? -13.119 -30.718 -23.306 1.00 46.87 68 GLU B CA 1
ATOM 2684 C C . GLU B 1 96 ? -13.595 -31.946 -22.546 1.00 47.95 68 GLU B C 1
ATOM 2685 O O . GLU B 1 96 ? -14.045 -32.921 -23.152 1.00 49.90 68 GLU B O 1
ATOM 2691 N N . LEU B 1 97 ? -13.488 -31.903 -21.219 1.00 48.37 69 LEU B N 1
ATOM 2692 C CA . LEU B 1 97 ? -13.921 -33.022 -20.382 1.00 40.58 69 LEU B CA 1
ATOM 2693 C C . LEU B 1 97 ? -15.443 -33.103 -20.364 1.00 41.42 69 LEU B C 1
ATOM 2694 O O . LEU B 1 97 ? -16.114 -32.090 -20.224 1.00 48.16 69 LEU B O 1
ATOM 2699 N N . VAL B 1 98 ? -15.981 -34.308 -20.527 1.00 36.73 70 VAL B N 1
ATOM 2700 C CA . VAL B 1 98 ? -17.422 -34.519 -20.492 1.00 34.45 70 VAL B CA 1
ATOM 2701 C C . VAL B 1 98 ? -17.822 -35.246 -19.204 1.00 40.71 70 VAL B C 1
ATOM 2702 O O . VAL B 1 98 ? -18.811 -34.904 -18.548 1.00 39.43 70 VAL B O 1
ATOM 2706 N N . ALA B 1 99 ? -17.042 -36.256 -18.850 1.00 39.13 71 ALA B N 1
ATOM 2707 C CA . ALA B 1 99 ? -17.268 -36.996 -17.616 1.00 38.09 71 ALA B CA 1
ATOM 2708 C C . ALA B 1 99 ? -15.945 -37.551 -17.128 1.00 37.58 71 ALA B C 1
ATOM 2709 O O . ALA B 1 99 ? -15.147 -38.042 -17.924 1.00 36.03 71 ALA B O 1
ATOM 2711 N N . SER B 1 100 ? -15.696 -37.463 -15.827 1.00 25.80 72 SER B N 1
ATOM 2712 C CA . SER B 1 100 ? -14.513 -38.106 -15.307 1.00 32.48 72 SER B CA 1
ATOM 2713 C C . SER B 1 100 ? -14.962 -39.277 -14.481 1.00 25.99 72 SER B C 1
ATOM 2714 O O . SER B 1 100 ? -15.806 -39.129 -13.600 1.00 27.97 72 SER B O 1
ATOM 2717 N N . PHE B 1 101 ? -14.425 -40.449 -14.797 1.00 16.31 73 PHE B N 1
ATOM 2718 C CA . PHE B 1 101 ? -14.810 -41.657 -14.088 1.00 26.15 73 PHE B CA 1
ATOM 2719 C C . PHE B 1 101 ? -14.117 -41.774 -12.726 1.00 28.47 73 PHE B C 1
ATOM 2720 O O . PHE B 1 101 ? -13.048 -41.200 -12.513 1.00 23.62 73 PHE B O 1
ATOM 2728 N N . ALA B 1 102 ? -14.739 -42.514 -11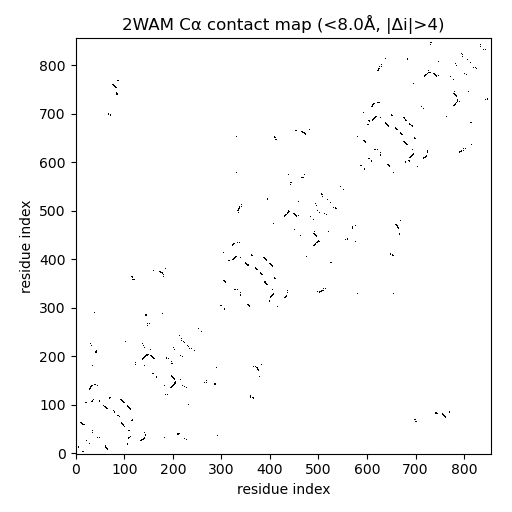.811 1.00 28.98 74 ALA B N 1
ATOM 2729 C CA . ALA B 1 102 ? -14.229 -42.636 -10.447 1.00 30.25 74 ALA B CA 1
ATOM 2730 C C . ALA B 1 102 ? -13.117 -43.657 -10.374 1.00 30.58 74 ALA B C 1
ATOM 2731 O O . ALA B 1 102 ? -13.298 -44.733 -9.796 1.00 23.69 74 ALA B O 1
ATOM 2733 N N . ILE B 1 103 ? -11.976 -43.301 -10.959 1.00 22.37 75 ILE B N 1
ATOM 2734 C CA . ILE B 1 103 ? -10.821 -44.182 -11.050 1.00 30.98 75 ILE B CA 1
ATOM 2735 C C . ILE B 1 103 ? -10.415 -44.726 -9.668 1.00 35.78 75 ILE B C 1
ATOM 2736 O O . ILE B 1 103 ? -9.963 -45.866 -9.547 1.00 31.57 75 ILE B O 1
ATOM 2741 N N . ASP B 1 104 ? -10.607 -43.914 -8.629 1.00 23.91 76 ASP B N 1
ATOM 2742 C CA . ASP B 1 104 ? -10.245 -44.307 -7.274 1.00 24.40 76 ASP B CA 1
ATOM 2743 C C . ASP B 1 104 ? -11.070 -45.510 -6.791 1.00 28.44 76 ASP B C 1
ATOM 2744 O O . ASP B 1 104 ? -10.632 -46.266 -5.935 1.00 35.94 76 ASP B O 1
ATOM 2749 N N . GLU B 1 105 ? -12.263 -45.670 -7.356 1.00 36.34 77 GLU B N 1
ATOM 2750 C CA . GLU B 1 105 ? -13.159 -46.782 -7.049 1.00 36.05 77 GLU B CA 1
ATOM 2751 C C . GLU B 1 105 ? -12.940 -47.972 -7.975 1.00 35.37 77 GLU B C 1
ATOM 2752 O O . GLU B 1 105 ? -13.484 -49.056 -7.738 1.00 31.73 77 GLU B O 1
ATOM 2758 N N . LEU B 1 106 ? -12.160 -47.756 -9.036 1.00 26.67 78 LEU B N 1
ATOM 2759 C CA . LEU B 1 106 ? -12.006 -48.749 -10.089 1.00 26.53 78 LEU B CA 1
ATOM 2760 C C . LEU B 1 106 ? -10.594 -49.343 -10.171 1.00 33.14 78 LEU B C 1
ATOM 2761 O O . LEU B 1 106 ? -10.358 -50.311 -10.887 1.00 34.12 78 LEU B O 1
ATOM 2766 N N . LEU B 1 107 ? -9.655 -48.763 -9.436 1.00 29.85 79 LEU B N 1
ATOM 2767 C CA . LEU B 1 107 ? -8.251 -49.086 -9.634 1.00 22.42 79 LEU B CA 1
ATOM 2768 C C . LEU B 1 107 ? -7.639 -49.883 -8.498 1.00 24.89 79 LEU B C 1
ATOM 2769 O O . LEU B 1 107 ? -7.885 -49.599 -7.329 1.00 34.81 79 LEU B O 1
ATOM 2774 N N . ASP B 1 108 ? -6.843 -50.887 -8.860 1.00 27.99 80 ASP B N 1
ATOM 2775 C CA . ASP B 1 108 ? -6.023 -51.623 -7.903 1.00 25.63 80 ASP B CA 1
ATOM 2776 C C . ASP B 1 108 ? -4.682 -50.900 -7.758 1.00 31.89 80 ASP B C 1
ATOM 2777 O O . ASP B 1 108 ? -3.762 -51.132 -8.542 1.00 27.39 80 ASP B O 1
ATOM 2782 N N . TYR B 1 109 ? -4.577 -50.010 -6.770 1.00 26.77 81 TYR B N 1
ATOM 2783 C CA . TYR B 1 109 ? -3.402 -49.140 -6.637 1.00 26.83 81 TYR B CA 1
ATOM 2784 C C . TYR B 1 109 ? -2.102 -49.893 -6.359 1.00 31.58 81 TYR B C 1
ATOM 2785 O O . TYR B 1 109 ? -1.009 -49.395 -6.656 1.00 30.74 81 TYR B O 1
ATOM 2794 N N . ARG B 1 110 ? -2.213 -51.084 -5.774 1.00 28.64 82 ARG B N 1
ATOM 2795 C CA . ARG B 1 110 ? -1.019 -51.875 -5.478 1.00 31.22 82 ARG B CA 1
ATOM 2796 C C . ARG B 1 110 ? -0.501 -52.662 -6.683 1.00 32.85 82 ARG B C 1
ATOM 2797 O O . ARG B 1 110 ? 0.673 -52.981 -6.737 1.00 37.15 82 ARG B O 1
ATOM 2805 N N . SER B 1 111 ? -1.363 -52.973 -7.644 1.00 36.02 83 SER B N 1
ATOM 2806 C CA . SER B 1 111 ? -0.889 -53.567 -8.897 1.00 39.81 83 SER B CA 1
ATOM 2807 C C . SER B 1 111 ? -0.288 -52.512 -9.807 1.00 33.85 83 SER B C 1
ATOM 2808 O O . SER B 1 111 ? 0.715 -52.755 -10.454 1.00 36.35 83 SER B O 1
ATOM 2811 N N . ARG B 1 112 ? -0.897 -51.334 -9.836 1.00 32.22 84 ARG B N 1
ATOM 2812 C CA . ARG B 1 112 ? -0.389 -50.243 -10.646 1.00 32.25 84 ARG B CA 1
ATOM 2813 C C . ARG B 1 112 ? -0.148 -48.959 -9.843 1.00 34.67 84 ARG B C 1
ATOM 2814 O O . ARG B 1 112 ? -0.900 -47.998 -9.967 1.00 33.34 84 ARG B O 1
ATOM 2822 N N . ARG B 1 113 ? 0.912 -48.947 -9.035 1.00 31.79 85 ARG B N 1
ATOM 2823 C CA . ARG B 1 113 ? 1.232 -47.796 -8.190 1.00 37.02 85 ARG B CA 1
ATOM 2824 C C . ARG B 1 113 ? 1.559 -46.535 -8.980 1.00 38.05 85 ARG B C 1
ATOM 2825 O O . ARG B 1 113 ? 2.382 -46.560 -9.883 1.00 35.92 85 ARG B O 1
ATOM 2833 N N . PRO B 1 114 ? 0.918 -45.416 -8.622 1.00 45.20 86 PRO B N 1
ATOM 2834 C CA . PRO B 1 114 ? 1.195 -44.131 -9.258 1.00 37.23 86 PRO B CA 1
ATOM 2835 C C . PRO B 1 114 ? 2.635 -43.739 -9.032 1.00 38.79 86 PRO B C 1
ATOM 2836 O O . PRO B 1 114 ? 3.167 -43.936 -7.940 1.00 34.86 86 PRO B O 1
ATOM 2840 N N . LEU B 1 115 ? 3.253 -43.174 -10.060 1.00 41.93 87 LEU B N 1
ATOM 2841 C CA . LEU B 1 115 ? 4.645 -42.769 -9.986 1.00 37.34 87 LEU B CA 1
ATOM 2842 C C . LEU B 1 115 ? 4.783 -41.488 -9.179 1.00 39.66 87 LEU B C 1
ATOM 2843 O O . LEU B 1 115 ? 4.099 -40.496 -9.450 1.00 44.25 87 LEU B O 1
ATOM 2848 N N . MET B 1 116 ? 5.665 -41.500 -8.185 1.00 37.36 88 MET B N 1
ATOM 2849 C CA . MET B 1 116 ? 5.931 -40.287 -7.411 1.00 35.58 88 MET B CA 1
ATOM 2850 C C . MET B 1 116 ? 7.322 -39.717 -7.674 1.00 34.73 88 MET B C 1
ATOM 2851 O O . MET B 1 116 ? 8.272 -40.458 -7.951 1.00 35.11 88 MET B O 1
ATOM 2856 N N . THR B 1 117 ? 7.433 -38.394 -7.604 1.00 35.48 89 THR B N 1
ATOM 2857 C CA . THR B 1 117 ? 8.716 -37.730 -7.809 1.00 39.93 89 THR B CA 1
ATOM 2858 C C . THR B 1 117 ? 9.319 -37.255 -6.490 1.00 39.27 89 THR B C 1
ATOM 2859 O O . THR B 1 117 ? 8.640 -36.637 -5.676 1.00 36.62 89 THR B O 1
ATOM 2863 N N . PHE B 1 118 ? 10.603 -37.543 -6.303 1.00 37.78 90 PHE B N 1
ATOM 2864 C CA . PHE B 1 118 ? 11.319 -37.206 -5.090 1.00 41.73 90 PHE B CA 1
ATOM 2865 C C . PHE B 1 118 ? 12.509 -36.344 -5.477 1.00 49.64 90 PHE B C 1
ATOM 2866 O O . PHE B 1 118 ? 13.356 -36.778 -6.251 1.00 56.12 90 PHE B O 1
ATOM 2874 N N . LYS B 1 119 ? 12.563 -35.121 -4.958 1.00 51.81 91 LYS B N 1
ATOM 2875 C CA . LYS B 1 119 ? 13.676 -34.207 -5.230 1.00 54.95 91 LYS B CA 1
ATOM 2876 C C . LYS B 1 119 ? 14.503 -33.955 -3.977 1.00 55.93 91 LYS B C 1
ATOM 2877 O O . LYS B 1 119 ? 14.137 -33.097 -3.168 1.00 60.33 91 LYS B O 1
ATOM 2883 N N . THR B 1 120 ? 15.604 -34.694 -3.821 1.00 52.00 92 THR B N 1
ATOM 2884 C CA . THR B 1 120 ? 16.544 -34.494 -2.709 1.00 55.36 92 THR B CA 1
ATOM 2885 C C . THR B 1 120 ? 16.119 -35.055 -1.342 1.00 53.30 92 THR B C 1
ATOM 2886 O O . THR B 1 120 ? 16.766 -35.954 -0.804 1.00 58.20 92 THR B O 1
ATOM 2890 N N . ASP B 1 121 ? 15.058 -34.495 -0.769 1.00 41.22 93 ASP B N 1
ATOM 2891 C CA . ASP B 1 121 ? 14.633 -34.887 0.569 1.00 48.26 93 ASP B CA 1
ATOM 2892 C C . ASP B 1 121 ? 13.110 -34.811 0.788 1.00 46.87 93 ASP B C 1
ATOM 2893 O O . ASP B 1 121 ? 12.637 -34.794 1.931 1.00 39.40 93 ASP B O 1
ATOM 2898 N N . HIS B 1 122 ? 12.346 -34.750 -0.298 1.00 30.27 94 HIS B N 1
ATOM 2899 C CA . HIS B 1 122 ? 10.894 -34.724 -0.183 1.00 31.08 94 HIS B CA 1
ATOM 2900 C C . HIS B 1 122 ? 10.193 -35.064 -1.493 1.00 40.88 94 HIS B C 1
ATOM 2901 O O . HIS B 1 122 ? 10.804 -35.028 -2.564 1.00 41.49 94 HIS B O 1
ATOM 2908 N N . PHE B 1 123 ? 8.913 -35.420 -1.392 1.00 43.73 95 PHE B N 1
ATOM 2909 C CA . PHE B 1 123 ? 8.115 -35.781 -2.564 1.00 38.51 95 PHE B CA 1
ATOM 2910 C C . PHE B 1 123 ? 7.522 -34.529 -3.205 1.00 38.88 95 PHE B C 1
ATOM 2911 O O . PHE B 1 123 ? 6.953 -33.689 -2.507 1.00 36.25 95 PHE B O 1
ATOM 2919 N N . THR B 1 124 ? 7.655 -34.405 -4.526 1.00 41.71 96 THR B N 1
ATOM 2920 C CA . THR B 1 124 ? 7.255 -33.179 -5.226 1.00 52.40 96 THR B CA 1
ATOM 2921 C C . THR B 1 124 ? 6.131 -33.371 -6.240 1.00 56.13 96 THR B C 1
ATOM 2922 O O . THR B 1 124 ? 5.546 -32.399 -6.730 1.00 51.52 96 THR B O 1
ATOM 2926 N N . HIS B 1 125 ? 5.830 -34.617 -6.570 1.00 57.00 97 HIS B N 1
ATOM 2927 C CA . HIS B 1 125 ? 4.808 -34.854 -7.568 1.00 47.78 97 HIS B CA 1
ATOM 2928 C C . HIS B 1 125 ? 4.219 -36.241 -7.506 1.00 46.08 97 HIS B C 1
ATOM 2929 O O . HIS B 1 125 ? 4.918 -37.225 -7.251 1.00 45.11 97 HIS B O 1
ATOM 2936 N N . SER B 1 126 ? 2.924 -36.306 -7.783 1.00 44.14 98 SER B N 1
ATOM 2937 C CA . SER B 1 126 ? 2.233 -37.571 -7.904 1.00 39.83 98 SER B CA 1
ATOM 2938 C C . SER B 1 126 ? 1.599 -37.667 -9.281 1.00 41.17 98 SER B C 1
ATOM 2939 O O . SER B 1 126 ? 0.835 -36.791 -9.702 1.00 47.21 98 SER B O 1
ATOM 2942 N N . ASP B 1 127 ? 1.928 -38.734 -9.986 1.00 28.08 99 ASP B N 1
ATOM 2943 C CA . ASP B 1 127 ? 1.348 -38.971 -11.290 1.00 33.23 99 ASP B CA 1
ATOM 2944 C C . ASP B 1 127 ? -0.036 -39.642 -11.147 1.00 36.04 99 ASP B C 1
ATOM 2945 O O . ASP B 1 127 ? -0.157 -40.866 -11.176 1.00 44.04 99 ASP B O 1
ATOM 2950 N N . ASP B 1 128 ? -1.081 -38.839 -10.996 1.00 27.62 100 ASP B N 1
ATOM 2951 C CA . ASP B 1 128 ? -2.420 -39.382 -10.738 1.00 35.36 100 ASP B CA 1
ATOM 2952 C C . ASP B 1 128 ? -3.043 -40.104 -11.930 1.00 38.39 100 ASP B C 1
ATOM 2953 O O . ASP B 1 128 ? -3.046 -39.583 -13.039 1.00 49.02 100 ASP B O 1
ATOM 2958 N N . PRO B 1 129 ? -3.615 -41.295 -11.691 1.00 36.71 101 PRO B N 1
ATOM 2959 C CA . PRO B 1 129 ? -4.254 -42.068 -12.759 1.00 35.29 101 PRO B CA 1
ATOM 2960 C C . PRO B 1 129 ? -5.530 -41.380 -13.231 1.00 38.58 101 PRO B C 1
ATOM 2961 O O . PRO B 1 129 ? -6.194 -40.720 -12.437 1.00 33.78 101 PRO B O 1
ATOM 2965 N N . GLU B 1 130 ? -5.883 -41.538 -14.500 1.00 44.26 102 GLU B N 1
ATOM 2966 C CA . GLU B 1 130 ? -7.124 -40.956 -14.981 1.00 41.44 102 GLU B CA 1
ATOM 2967 C C . GLU B 1 130 ? -7.954 -41.921 -15.825 1.00 36.82 102 GLU B C 1
ATOM 2968 O O . GLU B 1 130 ? -7.440 -42.868 -16.419 1.00 37.21 102 GLU B O 1
ATOM 2974 N N . LEU B 1 131 ? -9.255 -41.670 -15.852 1.00 37.07 103 LEU B N 1
ATOM 2975 C CA . LEU B 1 131 ? -10.176 -42.395 -16.714 1.00 27.97 103 LEU B CA 1
ATOM 2976 C C . LEU B 1 131 ? -11.293 -41.431 -17.082 1.00 30.91 103 LEU B C 1
ATOM 2977 O O . LEU B 1 131 ? -12.121 -41.069 -16.234 1.00 37.58 103 LEU B O 1
ATOM 2982 N N . SER B 1 132 ? -11.312 -40.998 -18.339 1.00 28.82 104 SER B N 1
ATOM 2983 C CA . SER B 1 132 ? -12.173 -39.880 -18.727 1.00 32.28 104 SER B CA 1
ATOM 2984 C C . SER B 1 132 ? -12.861 -40.048 -20.069 1.00 37.37 104 SER B C 1
ATOM 2985 O O . SER B 1 132 ? -12.346 -40.719 -20.965 1.00 42.50 104 SER B O 1
ATOM 2988 N N . LEU B 1 133 ? -14.026 -39.416 -20.195 1.00 33.11 105 LEU B N 1
ATOM 2989 C CA . LEU B 1 133 ? -14.688 -39.217 -21.483 1.00 37.80 105 LEU B CA 1
ATOM 2990 C C . LEU B 1 133 ? -14.481 -37.779 -21.983 1.00 41.53 105 LEU B C 1
ATOM 2991 O O . LEU B 1 133 ? -14.917 -36.821 -21.334 1.00 42.72 105 LEU B O 1
ATOM 2996 N N . TYR B 1 134 ? -13.829 -37.626 -23.133 1.00 36.08 106 TYR B N 1
ATOM 2997 C CA . TYR B 1 134 ? -13.572 -36.290 -23.682 1.00 38.82 106 TYR B CA 1
ATOM 2998 C C . TYR B 1 134 ? -14.380 -35.991 -24.934 1.00 40.72 106 TYR B C 1
ATOM 2999 O O . TYR B 1 134 ? -14.749 -36.897 -25.689 1.00 41.52 106 TYR B O 1
ATOM 3008 N N . ALA B 1 135 ? -14.646 -34.708 -25.150 1.00 36.26 107 ALA B N 1
ATOM 3009 C CA . ALA B 1 135 ? -15.210 -34.237 -26.412 1.00 39.85 107 ALA B CA 1
ATOM 3010 C C . ALA B 1 135 ? -14.123 -33.480 -27.165 1.00 43.06 107 ALA B C 1
ATOM 3011 O O . ALA B 1 135 ? -13.495 -32.584 -26.612 1.00 40.96 107 ALA B O 1
ATOM 3013 N N . LEU B 1 136 ? -13.884 -33.857 -28.417 1.00 41.63 108 LEU B N 1
ATOM 3014 C CA . LEU B 1 136 ? -12.850 -33.206 -29.216 1.00 43.07 108 LEU B CA 1
ATOM 3015 C C . LEU B 1 136 ? -13.436 -32.679 -30.516 1.00 43.59 108 LEU B C 1
ATOM 3016 O O . LEU B 1 136 ? -14.515 -33.095 -30.919 1.00 48.17 108 LEU B O 1
ATOM 3021 N N . ARG B 1 137 ? -12.737 -31.750 -31.158 1.00 46.61 109 ARG B N 1
ATOM 3022 C CA . ARG B 1 137 ? -13.080 -31.348 -32.525 1.00 52.79 109 ARG B CA 1
ATOM 3023 C C . ARG B 1 137 ? -11.906 -31.598 -33.467 1.00 50.38 109 ARG B C 1
ATOM 3024 O O . ARG B 1 137 ? -10.772 -31.195 -33.181 1.00 53.80 109 ARG B O 1
ATOM 3032 N N . ASP B 1 138 ? -12.168 -32.276 -34.581 1.00 47.28 110 ASP B N 1
ATOM 3033 C CA . ASP B 1 138 ? -11.110 -32.536 -35.561 1.00 52.15 110 ASP B CA 1
ATOM 3034 C C . ASP B 1 138 ? -10.715 -31.268 -36.330 1.00 56.67 110 ASP B C 1
ATOM 3035 O O . ASP B 1 138 ? -11.149 -30.155 -35.999 1.00 47.85 110 ASP B O 1
ATOM 3040 N N . SER B 1 139 ? -9.901 -31.431 -37.366 1.00 53.80 111 SER B N 1
ATOM 3041 C CA . SER B 1 139 ? -9.303 -30.261 -38.001 1.00 49.25 111 SER B CA 1
ATOM 3042 C C . SER B 1 139 ? -10.297 -29.335 -38.725 1.00 50.59 111 SER B C 1
ATOM 3043 O O . SER B 1 139 ? -10.002 -28.170 -38.963 1.00 49.71 111 SER B O 1
ATOM 3046 N N . ILE B 1 140 ? -11.482 -29.840 -39.041 1.00 47.08 112 ILE B N 1
ATOM 3047 C CA . ILE B 1 140 ? -12.535 -28.988 -39.575 1.00 49.13 112 ILE B CA 1
ATOM 3048 C C . ILE B 1 140 ? -13.706 -28.894 -38.590 1.00 56.42 112 ILE B C 1
ATOM 3049 O O . ILE B 1 140 ? -14.868 -28.708 -38.981 1.00 54.86 112 ILE B O 1
ATOM 3054 N N . GLY B 1 141 ? -13.385 -29.050 -37.309 1.00 50.02 113 GLY B N 1
ATOM 3055 C CA . GLY B 1 141 ? -14.338 -28.827 -36.241 1.00 47.36 113 GLY B CA 1
ATOM 3056 C C . GLY B 1 141 ? -15.473 -29.828 -36.125 1.00 51.53 113 GLY B C 1
ATOM 3057 O O . GLY B 1 141 ? -16.524 -29.501 -35.569 1.00 51.29 113 GLY B O 1
ATOM 3058 N N . THR B 1 142 ? -15.276 -31.035 -36.653 1.00 49.21 114 THR B N 1
ATOM 3059 C CA . THR B 1 142 ? -16.218 -32.127 -36.422 1.00 46.14 114 THR B CA 1
ATOM 3060 C C . THR B 1 142 ? -16.010 -32.704 -35.022 1.00 49.35 114 THR B C 1
ATOM 3061 O O . THR B 1 142 ? -14.943 -33.240 -34.727 1.00 50.13 114 THR B O 1
ATOM 3065 N N . PRO B 1 143 ? -17.035 -32.611 -34.161 1.00 43.92 115 PRO B N 1
ATOM 3066 C CA . PRO B 1 143 ? -16.935 -33.159 -32.807 1.00 45.67 115 PRO B CA 1
ATOM 3067 C C . PRO B 1 143 ? -16.916 -34.689 -32.800 1.00 50.18 115 PRO B C 1
ATOM 3068 O O . PRO B 1 143 ? -17.581 -35.339 -33.611 1.00 48.05 115 PRO B O 1
ATOM 3072 N N . PHE B 1 144 ? -16.131 -35.254 -31.889 1.00 52.43 116 PHE B N 1
ATOM 3073 C CA . PHE B 1 144 ? -16.163 -36.686 -31.620 1.00 45.84 116 PHE B CA 1
ATOM 3074 C C . PHE B 1 144 ? -15.817 -36.935 -30.159 1.00 36.75 116 PHE B C 1
ATOM 3075 O O . PHE B 1 144 ? -15.377 -36.026 -29.463 1.00 38.79 116 PHE B O 1
ATOM 3083 N N . LEU B 1 145 ? -16.043 -38.151 -29.685 1.00 35.66 117 LEU B N 1
ATOM 3084 C CA . LEU B 1 145 ? -15.780 -38.470 -28.281 1.00 37.43 117 LEU B CA 1
ATOM 3085 C C . LEU B 1 145 ? -14.558 -39.358 -28.136 1.00 38.95 117 LEU B C 1
ATOM 3086 O O . LEU B 1 145 ? -14.289 -40.202 -28.997 1.00 34.92 117 LEU B O 1
ATOM 3091 N N . LEU B 1 146 ? -13.834 -39.169 -27.036 1.00 36.49 118 LEU B N 1
ATOM 3092 C CA . LEU B 1 146 ? -12.697 -40.012 -26.707 1.00 34.24 118 LEU B CA 1
ATOM 3093 C C . LEU B 1 146 ? -12.799 -40.520 -25.275 1.00 35.71 118 LEU B C 1
ATOM 3094 O O . LEU B 1 146 ? -12.794 -39.730 -24.337 1.00 42.30 118 LEU B O 1
ATOM 3099 N N . LEU B 1 147 ? -12.916 -41.838 -25.125 1.00 36.87 119 LEU B N 1
ATOM 3100 C CA . LEU B 1 147 ? -12.798 -42.512 -23.831 1.00 31.49 119 LEU B CA 1
ATOM 3101 C C . LEU B 1 147 ? -11.361 -42.969 -23.657 1.00 33.26 119 LEU B C 1
ATOM 3102 O O . LEU B 1 147 ? -10.913 -43.861 -24.365 1.00 36.77 119 LEU B O 1
ATOM 3107 N N . ALA B 1 148 ? -10.632 -42.370 -22.724 1.00 37.04 120 ALA B N 1
ATOM 3108 C CA . ALA B 1 148 ? -9.214 -42.695 -22.575 1.00 33.26 120 ALA B CA 1
ATOM 3109 C C . ALA B 1 148 ? -8.761 -42.706 -21.124 1.00 32.06 120 ALA B C 1
ATOM 3110 O O . ALA B 1 148 ? -9.306 -41.982 -20.290 1.00 35.67 120 ALA B O 1
ATOM 3112 N N . GLY B 1 149 ? -7.770 -43.549 -20.834 1.00 28.55 121 GLY B N 1
ATOM 3113 C CA . GLY B 1 149 ? -7.171 -43.643 -19.512 1.00 20.96 121 GLY B CA 1
ATOM 3114 C C . GLY B 1 149 ? -6.848 -45.078 -19.148 1.00 26.06 121 GLY B C 1
ATOM 3115 O O . GLY B 1 149 ? -6.707 -45.925 -20.031 1.00 31.03 121 GLY B O 1
ATOM 3116 N N . LEU B 1 150 ? -6.743 -45.362 -17.852 1.00 23.96 122 LEU B N 1
ATOM 3117 C CA . LEU B 1 150 ? -6.499 -46.729 -17.393 1.00 26.75 122 LEU B CA 1
ATOM 3118 C C . LEU B 1 150 ? -7.699 -47.659 -17.577 1.00 30.74 122 LEU B C 1
ATOM 3119 O O . LEU B 1 150 ? -8.837 -47.310 -17.251 1.00 32.27 122 LEU B O 1
ATOM 3124 N N . GLU B 1 151 ? -7.431 -48.853 -18.086 1.00 28.12 123 GLU B N 1
ATOM 3125 C CA . GLU B 1 151 ? -8.405 -49.926 -18.042 1.00 22.00 123 GLU B CA 1
ATOM 3126 C C . GLU B 1 151 ? -8.663 -50.223 -16.575 1.00 27.49 123 GLU B C 1
ATOM 3127 O O . GLU B 1 151 ? -7.731 -50.505 -15.834 1.00 28.77 123 GLU B O 1
ATOM 3133 N N . PRO B 1 152 ? -9.929 -50.152 -16.145 1.00 32.92 124 PRO B N 1
ATOM 3134 C CA . PRO B 1 152 ? -10.234 -50.414 -14.733 1.00 26.06 124 PRO B CA 1
ATOM 3135 C C . PRO B 1 152 ? -9.989 -51.874 -14.369 1.00 27.16 124 PRO B C 1
ATOM 3136 O O . PRO B 1 152 ? -10.113 -52.776 -15.215 1.00 25.41 124 PRO B O 1
ATOM 3140 N N . ASP B 1 153 ? -9.639 -52.101 -13.109 1.00 26.32 125 ASP B N 1
ATOM 3141 C CA . ASP B 1 153 ? -9.472 -53.452 -12.588 1.00 26.08 125 ASP B CA 1
ATOM 3142 C C . ASP B 1 153 ? -10.820 -54.033 -12.185 1.00 32.35 125 ASP B C 1
ATOM 3143 O O . ASP B 1 153 ? -11.044 -55.248 -12.271 1.00 29.76 125 ASP B O 1
ATOM 3148 N N . LEU B 1 154 ? -11.717 -53.149 -11.757 1.00 24.31 126 LEU B N 1
ATOM 3149 C CA . LEU B 1 154 ? -12.956 -53.559 -11.113 1.00 24.66 126 LEU B CA 1
ATOM 3150 C C . LEU B 1 154 ? -14.203 -53.133 -11.871 1.00 31.01 126 LEU B C 1
ATOM 3151 O O . LEU B 1 154 ? -14.155 -52.209 -12.692 1.00 34.35 126 LEU B O 1
ATOM 3156 N N . LYS B 1 155 ? -15.312 -53.817 -11.588 1.00 20.41 127 LYS B N 1
ATOM 3157 C CA . LYS B 1 155 ? -16.640 -53.404 -12.053 1.00 27.09 127 LYS B CA 1
ATOM 3158 C C . LYS B 1 155 ? -16.780 -53.135 -13.565 1.00 30.85 127 LYS B C 1
ATOM 3159 O O . LYS B 1 155 ? -17.371 -52.136 -13.967 1.00 32.37 127 LYS B O 1
ATOM 3165 N N . TRP B 1 156 ? -16.264 -54.032 -14.389 1.00 24.90 128 TRP B N 1
ATOM 3166 C CA . TRP B 1 156 ? -16.373 -53.892 -15.827 1.00 27.69 128 TRP B CA 1
ATOM 3167 C C . TRP B 1 156 ? -17.800 -53.662 -16.320 1.00 33.56 128 TRP B C 1
ATO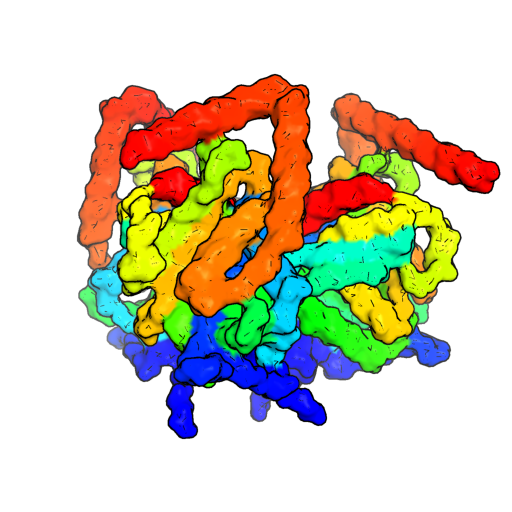M 3168 O O . TRP B 1 156 ? -18.022 -52.852 -17.218 1.00 34.95 128 TRP B O 1
ATOM 3179 N N . GLU B 1 157 ? -18.760 -54.382 -15.746 1.00 24.31 129 GLU B N 1
ATOM 3180 C CA . GLU B 1 157 ? -20.132 -54.341 -16.251 1.00 27.14 129 GLU B CA 1
ATOM 3181 C C . GLU B 1 157 ? -20.848 -53.045 -15.905 1.00 32.33 129 GLU B C 1
ATOM 3182 O O . GLU B 1 157 ? -21.616 -52.513 -16.709 1.00 40.64 129 GLU B O 1
ATOM 3188 N N . ARG B 1 158 ? -20.603 -52.544 -14.704 1.00 30.27 130 ARG B N 1
ATOM 3189 C CA . ARG B 1 158 ? -21.152 -51.263 -14.305 1.00 27.69 130 ARG B CA 1
ATOM 3190 C C . ARG B 1 158 ? -20.504 -50.138 -15.121 1.00 34.84 130 ARG B C 1
ATOM 3191 O O . ARG B 1 158 ? -21.191 -49.206 -15.552 1.00 29.73 130 ARG B O 1
ATOM 3199 N N . PHE B 1 159 ? -19.188 -50.244 -15.336 1.00 24.10 131 PHE B N 1
ATOM 3200 C CA . PHE B 1 159 ? -18.435 -49.283 -16.135 1.00 24.05 131 PHE B CA 1
ATOM 3201 C C . PHE B 1 159 ? -18.964 -49.236 -17.568 1.00 33.04 131 PHE B C 1
ATOM 3202 O O . PHE B 1 159 ? -19.280 -48.167 -18.097 1.00 31.62 131 PHE B O 1
ATOM 3210 N N . ILE B 1 160 ? -19.071 -50.410 -18.180 1.00 29.43 132 ILE B N 1
ATOM 3211 C CA . ILE B 1 160 ? -19.517 -50.537 -19.559 1.00 25.17 132 ILE B CA 1
ATOM 3212 C C . ILE B 1 160 ? -20.971 -50.098 -19.739 1.00 30.61 132 ILE B C 1
ATOM 3213 O O . ILE B 1 160 ? -21.308 -49.449 -20.733 1.00 33.31 132 ILE B O 1
ATOM 3218 N N . THR B 1 161 ? -21.834 -50.426 -18.782 1.00 25.50 133 THR B N 1
ATOM 3219 C CA . THR B 1 161 ? -23.204 -49.946 -18.857 1.00 20.09 133 THR B CA 1
ATOM 3220 C C . THR B 1 161 ? -23.204 -48.412 -18.790 1.00 31.44 133 THR B C 1
ATOM 3221 O O . THR B 1 161 ? -23.975 -47.750 -19.472 1.00 34.96 133 THR B O 1
ATOM 3225 N N . ALA B 1 162 ? -22.313 -47.846 -17.990 1.00 30.78 134 ALA B N 1
ATOM 3226 C CA . ALA B 1 162 ? -22.269 -46.401 -17.873 1.00 29.51 134 ALA B CA 1
ATOM 3227 C C . ALA B 1 162 ? -21.793 -45.730 -19.161 1.00 30.94 134 ALA B C 1
ATOM 3228 O O . ALA B 1 162 ? -22.365 -44.724 -19.577 1.00 35.69 134 ALA B O 1
ATOM 3230 N N . VAL B 1 163 ? -20.756 -46.290 -19.785 1.00 30.80 135 VAL B N 1
ATOM 3231 C CA . VAL B 1 163 ? -20.226 -45.767 -21.042 1.00 26.90 135 VAL B CA 1
ATOM 3232 C C . VAL B 1 163 ? -21.279 -45.833 -22.142 1.00 32.65 135 VAL B C 1
ATOM 3233 O O . VAL B 1 163 ? -21.422 -44.895 -22.924 1.00 28.66 135 VAL B O 1
ATOM 3237 N N . ARG B 1 164 ? -22.033 -46.928 -22.181 1.00 30.20 136 ARG B N 1
ATOM 3238 C CA . ARG B 1 164 ? -23.060 -47.093 -23.197 1.00 35.70 136 ARG B CA 1
ATOM 3239 C C . ARG B 1 164 ? -24.192 -46.081 -23.030 1.00 31.09 136 ARG B C 1
ATOM 3240 O O . ARG B 1 164 ? -24.676 -45.496 -24.001 1.00 30.05 136 ARG B O 1
ATOM 3248 N N . LEU B 1 165 ? -24.615 -45.884 -21.793 1.00 26.69 137 LEU B N 1
ATOM 3249 C CA . LEU B 1 165 ? -25.710 -44.978 -21.517 1.00 36.96 137 LEU B CA 1
ATOM 3250 C C . LEU B 1 165 ? -25.317 -43.575 -21.945 1.00 41.46 137 LEU B C 1
ATOM 3251 O O . LEU B 1 165 ? -26.099 -42.859 -22.582 1.00 43.15 137 LEU B O 1
ATOM 3256 N N . LEU B 1 166 ? -24.093 -43.193 -21.607 1.00 30.48 138 LEU B N 1
ATOM 3257 C CA . LEU B 1 166 ? -23.575 -41.897 -22.014 1.00 37.66 138 LEU B CA 1
ATOM 3258 C C . LEU B 1 166 ? -23.487 -41.787 -23.535 1.00 42.78 138 LEU B C 1
ATOM 3259 O O . LEU B 1 166 ? -23.891 -40.780 -24.112 1.00 48.11 138 LEU B O 1
ATOM 3264 N N . ALA B 1 167 ? -22.971 -42.828 -24.180 1.00 33.61 139 ALA B N 1
ATOM 3265 C CA . ALA B 1 167 ? -22.877 -42.834 -25.627 1.00 35.26 139 ALA B CA 1
ATOM 3266 C C . ALA B 1 167 ? -24.259 -42.692 -26.257 1.00 40.71 139 ALA B C 1
ATOM 3267 O O . ALA B 1 167 ? -24.436 -41.927 -27.213 1.00 44.45 139 ALA B O 1
ATOM 3269 N N . GLU B 1 168 ? -25.244 -43.414 -25.728 1.00 27.93 140 GLU B N 1
ATOM 3270 C CA . GLU B 1 168 ? -26.602 -43.268 -26.253 1.00 27.34 140 GLU B CA 1
ATOM 3271 C C . GLU B 1 168 ? -27.183 -41.865 -26.021 1.00 30.19 140 GLU B C 1
ATOM 3272 O O . GLU B 1 168 ? -27.765 -41.288 -26.933 1.00 36.66 140 GLU B O 1
ATOM 3278 N N . ARG B 1 169 ? -27.008 -41.307 -24.825 1.00 27.41 141 ARG B N 1
ATOM 3279 C CA . ARG B 1 169 ? -27.492 -39.948 -24.550 1.00 31.99 141 ARG B CA 1
ATOM 3280 C C . ARG B 1 169 ? -26.874 -38.914 -25.497 1.00 36.02 141 ARG B C 1
ATOM 3281 O O . ARG B 1 169 ? -27.482 -37.890 -25.787 1.00 35.62 141 ARG B O 1
ATOM 3289 N N . LEU B 1 170 ? -25.659 -39.177 -25.962 1.00 35.25 142 LEU B N 1
ATOM 3290 C CA . LEU B 1 170 ? -24.947 -38.217 -26.805 1.00 41.62 142 LEU B CA 1
ATOM 3291 C C . LEU B 1 170 ? -25.078 -38.535 -28.293 1.00 39.76 142 LEU B C 1
ATOM 3292 O O . LEU B 1 170 ? -24.537 -37.822 -29.140 1.00 36.64 142 LEU B O 1
ATOM 3297 N N . GLY B 1 171 ? -25.808 -39.604 -28.595 1.00 38.67 143 GLY B N 1
ATOM 3298 C CA . GLY B 1 171 ? -26.159 -39.942 -29.961 1.00 35.86 143 GLY B CA 1
ATOM 3299 C C . GLY B 1 171 ? -25.049 -40.577 -30.769 1.00 36.70 143 GLY B C 1
ATOM 3300 O O . GLY B 1 171 ? -25.024 -40.452 -31.991 1.00 43.33 143 GLY B O 1
ATOM 3301 N N . VAL B 1 172 ? -24.136 -41.264 -30.090 1.00 36.38 144 VAL B N 1
ATOM 3302 C CA . VAL B 1 172 ? -22.990 -41.882 -30.750 1.00 41.11 144 VAL B CA 1
ATOM 3303 C C . VAL B 1 172 ? -23.462 -42.775 -31.890 1.00 43.88 144 VAL B C 1
ATOM 3304 O O . VAL B 1 172 ? -24.347 -43.611 -31.701 1.00 37.97 144 VAL B O 1
ATOM 3308 N N . ARG B 1 173 ? -22.876 -42.594 -33.071 1.00 48.31 145 ARG B N 1
ATOM 3309 C CA . ARG B 1 173 ? -23.265 -43.399 -34.238 1.00 51.77 145 ARG B CA 1
ATOM 3310 C C . ARG B 1 173 ? -22.336 -44.582 -34.488 1.00 51.10 145 ARG B C 1
ATOM 3311 O O . ARG B 1 173 ? -22.720 -45.559 -35.130 1.00 47.20 145 ARG B O 1
ATOM 3319 N N . GLN B 1 174 ? -21.119 -44.500 -33.968 1.00 50.15 146 GLN B N 1
ATOM 3320 C CA . GLN B 1 174 ? -20.117 -45.519 -34.247 1.00 48.51 146 GLN B CA 1
ATOM 3321 C C . GLN B 1 174 ? -19.077 -45.529 -33.141 1.00 42.17 146 GLN B C 1
ATOM 3322 O O . GLN B 1 174 ? -18.577 -44.480 -32.745 1.00 44.70 146 GLN B O 1
ATOM 3328 N N . THR B 1 175 ? -18.755 -46.716 -32.641 1.00 40.93 147 THR B N 1
ATOM 3329 C CA . THR B 1 175 ? -17.767 -46.854 -31.572 1.00 36.16 147 THR B CA 1
ATOM 3330 C C . THR B 1 175 ? -16.512 -47.557 -32.075 1.00 34.34 147 THR B C 1
ATOM 3331 O O . THR B 1 175 ? -16.591 -48.657 -32.625 1.00 37.14 147 THR B O 1
ATOM 3335 N N . ILE B 1 176 ? -15.360 -46.923 -31.865 1.00 27.80 148 ILE B N 1
ATOM 3336 C CA . ILE B 1 176 ? -14.091 -47.387 -32.434 1.00 35.07 148 ILE B CA 1
ATOM 3337 C C . ILE B 1 176 ? -13.055 -47.685 -31.354 1.00 38.26 148 ILE B C 1
ATOM 3338 O O . ILE B 1 176 ? -12.644 -46.791 -30.611 1.00 43.43 148 ILE B O 1
ATOM 3343 N N . GLY B 1 177 ? -12.626 -48.938 -31.268 1.00 34.56 149 GLY B N 1
ATOM 3344 C CA . GLY B 1 177 ? -11.699 -49.339 -30.221 1.00 31.38 149 GLY B CA 1
ATOM 3345 C C . GLY B 1 177 ? -10.272 -49.493 -30.707 1.00 32.91 149 GLY B C 1
ATOM 3346 O O . GLY B 1 177 ? -10.036 -49.879 -31.848 1.00 35.18 149 GLY B O 1
ATOM 3347 N N . LEU B 1 178 ? -9.313 -49.184 -29.842 1.00 32.83 150 LEU B N 1
ATOM 3348 C CA . LEU B 1 178 ? -7.906 -49.306 -30.205 1.00 34.72 150 LEU B CA 1
ATOM 3349 C C . LEU B 1 178 ? -7.252 -50.403 -29.389 1.00 32.36 150 LEU B C 1
ATOM 3350 O O . LEU B 1 178 ? -7.470 -50.502 -28.181 1.00 37.67 150 LEU B O 1
ATOM 3355 N N . GLY B 1 179 ? -6.454 -51.226 -30.059 1.00 31.14 151 GLY B N 1
ATOM 3356 C CA . GLY B 1 179 ? -5.712 -52.297 -29.416 1.00 35.82 151 GLY B CA 1
ATOM 3357 C C . GLY B 1 179 ? -4.329 -52.467 -30.029 1.00 44.61 151 GLY B C 1
ATOM 3358 O O . GLY B 1 179 ? -4.069 -51.996 -31.142 1.00 47.08 151 GLY B O 1
ATOM 3359 N N . THR B 1 180 ? -3.435 -53.124 -29.296 1.00 45.36 152 THR B N 1
ATOM 3360 C CA . THR B 1 180 ? -2.136 -53.518 -29.832 1.00 47.20 152 THR B CA 1
ATOM 3361 C C . THR B 1 180 ? -1.865 -54.964 -29.473 1.00 46.98 152 THR B C 1
ATOM 3362 O O . THR B 1 180 ? -2.410 -55.486 -28.512 1.00 55.52 152 THR B O 1
ATOM 3366 N N . VAL B 1 181 ? -0.993 -55.599 -30.239 1.00 43.97 153 VAL B N 1
ATOM 3367 C CA . VAL B 1 181 ? -0.563 -56.948 -29.937 1.00 37.37 153 VAL B CA 1
ATOM 3368 C C . VAL B 1 181 ? 0.848 -57.150 -30.503 1.00 40.26 153 VAL B C 1
ATOM 3369 O O . VAL B 1 181 ? 1.127 -56.751 -31.635 1.00 40.41 153 VAL B O 1
ATOM 3373 N N . PRO B 1 182 ? 1.758 -57.724 -29.698 1.00 40.59 154 PRO B N 1
ATOM 3374 C CA . PRO B 1 182 ? 3.101 -58.065 -30.176 1.00 48.19 154 PRO B CA 1
ATOM 3375 C C . PRO B 1 182 ? 3.040 -59.163 -31.242 1.00 47.06 154 PRO B C 1
ATOM 3376 O O . PRO B 1 182 ? 2.251 -60.103 -31.101 1.00 45.47 154 PRO B O 1
ATOM 3380 N N . MET B 1 183 ? 3.852 -59.042 -32.290 1.00 39.14 155 MET B N 1
ATOM 3381 C CA . MET B 1 183 ? 3.911 -60.056 -33.341 1.00 47.70 155 MET B CA 1
ATOM 3382 C C . MET B 1 183 ? 5.350 -60.212 -33.822 1.00 63.83 155 MET B C 1
ATOM 3383 O O . MET B 1 183 ? 6.165 -59.302 -33.652 1.00 64.33 155 MET B O 1
ATOM 3388 N N . ALA B 1 184 ? 5.663 -61.372 -34.399 1.00 69.93 156 ALA B N 1
ATOM 3389 C CA . ALA B 1 184 ? 6.991 -61.616 -34.962 1.00 63.30 156 ALA B CA 1
ATOM 3390 C C . ALA B 1 184 ? 7.152 -60.894 -36.297 1.00 66.28 156 ALA B C 1
ATOM 3391 O O . ALA B 1 184 ? 7.282 -61.522 -37.345 1.00 74.20 156 ALA B O 1
ATOM 3393 N N . VAL B 1 185 ? 7.146 -59.569 -36.247 1.00 58.60 157 VAL B N 1
ATOM 3394 C CA . VAL B 1 185 ? 7.223 -58.750 -37.446 1.00 55.80 157 VAL B CA 1
ATOM 3395 C C . VAL B 1 185 ? 8.326 -57.715 -37.272 1.00 60.16 157 VAL B C 1
ATOM 3396 O O . VAL B 1 185 ? 8.707 -57.401 -36.153 1.00 65.38 157 VAL B O 1
ATOM 3400 N N . PRO B 1 186 ? 8.861 -57.191 -38.380 1.00 64.30 158 PRO B N 1
ATOM 3401 C CA . PRO B 1 186 ? 9.962 -56.229 -38.291 1.00 59.93 158 PRO B CA 1
ATOM 3402 C C . PRO B 1 186 ? 9.428 -54.810 -38.250 1.00 62.49 158 PRO B C 1
ATOM 3403 O O . PRO B 1 186 ? 8.293 -54.572 -38.679 1.00 66.13 158 PRO B O 1
ATOM 3407 N N . HIS B 1 187 ? 10.232 -53.883 -37.742 1.00 55.67 159 HIS B N 1
ATOM 3408 C CA . HIS B 1 187 ? 9.851 -52.476 -37.735 1.00 59.18 159 HIS B CA 1
ATOM 3409 C C . HIS B 1 187 ? 10.225 -51.846 -39.072 1.00 62.31 159 HIS B C 1
ATOM 3410 O O . HIS B 1 187 ? 9.953 -50.674 -39.322 1.00 57.01 159 HIS B O 1
ATOM 3417 N N . THR B 1 188 ? 10.851 -52.650 -39.924 1.00 65.15 160 THR B N 1
ATOM 3418 C CA . THR B 1 188 ? 11.367 -52.201 -41.207 1.00 64.12 160 THR B CA 1
ATOM 3419 C C . THR B 1 188 ? 10.388 -52.512 -42.335 1.00 63.12 160 THR B C 1
ATOM 3420 O O . THR B 1 188 ? 10.661 -52.243 -43.503 1.00 62.55 160 THR B O 1
ATOM 3424 N N . ARG B 1 189 ? 9.250 -53.094 -41.979 1.00 58.47 161 ARG B N 1
ATOM 3425 C CA . ARG B 1 189 ? 8.202 -53.359 -42.950 1.00 53.10 161 ARG B CA 1
ATOM 3426 C C . ARG B 1 189 ? 6.922 -52.639 -42.532 1.00 53.29 161 ARG B C 1
ATOM 3427 O O . ARG B 1 189 ? 6.741 -52.322 -41.359 1.00 51.89 161 ARG B O 1
ATOM 3435 N N . PRO B 1 190 ? 6.026 -52.377 -43.494 1.00 53.97 162 PRO B N 1
ATOM 3436 C CA . PRO B 1 190 ? 4.791 -51.648 -43.183 1.00 43.43 162 PRO B CA 1
ATOM 3437 C C . PRO B 1 190 ? 4.102 -52.244 -41.962 1.00 56.25 162 PRO B C 1
ATOM 3438 O O . PRO B 1 190 ? 4.151 -53.458 -41.751 1.00 64.16 162 PRO B O 1
ATOM 3442 N N . ILE B 1 191 ? 3.464 -51.395 -41.166 1.00 57.92 163 ILE B N 1
ATOM 3443 C CA . ILE B 1 191 ? 2.762 -51.839 -39.970 1.00 51.26 163 ILE B CA 1
ATOM 3444 C C . ILE B 1 191 ? 1.477 -52.555 -40.349 1.00 56.50 163 ILE B C 1
ATOM 3445 O O . ILE B 1 191 ? 0.690 -52.034 -41.137 1.00 55.87 163 ILE B O 1
ATOM 3450 N N . THR B 1 192 ? 1.263 -53.749 -39.799 1.00 54.10 164 THR B N 1
ATOM 3451 C CA . THR B 1 192 ? 0.038 -54.495 -40.096 1.00 51.54 164 THR B CA 1
ATOM 3452 C C . THR B 1 192 ? -0.980 -54.360 -38.973 1.00 56.16 164 THR B C 1
ATOM 3453 O O . THR B 1 192 ? -0.659 -53.909 -37.872 1.00 56.31 164 THR B O 1
ATOM 3457 N N . MET B 1 193 ? -2.211 -54.766 -39.243 1.00 58.92 165 MET B N 1
ATOM 3458 C CA . MET B 1 193 ? -3.294 -54.467 -38.326 1.00 57.66 165 MET B CA 1
ATOM 3459 C C . MET B 1 193 ? -4.469 -55.403 -38.548 1.00 56.35 165 MET B C 1
ATOM 3460 O O . MET B 1 193 ? -4.904 -55.583 -39.681 1.00 71.37 165 MET B O 1
ATOM 3465 N N . THR B 1 194 ? -4.976 -56.017 -37.486 1.00 49.83 166 THR B N 1
ATOM 3466 C CA . THR B 1 194 ? -6.209 -56.796 -37.622 1.00 59.07 166 THR B CA 1
ATOM 3467 C C . THR B 1 194 ? -7.404 -55.945 -37.236 1.00 55.91 166 THR B C 1
ATOM 3468 O O . THR B 1 194 ? -7.363 -55.213 -36.253 1.00 65.02 166 THR B O 1
ATOM 3472 N N . ALA B 1 195 ? -8.469 -56.037 -38.019 1.00 48.29 167 ALA B N 1
ATOM 3473 C CA . ALA B 1 195 ? -9.672 -55.290 -37.713 1.00 47.27 167 ALA B CA 1
ATOM 3474 C C . ALA B 1 195 ? -10.842 -56.221 -37.422 1.00 46.92 167 ALA B C 1
ATOM 3475 O O . ALA B 1 195 ? -10.927 -57.321 -37.961 1.00 49.70 167 ALA B O 1
ATOM 3477 N N . HIS B 1 196 ? -11.723 -55.772 -36.538 1.00 45.39 168 HIS B N 1
ATOM 3478 C CA . HIS B 1 196 ? -12.926 -56.506 -36.179 1.00 45.99 168 HIS B CA 1
ATOM 3479 C C . HIS B 1 196 ? -14.092 -55.533 -36.144 1.00 45.13 168 HIS B C 1
ATOM 3480 O O . HIS B 1 196 ? -13.912 -54.356 -35.844 1.00 43.41 168 HIS B O 1
ATOM 3487 N N . SER B 1 197 ? -15.277 -56.026 -36.480 1.00 43.38 169 SER B N 1
ATOM 3488 C CA . SER B 1 197 ? -16.461 -55.188 -36.537 1.00 44.78 169 SER B CA 1
ATOM 3489 C C . SER B 1 197 ? -17.698 -56.045 -36.722 1.00 53.00 169 SER B C 1
ATOM 3490 O O . SER B 1 197 ? -17.599 -57.192 -37.156 1.00 55.10 169 SER B O 1
ATOM 3493 N N . ASN B 1 198 ? -18.861 -55.493 -36.386 1.00 49.69 170 ASN B N 1
ATOM 3494 C CA . ASN B 1 198 ? -20.110 -56.217 -36.578 1.00 50.03 170 ASN B CA 1
ATOM 3495 C C . ASN B 1 198 ? -20.803 -55.810 -37.870 1.00 50.04 170 ASN B C 1
ATOM 3496 O O . ASN B 1 198 ? -21.911 -56.260 -38.159 1.00 45.33 170 ASN B O 1
ATOM 3501 N N . ASN B 1 199 ? -20.129 -54.949 -38.630 1.00 52.23 171 ASN B N 1
ATOM 3502 C CA . ASN B 1 199 ? -20.549 -54.563 -39.974 1.00 64.94 171 ASN B CA 1
ATOM 3503 C C . ASN B 1 199 ? -19.428 -54.864 -40.981 1.00 69.16 171 ASN B C 1
ATOM 3504 O O . ASN B 1 199 ? -18.445 -54.116 -41.063 1.00 62.90 171 ASN B O 1
ATOM 3509 N N . ARG B 1 200 ? -19.571 -55.954 -41.740 1.00 69.79 172 ARG B N 1
ATOM 3510 C CA . ARG B 1 200 ? -18.506 -56.391 -42.658 1.00 72.75 172 ARG B CA 1
ATOM 3511 C C . ARG B 1 200 ? -18.109 -55.339 -43.703 1.00 66.58 172 ARG B C 1
ATOM 3512 O O . ARG B 1 200 ? -16.987 -55.337 -44.194 1.00 66.14 172 ARG B O 1
ATOM 3520 N N . GLU B 1 201 ? -19.024 -54.438 -44.030 1.00 67.20 173 GLU B N 1
ATOM 3521 C CA . GLU B 1 201 ? -18.742 -53.390 -45.001 1.00 79.23 173 GLU B CA 1
ATOM 3522 C C . GLU B 1 201 ? -17.644 -52.451 -44.491 1.00 78.87 173 GLU B C 1
ATOM 3523 O O . GLU B 1 201 ? -16.912 -51.848 -45.277 1.00 73.71 173 GLU B O 1
ATOM 3529 N N . LEU B 1 202 ? -17.532 -52.344 -43.168 1.00 85.33 174 LEU B N 1
ATOM 3530 C CA . LEU B 1 202 ? -16.636 -51.382 -42.521 1.00 76.88 174 LEU B CA 1
ATOM 3531 C C . LEU B 1 202 ? -15.181 -51.805 -42.502 1.00 71.75 174 LEU B C 1
ATOM 3532 O O . LEU B 1 202 ? -14.306 -51.009 -42.173 1.00 71.83 174 LEU B O 1
ATOM 3537 N N . ILE B 1 203 ? -14.930 -53.063 -42.839 1.00 72.84 175 ILE B N 1
ATOM 3538 C CA . ILE B 1 203 ? -13.586 -53.615 -42.790 1.00 72.01 175 ILE B CA 1
ATOM 3539 C C . ILE B 1 203 ? -13.281 -54.393 -44.070 1.00 77.27 175 ILE B C 1
ATOM 3540 O O . ILE B 1 203 ? -12.600 -55.421 -44.042 1.00 72.79 175 ILE B O 1
ATOM 3545 N N . SER B 1 204 ? -13.798 -53.892 -45.189 1.00 89.52 176 SER B N 1
ATOM 3546 C CA . SER B 1 204 ? -13.636 -54.549 -46.488 1.00 102.73 176 SER B CA 1
ATOM 3547 C C . SER B 1 204 ? -12.217 -54.399 -47.056 1.00 103.79 176 SER B C 1
ATOM 3548 O O . SER B 1 204 ? -11.836 -55.090 -48.006 1.00 99.02 176 SER B O 1
ATOM 3551 N N . ASP B 1 205 ? -11.444 -53.497 -46.462 1.00 104.73 177 ASP B N 1
ATOM 3552 C CA . ASP B 1 205 ? -10.061 -53.286 -46.862 1.00 104.20 177 ASP B CA 1
ATOM 3553 C C . ASP B 1 205 ? -9.158 -54.327 -46.216 1.00 98.22 177 ASP B C 1
ATOM 3554 O O . ASP B 1 205 ? -7.960 -54.376 -46.489 1.00 98.40 177 ASP B O 1
ATOM 3559 N N . PHE B 1 206 ? -9.740 -55.161 -45.359 1.00 94.39 178 PHE B N 1
ATOM 3560 C CA . PHE B 1 206 ? -8.964 -56.121 -44.574 1.00 90.48 178 PHE B CA 1
ATOM 3561 C C . PHE B 1 206 ? -9.246 -57.560 -44.986 1.00 91.14 178 PHE B C 1
ATOM 3562 O O . PHE B 1 206 ? -10.276 -57.845 -45.602 1.00 89.49 178 PHE B O 1
ATOM 3570 N N . GLN B 1 207 ? -8.322 -58.458 -44.647 1.00 90.78 179 GLN B N 1
ATOM 3571 C CA . GLN B 1 207 ? -8.439 -59.867 -45.006 1.00 95.90 179 GLN B CA 1
ATOM 3572 C C . GLN B 1 207 ? -8.241 -60.730 -43.776 1.00 93.26 179 GLN B C 1
ATOM 3573 O O . GLN B 1 207 ? -7.111 -60.976 -43.363 1.00 91.53 179 GLN B O 1
ATOM 3579 N N . PRO B 1 208 ? -9.348 -61.204 -43.192 1.00 101.50 180 PRO B N 1
ATOM 3580 C CA . PRO B 1 208 ? -9.356 -61.924 -41.913 1.00 103.40 180 PRO B CA 1
ATOM 3581 C C . PRO B 1 208 ? -8.641 -63.269 -41.980 1.00 106.14 180 PRO B C 1
ATOM 3582 O O . PRO B 1 208 ? -9.081 -64.172 -42.695 1.00 105.64 180 PRO B O 1
ATOM 3586 N N . SER B 1 209 ? -7.552 -63.397 -41.229 1.00 110.89 181 SER B N 1
ATOM 3587 C CA . SER B 1 209 ? -6.811 -64.651 -41.155 1.00 117.72 181 SER B CA 1
ATOM 3588 C C . SER B 1 209 ? -6.994 -65.327 -39.795 1.00 120.65 181 SER B C 1
ATOM 3589 O O . SER B 1 209 ? -6.017 -65.739 -39.165 1.00 125.36 181 SER B O 1
ATOM 3592 N N . ILE B 1 210 ? -8.243 -65.435 -39.345 1.00 115.25 182 ILE B N 1
ATOM 3593 C CA . ILE B 1 210 ? -8.534 -66.018 -38.035 1.00 110.99 182 ILE B CA 1
ATOM 3594 C C . ILE B 1 210 ? -9.817 -66.857 -38.031 1.00 106.84 182 ILE B C 1
ATOM 3595 O O . ILE B 1 210 ? -10.847 -66.444 -38.570 1.00 110.33 182 ILE B O 1
ATOM 3600 N N . SER B 1 211 ? -9.737 -68.042 -37.431 1.00 94.19 183 SER B N 1
ATOM 3601 C CA . SER B 1 211 ? -10.912 -68.865 -37.186 1.00 84.37 183 SER B CA 1
ATOM 3602 C C . SER B 1 211 ? -11.304 -68.706 -35.728 1.00 83.26 183 SER B C 1
ATOM 3603 O O . SER B 1 211 ? -10.736 -67.878 -35.026 1.00 92.93 183 SER B O 1
ATOM 3606 N N . GLU B 1 212 ? -12.261 -69.504 -35.267 1.00 74.63 184 GLU B N 1
ATOM 3607 C CA . GLU B 1 212 ? -12.750 -69.389 -33.896 1.00 71.46 184 GLU B CA 1
ATOM 3608 C C . GLU B 1 212 ? -11.635 -69.539 -32.864 1.00 71.53 184 GLU B C 1
ATOM 3609 O O . GLU B 1 212 ? -10.990 -70.578 -32.776 1.00 75.43 184 GLU B O 1
ATOM 3615 N N . ILE B 1 213 ? -11.411 -68.487 -32.086 1.00 71.44 185 ILE B N 1
ATOM 3616 C CA . ILE B 1 213 ? -10.441 -68.533 -31.003 1.00 70.83 185 ILE B CA 1
ATOM 3617 C C . ILE B 1 213 ? -11.031 -67.978 -29.711 1.00 67.22 185 ILE B C 1
ATOM 3618 O O . ILE B 1 213 ? -12.091 -67.347 -29.713 1.00 59.85 185 ILE B O 1
ATOM 3623 N N . GLN B 1 214 ? -10.334 -68.234 -28.609 1.00 68.45 186 GLN B N 1
ATOM 3624 C CA . GLN B 1 214 ? -10.712 -67.719 -27.301 1.00 60.27 186 GLN B CA 1
ATOM 3625 C C . GLN B 1 214 ? -9.627 -66.768 -26.848 1.00 62.60 186 GLN B C 1
ATOM 3626 O O . GLN B 1 214 ? -8.460 -67.142 -26.774 1.00 68.12 186 GLN B O 1
ATOM 3632 N N . VAL B 1 215 ? -10.001 -65.535 -26.546 1.00 54.51 187 VAL B N 1
ATOM 3633 C CA . VAL B 1 215 ? -9.019 -64.588 -26.061 1.00 47.32 187 VAL B CA 1
ATOM 3634 C C . VAL B 1 215 ? -9.429 -64.038 -24.705 1.00 45.23 187 VAL B C 1
ATOM 3635 O O . VAL B 1 215 ? -10.613 -63.975 -24.382 1.00 39.53 187 VAL B O 1
ATOM 3639 N N . PRO B 1 216 ? -8.444 -63.651 -23.894 1.00 49.17 188 PRO B N 1
ATOM 3640 C CA . PRO B 1 216 ? -8.771 -63.064 -22.598 1.00 45.17 188 PRO B CA 1
ATOM 3641 C C . PRO B 1 216 ? -9.538 -61.787 -22.849 1.00 44.76 188 PRO B C 1
ATOM 3642 O O . PRO B 1 216 ? -9.331 -61.160 -23.880 1.00 48.31 188 PRO B O 1
ATOM 3646 N N . GLY B 1 217 ? -10.414 -61.404 -21.932 1.00 43.46 189 GLY B N 1
ATOM 3647 C CA . GLY B 1 217 ? -11.199 -60.205 -22.120 1.00 38.49 189 GLY B CA 1
ATOM 3648 C C . GLY B 1 217 ? -10.487 -58.941 -21.679 1.00 41.53 189 GLY B C 1
ATOM 3649 O O . GLY B 1 217 ? -9.684 -58.953 -20.753 1.00 47.51 189 GLY B O 1
ATOM 3650 N N . SER B 1 218 ? -10.782 -57.844 -22.362 1.00 43.12 190 SER B N 1
ATOM 3651 C CA . SER B 1 218 ? -10.360 -56.531 -21.919 1.00 41.39 190 SER B CA 1
ATOM 3652 C C . SER B 1 218 ? -11.621 -55.700 -21.767 1.00 39.08 190 SER B C 1
ATOM 3653 O O . SER B 1 218 ? -12.663 -56.076 -22.286 1.00 43.75 190 SER B O 1
ATOM 3656 N N . ALA B 1 219 ? -11.538 -54.585 -21.051 1.00 31.75 191 ALA B N 1
ATOM 3657 C CA . ALA B 1 219 ? -12.688 -53.713 -20.900 1.00 30.80 191 ALA B CA 1
ATOM 3658 C C . ALA B 1 219 ? -13.080 -53.157 -22.258 1.00 28.03 191 ALA B C 1
ATOM 3659 O O . ALA B 1 219 ? -14.260 -53.020 -22.566 1.00 32.52 191 ALA B O 1
ATOM 3661 N N . SER B 1 220 ? -12.088 -52.838 -23.077 1.00 30.77 192 SER B N 1
ATOM 3662 C CA . SER B 1 220 ? -12.368 -52.328 -24.422 1.00 39.08 192 SER B CA 1
ATOM 3663 C C . SER B 1 220 ? -13.097 -53.353 -25.281 1.00 34.45 192 SER B C 1
ATOM 3664 O O . SER B 1 220 ? -14.036 -53.009 -26.006 1.00 34.22 192 SER B O 1
ATOM 3667 N N . ASN B 1 221 ? -12.673 -54.610 -25.201 1.00 26.33 193 ASN B N 1
ATOM 3668 C CA . ASN B 1 221 ? -13.266 -55.631 -26.056 1.00 34.70 193 ASN B CA 1
ATOM 3669 C C . ASN B 1 221 ? -14.675 -55.954 -25.616 1.00 29.91 193 ASN B C 1
ATOM 3670 O O . ASN B 1 221 ? -15.581 -56.063 -26.436 1.00 38.36 193 ASN B O 1
ATOM 3675 N N . LEU B 1 222 ? -14.851 -56.072 -24.307 1.00 26.10 194 LEU B N 1
ATOM 3676 C CA . LEU B 1 222 ? -16.155 -56.309 -23.715 1.00 25.84 194 LEU B CA 1
ATOM 3677 C C . LEU B 1 222 ? -17.090 -55.126 -23.991 1.00 34.70 194 LEU B C 1
ATOM 3678 O O . LEU B 1 222 ? -18.276 -55.318 -24.241 1.00 41.24 194 LEU B O 1
ATOM 3683 N N . LEU B 1 223 ? -16.551 -53.908 -23.960 1.00 29.53 195 LEU B N 1
ATOM 3684 C CA . LEU B 1 223 ? -17.331 -52.728 -24.305 1.00 28.27 195 LEU B CA 1
ATOM 3685 C C . LEU B 1 223 ? -17.827 -52.859 -25.739 1.00 29.07 195 LEU B C 1
ATOM 3686 O O . LEU B 1 223 ? -19.022 -52.760 -26.003 1.00 26.34 195 LEU B O 1
ATOM 3691 N N . GLU B 1 224 ? -16.900 -53.103 -26.658 1.00 28.28 196 GLU B N 1
ATOM 3692 C CA . GLU B 1 224 ? -17.236 -53.353 -28.055 1.00 35.78 196 GLU B CA 1
ATOM 3693 C C . GLU B 1 224 ? -18.342 -54.398 -28.210 1.00 38.42 196 GLU B C 1
ATOM 3694 O O . GLU B 1 224 ? -19.313 -54.181 -28.941 1.00 40.51 196 GLU B O 1
ATOM 3700 N N . TYR B 1 225 ? -18.194 -55.527 -27.521 1.00 26.18 197 TYR B N 1
ATOM 3701 C CA . TYR B 1 225 ? -19.173 -56.608 -27.592 1.00 31.61 197 TYR B CA 1
ATOM 3702 C C . TYR B 1 225 ? -20.545 -56.233 -26.995 1.00 36.58 197 TYR B C 1
ATOM 3703 O O . TYR B 1 225 ? -21.584 -56.469 -27.608 1.00 34.24 197 TYR B O 1
ATOM 3712 N N . ARG B 1 226 ? -20.554 -55.648 -25.802 1.00 32.43 198 ARG B N 1
ATOM 3713 C CA . ARG B 1 226 ? -21.814 -55.288 -25.149 1.00 32.96 198 ARG B CA 1
ATOM 3714 C C . ARG B 1 226 ? -22.543 -54.263 -25.983 1.00 32.91 198 ARG B C 1
ATOM 3715 O O . ARG B 1 226 ? -23.755 -54.275 -26.112 1.00 40.61 198 ARG B O 1
ATOM 3723 N N . MET B 1 227 ? -21.760 -53.360 -26.532 1.00 34.09 199 MET B N 1
ATOM 3724 C CA . MET B 1 227 ? -22.235 -52.314 -27.407 1.00 36.31 199 MET B CA 1
ATOM 3725 C C . MET B 1 227 ? -22.911 -52.915 -28.654 1.00 42.17 199 MET B C 1
ATOM 3726 O O . MET B 1 227 ? -23.972 -52.465 -29.100 1.00 43.10 199 MET B O 1
ATOM 3731 N N . ALA B 1 228 ? -22.290 -53.951 -29.205 1.00 38.75 200 ALA B N 1
ATOM 3732 C CA . ALA B 1 228 ? -22.854 -54.682 -30.331 1.00 32.08 200 ALA B CA 1
ATOM 3733 C C . ALA B 1 228 ? -24.149 -55.422 -29.978 1.00 38.79 200 ALA B C 1
ATOM 3734 O O . ALA B 1 228 ? -25.102 -55.426 -30.765 1.00 43.94 200 ALA B O 1
ATOM 3736 N N . GLN B 1 229 ? -24.183 -56.055 -28.806 1.00 26.98 201 GLN B N 1
ATOM 3737 C CA . GLN B 1 229 ? -25.383 -56.760 -28.390 1.00 32.83 201 GLN B CA 1
ATOM 3738 C C . GLN B 1 229 ? -26.567 -55.801 -28.316 1.00 42.36 201 GLN B C 1
ATOM 3739 O O . GLN B 1 229 ? -27.723 -56.220 -28.326 1.00 47.05 201 GLN B O 1
ATOM 3745 N N . HIS B 1 230 ? -26.280 -54.511 -28.242 1.00 32.73 202 HIS B N 1
ATOM 3746 C CA . HIS B 1 230 ? -27.343 -53.537 -28.146 1.00 34.11 202 HIS B CA 1
ATOM 3747 C C . HIS B 1 230 ? -27.596 -52.815 -29.470 1.00 40.79 202 HIS B C 1
ATOM 3748 O O . HIS B 1 230 ? -28.262 -51.782 -29.508 1.00 43.13 202 HIS B O 1
ATOM 3755 N N . GLY B 1 231 ? -27.072 -53.369 -30.557 1.00 44.22 203 GLY B N 1
ATOM 3756 C CA . GLY B 1 231 ? -27.361 -52.843 -31.881 1.00 39.77 203 GLY B CA 1
ATOM 3757 C C . GLY B 1 231 ? -26.523 -51.650 -32.305 1.00 42.86 203 GLY B C 1
ATOM 3758 O O . GLY B 1 231 ? -26.796 -51.041 -33.333 1.00 47.35 203 GLY B O 1
ATOM 3759 N N . HIS B 1 232 ? -25.501 -51.305 -31.530 1.00 41.72 204 HIS B N 1
ATOM 3760 C CA . HIS B 1 232 ? -24.631 -50.215 -31.933 1.00 43.34 204 HIS B CA 1
ATOM 3761 C C . HIS B 1 232 ? -23.569 -50.711 -32.919 1.00 48.91 204 HIS B C 1
ATOM 3762 O O . HIS B 1 232 ? -23.083 -51.843 -32.817 1.00 50.91 204 HIS B O 1
ATOM 3769 N N . GLU B 1 233 ? -23.225 -49.854 -33.876 1.00 40.78 205 GLU B N 1
ATOM 3770 C CA . GLU B 1 233 ? -22.168 -50.144 -34.828 1.00 44.02 205 GLU B CA 1
ATOM 3771 C C . GLU B 1 233 ? -20.816 -50.025 -34.126 1.00 47.32 205 GLU B C 1
ATOM 3772 O O . GLU B 1 233 ? -20.449 -48.956 -33.624 1.00 45.35 205 GLU B O 1
ATOM 3778 N N . VAL B 1 234 ? -20.073 -51.122 -34.082 1.00 38.03 206 VAL B N 1
ATOM 3779 C CA . VAL B 1 234 ? -18.756 -51.076 -33.488 1.00 36.66 206 VAL B CA 1
ATOM 3780 C C . VAL B 1 234 ? -17.705 -51.530 -34.480 1.00 46.90 206 VAL B C 1
ATOM 3781 O O . VAL B 1 234 ? -17.974 -52.350 -35.354 1.00 59.48 206 VAL B O 1
ATOM 3785 N N . VAL B 1 235 ? -16.511 -50.970 -34.354 1.00 42.65 207 VAL B N 1
ATOM 3786 C CA . VAL B 1 235 ? -15.345 -51.485 -35.052 1.00 41.16 207 VAL B CA 1
ATOM 3787 C C . VAL B 1 235 ? -14.126 -51.258 -34.179 1.00 40.98 207 VAL B C 1
ATOM 3788 O O . VAL B 1 235 ? -14.077 -50.291 -33.414 1.00 46.97 207 VAL B O 1
ATOM 3792 N N . GLY B 1 236 ? -13.156 -52.162 -34.289 1.00 39.21 208 GLY B N 1
ATOM 3793 C CA . GLY B 1 236 ? -11.894 -52.045 -33.579 1.00 34.49 208 GLY B CA 1
ATOM 3794 C C . GLY B 1 236 ? -10.676 -52.381 -34.429 1.00 35.89 208 GLY B C 1
ATOM 3795 O O . GLY B 1 236 ? -10.744 -53.163 -35.390 1.00 27.07 208 GLY B O 1
ATOM 3796 N N . PHE B 1 237 ? -9.546 -51.785 -34.069 1.00 31.56 209 PHE B N 1
ATOM 3797 C CA . PHE B 1 237 ? -8.298 -52.021 -34.779 1.00 35.33 209 PHE B CA 1
ATOM 3798 C C . PHE B 1 237 ? -7.216 -52.423 -33.793 1.00 44.83 209 PHE B C 1
ATOM 3799 O O . PHE B 1 237 ? -6.946 -51.708 -32.831 1.00 47.03 209 PHE B O 1
ATOM 3807 N N . THR B 1 238 ? -6.617 -53.584 -34.026 1.00 48.49 210 THR B N 1
ATOM 3808 C CA . THR B 1 238 ? -5.503 -54.053 -33.213 1.00 47.25 210 THR B CA 1
ATOM 3809 C C . THR B 1 238 ? -4.222 -54.016 -34.032 1.00 46.82 210 THR B C 1
ATOM 3810 O O . THR B 1 238 ? -4.047 -54.800 -34.967 1.00 52.26 210 THR B O 1
ATOM 3814 N N . VAL B 1 239 ? -3.332 -53.095 -33.688 1.00 40.73 211 VAL B N 1
ATOM 3815 C CA . VAL B 1 239 ? -2.144 -52.860 -34.495 1.00 43.09 211 VAL B CA 1
ATOM 3816 C C . VAL B 1 239 ? -1.033 -53.819 -34.094 1.00 41.13 211 VAL B C 1
ATOM 3817 O O . VAL B 1 239 ? -0.899 -54.169 -32.937 1.00 39.21 211 VAL B O 1
ATOM 3821 N N . HIS B 1 240 ? -0.258 -54.269 -35.069 1.00 50.96 212 HIS B N 1
ATOM 3822 C CA . HIS B 1 240 ? 0.765 -55.274 -34.822 1.00 52.65 212 HIS B CA 1
ATOM 3823 C C . HIS B 1 240 ? 2.106 -54.597 -34.570 1.00 51.86 212 HIS B C 1
ATOM 3824 O O . HIS B 1 240 ? 2.581 -53.801 -35.377 1.00 55.94 212 HIS B O 1
ATOM 3831 N N . VAL B 1 241 ? 2.714 -54.908 -33.438 1.00 49.23 213 VAL B N 1
ATOM 3832 C CA . VAL B 1 241 ? 3.931 -54.227 -33.032 1.00 49.30 213 VAL B CA 1
ATOM 3833 C C . VAL B 1 241 ? 5.052 -55.243 -32.959 1.00 48.48 213 VAL B C 1
ATOM 3834 O O . VAL B 1 241 ? 4.868 -56.315 -32.387 1.00 48.65 213 VAL B O 1
ATOM 3838 N N . PRO B 1 242 ? 6.217 -54.927 -33.552 1.00 53.46 214 PRO B N 1
ATOM 3839 C CA . PRO B 1 242 ? 7.325 -55.882 -33.440 1.00 53.21 214 PRO B CA 1
ATOM 3840 C C . PRO B 1 242 ? 7.500 -56.257 -31.971 1.00 55.09 214 PRO B C 1
ATOM 3841 O O . PRO B 1 242 ? 7.457 -55.374 -31.110 1.00 48.45 214 PRO B O 1
ATOM 3845 N N . HIS B 1 243 ? 7.667 -57.543 -31.682 1.00 55.93 215 HIS B N 1
ATOM 3846 C CA . HIS B 1 243 ? 7.666 -57.987 -30.293 1.00 61.79 215 HIS B CA 1
ATOM 3847 C C . HIS B 1 243 ? 8.864 -57.481 -29.480 1.00 54.27 215 HIS B C 1
ATOM 3848 O O . HIS B 1 243 ? 8.802 -57.388 -28.257 1.00 52.25 215 HIS B O 1
ATOM 3855 N N . TYR B 1 244 ? 9.954 -57.144 -30.153 1.00 54.08 216 TYR B N 1
ATOM 3856 C CA . TYR B 1 244 ? 11.120 -56.638 -29.443 1.00 59.65 216 TYR B CA 1
ATOM 3857 C C .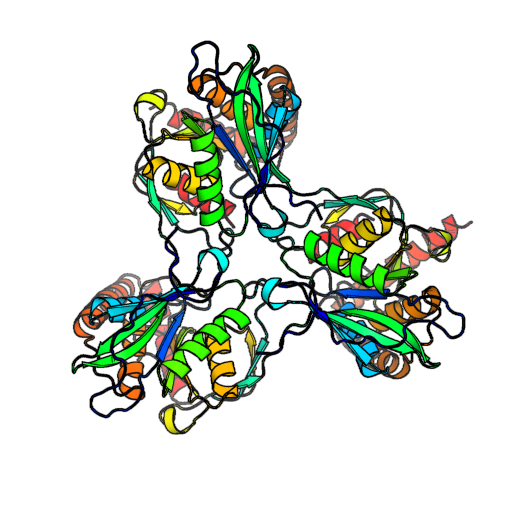 TYR B 1 244 ? 11.008 -55.141 -29.146 1.00 61.86 216 TYR B C 1
ATOM 3858 O O . TYR B 1 244 ? 11.956 -54.523 -28.660 1.00 63.00 216 TYR B O 1
ATOM 3867 N N . LEU B 1 245 ? 9.845 -54.568 -29.444 1.00 57.09 217 LEU B N 1
ATOM 3868 C CA . LEU B 1 245 ? 9.591 -53.156 -29.178 1.00 50.71 217 LEU B CA 1
ATOM 3869 C C . LEU B 1 245 ? 8.422 -53.022 -28.236 1.00 48.86 217 LEU B C 1
ATOM 3870 O O . LEU B 1 245 ? 7.833 -51.953 -28.119 1.00 52.89 217 LEU B O 1
ATOM 3875 N N . THR B 1 246 ? 8.082 -54.122 -27.580 1.00 41.02 218 THR B N 1
ATOM 3876 C CA . THR B 1 246 ? 6.902 -54.175 -26.741 1.00 44.26 218 THR B CA 1
ATOM 3877 C C . THR B 1 246 ? 6.933 -53.137 -25.632 1.00 46.37 218 THR B C 1
ATOM 3878 O O . THR B 1 246 ? 5.908 -52.596 -25.258 1.00 44.66 218 THR B O 1
ATOM 3882 N N . GLN B 1 247 ? 8.115 -52.850 -25.116 1.00 50.72 219 GLN B N 1
ATOM 3883 C CA . GLN B 1 247 ? 8.200 -52.065 -23.905 1.00 51.42 219 GLN B CA 1
ATOM 3884 C C . GLN B 1 247 ? 8.899 -50.740 -24.124 1.00 52.35 219 GLN B C 1
ATOM 3885 O O . GLN B 1 247 ? 9.547 -50.225 -23.226 1.00 62.32 219 GLN B O 1
ATOM 3891 N N . THR B 1 248 ? 8.749 -50.189 -25.323 1.00 44.61 220 THR B N 1
ATOM 3892 C CA . THR B 1 248 ? 9.255 -48.860 -25.629 1.00 52.71 220 THR B CA 1
ATOM 3893 C C . THR B 1 248 ? 8.220 -48.099 -26.432 1.00 47.39 220 THR B C 1
ATOM 3894 O O . THR B 1 248 ? 7.342 -48.705 -27.024 1.00 46.52 220 THR B O 1
ATOM 3898 N N . ASP B 1 249 ? 8.323 -46.772 -26.445 1.00 50.48 221 ASP B N 1
ATOM 3899 C CA . ASP B 1 249 ? 7.481 -45.945 -27.306 1.00 50.72 221 ASP B CA 1
ATOM 3900 C C . ASP B 1 249 ? 7.741 -46.223 -28.782 1.00 46.66 221 ASP B C 1
ATOM 3901 O O . ASP B 1 249 ? 8.842 -46.018 -29.274 1.00 50.24 221 ASP B O 1
ATOM 3906 N N . TYR B 1 250 ? 6.718 -46.677 -29.490 1.00 46.51 222 TYR B N 1
ATOM 3907 C CA . TYR B 1 250 ? 6.815 -46.843 -30.932 1.00 48.70 222 TYR B CA 1
ATOM 3908 C C . TYR B 1 250 ? 5.684 -46.057 -31.613 1.00 45.58 222 TYR B C 1
ATOM 3909 O O . TYR B 1 250 ? 4.674 -46.622 -32.030 1.00 43.09 222 TYR B O 1
ATOM 3918 N N . PRO B 1 251 ? 5.853 -44.733 -31.703 1.00 50.87 223 PRO B N 1
ATOM 3919 C CA . PRO B 1 251 ? 4.842 -43.796 -32.207 1.00 51.50 223 PRO B CA 1
ATOM 3920 C C . PRO B 1 251 ? 4.194 -44.201 -33.539 1.00 47.76 223 PRO B C 1
ATOM 3921 O O . PRO B 1 251 ? 3.034 -43.873 -33.783 1.00 50.79 223 PRO B O 1
ATOM 3925 N N . ALA B 1 252 ? 4.932 -44.897 -34.391 1.00 42.89 224 ALA B N 1
ATOM 3926 C CA . ALA B 1 252 ? 4.397 -45.322 -35.681 1.00 41.00 224 ALA B CA 1
ATOM 3927 C C . ALA B 1 252 ? 3.138 -46.150 -35.505 1.00 48.98 224 ALA B C 1
ATOM 3928 O O . ALA B 1 252 ? 2.187 -46.020 -36.272 1.00 57.47 224 ALA B O 1
ATOM 3930 N N . ALA B 1 253 ? 3.149 -47.019 -34.499 1.00 46.67 225 ALA B N 1
ATOM 3931 C CA . ALA B 1 253 ? 2.000 -47.853 -34.191 1.00 39.17 225 ALA B CA 1
ATOM 3932 C C . ALA B 1 253 ? 0.765 -46.989 -33.882 1.00 42.07 225 ALA B C 1
ATOM 3933 O O . ALA B 1 253 ? -0.334 -47.256 -34.377 1.00 42.31 225 ALA B O 1
ATOM 3935 N N . ALA B 1 254 ? 0.956 -45.946 -33.077 1.00 30.80 226 ALA B N 1
ATOM 3936 C CA . ALA B 1 254 ? -0.114 -44.988 -32.793 1.00 29.62 226 ALA B CA 1
ATOM 3937 C C . ALA B 1 254 ? -0.608 -44.338 -34.071 1.00 35.12 226 ALA B C 1
ATOM 3938 O O . ALA B 1 254 ? -1.807 -44.266 -34.310 1.00 38.93 226 ALA B O 1
ATOM 3940 N N . GLN B 1 255 ? 0.328 -43.861 -34.888 1.00 42.83 227 GLN B N 1
ATOM 3941 C CA . GLN B 1 255 ? 0.000 -43.260 -36.178 1.00 45.27 227 GLN B CA 1
ATOM 3942 C C . GLN B 1 255 ? -0.898 -44.179 -37.014 1.00 42.35 227 GLN B C 1
ATOM 3943 O O . GLN B 1 255 ? -1.954 -43.755 -37.493 1.00 44.71 227 GLN B O 1
ATOM 3949 N N . ALA B 1 256 ? -0.486 -45.434 -37.178 1.00 30.87 228 ALA B N 1
ATOM 3950 C CA . ALA B 1 256 ? -1.301 -46.394 -37.918 1.00 38.42 228 ALA B CA 1
ATOM 3951 C C . ALA B 1 256 ? -2.727 -46.455 -37.369 1.00 48.63 228 ALA B C 1
ATOM 3952 O O . ALA B 1 256 ? -3.691 -46.372 -38.133 1.00 62.16 228 ALA B O 1
ATOM 3954 N N . LEU B 1 257 ? -2.870 -46.586 -36.053 1.00 37.61 229 LEU B N 1
ATOM 3955 C CA . LEU B 1 257 ? -4.209 -46.653 -35.466 1.00 36.92 229 LEU B CA 1
ATOM 3956 C C . LEU B 1 257 ? -4.989 -45.381 -35.803 1.00 44.55 229 LEU B C 1
ATOM 3957 O O . LEU B 1 257 ? -6.081 -45.441 -36.366 1.00 48.95 229 LEU B O 1
ATOM 3962 N N . LEU B 1 258 ? -4.418 -44.231 -35.460 1.00 41.94 230 LEU B N 1
ATOM 3963 C CA . LEU B 1 258 ? -5.086 -42.957 -35.669 1.00 42.35 230 LEU B CA 1
ATOM 3964 C C . LEU B 1 258 ? -5.421 -42.702 -37.146 1.00 50.41 230 LEU B C 1
ATOM 3965 O O . LEU B 1 258 ? -6.477 -42.143 -37.462 1.00 49.69 230 LEU B O 1
ATOM 3970 N N . GLU B 1 259 ? -4.529 -43.111 -38.047 1.00 44.28 231 GLU B N 1
ATOM 3971 C CA . GLU B 1 259 ? -4.800 -42.971 -39.473 1.00 50.36 231 GLU B CA 1
ATOM 3972 C C . GLU B 1 259 ? -6.038 -43.771 -39.821 1.00 55.96 231 GLU B C 1
ATOM 3973 O O . GLU B 1 259 ? -6.894 -43.321 -40.589 1.00 55.84 231 GLU B O 1
ATOM 3979 N N . GLN B 1 260 ? -6.128 -44.962 -39.240 1.00 49.11 232 GLN B N 1
ATOM 3980 C CA . GLN B 1 260 ? -7.244 -45.849 -39.509 1.00 48.33 232 GLN B CA 1
ATOM 3981 C C . GLN B 1 260 ? -8.534 -45.298 -38.904 1.00 54.11 232 GLN B C 1
ATOM 3982 O O . GLN B 1 260 ? -9.628 -45.519 -39.426 1.00 59.05 232 GLN B O 1
ATOM 3988 N N . VAL B 1 261 ? -8.393 -44.580 -37.795 1.00 47.45 233 VAL B N 1
ATOM 3989 C CA . VAL B 1 261 ? -9.527 -43.953 -37.135 1.00 47.86 233 VAL B CA 1
ATOM 3990 C C . VAL B 1 261 ? -10.046 -42.813 -38.004 1.00 49.53 233 VAL B C 1
ATOM 3991 O O . VAL B 1 261 ? -11.260 -42.691 -38.238 1.00 41.90 233 VAL B O 1
ATOM 3995 N N . ALA B 1 262 ? -9.118 -41.991 -38.491 1.00 47.01 234 ALA B N 1
ATOM 3996 C CA . ALA B 1 262 ? -9.468 -40.906 -39.401 1.00 48.10 234 ALA B CA 1
ATOM 3997 C C . ALA B 1 262 ? -10.286 -41.441 -40.569 1.00 45.73 234 ALA B C 1
ATOM 3998 O O . ALA B 1 262 ? -11.330 -40.880 -40.924 1.00 42.56 234 ALA B O 1
ATOM 4000 N N . LYS B 1 263 ? -9.813 -42.544 -41.142 1.00 45.92 235 LYS B N 1
ATOM 4001 C CA . LYS B 1 263 ? -10.437 -43.139 -42.316 1.00 56.37 235 LYS B CA 1
ATOM 4002 C C . LYS B 1 263 ? -11.861 -43.600 -42.021 1.00 56.04 235 LYS B C 1
ATOM 4003 O O . LYS B 1 263 ? -12.798 -43.231 -42.727 1.00 54.63 235 LYS B O 1
ATOM 4009 N N . THR B 1 264 ? -12.017 -44.389 -40.962 1.00 55.78 236 THR B N 1
ATOM 4010 C CA . THR B 1 264 ? -13.288 -45.041 -40.652 1.00 49.48 236 THR B CA 1
ATOM 4011 C C . THR B 1 264 ? -14.361 -44.114 -40.081 1.00 52.21 236 THR B C 1
ATOM 4012 O O . THR B 1 264 ? -15.555 -44.321 -40.311 1.00 49.27 236 THR B O 1
ATOM 4016 N N . GLY B 1 265 ? -13.938 -43.094 -39.339 1.00 57.06 237 GLY B N 1
ATOM 4017 C CA . GLY B 1 265 ? -14.881 -42.205 -38.685 1.00 55.47 237 GLY B CA 1
ATOM 4018 C C . GLY B 1 265 ? -15.164 -40.920 -39.437 1.00 57.54 237 GLY B C 1
ATOM 4019 O O . GLY B 1 265 ? -15.959 -40.090 -38.984 1.00 61.01 237 GLY B O 1
ATOM 4020 N N . SER B 1 266 ? -14.517 -40.748 -40.585 1.00 55.56 238 SER B N 1
ATOM 4021 C CA . SER B 1 266 ? -14.663 -39.517 -41.353 1.00 51.87 238 SER B CA 1
ATOM 4022 C C . SER B 1 266 ? -14.197 -38.329 -40.521 1.00 50.04 238 SER B C 1
ATOM 4023 O O . SER B 1 266 ? -14.892 -37.323 -40.401 1.00 48.08 238 SER B O 1
ATOM 4026 N N . LEU B 1 267 ? -13.009 -38.468 -39.942 1.00 56.34 239 LEU B N 1
ATOM 4027 C CA . LEU B 1 267 ? -12.384 -37.402 -39.170 1.00 52.20 239 LEU B CA 1
ATOM 4028 C C . LEU B 1 267 ? -11.062 -37.004 -39.821 1.00 52.18 239 LEU B C 1
ATOM 4029 O O . LEU B 1 267 ? -10.369 -37.838 -40.409 1.00 54.48 239 LEU B O 1
ATOM 4034 N N . GLN B 1 268 ? -10.717 -35.728 -39.718 1.00 45.25 240 GLN B N 1
ATOM 4035 C CA . GLN B 1 268 ? -9.417 -35.272 -40.172 1.00 53.41 240 GLN B CA 1
ATOM 4036 C C . GLN B 1 268 ? -8.506 -34.996 -38.985 1.00 52.94 240 GLN B C 1
ATOM 4037 O O . GLN B 1 268 ? -8.718 -34.045 -38.222 1.00 50.17 240 GLN B O 1
ATOM 4043 N N . LEU B 1 269 ? -7.487 -35.836 -38.839 1.00 51.76 241 LEU B N 1
ATOM 4044 C CA . LEU B 1 269 ? -6.598 -35.762 -37.690 1.00 52.14 241 LEU B CA 1
ATOM 4045 C C . LEU B 1 269 ? -5.209 -35.263 -38.064 1.00 60.32 241 LEU B C 1
ATOM 4046 O O . LEU B 1 269 ? -4.520 -35.881 -38.871 1.00 62.47 241 LEU B O 1
ATOM 4051 N N . PRO B 1 270 ? -4.794 -34.142 -37.457 1.00 56.78 242 PRO B N 1
ATOM 4052 C CA . PRO B 1 270 ? -3.491 -33.489 -37.625 1.00 50.88 242 PRO B CA 1
ATOM 4053 C C . PRO B 1 270 ? -2.347 -34.377 -37.134 1.00 54.97 242 PRO B C 1
ATOM 4054 O O . PRO B 1 270 ? -1.963 -34.268 -35.970 1.00 60.91 242 PRO B O 1
ATOM 4058 N N . LEU B 1 271 ? -1.789 -35.213 -38.003 1.00 50.76 243 LEU B N 1
ATOM 4059 C CA . LEU B 1 271 ? -0.849 -36.236 -37.544 1.00 52.62 243 LEU B CA 1
ATOM 4060 C C . LEU B 1 271 ? 0.645 -35.894 -37.615 1.00 58.42 243 LEU B C 1
ATOM 4061 O O . LEU B 1 271 ? 1.477 -36.675 -37.153 1.00 61.50 243 LEU B O 1
ATOM 4066 N N . ALA B 1 272 ? 0.987 -34.737 -38.173 1.00 63.47 244 ALA B N 1
ATOM 4067 C CA . ALA B 1 272 ? 2.382 -34.455 -38.532 1.00 58.40 244 ALA B CA 1
ATOM 4068 C C . ALA B 1 272 ? 3.385 -34.564 -37.374 1.00 59.38 244 ALA B C 1
ATOM 4069 O O . ALA B 1 272 ? 4.504 -35.049 -37.557 1.00 52.24 244 ALA B O 1
ATOM 4071 N N . VAL B 1 273 ? 2.986 -34.125 -36.185 1.00 61.68 245 VAL B N 1
ATOM 4072 C CA . VAL B 1 273 ? 3.890 -34.158 -35.039 1.00 54.68 245 VAL B CA 1
ATOM 4073 C C . VAL B 1 273 ? 4.160 -35.581 -34.591 1.00 56.31 245 VAL B C 1
ATOM 4074 O O . VAL B 1 273 ? 5.269 -35.914 -34.171 1.00 62.04 245 VAL B O 1
ATOM 4078 N N . LEU B 1 274 ? 3.131 -36.411 -34.678 1.00 54.91 246 LEU B N 1
ATOM 4079 C CA . LEU B 1 274 ? 3.245 -37.827 -34.369 1.00 56.55 246 LEU B CA 1
ATOM 4080 C C . LEU B 1 274 ? 4.144 -38.522 -35.399 1.00 56.39 246 LEU B C 1
ATOM 4081 O O . LEU B 1 274 ? 5.060 -39.274 -35.046 1.00 50.46 246 LEU B O 1
ATOM 4086 N N . ALA B 1 275 ? 3.895 -38.264 -36.677 1.00 55.83 247 ALA B N 1
ATOM 4087 C CA . ALA B 1 275 ? 4.749 -38.836 -37.709 1.00 59.23 247 ALA B CA 1
ATOM 4088 C C . ALA B 1 275 ? 6.204 -38.397 -37.501 1.00 62.57 247 ALA B C 1
ATOM 4089 O O . ALA B 1 275 ? 7.121 -39.209 -37.593 1.00 62.24 247 ALA B O 1
ATOM 4091 N N . GLU B 1 276 ? 6.410 -37.117 -37.209 1.00 63.02 248 GLU B N 1
ATOM 4092 C CA . GLU B 1 276 ? 7.748 -36.614 -36.923 1.00 63.87 248 GLU B CA 1
ATOM 4093 C C . GLU B 1 276 ? 8.397 -37.464 -35.836 1.00 62.94 248 GLU B C 1
ATOM 4094 O O . GLU B 1 276 ? 9.484 -38.008 -36.019 1.00 65.05 248 GLU B O 1
ATOM 4100 N N . ALA B 1 277 ? 7.705 -37.590 -34.709 1.00 57.35 249 ALA B N 1
ATOM 4101 C CA . ALA B 1 277 ? 8.199 -38.358 -33.576 1.00 48.68 249 ALA B CA 1
ATOM 4102 C C . ALA B 1 277 ? 8.409 -39.815 -33.931 1.00 48.46 249 ALA B C 1
ATOM 4103 O O . ALA B 1 277 ? 9.340 -40.445 -33.449 1.00 46.99 249 ALA B O 1
ATOM 4105 N N . ALA B 1 278 ? 7.524 -40.352 -34.759 1.00 54.88 250 ALA B N 1
ATOM 4106 C CA . ALA B 1 278 ? 7.637 -41.738 -35.192 1.00 56.64 250 ALA B CA 1
ATOM 4107 C C . ALA B 1 278 ? 8.935 -41.984 -35.979 1.00 57.42 250 ALA B C 1
ATOM 4108 O O . ALA B 1 278 ? 9.662 -42.949 -35.713 1.00 58.39 250 ALA B O 1
ATOM 4110 N N . ALA B 1 279 ? 9.222 -41.111 -36.943 1.00 56.25 251 ALA B N 1
ATOM 4111 C CA . ALA B 1 279 ? 10.428 -41.237 -37.765 1.00 60.56 251 ALA B CA 1
ATOM 4112 C C . ALA B 1 279 ? 11.701 -41.060 -36.933 1.00 59.63 251 ALA B C 1
ATOM 4113 O O . ALA B 1 279 ? 12.712 -41.722 -37.164 1.00 50.83 251 ALA B O 1
ATOM 4115 N N . GLU B 1 280 ? 11.636 -40.163 -35.957 1.00 58.98 252 GLU B N 1
ATOM 4116 C CA . GLU B 1 280 ? 12.728 -39.972 -35.021 1.00 59.53 252 GLU B CA 1
ATOM 4117 C C . GLU B 1 280 ? 13.068 -41.265 -34.285 1.00 66.01 252 GLU B C 1
ATOM 4118 O O . GLU B 1 280 ? 14.233 -41.653 -34.205 1.00 69.93 252 GLU B O 1
ATOM 4124 N N . VAL B 1 281 ? 12.045 -41.930 -33.748 1.00 66.17 253 VAL B N 1
ATOM 4125 C CA . VAL B 1 281 ? 12.229 -43.206 -33.058 1.00 58.79 253 VAL B CA 1
ATOM 4126 C C . VAL B 1 281 ? 12.701 -44.300 -34.010 1.00 58.75 253 VAL B C 1
ATOM 4127 O O . VAL B 1 281 ? 13.562 -45.108 -33.662 1.00 55.15 253 VAL B O 1
ATOM 4131 N N . GLN B 1 282 ? 12.132 -44.328 -35.211 1.00 60.02 254 GLN B N 1
ATOM 4132 C CA . GLN B 1 282 ? 12.567 -45.279 -36.226 1.00 70.96 254 GLN B CA 1
ATOM 4133 C C . GLN B 1 282 ? 14.070 -45.167 -36.461 1.00 75.66 254 GLN B C 1
ATOM 4134 O O . GLN B 1 282 ? 14.784 -46.173 -36.506 1.00 74.35 254 GLN B O 1
ATOM 4140 N N . ALA B 1 283 ? 14.541 -43.932 -36.606 1.00 80.62 255 ALA B N 1
ATOM 4141 C CA . ALA B 1 283 ? 15.951 -43.659 -36.853 1.00 78.64 255 ALA B CA 1
ATOM 4142 C C . ALA B 1 283 ? 16.829 -44.207 -35.734 1.00 70.31 255 ALA B C 1
ATOM 4143 O O . ALA B 1 283 ? 17.911 -44.737 -35.983 1.00 69.33 255 ALA B O 1
ATOM 4145 N N . LYS B 1 284 ? 16.356 -44.076 -34.501 1.00 68.70 256 LYS B N 1
ATOM 4146 C CA . LYS B 1 284 ? 17.122 -44.523 -33.346 1.00 72.90 256 LYS B CA 1
ATOM 4147 C C . LYS B 1 284 ? 17.163 -46.048 -33.252 1.00 78.42 256 LYS B C 1
ATOM 4148 O O . LYS B 1 284 ? 18.177 -46.625 -32.858 1.00 83.75 256 LYS B O 1
ATOM 4154 N N . ILE B 1 285 ? 16.066 -46.698 -33.625 1.00 77.23 257 ILE B N 1
ATOM 4155 C CA . ILE B 1 285 ? 15.994 -48.157 -33.583 1.00 72.14 257 ILE B CA 1
ATOM 4156 C C . ILE B 1 285 ? 16.859 -48.788 -34.656 1.00 69.49 257 ILE B C 1
ATOM 4157 O O . ILE B 1 285 ? 17.467 -49.832 -34.437 1.00 70.40 257 ILE B O 1
ATOM 4162 N N . ASP B 1 286 ? 16.900 -48.156 -35.823 1.00 72.97 258 ASP B N 1
ATOM 4163 C CA . ASP B 1 286 ? 17.805 -48.579 -36.881 1.00 74.83 258 ASP B CA 1
ATOM 4164 C C . ASP B 1 286 ? 19.236 -48.621 -36.363 1.00 82.53 258 ASP B C 1
ATOM 4165 O O . ASP B 1 286 ? 19.993 -49.541 -36.678 1.00 82.21 258 ASP B O 1
ATOM 4170 N N . GLU B 1 287 ? 19.594 -47.618 -35.561 1.00 90.21 259 GLU B N 1
ATOM 4171 C CA . GLU B 1 287 ? 20.949 -47.476 -35.036 1.00 93.91 259 GLU B CA 1
ATOM 4172 C C . GLU B 1 287 ? 21.313 -48.550 -34.023 1.00 96.05 259 GLU B C 1
ATOM 4173 O O . GLU B 1 287 ? 22.425 -49.070 -34.038 1.00 102.73 259 GLU B O 1
ATOM 4179 N N . GLN B 1 288 ? 20.384 -48.881 -33.139 1.00 97.28 260 GLN B N 1
ATOM 4180 C CA . GLN B 1 288 ? 20.641 -49.928 -32.158 1.00 103.57 260 GLN B CA 1
ATOM 4181 C C . GLN B 1 288 ? 20.806 -51.300 -32.825 1.00 107.96 260 GLN B C 1
ATOM 4182 O O . GLN B 1 288 ? 21.433 -52.201 -32.267 1.00 109.18 260 GLN B O 1
ATOM 4188 N N . VAL B 1 289 ? 20.257 -51.447 -34.027 1.00 109.96 261 VAL B N 1
ATOM 4189 C CA . VAL B 1 289 ? 20.330 -52.714 -34.750 1.00 114.51 261 VAL B CA 1
ATOM 4190 C C . VAL B 1 289 ? 21.573 -52.799 -35.631 1.00 124.54 261 VAL B C 1
ATOM 4191 O O . VAL B 1 289 ? 22.291 -53.798 -35.607 1.00 129.48 261 VAL B O 1
ATOM 4195 N N . GLN B 1 290 ? 21.825 -51.754 -36.412 1.00 129.10 262 GLN B N 1
ATOM 4196 C CA . GLN B 1 290 ? 23.029 -51.701 -37.239 1.00 135.33 262 GLN B CA 1
ATOM 4197 C C . GLN B 1 290 ? 24.283 -51.563 -36.378 1.00 136.14 262 GLN B C 1
ATOM 4198 O O . GLN B 1 290 ? 25.359 -51.239 -36.879 1.00 136.27 262 GLN B O 1
ATOM 4204 N N . ALA B 1 291 ? 24.131 -51.807 -35.079 1.00 134.23 263 ALA B N 1
ATOM 4205 C CA . ALA B 1 291 ? 25.248 -51.760 -34.145 1.00 129.81 263 ALA B CA 1
ATOM 4206 C C . ALA B 1 291 ? 25.504 -53.145 -33.570 1.00 125.74 263 ALA B C 1
ATOM 4207 O O . ALA B 1 291 ? 26.633 -53.489 -33.227 1.00 130.86 263 ALA B O 1
ATOM 4209 N N . SER B 1 292 ? 24.444 -53.939 -33.474 1.00 118.63 264 SER B N 1
ATOM 4210 C CA . SER B 1 292 ? 24.538 -55.283 -32.918 1.00 118.42 264 SER B CA 1
ATOM 4211 C C . SER B 1 292 ? 24.296 -56.349 -33.980 1.00 121.16 264 SER B C 1
ATOM 4212 O O . SER B 1 292 ? 23.153 -56.614 -34.357 1.00 121.92 264 SER B O 1
ATOM 4215 N N . ALA B 1 293 ? 25.376 -56.963 -34.455 1.00 121.15 265 ALA B N 1
ATOM 4216 C CA . ALA B 1 293 ? 25.275 -58.042 -35.431 1.00 119.59 265 ALA B CA 1
ATOM 4217 C C . ALA B 1 293 ? 24.224 -59.074 -35.010 1.00 116.45 265 ALA B C 1
ATOM 4218 O O . ALA B 1 293 ? 23.486 -59.601 -35.846 1.00 109.15 265 ALA B O 1
ATOM 4220 N N . GLU B 1 294 ? 24.159 -59.351 -33.710 1.00 117.65 266 GLU B N 1
ATOM 4221 C CA . GLU B 1 294 ? 23.167 -60.275 -33.168 1.00 120.92 266 GLU B CA 1
ATOM 4222 C C . GLU B 1 294 ? 21.744 -59.882 -33.548 1.00 117.78 266 GLU B C 1
ATOM 4223 O O . GLU B 1 294 ? 21.016 -60.659 -34.167 1.00 114.95 266 GLU B O 1
ATOM 4229 N N . VAL B 1 295 ? 21.355 -58.670 -33.164 1.00 116.24 267 VAL B N 1
ATOM 4230 C CA . VAL B 1 295 ? 20.004 -58.171 -33.401 1.00 105.98 267 VAL B CA 1
ATOM 4231 C C . VAL B 1 295 ? 19.627 -58.161 -34.878 1.00 98.03 267 VAL B C 1
ATOM 4232 O O . VAL B 1 295 ? 18.538 -58.593 -35.249 1.00 96.54 267 VAL B O 1
ATOM 4236 N N . ALA B 1 296 ? 20.532 -57.664 -35.714 1.00 91.73 268 ALA B N 1
ATOM 4237 C CA . ALA B 1 296 ? 20.243 -57.478 -37.133 1.00 91.88 268 ALA B CA 1
ATOM 4238 C C . ALA B 1 296 ? 19.784 -58.758 -37.824 1.00 90.38 268 ALA B C 1
ATOM 4239 O O . ALA B 1 296 ? 18.915 -58.721 -38.694 1.00 88.07 268 ALA B O 1
ATOM 4241 N N . GLN B 1 297 ? 20.372 -59.888 -37.450 1.00 92.86 269 GLN B N 1
ATOM 4242 C CA . GLN B 1 297 ? 19.983 -61.155 -38.052 1.00 100.25 269 GLN B CA 1
ATOM 4243 C C . GLN B 1 297 ? 18.544 -61.473 -37.680 1.00 96.70 269 GLN B C 1
ATOM 4244 O O . GLN B 1 297 ? 17.765 -61.951 -38.503 1.00 97.29 269 GLN B O 1
ATOM 4250 N N . VAL B 1 298 ? 18.206 -61.205 -36.424 1.00 91.63 270 VAL B N 1
ATOM 4251 C CA . VAL B 1 298 ? 16.851 -61.393 -35.925 1.00 84.95 270 VAL B CA 1
ATOM 4252 C C . VAL B 1 298 ? 15.855 -60.581 -36.744 1.00 79.58 270 VAL B C 1
ATOM 4253 O O . VAL B 1 298 ? 14.789 -61.073 -37.117 1.00 72.96 270 VAL B O 1
ATOM 4257 N N . VAL B 1 299 ? 16.217 -59.332 -37.018 1.00 76.54 271 VAL B N 1
ATOM 4258 C CA . VAL B 1 299 ? 15.386 -58.441 -37.813 1.00 75.19 271 VAL B CA 1
ATOM 4259 C C . VAL B 1 299 ? 15.361 -58.868 -39.280 1.00 77.09 271 VAL B C 1
ATOM 4260 O O . VAL B 1 299 ? 14.298 -58.928 -39.904 1.00 71.07 271 VAL B O 1
ATOM 4264 N N . ALA B 1 300 ? 16.534 -59.161 -39.832 1.00 79.08 272 ALA B N 1
ATOM 4265 C CA . ALA B 1 300 ? 16.614 -59.618 -41.212 1.00 79.02 272 ALA B CA 1
ATOM 4266 C C . ALA B 1 300 ? 15.775 -60.877 -41.391 1.00 78.47 272 ALA B C 1
ATOM 4267 O O . ALA B 1 300 ? 15.010 -60.991 -42.345 1.00 76.25 272 ALA B O 1
ATOM 4269 N N . ALA B 1 301 ? 15.911 -61.816 -40.461 1.00 78.30 273 ALA B N 1
ATOM 4270 C CA . ALA B 1 301 ? 15.137 -63.050 -40.517 1.00 77.84 273 ALA B CA 1
ATOM 4271 C C . ALA B 1 301 ? 13.641 -62.746 -40.534 1.00 80.61 273 ALA B C 1
ATOM 4272 O O . ALA B 1 301 ? 12.864 -63.437 -41.203 1.00 79.90 273 ALA B O 1
ATOM 4274 N N . LEU B 1 302 ? 13.248 -61.706 -39.801 1.00 78.59 274 LEU B N 1
ATOM 4275 C CA . LEU B 1 302 ? 11.844 -61.308 -39.713 1.00 73.72 274 LEU B CA 1
ATOM 4276 C C . LEU B 1 302 ? 11.387 -60.631 -40.994 1.00 68.29 274 LEU B C 1
ATOM 4277 O O . LEU B 1 302 ? 10.244 -60.810 -41.419 1.00 63.86 274 LEU B O 1
ATOM 4282 N N . GLU B 1 303 ? 12.279 -59.848 -41.600 1.00 63.22 275 GLU B N 1
ATOM 4283 C CA . GLU B 1 303 ? 11.997 -59.242 -42.898 1.00 63.01 275 GLU B CA 1
ATOM 4284 C C . GLU B 1 303 ? 11.716 -60.335 -43.930 1.00 77.03 275 GLU B C 1
ATOM 4285 O O . GLU B 1 303 ? 10.743 -60.252 -44.680 1.00 80.94 275 GLU B O 1
ATOM 4291 N N . ARG B 1 304 ? 12.565 -61.362 -43.954 1.00 86.13 276 ARG B N 1
ATOM 4292 C CA . ARG B 1 304 ? 12.410 -62.472 -44.897 1.00 85.49 276 ARG B CA 1
ATOM 4293 C C . ARG B 1 304 ? 11.027 -63.105 -44.764 1.00 78.58 276 ARG B C 1
ATOM 4294 O O . ARG B 1 304 ? 10.320 -63.295 -45.755 1.00 86.12 276 ARG B O 1
ATOM 4302 N N . GLN B 1 305 ? 10.644 -63.421 -43.533 1.00 65.84 277 GLN B N 1
ATOM 4303 C CA . GLN B 1 305 ? 9.329 -63.997 -43.263 1.00 82.50 277 GLN B CA 1
ATOM 4304 C C . GLN B 1 305 ? 8.169 -63.056 -43.585 1.00 96.01 277 GLN B C 1
ATOM 4305 O O . GLN B 1 305 ? 7.114 -63.503 -44.037 1.00 101.93 277 GLN B O 1
ATOM 4311 N N . TYR B 1 306 ? 8.358 -61.761 -43.339 1.00 97.54 278 TYR B N 1
ATOM 4312 C CA . TYR B 1 306 ? 7.322 -60.770 -43.628 1.00 95.65 278 TYR B CA 1
ATOM 4313 C C . TYR B 1 306 ? 6.979 -60.792 -45.113 1.00 94.97 278 TYR B C 1
ATOM 4314 O O . TYR B 1 306 ? 5.807 -60.760 -45.500 1.00 99.75 278 TYR B O 1
ATOM 4323 N N . ASP B 1 307 ? 8.018 -60.859 -45.937 1.00 84.11 279 ASP B N 1
ATOM 4324 C CA . ASP B 1 307 ? 7.858 -60.835 -47.382 1.00 91.24 279 ASP B CA 1
ATOM 4325 C C . ASP B 1 307 ? 7.145 -62.083 -47.932 1.00 101.51 279 ASP B C 1
ATOM 4326 O O . ASP B 1 307 ? 6.467 -62.013 -48.959 1.00 107.41 279 ASP B O 1
ATOM 4331 N N . ALA B 1 308 ? 7.286 -63.212 -47.241 1.00 98.72 280 ALA B N 1
ATOM 4332 C CA . ALA B 1 308 ? 6.640 -64.458 -47.651 1.00 96.28 280 ALA B CA 1
ATOM 4333 C C . ALA B 1 308 ? 5.123 -64.418 -47.476 1.00 102.17 280 ALA B C 1
ATOM 4334 O O . ALA B 1 308 ? 4.379 -64.836 -48.364 1.00 103.48 280 ALA B O 1
ATOM 4336 N N . PHE B 1 309 ? 4.674 -63.930 -46.320 1.00 107.82 281 PHE B N 1
ATOM 4337 C CA . PHE B 1 309 ? 3.248 -63.816 -46.011 1.00 109.72 281 PHE B CA 1
ATOM 4338 C C . PHE B 1 309 ? 2.555 -62.919 -47.035 1.00 108.81 281 PHE B C 1
ATOM 4339 O O . PHE B 1 309 ? 1.444 -63.215 -47.487 1.00 100.87 281 PHE B O 1
ATOM 4347 N N . ILE B 1 310 ? 3.227 -61.825 -47.396 1.00 114.77 282 ILE B N 1
ATOM 4348 C CA . ILE B 1 310 ? 2.715 -60.879 -48.387 1.00 118.83 282 ILE B CA 1
ATOM 4349 C C . ILE B 1 310 ? 2.470 -61.553 -49.736 1.00 126.63 282 ILE B C 1
ATOM 4350 O O . ILE B 1 310 ? 1.572 -61.156 -50.476 1.00 128.74 282 ILE B O 1
ATOM 4352 N N . ASP B 1 311 ? 3.272 -62.568 -50.051 1.00 130.40 283 ASP B N 1
ATOM 4353 C CA . ASP B 1 311 ? 3.070 -63.360 -51.263 1.00 132.89 283 ASP B CA 1
ATOM 4354 C C . ASP B 1 311 ? 1.875 -64.300 -51.091 1.00 133.50 283 ASP B C 1
ATOM 4355 O O . ASP B 1 311 ? 2.039 -65.516 -50.977 1.00 130.06 283 ASP B O 1
ATOM 4360 N N . ALA B 1 312 ? 0.676 -63.719 -51.065 1.00 136.28 284 ALA B N 1
ATOM 4361 C CA . ALA B 1 312 ? -0.567 -64.471 -50.898 1.00 132.38 284 ALA B CA 1
ATOM 4362 C C . ALA B 1 312 ? -1.783 -63.556 -51.040 1.00 125.88 284 ALA B C 1
ATOM 4363 O O . ALA B 1 312 ? -1.761 -62.586 -51.801 1.00 119.32 284 ALA B O 1
ATOM 4365 N N . GLY B 1 332 ? -3.621 -66.392 -36.211 1.00 99.52 304 GLY B N 1
ATOM 4366 C CA . GLY B 1 332 ? -4.695 -66.764 -35.308 1.00 98.51 304 GLY B CA 1
ATOM 4367 C C . GLY B 1 332 ? -4.190 -67.395 -34.024 1.00 104.90 304 GLY B C 1
ATOM 4368 O O . GLY B 1 332 ? -4.575 -66.985 -32.929 1.00 107.77 304 GLY B O 1
ATOM 4369 N N . ALA B 1 333 ? -3.327 -68.399 -34.157 1.00 105.57 305 ALA B N 1
ATOM 4370 C CA . ALA B 1 333 ? -2.759 -69.086 -32.999 1.00 100.70 305 ALA B CA 1
ATOM 4371 C C . ALA B 1 333 ? -1.632 -68.269 -32.376 1.00 101.68 305 ALA B C 1
ATOM 4372 O O . ALA B 1 333 ? -1.377 -68.361 -31.172 1.00 98.18 305 ALA B O 1
ATOM 4374 N N . GLU B 1 334 ? -0.956 -67.480 -33.210 1.00 105.87 306 GLU B N 1
ATOM 4375 C CA . GLU B 1 334 ? 0.107 -66.591 -32.750 1.00 103.07 306 GLU B CA 1
ATOM 4376 C C . GLU B 1 334 ? -0.512 -65.387 -32.044 1.00 95.47 306 GLU B C 1
ATOM 4377 O O . GLU B 1 334 ? 0.064 -64.836 -31.111 1.00 92.84 306 GLU B O 1
ATOM 4383 N N . PHE B 1 335 ? -1.696 -64.997 -32.504 1.00 93.36 307 PHE B N 1
ATOM 4384 C CA . PHE B 1 335 ? -2.488 -63.940 -31.884 1.00 95.61 307 PHE B CA 1
ATOM 4385 C C . PHE B 1 335 ? -2.945 -64.351 -30.480 1.00 98.48 307 PHE B C 1
ATOM 4386 O O . PHE B 1 335 ? -2.940 -63.545 -29.544 1.00 91.52 307 PHE B O 1
ATOM 4394 N N . GLU B 1 336 ? -3.334 -65.615 -30.348 1.00 103.90 308 GLU B N 1
ATOM 4395 C CA . GLU B 1 336 ? -3.835 -66.164 -29.093 1.00 107.37 308 GLU B CA 1
ATOM 4396 C C . GLU B 1 336 ? -2.733 -66.294 -28.042 1.00 109.71 308 GLU B C 1
ATOM 4397 O O . GLU B 1 336 ? -2.971 -66.061 -26.856 1.00 107.21 308 GLU B O 1
ATOM 4403 N N . ARG B 1 337 ? -1.532 -66.665 -28.482 1.00 114.48 309 ARG B N 1
ATOM 4404 C CA . ARG B 1 337 ? -0.400 -66.847 -27.573 1.00 114.01 309 ARG B CA 1
ATOM 4405 C C . ARG B 1 337 ? 0.155 -65.516 -27.060 1.00 109.42 309 ARG B C 1
ATOM 4406 O O . ARG B 1 337 ? 0.534 -65.407 -25.894 1.00 105.19 309 ARG B O 1
ATOM 4414 N N . PHE B 1 338 ? 0.195 -64.510 -27.935 1.00 108.59 310 PHE B N 1
ATOM 4415 C CA . PHE B 1 338 ? 0.752 -63.198 -27.594 1.00 106.27 310 PHE B CA 1
ATOM 4416 C C . PHE B 1 338 ? -0.174 -62.341 -26.724 1.00 105.54 310 PHE B C 1
ATOM 4417 O O . PHE B 1 338 ? 0.296 -61.608 -25.853 1.00 105.48 310 PHE B O 1
ATOM 4425 N N . LEU B 1 339 ? -1.481 -62.419 -26.971 1.00 103.20 311 LEU B N 1
ATOM 4426 C CA . LEU B 1 339 ? -2.456 -61.685 -26.161 1.00 95.35 311 LEU B CA 1
ATOM 4427 C C . LEU B 1 339 ? -2.515 -62.193 -24.723 1.00 99.56 311 LEU B C 1
ATOM 4428 O O . LEU B 1 339 ? -2.506 -61.400 -23.780 1.00 100.00 311 LEU B O 1
ATOM 4433 N N . ALA B 1 340 ? -2.578 -63.513 -24.564 1.00 101.27 312 ALA B N 1
ATOM 4434 C CA . ALA B 1 340 ? -2.685 -64.126 -23.242 1.00 104.09 312 ALA B CA 1
ATOM 4435 C C . ALA B 1 340 ? -1.502 -63.780 -22.334 1.00 106.38 312 ALA B C 1
ATOM 4436 O O . ALA B 1 340 ? -1.663 -63.642 -21.119 1.00 106.98 312 ALA B O 1
ATOM 4438 N N . GLN B 1 341 ? -0.319 -63.642 -22.925 1.00 106.92 313 GLN B N 1
ATOM 4439 C CA . GLN B 1 341 ? 0.875 -63.266 -22.172 1.00 111.31 313 GLN B CA 1
ATOM 4440 C C . GLN B 1 341 ? 0.773 -61.825 -21.670 1.00 105.63 313 GLN B C 1
ATOM 4441 O O . GLN B 1 341 ? 1.110 -61.526 -20.520 1.00 99.06 313 GLN B O 1
ATOM 4447 N N . GLN B 1 342 ? 0.297 -60.940 -22.542 1.00 104.18 314 GLN B N 1
ATOM 4448 C CA . GLN B 1 342 ? 0.175 -59.516 -22.232 1.00 97.89 314 GLN B CA 1
ATOM 4449 C C . GLN B 1 342 ? -0.893 -59.223 -21.173 1.00 84.89 314 GLN B C 1
ATOM 4450 O O . GLN B 1 342 ? -0.784 -58.252 -20.415 1.00 84.04 314 GLN B O 1
ATOM 4456 N N . ALA B 1 343 ? -1.915 -60.074 -21.129 1.00 76.37 315 ALA B N 1
ATOM 4457 C CA . ALA B 1 343 ? -3.075 -59.880 -20.259 1.00 75.62 315 ALA B CA 1
ATOM 4458 C C . ALA B 1 343 ? -2.807 -60.134 -18.771 1.00 82.13 315 ALA B C 1
ATOM 4459 O O . ALA B 1 343 ? -3.693 -59.935 -17.939 1.00 78.45 315 ALA B O 1
ATOM 4461 N N . GLU B 1 344 ? -1.593 -60.571 -18.438 1.00 89.87 316 GLU B N 1
ATOM 4462 C CA . GLU B 1 344 ? -1.262 -60.928 -17.060 1.00 87.54 316 GLU B CA 1
ATOM 4463 C C . GLU B 1 344 ? -0.657 -59.767 -16.276 1.00 81.80 316 GLU B C 1
ATOM 4464 O O . GLU B 1 344 ? -0.864 -59.653 -15.065 1.00 82.35 316 GLU B O 1
ATOM 4470 N N . ALA C 1 38 ? -41.237 -45.569 -8.213 1.00 59.07 10 ALA C N 1
ATOM 4471 C CA . ALA C 1 38 ? -41.697 -45.859 -9.578 1.00 85.35 10 ALA C CA 1
ATOM 4472 C C . ALA C 1 38 ? -40.858 -46.917 -10.332 1.00 95.19 10 ALA C C 1
ATOM 4473 O O . ALA C 1 38 ? -41.376 -47.612 -11.216 1.00 89.95 10 ALA C O 1
ATOM 4475 N N . ARG C 1 39 ? -39.578 -47.047 -9.982 1.00 98.41 11 ARG C N 1
ATOM 4476 C CA . ARG C 1 39 ? -38.711 -48.054 -10.606 1.00 96.13 11 ARG C CA 1
ATOM 4477 C C . ARG C 1 39 ? -38.527 -49.299 -9.725 1.00 93.23 11 ARG C C 1
ATOM 4478 O O . ARG C 1 39 ? -38.156 -49.198 -8.552 1.00 82.04 11 ARG C O 1
ATOM 4480 N N . GLU C 1 40 ? -38.779 -50.469 -10.310 1.00 102.06 12 GLU C N 1
ATOM 4481 C CA . GLU C 1 40 ? -38.772 -51.743 -9.582 1.00 103.55 12 GLU C CA 1
ATOM 4482 C C . GLU C 1 40 ? -37.389 -52.155 -9.064 1.00 105.70 12 GLU C C 1
ATOM 4483 O O . GLU C 1 40 ? -36.426 -52.266 -9.828 1.00 106.27 12 GLU C O 1
ATOM 4489 N N . TYR C 1 41 ? -37.318 -52.404 -7.758 1.00 102.54 13 TYR C N 1
ATOM 4490 C CA . TYR C 1 41 ? -36.077 -52.767 -7.078 1.00 92.17 13 TYR C CA 1
ATOM 4491 C C . TYR C 1 41 ? -36.137 -54.207 -6.550 1.00 82.72 13 TYR C C 1
ATOM 4492 O O . TYR C 1 41 ? -37.002 -54.538 -5.731 1.00 79.18 13 TYR C O 1
ATOM 4501 N N . GLU C 1 42 ? -35.215 -55.052 -7.022 1.00 71.42 14 GLU C N 1
ATOM 4502 C CA . GLU C 1 42 ? -35.123 -56.454 -6.588 1.00 60.94 14 GLU C CA 1
ATOM 4503 C C . GLU C 1 42 ? -34.479 -56.606 -5.191 1.00 51.13 14 GLU C C 1
ATOM 4504 O O . GLU C 1 42 ? -33.378 -56.102 -4.942 1.00 52.19 14 GLU C O 1
ATOM 4510 N N . PRO C 1 43 ? -35.166 -57.313 -4.277 1.00 43.56 15 PRO C N 1
ATOM 4511 C CA . PRO C 1 43 ? -34.803 -57.352 -2.856 1.00 37.61 15 PRO C CA 1
ATOM 4512 C C . PRO C 1 43 ? -33.512 -58.123 -2.596 1.00 37.38 15 PRO C C 1
ATOM 4513 O O . PRO C 1 43 ? -33.223 -59.111 -3.281 1.00 41.39 15 PRO C O 1
ATOM 4517 N N . GLY C 1 44 ? -32.746 -57.686 -1.604 1.00 30.52 16 GLY C N 1
ATOM 4518 C CA . GLY C 1 44 ? -31.530 -58.390 -1.250 1.00 33.48 16 GLY C CA 1
ATOM 4519 C C . GLY C 1 44 ? -30.662 -57.631 -0.277 1.00 35.83 16 GLY C C 1
ATOM 4520 O O . GLY C 1 44 ? -31.157 -56.961 0.628 1.00 39.28 16 GLY C O 1
ATOM 4521 N N . GLN C 1 45 ? -29.356 -57.769 -0.459 1.00 39.09 17 GLN C N 1
ATOM 4522 C CA . GLN C 1 45 ? -28.382 -56.900 0.183 1.00 40.68 17 GLN C CA 1
ATOM 4523 C C . GLN C 1 45 ? -27.611 -56.129 -0.900 1.00 42.73 17 GLN C C 1
ATOM 4524 O O . GLN C 1 45 ? -26.796 -56.699 -1.637 1.00 35.61 17 GLN C O 1
ATOM 4530 N N . PRO C 1 46 ? -27.882 -54.825 -1.016 1.00 54.53 18 PRO C N 1
ATOM 4531 C CA . PRO C 1 46 ? -27.292 -54.014 -2.087 1.00 49.80 18 PRO C CA 1
ATOM 4532 C C . PRO C 1 46 ? -25.769 -54.138 -2.116 1.00 43.85 18 PRO C C 1
ATOM 4533 O O . PRO C 1 46 ? -25.101 -54.080 -1.073 1.00 36.98 18 PRO C O 1
ATOM 4537 N N . GLY C 1 47 ? -25.231 -54.325 -3.317 1.00 35.16 19 GLY C N 1
ATOM 4538 C CA . GLY C 1 47 ? -23.805 -54.485 -3.499 1.00 25.65 19 GLY C CA 1
ATOM 4539 C C . GLY C 1 47 ? -23.288 -55.854 -3.116 1.00 39.12 19 GLY C C 1
ATOM 4540 O O . GLY C 1 47 ? -22.075 -56.069 -3.123 1.00 45.39 19 GLY C O 1
ATOM 4541 N N . MET C 1 48 ? -24.194 -56.771 -2.768 1.00 36.34 20 MET C N 1
ATOM 4542 C CA . MET C 1 48 ? -23.794 -58.124 -2.390 1.00 33.10 20 MET C CA 1
ATOM 4543 C C . MET C 1 48 ? -24.647 -59.225 -3.026 1.00 35.47 20 MET C C 1
ATOM 4544 O O . MET C 1 48 ? -24.103 -60.162 -3.575 1.00 32.11 20 MET C O 1
ATOM 4549 N N . TYR C 1 49 ? -25.973 -59.125 -2.956 1.00 41.51 21 TYR C N 1
ATOM 4550 C CA . TYR C 1 49 ? -26.812 -60.116 -3.623 1.00 24.16 21 TYR C CA 1
ATOM 4551 C C . TYR C 1 49 ? -28.251 -59.674 -3.881 1.00 31.51 21 TYR C C 1
ATOM 4552 O O . TYR C 1 49 ? -28.819 -58.892 -3.118 1.00 38.63 21 TYR C O 1
ATOM 4561 N N . GLU C 1 50 ? -28.826 -60.184 -4.970 1.00 32.63 22 GLU C N 1
ATOM 4562 C CA . GLU C 1 50 ? -30.270 -60.138 -5.193 1.00 35.01 22 GLU C CA 1
ATOM 4563 C C . GLU C 1 50 ? -30.889 -61.497 -4.914 1.00 29.33 22 GLU C C 1
ATOM 4564 O O . GLU C 1 50 ? -30.433 -62.506 -5.428 1.00 31.17 22 GLU C O 1
ATOM 4570 N N . LEU C 1 51 ? -31.942 -61.520 -4.112 1.00 32.73 23 LEU C N 1
ATOM 4571 C CA . LEU C 1 51 ? -32.727 -62.731 -3.933 1.00 29.81 23 LEU C CA 1
ATOM 4572 C C . LEU C 1 51 ? -33.519 -63.044 -5.196 1.00 40.41 23 LEU C C 1
ATOM 4573 O O . LEU C 1 51 ? -34.066 -62.141 -5.833 1.00 48.01 23 LEU C O 1
ATOM 4578 N N . GLU C 1 52 ? -33.580 -64.316 -5.571 1.00 47.62 24 GLU C N 1
ATOM 4579 C CA . GLU C 1 52 ? -34.557 -64.741 -6.567 1.00 54.43 24 GLU C CA 1
ATOM 4580 C C . GLU C 1 52 ? -35.837 -65.097 -5.811 1.00 49.19 24 GLU C C 1
ATOM 4581 O O . GLU C 1 52 ? -36.066 -66.246 -5.444 1.00 56.44 24 GLU C O 1
ATOM 4587 N N . PHE C 1 53 ? -36.655 -64.083 -5.572 1.00 50.31 25 PHE C N 1
ATOM 4588 C CA . PHE C 1 53 ? -37.753 -64.157 -4.617 1.00 52.78 25 PHE C CA 1
ATOM 4589 C C . PHE C 1 53 ? -39.046 -64.583 -5.289 1.00 59.46 25 PHE C C 1
ATOM 4590 O O . PHE C 1 53 ? -39.486 -63.938 -6.240 1.00 62.33 25 PHE C O 1
ATOM 4598 N N . PRO C 1 54 ? -39.683 -65.651 -4.774 1.00 67.70 26 PRO C N 1
ATOM 4599 C CA . PRO C 1 54 ? -39.354 -66.326 -3.516 1.00 64.19 26 PRO C CA 1
ATOM 4600 C C . PRO C 1 54 ? -38.477 -67.557 -3.695 1.00 57.03 26 PRO C C 1
ATOM 4601 O O . PRO C 1 54 ? -38.463 -68.165 -4.761 1.00 63.24 26 PRO C O 1
ATOM 4605 N N . ALA C 1 55 ? -37.768 -67.929 -2.635 1.00 62.04 27 ALA C N 1
ATOM 4606 C CA . ALA C 1 55 ? -37.054 -69.203 -2.583 1.00 55.70 27 ALA C CA 1
ATOM 4607 C C . ALA C 1 55 ? -38.046 -70.350 -2.642 1.00 58.06 27 ALA C C 1
ATOM 4608 O O . ALA C 1 55 ? -39.218 -70.182 -2.318 1.00 54.98 27 ALA C O 1
ATOM 4610 N N . PRO C 1 56 ? -37.580 -71.528 -3.066 1.00 61.08 28 PRO C N 1
ATOM 4611 C CA . PRO C 1 56 ? -38.398 -72.732 -2.925 1.00 56.37 28 PRO C CA 1
ATOM 4612 C C . PRO C 1 56 ? -38.439 -73.175 -1.461 1.00 59.60 28 PRO C C 1
ATOM 4613 O O . PRO C 1 56 ? -37.725 -72.609 -0.621 1.00 58.07 28 PRO C O 1
ATOM 4617 N N . GLN C 1 57 ? -39.277 -74.165 -1.161 1.00 61.61 29 GLN C N 1
ATOM 4618 C CA . GLN C 1 57 ? -39.270 -74.814 0.145 1.00 65.84 29 GLN C CA 1
ATOM 4619 C C . GLN C 1 57 ? -37.925 -75.525 0.339 1.00 62.18 29 GLN C C 1
ATOM 4620 O O . GLN C 1 57 ? -37.390 -76.122 -0.606 1.00 59.63 29 GLN C O 1
ATOM 4626 N N . LEU C 1 58 ? -37.369 -75.459 1.549 1.00 49.03 30 LEU C N 1
ATOM 4627 C CA . LEU C 1 58 ? -36.042 -76.036 1.777 1.00 51.13 30 LEU C CA 1
ATOM 4628 C C . LEU C 1 58 ? -35.979 -77.021 2.930 1.00 52.99 30 LEU C C 1
ATOM 4629 O O . LEU C 1 58 ? -34.902 -77.476 3.305 1.00 57.46 30 LEU C O 1
ATOM 4634 N N . SER C 1 59 ? -37.135 -77.357 3.482 1.00 57.93 31 SER C N 1
ATOM 4635 C CA . SER C 1 59 ? -37.185 -78.368 4.523 1.00 64.60 31 SER C CA 1
ATOM 4636 C C . SER C 1 59 ? -37.711 -79.678 3.957 1.00 71.50 31 SER C C 1
ATOM 4637 O O . SER C 1 59 ? -38.594 -79.689 3.096 1.00 70.86 31 SER C O 1
ATOM 4640 N N . SER C 1 60 ? -37.142 -80.779 4.429 1.00 77.67 32 SER C N 1
ATOM 4641 C CA . SER C 1 60 ? -37.564 -82.098 3.993 1.00 83.22 32 SER C CA 1
ATOM 4642 C C . SER C 1 60 ? -38.887 -82.454 4.655 1.00 89.90 32 SER C C 1
ATOM 4643 O O . SER C 1 60 ? -39.365 -81.715 5.518 1.00 88.37 32 SER C O 1
ATOM 4646 N N . SER C 1 61 ? -39.480 -83.570 4.233 1.00 96.93 33 SER C N 1
ATOM 4647 C CA . SER C 1 61 ? -40.678 -84.100 4.875 1.00 101.52 33 SER C CA 1
ATOM 4648 C C . SER C 1 61 ? -40.367 -84.238 6.353 1.00 105.42 33 SER C C 1
ATOM 4649 O O . SER C 1 61 ? -41.143 -83.834 7.219 1.00 99.99 33 SER C O 1
ATOM 4652 N N . ASP C 1 62 ? -39.207 -84.827 6.612 1.00 112.95 34 ASP C N 1
ATOM 4653 C CA . ASP C 1 62 ? -38.612 -84.897 7.937 1.00 119.30 34 ASP C CA 1
ATOM 4654 C C . ASP C 1 62 ? -38.873 -83.624 8.748 1.00 114.46 34 ASP C C 1
ATOM 4655 O O . ASP C 1 62 ? -39.166 -83.682 9.942 1.00 109.84 34 ASP C O 1
ATOM 4660 N N . GLY C 1 63 ? -38.769 -82.474 8.088 1.00 111.54 35 GLY C N 1
ATOM 4661 C CA . GLY C 1 63 ? -38.838 -81.191 8.763 1.00 101.51 35 GLY C CA 1
ATOM 4662 C C . GLY C 1 63 ? -37.432 -80.721 9.091 1.00 89.56 35 GLY C C 1
ATOM 4663 O O . GLY C 1 63 ? -37.226 -79.610 9.580 1.00 84.23 35 GLY C O 1
ATOM 4664 N N . ARG C 1 64 ? -36.462 -81.587 8.811 1.00 79.49 36 ARG C N 1
ATOM 4665 C CA . ARG C 1 64 ? -35.058 -81.306 9.081 1.00 69.67 36 ARG C CA 1
ATOM 4666 C C . ARG C 1 64 ? -34.516 -80.249 8.108 1.00 61.90 36 ARG C C 1
ATOM 4667 O O . ARG C 1 64 ? -35.059 -80.053 7.013 1.00 53.58 36 ARG C O 1
ATOM 4675 N N . GLY C 1 65 ? -33.462 -79.552 8.520 1.00 48.44 37 GLY C N 1
ATOM 4676 C CA . GLY C 1 65 ? -32.884 -78.510 7.693 1.00 42.77 37 GLY C CA 1
ATOM 4677 C C . GLY C 1 65 ? -31.992 -79.029 6.575 1.00 38.00 37 GLY C C 1
ATOM 4678 O O . GLY C 1 65 ? -31.462 -80.145 6.642 1.00 40.12 37 GLY C O 1
ATOM 4679 N N . PRO C 1 66 ? -31.802 -78.202 5.542 1.00 32.87 38 PRO C N 1
ATOM 4680 C CA . PRO C 1 66 ? -31.010 -78.571 4.367 1.00 28.01 38 PRO C CA 1
ATOM 4681 C C . PRO C 1 66 ? -29.513 -78.605 4.664 1.00 36.65 38 PRO C C 1
ATOM 4682 O O . PRO C 1 66 ? -29.007 -77.903 5.553 1.00 34.52 38 PRO C O 1
ATOM 4686 N N . VAL C 1 67 ? -28.817 -79.437 3.900 1.00 33.12 39 VAL C N 1
ATOM 4687 C CA . VAL C 1 67 ? -27.367 -79.418 3.837 1.00 30.56 39 VAL C CA 1
ATOM 4688 C C . VAL C 1 67 ? -26.947 -78.286 2.894 1.00 30.92 39 VAL C C 1
ATOM 4689 O O . VAL C 1 67 ? -27.642 -78.007 1.913 1.00 34.38 39 VAL C O 1
ATOM 4693 N N . LEU C 1 68 ? -25.833 -77.620 3.196 1.00 27.90 40 LEU C N 1
ATOM 4694 C CA . LEU C 1 68 ? -25.270 -76.604 2.295 1.00 24.58 40 LEU C CA 1
ATOM 4695 C C . LEU C 1 68 ? -23.915 -77.036 1.719 1.00 32.12 40 LEU C C 1
ATOM 4696 O O . LEU C 1 68 ? -22.965 -77.318 2.452 1.00 35.18 40 LEU C O 1
ATOM 4701 N N . VAL C 1 69 ? -23.832 -77.089 0.398 1.00 30.65 41 VAL C N 1
ATOM 4702 C CA . VAL C 1 69 ? -22.592 -77.450 -0.270 1.00 25.47 41 VAL C CA 1
ATOM 4703 C C . VAL C 1 69 ? -21.967 -76.203 -0.893 1.00 29.68 41 VAL C C 1
ATOM 4704 O O . VAL C 1 69 ? -22.659 -75.415 -1.525 1.00 30.18 41 VAL C O 1
ATOM 4708 N N . HIS C 1 70 ? -20.665 -76.010 -0.700 1.00 22.53 42 HIS C N 1
ATOM 4709 C CA . HIS C 1 70 ? -19.973 -74.920 -1.380 1.00 26.08 42 HIS C CA 1
ATOM 4710 C C . HIS C 1 70 ? -18.824 -75.366 -2.284 1.00 26.17 42 HIS C C 1
ATOM 4711 O O . HIS C 1 70 ? -17.998 -76.187 -1.905 1.00 33.85 42 HIS C O 1
ATOM 4718 N N . ALA C 1 71 ? -18.799 -74.799 -3.487 1.00 27.17 43 ALA C N 1
ATOM 4719 C CA . ALA C 1 71 ? -17.910 -75.221 -4.564 1.00 25.63 43 ALA C CA 1
ATOM 4720 C C . ALA C 1 71 ? -17.415 -74.005 -5.338 1.00 24.18 43 ALA C C 1
ATOM 4721 O O . ALA C 1 71 ? -17.975 -73.634 -6.373 1.00 24.56 43 ALA C O 1
ATOM 4723 N N . LEU C 1 72 ? -16.356 -73.389 -4.827 1.00 23.34 44 LEU C N 1
ATOM 4724 C CA . LEU C 1 72 ? -15.810 -72.172 -5.422 1.00 26.32 44 LEU C CA 1
ATOM 4725 C C . LEU C 1 72 ? -14.524 -72.405 -6.226 1.00 30.53 44 LEU C C 1
ATOM 4726 O O . LEU C 1 72 ? -13.648 -73.150 -5.804 1.00 35.89 44 LEU C O 1
ATOM 4731 N N . GLU C 1 73 ? -14.415 -71.757 -7.382 1.00 29.66 45 GLU C N 1
ATOM 4732 C CA . GLU C 1 73 ? -13.240 -71.922 -8.241 1.00 22.96 45 GLU C CA 1
ATOM 4733 C C . GLU C 1 73 ? -12.299 -70.731 -8.137 1.00 26.84 45 GLU C C 1
ATOM 4734 O O . GLU C 1 73 ? -12.735 -69.599 -7.958 1.00 41.99 45 GLU C O 1
ATOM 4740 N N . GLY C 1 74 ? -11.005 -70.980 -8.261 1.00 26.37 46 GLY C N 1
ATOM 4741 C CA . GLY C 1 74 ? -10.036 -69.906 -8.224 1.00 29.20 46 GLY C CA 1
ATOM 4742 C C . GLY C 1 74 ? -8.987 -70.066 -7.142 1.00 33.07 46 GLY C C 1
ATOM 4743 O O . GLY C 1 74 ? -8.024 -69.308 -7.091 1.00 29.47 46 GLY C O 1
ATOM 4744 N N . PHE C 1 75 ? -9.171 -71.049 -6.271 1.00 39.92 47 PHE C N 1
ATOM 4745 C CA . PHE C 1 75 ? -8.186 -71.333 -5.237 1.00 43.55 47 PHE C CA 1
ATOM 4746 C C . PHE C 1 75 ? -7.305 -72.489 -5.679 1.00 46.46 47 PHE C C 1
ATOM 4747 O O . PHE C 1 75 ? -6.115 -72.310 -5.920 1.00 46.27 47 PHE C O 1
ATOM 4755 N N . SER C 1 76 ? -7.894 -73.677 -5.768 1.00 41.90 48 SER C N 1
ATOM 4756 C CA . SER C 1 76 ? -7.201 -74.830 -6.327 1.00 42.77 48 SER C CA 1
ATOM 4757 C C . SER C 1 76 ? -8.181 -75.669 -7.110 1.00 44.02 48 SER C C 1
ATOM 4758 O O . SER C 1 76 ? -9.179 -76.127 -6.553 1.00 45.54 48 SER C O 1
ATOM 4761 N N . ASP C 1 77 ? -7.883 -75.874 -8.393 1.00 40.66 49 ASP C N 1
ATOM 4762 C CA . ASP C 1 77 ? -8.842 -76.462 -9.333 1.00 36.30 49 ASP C CA 1
ATOM 4763 C C . ASP C 1 77 ? -8.275 -77.604 -10.170 1.00 31.68 49 ASP C C 1
ATOM 4764 O O . ASP C 1 77 ? -8.655 -77.778 -11.335 1.00 30.61 49 ASP C O 1
ATOM 4769 N N . ALA C 1 78 ? -7.366 -78.375 -9.585 1.00 24.35 50 ALA C N 1
ATOM 4770 C CA . ALA C 1 78 ? -6.802 -79.522 -10.279 1.00 28.60 50 ALA C CA 1
ATOM 4771 C C . ALA C 1 78 ? -7.910 -80.403 -10.834 1.00 29.25 50 ALA C C 1
ATOM 4772 O O . ALA C 1 78 ? -8.874 -80.713 -10.143 1.00 30.54 50 ALA C O 1
ATOM 4774 N N . GLY C 1 79 ? -7.764 -80.807 -12.088 1.00 28.72 51 GLY C N 1
ATOM 4775 C CA . GLY C 1 79 ? -8.747 -81.659 -12.716 1.00 30.37 51 GLY C CA 1
ATOM 4776 C C . GLY C 1 79 ? -10.044 -80.936 -13.024 1.00 29.25 51 GLY C C 1
ATOM 4777 O O . GLY C 1 79 ? -10.961 -81.543 -13.572 1.00 25.29 51 GLY C O 1
ATOM 4778 N N . HIS C 1 80 ? -10.112 -79.645 -12.688 1.00 33.46 52 HIS C N 1
ATOM 4779 C CA . HIS C 1 80 ? -11.344 -78.854 -12.805 1.00 29.83 52 HIS C CA 1
ATOM 4780 C C . HIS C 1 80 ? -12.487 -79.519 -12.041 1.00 32.64 52 HIS C C 1
ATOM 4781 O O . HIS C 1 80 ? -13.653 -79.469 -12.440 1.00 34.09 52 HIS C O 1
ATOM 4788 N N . ALA C 1 81 ? -12.134 -80.158 -10.938 1.00 31.50 53 ALA C N 1
ATOM 4789 C CA . ALA C 1 81 ? -13.039 -81.074 -10.290 1.00 30.76 53 ALA C CA 1
ATOM 4790 C C . ALA C 1 81 ? -14.165 -80.329 -9.574 1.00 37.07 53 ALA C C 1
ATOM 4791 O O . ALA C 1 81 ? -15.297 -80.830 -9.476 1.00 34.49 53 ALA C O 1
ATOM 4793 N N . ILE C 1 82 ? -13.862 -79.125 -9.094 1.00 27.53 54 ILE C N 1
ATOM 4794 C CA . ILE C 1 82 ? -14.874 -78.296 -8.453 1.00 25.43 54 ILE C CA 1
ATOM 4795 C C . ILE C 1 82 ? -15.905 -77.722 -9.431 1.00 29.42 54 ILE C C 1
ATOM 4796 O O . ILE C 1 82 ? -17.102 -77.772 -9.172 1.00 36.06 54 ILE C O 1
ATOM 4801 N N . ARG C 1 83 ? -15.454 -77.197 -10.561 1.00 30.47 55 ARG C N 1
ATOM 4802 C CA . ARG C 1 83 ? -16.391 -76.787 -11.592 1.00 32.83 55 ARG C CA 1
ATOM 4803 C C . ARG C 1 83 ? -17.263 -77.960 -12.055 1.00 34.45 55 ARG C C 1
ATOM 4804 O O . ARG C 1 83 ? -18.496 -77.843 -12.147 1.00 27.50 55 ARG C O 1
ATOM 4812 N N . LEU C 1 84 ? -16.615 -79.087 -12.347 1.00 24.45 56 LEU C N 1
ATOM 4813 C CA . LEU C 1 84 ? -17.321 -80.247 -12.869 1.00 25.69 56 LEU C CA 1
ATOM 4814 C C . LEU C 1 84 ? -18.368 -80.782 -11.900 1.00 32.42 56 LEU C C 1
ATOM 4815 O O . LEU C 1 84 ? -19.499 -81.096 -12.309 1.00 33.26 56 LEU C O 1
ATOM 4820 N N . ALA C 1 85 ? -18.011 -80.871 -10.621 1.00 25.80 57 ALA C N 1
ATOM 4821 C CA . ALA C 1 85 ? -18.958 -81.376 -9.627 1.00 28.83 57 ALA C CA 1
ATOM 4822 C C . ALA C 1 85 ? -20.164 -80.454 -9.508 1.00 31.13 57 ALA C C 1
ATOM 4823 O O . ALA C 1 85 ? -21.297 -80.918 -9.456 1.00 32.01 57 ALA C O 1
ATOM 4825 N N . ALA C 1 86 ? -19.926 -79.149 -9.472 1.00 30.74 58 ALA C N 1
ATOM 4826 C CA . ALA C 1 86 ? -21.023 -78.193 -9.357 1.00 29.49 58 ALA C CA 1
ATOM 4827 C C . ALA C 1 86 ? -21.897 -78.210 -10.613 1.00 29.67 58 ALA C C 1
ATOM 4828 O O . ALA C 1 86 ? -23.127 -78.244 -10.541 1.00 33.06 58 ALA C O 1
ATOM 4830 N N . ALA C 1 87 ? -21.255 -78.200 -11.771 1.00 27.13 59 ALA C N 1
ATOM 4831 C CA . ALA C 1 87 ? -21.994 -78.235 -13.026 1.00 29.30 59 ALA C CA 1
ATOM 4832 C C . ALA C 1 87 ? -22.898 -79.471 -13.103 1.00 30.13 59 ALA C C 1
ATOM 4833 O O . ALA C 1 87 ? -24.030 -79.393 -13.570 1.00 34.16 59 ALA C O 1
ATOM 4835 N N . HIS C 1 88 ? -22.404 -80.611 -12.634 1.00 22.33 60 HIS C N 1
ATOM 4836 C CA . HIS C 1 88 ? -23.212 -81.816 -12.694 1.00 24.69 60 HIS C CA 1
ATOM 4837 C C . HIS C 1 88 ? -24.456 -81.747 -11.831 1.00 29.13 60 HIS C C 1
ATOM 4838 O O . HIS C 1 88 ? -25.534 -82.134 -12.269 1.00 36.50 60 HIS C O 1
ATOM 4845 N N . LEU C 1 89 ? -24.297 -81.283 -10.596 1.00 29.48 61 LEU C N 1
ATOM 4846 C CA . LEU C 1 89 ? -25.424 -81.168 -9.678 1.00 31.84 61 LEU C CA 1
ATOM 4847 C C . LEU C 1 89 ? -26.512 -80.291 -10.280 1.00 32.74 61 LEU C C 1
ATOM 4848 O O . LEU C 1 89 ? -27.688 -80.613 -10.199 1.00 33.28 61 LEU C O 1
ATOM 4853 N N . LYS C 1 90 ? -26.106 -79.186 -10.894 1.00 28.69 62 LYS C N 1
ATOM 4854 C CA . LYS C 1 90 ? -27.056 -78.259 -11.490 1.00 32.57 62 LYS C CA 1
ATOM 4855 C C . LYS C 1 90 ? -27.722 -78.829 -12.742 1.00 37.95 62 LYS C C 1
ATOM 4856 O O . LYS C 1 90 ? -28.875 -78.511 -13.031 1.00 35.86 62 LYS C O 1
ATOM 4862 N N . ALA C 1 91 ? -26.995 -79.661 -13.483 1.00 29.14 63 ALA C N 1
ATOM 4863 C CA . ALA C 1 91 ? -27.529 -80.254 -14.701 1.00 36.96 63 ALA C CA 1
ATOM 4864 C C . ALA C 1 91 ? -28.434 -81.475 -14.438 1.00 41.77 63 ALA C C 1
ATOM 4865 O O . ALA C 1 91 ? -29.419 -81.701 -15.149 1.00 29.36 63 ALA C O 1
ATOM 4867 N N . ALA C 1 92 ? -28.114 -82.253 -13.409 1.00 39.99 64 ALA C N 1
ATOM 4868 C CA . ALA C 1 92 ? -28.818 -83.516 -13.193 1.00 39.28 64 ALA C CA 1
ATOM 4869 C C . ALA C 1 92 ? -29.996 -83.437 -12.226 1.00 38.43 64 ALA C C 1
ATOM 4870 O O . ALA C 1 92 ? -30.816 -84.345 -12.182 1.00 33.20 64 ALA C O 1
ATOM 4872 N N . LEU C 1 93 ? -30.079 -82.357 -11.455 1.00 37.87 65 LEU C N 1
ATOM 4873 C CA . LEU C 1 93 ? -31.158 -82.194 -10.480 1.00 30.35 65 LEU C CA 1
ATOM 4874 C C . LEU C 1 93 ? -32.013 -80.951 -10.743 1.00 31.69 65 LEU C C 1
ATOM 4875 O O . LEU C 1 93 ? -31.629 -80.073 -11.506 1.00 39.52 65 LEU C O 1
ATOM 4880 N N . ASP C 1 94 ? -33.185 -80.892 -10.128 1.00 33.44 66 ASP C N 1
ATOM 4881 C CA . ASP C 1 94 ? -34.002 -79.684 -10.178 1.00 37.58 66 ASP C CA 1
ATOM 4882 C C . ASP C 1 94 ? -33.295 -78.562 -9.435 1.00 38.06 66 ASP C C 1
ATOM 4883 O O . ASP C 1 94 ? -33.002 -78.682 -8.247 1.00 38.41 66 ASP C O 1
ATOM 4888 N N . THR C 1 95 ? -33.057 -77.462 -10.139 1.00 38.01 67 THR C N 1
ATOM 4889 C CA . THR C 1 95 ? -32.252 -76.368 -9.624 1.00 33.97 67 THR C CA 1
ATOM 4890 C C . THR C 1 95 ? -32.961 -75.022 -9.729 1.00 33.11 67 THR C C 1
ATOM 4891 O O . THR C 1 95 ? -33.394 -74.623 -10.800 1.00 33.85 67 THR C O 1
ATOM 4895 N N . GLU C 1 96 ? -33.067 -74.324 -8.605 1.00 40.13 68 GLU C N 1
ATOM 4896 C CA . GLU C 1 96 ? -33.627 -72.977 -8.569 1.00 40.83 68 GLU C CA 1
ATOM 4897 C C . GLU C 1 96 ? -32.660 -72.000 -7.932 1.00 45.90 68 GLU C C 1
ATOM 4898 O O . GLU C 1 96 ? -32.068 -72.282 -6.888 1.00 52.41 68 GLU C O 1
ATOM 4904 N N . LEU C 1 97 ? -32.500 -70.844 -8.565 1.00 50.40 69 LEU C N 1
ATOM 4905 C CA . LEU C 1 97 ? -31.645 -69.788 -8.030 1.00 43.93 69 LEU C CA 1
ATOM 4906 C C . LEU C 1 97 ? -32.290 -69.170 -6.793 1.00 40.66 69 LEU C C 1
ATOM 4907 O O . LEU C 1 97 ? -33.477 -68.850 -6.793 1.00 48.01 69 LEU C O 1
ATOM 4912 N N . VAL C 1 98 ? -31.512 -69.042 -5.726 1.00 32.05 70 VAL C N 1
ATOM 4913 C CA . VAL C 1 98 ? -31.993 -68.420 -4.507 1.00 26.81 70 VAL C CA 1
ATOM 4914 C C . VAL C 1 98 ? -31.382 -67.028 -4.345 1.00 30.31 70 VAL C C 1
ATOM 4915 O O . VAL C 1 98 ? -32.046 -66.105 -3.898 1.00 33.05 70 VAL C O 1
ATOM 4919 N N . ALA C 1 99 ? -30.111 -66.881 -4.717 1.00 42.16 71 ALA C N 1
ATOM 4920 C CA . ALA C 1 99 ? -29.430 -65.584 -4.629 1.00 38.38 71 ALA C CA 1
ATOM 4921 C C . ALA C 1 99 ? -28.340 -65.436 -5.682 1.00 36.79 71 ALA C C 1
ATOM 4922 O O . ALA C 1 99 ? -27.583 -66.374 -5.935 1.00 44.50 71 ALA C O 1
ATOM 4924 N N . SER C 1 100 ? -28.271 -64.257 -6.294 1.00 27.42 72 SER C N 1
ATOM 4925 C CA . SER C 1 100 ? -27.172 -63.918 -7.190 1.00 31.06 72 SER C CA 1
ATOM 4926 C C . SER C 1 100 ? -26.276 -62.936 -6.491 1.00 32.68 72 SER C C 1
ATOM 4927 O O . SER C 1 100 ? -26.708 -61.841 -6.143 1.00 44.31 72 SER C O 1
ATOM 4930 N N . PHE C 1 101 ? -25.023 -63.311 -6.302 1.00 25.20 73 PHE C N 1
ATOM 4931 C CA . PHE C 1 101 ? -24.074 -62.397 -5.684 1.00 31.09 73 PHE C CA 1
ATOM 4932 C C . PHE C 1 101 ? -23.557 -61.381 -6.709 1.00 23.11 73 PHE C C 1
ATOM 4933 O O . PHE C 1 101 ? -23.343 -61.708 -7.877 1.00 27.36 73 PHE C O 1
ATOM 4941 N N . ALA C 1 102 ? -23.386 -60.144 -6.263 1.00 27.45 74 ALA C N 1
ATOM 4942 C CA . ALA C 1 102 ? -22.878 -59.062 -7.097 1.00 23.38 74 ALA C CA 1
ATOM 4943 C C . ALA C 1 102 ? -21.461 -59.354 -7.572 1.00 26.71 74 ALA C C 1
ATOM 4944 O O . ALA C 1 102 ? -20.515 -58.702 -7.113 1.00 24.79 74 ALA C O 1
ATOM 4946 N N . ILE C 1 103 ? -21.316 -60.314 -8.491 1.00 23.00 75 ILE C N 1
ATOM 4947 C CA . ILE C 1 103 ? -19.991 -60.779 -8.902 1.00 31.28 75 ILE C CA 1
ATOM 4948 C C . ILE C 1 103 ? -19.166 -59.633 -9.486 1.00 28.26 75 ILE C C 1
ATOM 4949 O O . ILE C 1 103 ? -17.939 -59.631 -9.405 1.00 29.42 75 ILE C O 1
ATOM 4954 N N . ASP C 1 104 ? -19.858 -58.640 -10.030 1.00 24.98 76 ASP C N 1
ATOM 4955 C CA . ASP C 1 104 ? -19.217 -57.486 -10.634 1.00 27.38 76 ASP C CA 1
ATOM 4956 C C . ASP C 1 104 ? -18.620 -56.580 -9.556 1.00 28.68 76 ASP C C 1
ATOM 4957 O O . ASP C 1 104 ? -17.718 -55.785 -9.814 1.00 32.29 76 ASP C O 1
ATOM 4962 N N . GLU C 1 105 ? -19.127 -56.710 -8.338 1.00 28.82 77 GLU C N 1
ATOM 4963 C CA . GLU C 1 105 ? -18.585 -55.963 -7.211 1.00 27.72 77 GLU C CA 1
ATOM 4964 C C . GLU C 1 105 ? -17.506 -56.769 -6.464 1.00 35.74 77 GLU C C 1
ATOM 4965 O O . GLU C 1 105 ? -16.837 -56.243 -5.584 1.00 38.26 77 GLU C O 1
ATOM 4971 N N . LEU C 1 106 ? -17.332 -58.035 -6.839 1.00 32.55 78 LEU C N 1
ATOM 4972 C CA . LEU C 1 106 ? -16.483 -58.959 -6.091 1.00 33.65 78 LEU C CA 1
ATOM 4973 C C . LEU C 1 106 ? -15.251 -59.420 -6.874 1.00 36.74 78 LEU C C 1
ATOM 4974 O O . LEU C 1 106 ? -14.355 -60.049 -6.311 1.00 29.86 78 LEU C O 1
ATOM 4979 N N . LEU C 1 107 ? -15.211 -59.102 -8.165 1.00 32.30 79 LEU C N 1
ATOM 4980 C CA . LEU C 1 107 ? -14.207 -59.656 -9.067 1.00 26.69 79 LEU C CA 1
ATOM 4981 C C . LEU C 1 107 ? -13.127 -58.662 -9.500 1.00 31.15 79 LEU C C 1
ATOM 4982 O O . LEU C 1 107 ? -13.412 -57.508 -9.802 1.00 39.13 79 LEU C O 1
ATOM 4987 N N . ASP C 1 108 ? -11.881 -59.122 -9.525 1.00 32.79 80 ASP C N 1
ATOM 4988 C CA . ASP C 1 108 ? -10.791 -58.375 -10.146 1.00 29.35 80 ASP C CA 1
ATOM 4989 C C . ASP C 1 108 ? -10.659 -58.847 -11.607 1.00 29.06 80 ASP C C 1
ATOM 4990 O O . ASP C 1 108 ? -10.033 -59.864 -11.898 1.00 39.06 80 ASP C O 1
ATOM 4995 N N . TYR C 1 109 ? -11.274 -58.112 -12.518 1.00 24.73 81 TYR C N 1
ATOM 4996 C CA . TYR C 1 109 ? -11.349 -58.526 -13.908 1.00 27.44 81 TYR C CA 1
ATOM 4997 C C . TYR C 1 109 ? -9.992 -58.573 -14.580 1.00 24.73 81 TYR C C 1
ATOM 4998 O O . TYR C 1 109 ? -9.781 -59.359 -15.491 1.00 34.42 81 TYR C O 1
ATOM 5007 N N . ARG C 1 110 ? -9.061 -57.743 -14.138 1.00 28.57 82 ARG C N 1
ATOM 5008 C CA . ARG C 1 110 ? -7.749 -57.766 -14.768 1.00 35.89 82 ARG C CA 1
ATOM 5009 C C . ARG C 1 110 ? -6.930 -59.010 -14.395 1.00 36.33 82 ARG C C 1
ATOM 5010 O O . ARG C 1 110 ? -6.104 -59.471 -15.181 1.00 39.78 82 ARG C O 1
ATOM 5018 N N . SER C 1 111 ? -7.197 -59.575 -13.220 1.00 29.71 83 SER C N 1
ATOM 5019 C CA . SER C 1 111 ? -6.583 -60.841 -12.829 1.00 27.01 83 SER C CA 1
ATOM 5020 C C . SER C 1 111 ? -7.257 -62.021 -13.489 1.00 28.60 83 SER C C 1
ATOM 5021 O O . SER C 1 111 ? -6.600 -62.987 -13.851 1.00 40.13 83 SER C O 1
ATOM 5024 N N . ARG C 1 112 ? -8.575 -61.959 -13.640 1.00 32.40 84 ARG C N 1
ATOM 5025 C CA . ARG C 1 112 ? -9.295 -63.086 -14.227 1.00 35.68 84 ARG C CA 1
ATOM 5026 C C . ARG C 1 112 ? -10.110 -62.653 -15.414 1.00 44.44 84 ARG C C 1
ATOM 5027 O O . ARG C 1 112 ? -11.337 -62.631 -15.365 1.00 61.17 84 ARG C O 1
ATOM 5035 N N . ARG C 1 113 ? -9.417 -62.293 -16.485 1.00 34.90 85 ARG C N 1
ATOM 5036 C CA . ARG C 1 113 ? -10.088 -61.791 -17.660 1.00 35.88 85 ARG C CA 1
ATOM 5037 C C . ARG C 1 113 ? -10.990 -62.878 -18.237 1.00 34.10 85 ARG C C 1
ATOM 5038 O O . ARG C 1 113 ? -10.511 -63.901 -18.705 1.00 30.63 85 ARG C O 1
ATOM 5046 N N . PRO C 1 114 ? -12.310 -62.664 -18.171 1.00 40.22 86 PRO C N 1
ATOM 5047 C CA . PRO C 1 114 ? -13.273 -63.611 -18.725 1.00 35.68 86 PRO C CA 1
ATOM 5048 C C . PRO C 1 114 ? -13.009 -63.836 -20.206 1.00 40.37 86 PRO C C 1
ATOM 5049 O O . PRO C 1 114 ? -12.744 -62.878 -20.942 1.00 39.08 86 PRO C O 1
ATOM 5053 N N . LEU C 1 115 ? -13.083 -65.094 -20.628 1.00 37.28 87 LEU C N 1
ATOM 5054 C CA . LEU C 1 115 ? -12.766 -65.465 -21.989 1.00 35.95 87 LEU C CA 1
ATOM 5055 C C . LEU C 1 115 ? -13.796 -64.934 -22.968 1.00 35.08 87 LEU C C 1
ATOM 5056 O O . LEU C 1 115 ? -14.987 -64.984 -22.708 1.00 37.57 87 LEU C O 1
ATOM 5061 N N . MET C 1 116 ? -13.320 -64.402 -24.084 1.00 35.56 88 MET C N 1
ATOM 5062 C CA . MET C 1 116 ? -14.195 -63.980 -25.166 1.00 39.75 88 MET C CA 1
ATOM 5063 C C . MET C 1 116 ? -13.928 -64.843 -26.393 1.00 45.12 88 MET C C 1
ATOM 5064 O O . MET C 1 116 ? -12.788 -65.237 -26.652 1.00 47.34 88 MET C O 1
ATOM 5069 N N . THR C 1 117 ? -14.989 -65.162 -27.125 1.00 39.93 89 THR C N 1
ATOM 5070 C CA . THR C 1 117 ? -14.874 -65.921 -28.363 1.00 39.48 89 THR C CA 1
ATOM 5071 C C . THR C 1 117 ? -14.819 -65.002 -29.575 1.00 43.24 89 THR C C 1
ATOM 5072 O O . THR C 1 117 ? -15.709 -64.165 -29.797 1.00 41.97 89 THR C O 1
ATOM 5076 N N . PHE C 1 118 ? -13.763 -65.172 -30.359 1.00 44.80 90 PHE C N 1
ATOM 5077 C CA . PHE C 1 118 ? -13.571 -64.390 -31.569 1.00 52.41 90 PHE C CA 1
ATOM 5078 C C . PHE C 1 118 ? -13.621 -65.303 -32.789 1.00 55.63 90 PHE C C 1
ATOM 5079 O O . PHE C 1 118 ? -12.801 -66.206 -32.928 1.00 54.75 90 PHE C O 1
ATOM 5087 N N . LYS C 1 119 ? -14.587 -65.068 -33.668 1.00 52.29 91 LYS C N 1
ATOM 5088 C CA . LYS C 1 119 ? -14.749 -65.899 -34.851 1.00 61.09 91 LYS C CA 1
ATOM 5089 C C . LYS C 1 119 ? -14.648 -65.073 -36.130 1.00 59.71 91 LYS C C 1
ATOM 5090 O O . LYS C 1 119 ? -15.578 -64.338 -36.472 1.00 53.35 91 LYS C O 1
ATOM 5096 N N . THR C 1 120 ? -13.517 -65.218 -36.825 1.00 66.26 92 THR C N 1
ATOM 5097 C CA . THR C 1 120 ? -13.226 -64.532 -38.096 1.00 65.94 92 THR C CA 1
ATOM 5098 C C . THR C 1 120 ? -12.889 -63.042 -37.945 1.00 67.15 92 THR C C 1
ATOM 5099 O O . THR C 1 120 ? -11.718 -62.654 -38.019 1.00 68.95 92 THR C O 1
ATOM 5103 N N . ASP C 1 121 ? -13.915 -62.212 -37.752 1.00 60.83 93 ASP C N 1
ATOM 5104 C CA . ASP C 1 121 ? -13.711 -60.769 -37.637 1.00 61.47 93 ASP C CA 1
ATOM 5105 C C . ASP C 1 121 ? -14.628 -60.083 -36.617 1.00 60.57 93 ASP C C 1
ATOM 5106 O O . ASP C 1 121 ? -14.923 -58.892 -36.736 1.00 53.14 93 ASP C O 1
ATOM 5111 N N . HIS C 1 122 ? -15.080 -60.829 -35.616 1.00 58.56 94 HIS C N 1
ATOM 5112 C CA . HIS C 1 122 ? -15.876 -60.227 -34.551 1.00 50.95 94 HIS C CA 1
ATOM 5113 C C . HIS C 1 122 ? -15.991 -61.122 -33.328 1.00 49.52 94 HIS C C 1
ATOM 5114 O O . HIS C 1 122 ? -15.597 -62.289 -33.347 1.00 53.94 94 HIS C O 1
ATOM 5121 N N . PHE C 1 123 ? -16.526 -60.551 -32.259 1.00 49.85 95 PHE C N 1
ATOM 5122 C CA . PHE C 1 123 ? -16.733 -61.276 -31.017 1.00 45.43 95 PHE C CA 1
ATOM 5123 C C . PHE C 1 123 ? -18.126 -61.918 -30.978 1.00 51.91 95 PHE C C 1
ATOM 5124 O O . PHE C 1 123 ? -19.138 -61.258 -31.270 1.00 47.46 95 PHE C O 1
ATOM 5132 N N . THR C 1 124 ? -18.180 -63.202 -30.628 1.00 45.44 96 THR C N 1
ATOM 5133 C CA . THR C 1 124 ? -19.448 -63.925 -30.661 1.00 52.97 96 THR C CA 1
ATOM 5134 C C . THR C 1 124 ? -19.895 -64.366 -29.279 1.00 52.31 96 THR C C 1
ATOM 5135 O O . THR C 1 124 ? -21.010 -64.858 -29.106 1.00 51.58 96 THR C O 1
ATOM 5139 N N . HIS C 1 125 ? -19.034 -64.194 -28.287 1.00 46.24 97 HIS C N 1
ATOM 5140 C CA . HIS C 1 125 ? -19.371 -64.711 -26.972 1.00 53.46 97 HIS C CA 1
ATOM 5141 C C . HIS C 1 125 ? -18.478 -64.192 -25.840 1.00 49.82 97 HIS C C 1
ATOM 5142 O O . HIS C 1 125 ? -17.284 -63.925 -26.022 1.00 45.55 97 HIS C O 1
ATOM 5149 N N . SER C 1 126 ? -19.078 -64.034 -24.670 1.00 35.61 98 SER C N 1
ATOM 5150 C CA . SER C 1 126 ? -18.310 -63.757 -23.465 1.00 36.28 98 SER C CA 1
ATOM 5151 C C . SER C 1 126 ? -18.646 -64.791 -22.398 1.00 32.36 98 SER C C 1
ATOM 5152 O O . SER C 1 126 ? -19.813 -65.104 -22.145 1.00 41.13 98 SER C O 1
ATOM 5155 N N . ASP C 1 127 ? -17.607 -65.337 -21.790 1.00 31.33 99 ASP C N 1
ATOM 5156 C CA . ASP C 1 127 ? -17.772 -66.314 -20.736 1.00 45.27 99 ASP C CA 1
ATOM 5157 C C . ASP C 1 127 ? -18.012 -65.527 -19.443 1.00 41.26 99 ASP C C 1
ATOM 5158 O O . ASP C 1 127 ? -17.074 -65.106 -18.772 1.00 49.00 99 ASP C O 1
ATOM 5163 N N . ASP C 1 128 ? -19.278 -65.305 -19.118 1.00 34.85 100 ASP C N 1
ATOM 5164 C CA . ASP C 1 128 ? -19.637 -64.435 -17.999 1.00 36.51 100 ASP C CA 1
ATOM 5165 C C . ASP C 1 128 ? -19.539 -65.125 -16.644 1.00 33.79 100 ASP C C 1
ATOM 5166 O O . ASP C 1 128 ? -20.105 -66.205 -16.449 1.00 41.63 100 ASP C O 1
ATOM 5171 N N . PRO C 1 129 ? -18.841 -64.484 -15.692 1.00 30.23 101 PRO C N 1
ATOM 5172 C CA . PRO C 1 129 ? -18.642 -65.013 -14.333 1.00 30.15 101 PRO C CA 1
ATOM 5173 C C . PRO C 1 129 ? -19.943 -65.034 -13.511 1.00 28.48 101 PRO C C 1
ATOM 5174 O O . PRO C 1 129 ? -20.773 -64.133 -13.621 1.00 25.65 101 PRO C O 1
ATOM 5178 N N . GLU C 1 130 ? -20.108 -66.071 -12.702 1.00 27.04 102 GLU C N 1
ATOM 5179 C CA . GLU C 1 130 ? -21.272 -66.208 -11.846 1.00 35.16 102 GLU C CA 1
ATOM 5180 C C . GLU C 1 130 ? -20.876 -66.558 -10.410 1.00 34.35 102 GLU C C 1
ATOM 5181 O O . GLU C 1 130 ? -19.894 -67.268 -10.182 1.00 27.43 102 GLU C O 1
ATOM 5187 N N . LEU C 1 131 ? -21.635 -66.048 -9.440 1.00 24.44 103 LEU C N 1
ATOM 5188 C CA . LEU C 1 131 ? -21.495 -66.497 -8.065 1.00 22.13 103 LEU C CA 1
ATOM 5189 C C . LEU C 1 131 ? -22.873 -66.554 -7.443 1.00 27.38 103 LEU C C 1
ATOM 5190 O O . LEU C 1 131 ? -23.509 -65.515 -7.236 1.00 28.93 103 LEU C O 1
ATOM 5195 N N . SER C 1 132 ? -23.328 -67.770 -7.142 1.00 26.16 104 SER C N 1
ATOM 5196 C CA . SER C 1 132 ? -24.736 -68.006 -6.811 1.00 29.31 104 SER C CA 1
ATOM 5197 C C . SER C 1 132 ? -24.957 -68.991 -5.692 1.00 31.77 104 SER C C 1
ATOM 5198 O O . SER C 1 132 ? -24.161 -69.906 -5.486 1.00 35.33 104 SER C O 1
ATOM 5201 N N . LEU C 1 133 ? -26.074 -68.800 -4.998 1.00 31.61 105 LEU C N 1
ATOM 5202 C CA . LEU C 1 133 ? -26.609 -69.782 -4.071 1.00 33.15 105 LEU C CA 1
ATOM 5203 C C . LEU C 1 133 ? -27.850 -70.429 -4.682 1.00 33.45 105 LEU C C 1
ATOM 5204 O O . LEU C 1 133 ? -28.841 -69.749 -4.943 1.00 28.69 105 LEU C O 1
ATOM 5209 N N . TYR C 1 134 ? -27.795 -71.742 -4.894 1.00 31.88 106 TYR C N 1
ATOM 5210 C CA . TYR C 1 134 ? -28.899 -72.471 -5.514 1.00 31.00 106 TYR C CA 1
ATOM 5211 C C . TYR C 1 134 ? -29.602 -73.370 -4.528 1.00 27.05 106 TYR C C 1
ATOM 5212 O O . TYR C 1 134 ? -28.991 -73.836 -3.568 1.00 37.67 106 TYR C O 1
ATOM 5221 N N . ALA C 1 135 ? -30.882 -73.636 -4.782 1.00 28.89 107 ALA C N 1
ATOM 5222 C CA . ALA C 1 135 ? -31.623 -74.663 -4.035 1.00 32.68 107 ALA C CA 1
ATOM 5223 C C . ALA C 1 135 ? -31.895 -75.875 -4.927 1.00 30.51 107 ALA C C 1
ATOM 5224 O O . ALA C 1 135 ? -32.357 -75.741 -6.052 1.00 35.12 107 ALA C O 1
ATOM 5226 N N . LEU C 1 136 ? -31.603 -77.062 -4.426 1.00 36.59 108 LEU C N 1
ATOM 5227 C CA . LEU C 1 136 ? -31.718 -78.265 -5.236 1.00 30.92 108 LEU C CA 1
ATOM 5228 C C . LEU C 1 136 ? -32.569 -79.317 -4.534 1.00 35.95 108 LEU C C 1
ATOM 5229 O O . LEU C 1 136 ? -32.718 -79.307 -3.310 1.00 41.82 108 LEU C O 1
ATOM 5234 N N . ARG C 1 137 ? -33.141 -80.220 -5.314 1.00 34.12 109 ARG C N 1
ATOM 5235 C CA . ARG C 1 137 ? -33.768 -81.400 -4.743 1.00 39.19 109 ARG C CA 1
ATOM 5236 C C . ARG C 1 137 ? -33.026 -82.637 -5.232 1.00 33.83 109 ARG C C 1
ATOM 5237 O O . ARG C 1 137 ? -32.697 -82.737 -6.417 1.00 33.72 109 ARG C O 1
ATOM 5245 N N . ASP C 1 138 ? -32.755 -83.573 -4.325 1.00 32.92 110 ASP C N 1
ATOM 5246 C CA . ASP C 1 138 ? -32.046 -84.797 -4.702 1.00 39.54 110 ASP C CA 1
ATOM 5247 C C . ASP C 1 138 ? -32.997 -85.789 -5.369 1.00 43.75 110 ASP C C 1
ATOM 5248 O O . ASP C 1 138 ? -34.133 -85.442 -5.703 1.00 41.19 110 ASP C O 1
ATOM 5253 N N . SER C 1 139 ? -32.541 -87.018 -5.569 1.00 36.48 111 SER C N 1
ATOM 5254 C CA . SER C 1 139 ? -33.320 -87.953 -6.366 1.00 35.94 111 SER C CA 1
ATOM 5255 C C . SER C 1 139 ? -34.623 -88.423 -5.707 1.00 36.50 111 SER C C 1
ATOM 5256 O O . SER C 1 139 ? -35.485 -88.968 -6.383 1.00 44.67 111 SER C O 1
ATOM 5259 N N . ILE C 1 140 ? -34.772 -88.209 -4.402 1.00 36.02 112 ILE C N 1
ATOM 5260 C CA . ILE C 1 140 ? -36.036 -88.509 -3.733 1.00 36.45 112 ILE C CA 1
ATOM 5261 C C . ILE C 1 140 ? -36.716 -87.242 -3.225 1.00 37.66 112 ILE C C 1
ATOM 5262 O O . ILE C 1 140 ? -37.674 -87.313 -2.466 1.00 42.64 112 ILE C O 1
ATOM 5267 N N . GLY C 1 141 ? -36.205 -86.087 -3.633 1.00 36.66 113 GLY C N 1
ATOM 5268 C CA . GLY C 1 141 ? -36.847 -84.821 -3.325 1.00 34.59 113 GLY C CA 1
ATOM 5269 C C . GLY C 1 141 ? -36.348 -84.112 -2.076 1.00 40.86 113 GLY C C 1
ATOM 5270 O O . GLY C 1 141 ? -36.895 -83.078 -1.700 1.00 41.79 113 GLY C O 1
ATOM 5271 N N . THR C 1 142 ? -35.324 -84.656 -1.421 1.00 40.57 114 THR C N 1
ATOM 5272 C CA . THR C 1 142 ? -34.724 -83.974 -0.279 1.00 34.06 114 THR C CA 1
ATOM 5273 C C . THR C 1 142 ? -34.067 -82.687 -0.769 1.00 38.05 114 THR C C 1
ATOM 5274 O O . THR C 1 142 ? -33.245 -82.715 -1.690 1.00 34.78 114 THR C O 1
ATOM 5278 N N . PRO C 1 143 ? -34.433 -81.550 -0.162 1.00 36.30 115 PRO C N 1
ATOM 5279 C CA . PRO C 1 143 ? -33.896 -80.263 -0.609 1.00 35.75 115 PRO C CA 1
ATOM 5280 C C . PRO C 1 143 ? -32.527 -80.007 -0.013 1.00 37.83 115 PRO C C 1
ATOM 5281 O O . PRO C 1 143 ? -32.262 -80.404 1.127 1.00 47.51 115 PRO C O 1
ATOM 5285 N N . PHE C 1 144 ? -31.655 -79.372 -0.787 1.00 28.97 116 PHE C N 1
ATOM 5286 C CA . PHE C 1 144 ? -30.379 -78.914 -0.261 1.00 31.54 116 PHE C CA 1
ATOM 5287 C C . PHE C 1 144 ? -29.906 -77.662 -0.979 1.00 32.60 116 PHE C C 1
ATOM 5288 O O . PHE C 1 144 ? -30.520 -77.224 -1.943 1.00 33.30 116 PHE C O 1
ATOM 5296 N N . LEU C 1 145 ? -28.823 -77.074 -0.494 1.00 31.28 117 LEU C N 1
ATOM 5297 C CA . LEU C 1 145 ? -28.337 -75.828 -1.064 1.00 26.76 117 LEU C CA 1
ATOM 5298 C C . LEU C 1 145 ? -26.977 -76.032 -1.675 1.00 31.32 117 LEU C C 1
ATOM 5299 O O . LEU C 1 145 ? -26.199 -76.873 -1.220 1.00 33.00 117 LEU C O 1
ATOM 5304 N N . LEU C 1 146 ? -26.698 -75.250 -2.712 1.00 27.77 118 LEU C N 1
ATOM 5305 C CA . LEU C 1 146 ? -25.403 -75.265 -3.355 1.00 23.21 118 LEU C CA 1
ATOM 5306 C C . LEU C 1 146 ? -24.916 -73.838 -3.588 1.00 33.00 118 LEU C C 1
ATOM 5307 O O . LEU C 1 146 ? -25.576 -73.046 -4.276 1.00 33.34 118 LEU C O 1
ATOM 5312 N N . LEU C 1 147 ? -23.773 -73.509 -2.988 1.00 24.53 119 LEU C N 1
ATOM 5313 C CA . LEU C 1 147 ? -23.074 -72.258 -3.272 1.00 31.32 119 LEU C CA 1
ATOM 5314 C C . LEU C 1 147 ? -21.976 -72.561 -4.293 1.00 31.65 119 LEU C C 1
ATOM 5315 O O . LEU C 1 147 ? -21.063 -73.334 -3.998 1.00 31.87 119 LEU C O 1
ATOM 5320 N N . ALA C 1 148 ? -22.065 -71.972 -5.489 1.00 29.16 120 ALA C N 1
ATOM 5321 C CA . ALA C 1 148 ? -21.116 -72.297 -6.569 1.00 21.77 120 ALA C CA 1
ATOM 5322 C C . ALA C 1 148 ? -20.759 -71.105 -7.451 1.00 23.63 120 ALA C C 1
ATOM 5323 O O . ALA C 1 148 ? -21.507 -70.135 -7.528 1.00 31.82 120 ALA C O 1
ATOM 5325 N N . GLY C 1 149 ? -19.608 -71.176 -8.110 1.00 28.07 121 GLY C N 1
ATOM 5326 C CA . GLY C 1 149 ? -19.137 -70.074 -8.932 1.00 21.57 121 GLY C CA 1
ATOM 5327 C C . GLY C 1 149 ? -17.696 -69.687 -8.639 1.00 42.64 121 GLY C C 1
ATOM 5328 O O . GLY C 1 149 ? -16.921 -70.482 -8.087 1.00 28.89 121 GLY C O 1
ATOM 5329 N N . LEU C 1 150 ? -17.324 -68.463 -9.004 1.00 21.51 122 LEU C N 1
ATOM 5330 C CA . LEU C 1 150 ? -15.964 -68.013 -8.780 1.00 21.45 122 LEU C CA 1
ATOM 5331 C C . LEU C 1 150 ? -15.757 -67.629 -7.314 1.00 32.15 122 LEU C C 1
ATOM 5332 O O . LEU C 1 150 ? -16.636 -67.045 -6.696 1.00 35.21 122 LEU C O 1
ATOM 5337 N N . GLU C 1 151 ? -14.601 -67.993 -6.766 1.00 28.66 123 GLU C N 1
ATOM 5338 C CA . GLU C 1 151 ? -14.120 -67.444 -5.514 1.00 23.56 123 GLU C CA 1
ATOM 5339 C C . GLU C 1 151 ? -14.019 -65.928 -5.693 1.00 23.70 123 GLU C C 1
ATOM 5340 O O . GLU C 1 151 ? -13.376 -65.464 -6.612 1.00 27.94 123 GLU C O 1
ATOM 5346 N N . PRO C 1 152 ? -14.639 -65.146 -4.799 1.00 28.78 124 PRO C N 1
ATOM 5347 C CA . PRO C 1 152 ? -14.503 -63.692 -4.955 1.00 22.83 124 PRO C CA 1
ATOM 5348 C C . PRO C 1 152 ? -13.061 -63.216 -4.682 1.00 28.69 124 PRO C C 1
ATOM 5349 O O . PRO C 1 152 ? -12.324 -63.867 -3.943 1.00 24.77 124 PRO C O 1
ATOM 5353 N N . ASP C 1 153 ? -12.668 -62.091 -5.271 1.00 21.79 125 ASP C N 1
ATOM 5354 C CA . ASP C 1 153 ? -11.374 -61.474 -4.975 1.00 31.34 125 ASP C CA 1
ATOM 5355 C C . ASP C 1 153 ? -11.499 -60.544 -3.782 1.00 32.76 125 ASP C C 1
ATOM 5356 O O . ASP C 1 153 ? -10.557 -60.367 -3.015 1.00 41.39 125 ASP C O 1
ATOM 5361 N N . LEU C 1 154 ? -12.678 -59.959 -3.627 1.00 28.30 126 LEU C N 1
ATOM 5362 C CA . LEU C 1 154 ? -12.883 -58.886 -2.663 1.00 28.02 126 LEU C CA 1
ATOM 5363 C C . LEU C 1 154 ? -13.934 -59.208 -1.605 1.00 25.88 126 LEU C C 1
ATOM 5364 O O . LEU C 1 154 ? -14.726 -60.137 -1.763 1.00 27.58 126 LEU C O 1
ATOM 5369 N N . LYS C 1 155 ? -13.900 -58.441 -0.517 1.00 23.40 127 LYS C N 1
ATOM 5370 C CA . LYS C 1 155 ? -14.932 -58.446 0.518 1.00 22.18 127 LYS C CA 1
ATOM 5371 C C . LYS C 1 155 ? -15.293 -59.814 1.076 1.00 27.12 127 LYS C C 1
ATOM 5372 O O . LYS C 1 155 ? -16.480 -60.134 1.209 1.00 31.59 127 LYS C O 1
ATOM 5378 N N . TRP C 1 156 ? -14.295 -60.615 1.415 1.00 21.96 128 TRP C N 1
ATOM 5379 C CA . TRP C 1 156 ? -14.559 -61.946 1.940 1.00 21.91 128 TRP C CA 1
ATOM 5380 C C . TRP C 1 156 ? -15.440 -61.920 3.193 1.00 32.00 128 TRP C C 1
ATOM 5381 O O . TRP C 1 156 ? -16.296 -62.787 3.342 1.00 31.66 128 TRP C O 1
ATOM 5392 N N . GLU C 1 157 ? -15.231 -60.962 4.103 1.00 22.29 129 GLU C N 1
ATOM 5393 C CA . GLU C 1 157 ? -15.970 -60.997 5.370 1.00 31.43 129 GLU C CA 1
ATOM 5394 C C . GLU C 1 157 ? -17.428 -60.715 5.109 1.00 32.88 129 GLU C C 1
ATOM 5395 O O . GLU C 1 157 ? -18.319 -61.416 5.598 1.00 37.80 129 GLU C O 1
ATOM 5401 N N . ARG C 1 158 ? -17.663 -59.672 4.327 1.00 28.05 130 ARG C N 1
ATOM 5402 C CA . ARG C 1 158 ? -19.012 -59.272 4.006 1.00 27.81 130 ARG C CA 1
ATOM 5403 C C . ARG C 1 158 ? -19.734 -60.362 3.213 1.00 35.69 130 ARG C C 1
ATOM 5404 O O . ARG C 1 158 ? -20.913 -60.635 3.449 1.00 29.03 130 ARG C O 1
ATOM 5412 N N . PHE C 1 159 ? -19.014 -60.982 2.279 1.00 22.50 131 PHE C N 1
ATOM 5413 C CA . PHE C 1 159 ? -19.519 -62.148 1.555 1.00 22.42 131 PHE C CA 1
ATOM 5414 C C . PHE C 1 159 ? -19.891 -63.286 2.496 1.00 29.56 131 PHE C C 1
ATOM 5415 O O . PHE C 1 159 ? -21.021 -63.769 2.475 1.00 28.03 131 PHE C O 1
ATOM 5423 N N . ILE C 1 160 ? -18.930 -63.703 3.319 1.00 25.42 132 ILE C N 1
ATOM 5424 C CA . ILE C 1 160 ? -19.116 -64.803 4.261 1.00 27.44 132 ILE C CA 1
ATOM 5425 C C . ILE C 1 160 ? -20.254 -64.575 5.258 1.00 31.21 132 ILE C C 1
ATOM 5426 O O . ILE C 1 160 ? -20.972 -65.512 5.610 1.00 38.75 132 ILE C O 1
ATOM 5431 N N . THR C 1 161 ? -20.428 -63.333 5.697 1.00 25.96 133 THR C N 1
ATOM 5432 C CA . THR C 1 161 ? -21.545 -62.993 6.572 1.00 29.09 133 THR C CA 1
ATOM 5433 C C . THR C 1 161 ? -22.899 -63.125 5.850 1.00 29.00 133 THR C C 1
ATOM 5434 O O . THR C 1 161 ? -23.869 -63.607 6.422 1.00 25.70 133 THR C O 1
ATOM 5438 N N . ALA C 1 162 ? -22.958 -62.701 4.596 1.00 23.69 134 ALA C N 1
ATOM 5439 C CA . ALA C 1 162 ? -24.147 -62.920 3.798 1.00 23.86 134 ALA C CA 1
ATOM 5440 C C . ALA C 1 162 ? -24.468 -64.420 3.632 1.00 33.75 134 ALA C C 1
ATOM 5441 O O . ALA C 1 162 ? -25.627 -64.823 3.779 1.00 28.84 134 ALA C O 1
ATOM 5443 N N . VAL C 1 163 ? -23.461 -65.246 3.332 1.00 28.40 135 VAL C N 1
ATOM 5444 C CA . VAL C 1 163 ? -23.709 -66.677 3.189 1.00 23.55 135 VAL C CA 1
ATOM 5445 C C . VAL C 1 163 ? -24.220 -67.264 4.510 1.00 38.59 135 VAL C C 1
ATOM 5446 O O . VAL C 1 163 ? -25.220 -68.005 4.541 1.00 26.82 135 VAL C O 1
ATOM 5450 N N . ARG C 1 164 ? -23.552 -66.897 5.601 1.00 33.96 136 ARG C N 1
ATOM 5451 C CA . ARG C 1 164 ? -23.938 -67.368 6.914 1.00 26.82 136 ARG C CA 1
ATOM 5452 C C . ARG C 1 164 ? -25.364 -66.958 7.258 1.00 28.41 136 ARG C C 1
ATOM 5453 O O . ARG C 1 164 ? -26.137 -67.749 7.808 1.00 31.69 136 ARG C O 1
ATOM 5461 N N . LEU C 1 165 ? -25.717 -65.722 6.935 1.00 25.88 137 LEU C N 1
ATOM 5462 C CA . LEU C 1 165 ? -27.040 -65.218 7.288 1.00 33.00 137 LEU C CA 1
ATOM 5463 C C . LEU C 1 165 ? -28.136 -65.937 6.509 1.00 34.46 137 LEU C C 1
ATOM 5464 O O . LEU C 1 165 ? -29.174 -66.279 7.067 1.00 35.96 137 LEU C O 1
ATOM 5469 N N . LEU C 1 166 ? -27.890 -66.181 5.226 1.00 30.15 138 LEU C N 1
ATOM 5470 C CA . LEU C 1 166 ? -28.808 -66.958 4.407 1.00 32.53 138 LEU C CA 1
ATOM 5471 C C . LEU C 1 166 ? -28.902 -68.421 4.870 1.00 40.56 138 LEU C C 1
ATOM 5472 O O . LEU C 1 166 ? -29.994 -69.008 4.904 1.00 37.04 138 LEU C O 1
ATOM 5477 N N . ALA C 1 167 ? -27.761 -69.009 5.226 1.00 25.62 139 ALA C N 1
ATOM 5478 C CA . ALA C 1 167 ? -27.754 -70.386 5.719 1.00 42.26 139 ALA C CA 1
ATOM 5479 C C . ALA C 1 167 ? -28.577 -70.514 7.007 1.00 38.78 139 ALA C C 1
ATOM 5480 O O . ALA C 1 167 ? -29.354 -71.459 7.184 1.00 34.85 139 ALA C O 1
ATOM 5482 N N . GLU C 1 168 ? -28.401 -69.559 7.910 1.00 30.78 140 GLU C N 1
ATOM 5483 C CA . GLU C 1 168 ? -29.141 -69.597 9.161 1.00 41.31 140 GLU C CA 1
ATOM 5484 C C . GLU C 1 168 ? -30.650 -69.468 8.924 1.00 47.59 140 GLU C C 1
ATOM 5485 O O . GLU C 1 168 ? -31.429 -70.303 9.410 1.00 47.05 140 GLU C O 1
ATOM 5491 N N . ARG C 1 169 ? -31.053 -68.448 8.164 1.00 39.39 141 ARG C N 1
ATOM 5492 C CA . ARG C 1 169 ? -32.466 -68.238 7.845 1.00 40.87 141 ARG C CA 1
ATOM 5493 C C . ARG C 1 169 ? -33.078 -69.471 7.186 1.00 42.50 141 ARG C C 1
ATOM 5494 O O . ARG C 1 169 ? -34.253 -69.763 7.376 1.00 45.62 141 ARG C O 1
ATOM 5502 N N . LEU C 1 170 ? -32.282 -70.195 6.405 1.00 36.75 142 LEU C N 1
ATOM 5503 C CA . LEU C 1 170 ? -32.808 -71.341 5.684 1.00 28.38 142 LEU C CA 1
ATOM 5504 C C . LEU C 1 170 ? -32.688 -72.617 6.508 1.00 34.71 142 LEU C C 1
ATOM 5505 O O . LEU C 1 170 ? -33.112 -73.687 6.082 1.00 39.71 142 LEU C O 1
ATOM 5510 N N . GLY C 1 171 ? -32.129 -72.488 7.704 1.00 32.90 143 GLY C N 1
ATOM 5511 C CA . GLY C 1 171 ? -32.059 -73.591 8.637 1.00 29.49 143 GLY C CA 1
ATOM 5512 C C . GLY C 1 171 ? -31.020 -74.636 8.287 1.00 40.89 143 GLY C C 1
ATOM 5513 O O . GLY C 1 171 ? -31.247 -75.820 8.517 1.00 35.26 143 GLY C O 1
ATOM 5514 N N . VAL C 1 172 ? -29.883 -74.197 7.746 1.00 30.79 144 VAL C N 1
ATOM 5515 C CA . VAL C 1 172 ? -28.803 -75.103 7.373 1.00 37.58 144 VAL C CA 1
ATOM 5516 C C . VAL C 1 172 ? -28.320 -75.912 8.570 1.00 40.79 144 VAL C C 1
ATOM 5517 O O . VAL C 1 172 ? -28.060 -75.364 9.640 1.00 38.23 144 VAL C O 1
ATOM 5521 N N . ARG C 1 173 ? -28.187 -77.219 8.380 1.00 37.12 145 ARG C N 1
ATOM 5522 C CA . ARG C 1 173 ? -27.823 -78.107 9.475 1.00 36.26 145 ARG C CA 1
ATOM 5523 C C . ARG C 1 173 ? -26.393 -78.633 9.371 1.00 42.11 145 ARG C C 1
ATOM 5524 O O . ARG C 1 173 ? -25.838 -79.147 10.334 1.00 43.32 145 ARG C O 1
ATOM 5532 N N . GLN C 1 174 ? -25.803 -78.498 8.193 1.00 43.57 146 GLN C N 1
ATOM 5533 C CA . GLN C 1 174 ? -24.476 -79.018 7.943 1.00 32.00 146 GLN C CA 1
ATOM 5534 C C . GLN C 1 174 ? -23.940 -78.329 6.710 1.00 33.99 146 GLN C C 1
ATOM 5535 O O . GLN C 1 174 ? -24.683 -78.114 5.756 1.00 36.08 146 GLN C O 1
ATOM 5541 N N . THR C 1 175 ? -22.651 -78.000 6.726 1.00 28.12 147 THR C N 1
ATOM 5542 C CA . THR C 1 175 ? -22.037 -77.248 5.644 1.00 24.94 147 THR C CA 1
ATOM 5543 C C . THR C 1 175 ? -20.835 -78.014 5.120 1.00 32.22 147 THR C C 1
ATOM 5544 O O . THR C 1 175 ? -19.918 -78.319 5.881 1.00 32.33 147 THR C O 1
ATOM 5548 N N . ILE C 1 176 ? -20.854 -78.326 3.823 1.00 25.91 148 ILE C N 1
ATOM 5549 C CA . ILE C 1 176 ? -19.869 -79.218 3.219 1.00 23.84 148 ILE C CA 1
ATOM 5550 C C . ILE C 1 176 ? -19.059 -78.531 2.115 1.00 27.00 148 ILE C C 1
ATOM 5551 O O . ILE C 1 176 ? -19.620 -78.070 1.121 1.00 32.19 148 ILE C O 1
ATOM 5556 N N . GLY C 1 177 ? -17.740 -78.480 2.302 1.00 27.85 149 GLY C N 1
ATOM 5557 C CA . GLY C 1 177 ? -16.816 -77.826 1.382 1.00 23.36 149 GLY C CA 1
ATOM 5558 C C . GLY C 1 177 ? -16.137 -78.767 0.387 1.00 33.73 149 GLY C C 1
ATOM 5559 O O . GLY C 1 177 ? -15.791 -79.908 0.710 1.00 36.00 149 GLY C O 1
ATOM 5560 N N . LEU C 1 178 ? -15.955 -78.290 -0.839 1.00 24.56 150 LEU C N 1
ATOM 5561 C CA . LEU C 1 178 ? -15.234 -79.054 -1.848 1.00 25.13 150 LEU C CA 1
ATOM 5562 C C . LEU C 1 178 ? -13.885 -78.439 -2.191 1.00 24.76 150 LEU C C 1
ATOM 5563 O O . LEU C 1 178 ? -13.746 -77.220 -2.264 1.00 31.84 150 LEU C O 1
ATOM 5568 N N . GLY C 1 179 ? -12.896 -79.299 -2.411 1.00 31.01 151 GLY C N 1
ATOM 5569 C CA . GLY C 1 179 ? -11.559 -78.874 -2.792 1.00 25.14 151 GLY C CA 1
ATOM 5570 C C . GLY C 1 179 ? -10.778 -79.935 -3.564 1.00 34.92 151 GLY C C 1
ATOM 5571 O O . GLY C 1 179 ? -11.043 -81.139 -3.459 1.00 36.25 151 GLY C O 1
ATOM 5572 N N . THR C 1 180 ? -9.809 -79.480 -4.349 1.00 23.54 152 THR C N 1
ATOM 5573 C CA . THR C 1 180 ? -8.931 -80.362 -5.096 1.00 33.07 152 THR C CA 1
ATOM 5574 C C . THR C 1 180 ? -7.513 -79.900 -4.863 1.00 39.80 152 THR C C 1
ATOM 5575 O O . THR C 1 180 ? -7.271 -78.712 -4.684 1.00 44.18 152 THR C O 1
ATOM 5579 N N . VAL C 1 181 ? -6.578 -80.842 -4.879 1.00 38.21 153 VAL C N 1
ATOM 5580 C CA . VAL C 1 181 ? -5.161 -80.517 -4.927 1.00 32.03 153 VAL C CA 1
ATOM 5581 C C . VAL C 1 181 ? -4.426 -81.539 -5.786 1.00 37.04 153 VAL C C 1
ATOM 5582 O O . VAL C 1 181 ? -4.791 -82.715 -5.817 1.00 38.92 153 VAL C O 1
ATOM 5586 N N . PRO C 1 182 ? -3.382 -81.086 -6.489 1.00 41.29 154 PRO C N 1
ATOM 5587 C CA . PRO C 1 182 ? -2.447 -81.944 -7.227 1.00 35.75 154 PRO C CA 1
ATOM 5588 C C . PRO C 1 182 ? -1.639 -82.792 -6.257 1.00 36.79 154 PRO C C 1
ATOM 5589 O O . PRO C 1 182 ? -1.303 -82.318 -5.169 1.00 43.09 154 PRO C O 1
ATOM 5593 N N . MET C 1 183 ? -1.347 -84.031 -6.633 1.00 41.40 155 MET C N 1
ATOM 5594 C CA . MET C 1 183 ? -0.435 -84.872 -5.856 1.00 45.52 155 MET C CA 1
ATOM 5595 C C . MET C 1 183 ? 0.368 -85.731 -6.806 1.00 47.53 155 MET C C 1
ATOM 5596 O O . MET C 1 183 ? -0.076 -86.026 -7.911 1.00 41.85 155 MET C O 1
ATOM 5601 N N . ALA C 1 184 ? 1.559 -86.121 -6.368 1.00 56.00 156 ALA C N 1
ATOM 5602 C CA . ALA C 1 184 ? 2.354 -87.091 -7.098 1.00 49.79 156 ALA C CA 1
ATOM 5603 C C . ALA C 1 184 ? 1.707 -88.452 -6.917 1.00 54.39 156 ALA C C 1
ATOM 5604 O O . ALA C 1 184 ? 2.143 -89.256 -6.098 1.00 49.80 156 ALA C O 1
ATOM 5606 N N . VAL C 1 185 ? 0.664 -88.704 -7.695 1.00 54.66 157 VAL C N 1
ATOM 5607 C CA . VAL C 1 185 ? -0.115 -89.918 -7.550 1.00 48.61 157 VAL C CA 1
ATOM 5608 C C . VAL C 1 185 ? -0.627 -90.335 -8.937 1.00 46.22 157 VAL C C 1
ATOM 5609 O O . VAL C 1 185 ? -0.887 -89.481 -9.782 1.00 50.53 157 VAL C O 1
ATOM 5613 N N . PRO C 1 186 ? -0.744 -91.649 -9.196 1.00 43.93 158 PRO C N 1
ATOM 5614 C CA . PRO C 1 186 ? -1.107 -92.075 -10.553 1.00 43.97 158 PRO C CA 1
ATOM 5615 C C . PRO C 1 186 ? -2.623 -92.162 -10.722 1.00 44.52 158 PRO C C 1
ATOM 5616 O O . PRO C 1 186 ? -3.338 -92.370 -9.741 1.00 44.00 158 PRO C O 1
ATOM 5620 N N . HIS C 1 187 ? -3.106 -92.010 -11.950 1.00 37.13 159 HIS C N 1
ATOM 5621 C CA . HIS C 1 187 ? -4.536 -92.109 -12.211 1.00 36.22 159 HIS C CA 1
ATOM 5622 C C . HIS C 1 187 ? -4.994 -93.560 -12.150 1.00 36.94 159 HIS C C 1
ATOM 5623 O O . HIS C 1 187 ? -6.185 -93.840 -12.217 1.00 39.80 159 HIS C O 1
ATOM 5630 N N . THR C 1 188 ? -4.043 -94.480 -12.011 1.00 36.08 160 THR C N 1
ATOM 5631 C CA . THR C 1 188 ? -4.347 -95.907 -12.031 1.00 39.21 160 THR C CA 1
ATOM 5632 C C . THR C 1 188 ? -4.418 -96.488 -10.632 1.00 45.61 160 THR C C 1
ATOM 5633 O O . THR C 1 188 ? -4.361 -97.702 -10.445 1.00 48.30 160 THR C O 1
ATOM 5637 N N . ARG C 1 189 ? -4.519 -95.609 -9.649 1.00 45.03 161 ARG C N 1
ATOM 5638 C CA . ARG C 1 189 ? -4.698 -96.025 -8.271 1.00 48.85 161 ARG C CA 1
ATOM 5639 C C . ARG C 1 189 ? -5.956 -95.346 -7.755 1.00 47.52 161 ARG C C 1
ATOM 5640 O O . ARG C 1 189 ? -6.410 -94.365 -8.342 1.00 43.38 161 ARG C O 1
ATOM 5648 N N . PRO C 1 190 ? -6.532 -95.879 -6.669 1.00 47.39 162 PRO C N 1
ATOM 5649 C CA . PRO C 1 190 ? -7.783 -95.378 -6.095 1.00 39.33 162 PRO C CA 1
ATOM 5650 C C . PRO C 1 190 ? -7.653 -93.922 -5.731 1.00 43.02 162 PRO C C 1
ATOM 5651 O O . PRO C 1 190 ? -6.600 -93.507 -5.256 1.00 48.11 162 PRO C O 1
ATOM 5655 N N . ILE C 1 191 ? -8.707 -93.149 -5.954 1.00 42.67 163 ILE C N 1
ATOM 5656 C CA . ILE C 1 191 ? -8.634 -91.716 -5.707 1.00 40.78 163 ILE C CA 1
ATOM 5657 C C . ILE C 1 191 ? -8.593 -91.371 -4.212 1.00 43.07 163 ILE C C 1
ATOM 5658 O O . ILE C 1 191 ? -9.536 -91.633 -3.464 1.00 39.55 163 ILE C O 1
ATOM 5663 N N . THR C 1 192 ? -7.484 -90.773 -3.796 1.00 41.65 164 THR C N 1
ATOM 5664 C CA . THR C 1 192 ? -7.293 -90.313 -2.428 1.00 49.34 164 THR C CA 1
ATOM 5665 C C . THR C 1 192 ? -8.060 -89.025 -2.147 1.00 50.54 164 THR C C 1
ATOM 5666 O O . THR C 1 192 ? -8.132 -88.136 -2.994 1.00 54.52 164 THR C O 1
ATOM 5670 N N . MET C 1 193 ? -8.623 -88.908 -0.954 1.00 46.27 165 MET C N 1
ATOM 5671 C CA . MET C 1 193 ? -9.075 -87.598 -0.508 1.00 50.66 165 MET C CA 1
ATOM 5672 C C . MET C 1 193 ? -8.950 -87.351 0.997 1.00 49.09 165 MET C C 1
ATOM 5673 O O . MET C 1 193 ? -9.089 -88.256 1.819 1.00 54.26 165 MET C O 1
ATOM 5678 N N . THR C 1 194 ? -8.652 -86.106 1.336 1.00 42.39 166 THR C N 1
ATOM 5679 C CA . THR C 1 194 ? -8.453 -85.729 2.717 1.00 44.72 166 THR C CA 1
ATOM 5680 C C . THR C 1 194 ? -9.652 -84.935 3.218 1.00 42.51 166 THR C C 1
ATOM 5681 O O . THR C 1 194 ? -10.305 -84.226 2.462 1.00 50.94 166 THR C O 1
ATOM 5685 N N . ALA C 1 195 ? -9.950 -85.094 4.498 1.00 41.24 167 ALA C N 1
ATOM 5686 C CA . ALA C 1 195 ? -11.139 -84.514 5.091 1.00 35.55 167 ALA C CA 1
ATOM 5687 C C . ALA C 1 195 ? -10.807 -83.658 6.312 1.00 40.99 167 ALA C C 1
ATOM 5688 O O . ALA C 1 195 ? -9.849 -83.923 7.039 1.00 46.04 167 ALA C O 1
ATOM 5690 N N . HIS C 1 196 ? -11.611 -82.627 6.528 1.00 36.54 168 HIS C N 1
ATOM 5691 C CA . HIS C 1 196 ? -11.526 -81.844 7.749 1.00 36.64 168 HIS C CA 1
ATOM 5692 C C . HIS C 1 196 ? -12.917 -81.541 8.297 1.00 32.27 168 HIS C C 1
ATOM 5693 O O . HIS C 1 196 ? -13.902 -81.563 7.562 1.00 36.53 168 HIS C O 1
ATOM 5700 N N . SER C 1 197 ? -12.991 -81.261 9.592 1.00 25.87 169 SER C N 1
ATOM 5701 C CA . SER C 1 197 ? -14.269 -81.027 10.252 1.00 29.93 169 SER C CA 1
ATOM 5702 C C . SER C 1 197 ? -14.099 -80.600 11.701 1.00 37.06 169 SER C C 1
ATOM 5703 O O . SER C 1 197 ? -13.115 -80.957 12.359 1.00 36.06 169 SER C O 1
ATOM 5706 N N . ASN C 1 198 ? -15.066 -79.832 12.195 1.00 37.92 170 ASN C N 1
ATOM 5707 C CA . ASN C 1 198 ? -15.061 -79.434 13.591 1.00 49.66 170 ASN C CA 1
ATOM 5708 C C . ASN C 1 198 ? -15.738 -80.514 14.436 1.00 50.67 170 ASN C C 1
ATOM 5709 O O . ASN C 1 198 ? -15.803 -80.416 15.660 1.00 50.10 170 ASN C O 1
ATOM 5714 N N . ASN C 1 199 ? -16.223 -81.545 13.749 1.00 39.18 171 ASN C N 1
ATOM 5715 C CA . ASN C 1 199 ? -16.815 -82.717 14.372 1.00 43.78 171 ASN C CA 1
ATOM 5716 C C . ASN C 1 199 ? -16.151 -84.004 13.871 1.00 51.39 171 ASN C C 1
ATOM 5717 O O . ASN C 1 199 ? -16.425 -84.458 12.757 1.00 51.94 171 ASN C O 1
ATOM 5722 N N . ARG C 1 200 ? -15.296 -84.595 14.704 1.00 56.50 172 ARG C N 1
ATOM 5723 C CA . ARG C 1 200 ? -14.484 -85.753 14.314 1.00 59.93 172 ARG C CA 1
ATOM 5724 C C . ARG C 1 200 ? -15.292 -87.031 13.972 1.00 55.63 172 ARG C C 1
ATOM 5725 O O . ARG C 1 200 ? -14.791 -87.944 13.302 1.00 47.77 172 ARG C O 1
ATOM 5733 N N . GLU C 1 201 ? -16.541 -87.089 14.416 1.00 46.87 173 GLU C N 1
ATOM 5734 C CA . GLU C 1 201 ? -17.395 -88.217 14.084 1.00 52.09 173 GLU C CA 1
ATOM 5735 C C . GLU C 1 201 ? -17.793 -88.255 12.603 1.00 57.48 173 GLU C C 1
ATOM 5736 O O . GLU C 1 201 ? -18.115 -89.316 12.066 1.00 64.39 173 GLU C O 1
ATOM 5742 N N . LEU C 1 202 ? -17.756 -87.102 11.941 1.00 57.52 174 LEU C N 1
ATOM 5743 C CA . LEU C 1 202 ? -18.116 -87.017 10.521 1.00 55.44 174 LEU C CA 1
ATOM 5744 C C . LEU C 1 202 ? -16.985 -87.455 9.581 1.00 52.86 174 LEU C C 1
ATOM 5745 O O . LEU C 1 202 ? -17.205 -87.695 8.389 1.00 49.30 174 LEU C O 1
ATOM 5750 N N . ILE C 1 203 ? -15.774 -87.539 10.117 1.00 49.53 175 ILE C N 1
ATOM 5751 C CA . ILE C 1 203 ? -14.624 -87.918 9.316 1.00 50.56 175 ILE C CA 1
ATOM 5752 C C . ILE C 1 203 ? -13.891 -89.118 9.902 1.00 56.06 175 ILE C C 1
ATOM 5753 O O . ILE C 1 203 ? -12.692 -89.280 9.679 1.00 46.19 175 ILE C O 1
ATOM 5758 N N . SER C 1 204 ? -14.629 -89.953 10.638 1.00 72.71 176 SER C N 1
ATOM 5759 C CA . SER C 1 204 ? -14.082 -91.128 11.332 1.00 71.69 176 SER C CA 1
ATOM 5760 C C . SER C 1 204 ? -13.479 -92.153 10.378 1.00 71.38 176 SER C C 1
ATOM 5761 O O . SER C 1 204 ? -12.731 -93.039 10.791 1.00 69.18 176 SER C O 1
ATOM 5764 N N . ASP C 1 205 ? -13.816 -92.025 9.100 1.00 71.06 177 ASP C N 1
ATOM 5765 C CA . ASP C 1 205 ? -13.339 -92.953 8.092 1.00 64.52 177 ASP C CA 1
ATOM 5766 C C . ASP C 1 205 ? -11.962 -92.565 7.574 1.00 56.06 177 ASP C C 1
ATOM 5767 O O . ASP C 1 205 ? -11.315 -93.341 6.882 1.00 59.14 177 ASP C O 1
ATOM 5772 N N . PHE C 1 206 ? -11.505 -91.369 7.923 1.00 59.75 178 PHE C N 1
ATOM 5773 C CA . PHE C 1 206 ? -10.235 -90.865 7.401 1.00 58.18 178 PHE C CA 1
ATOM 5774 C C . PHE C 1 206 ? -9.114 -90.926 8.439 1.00 68.97 178 PHE C C 1
ATOM 5775 O O . PHE C 1 206 ? -9.362 -90.797 9.640 1.00 75.16 178 PHE C O 1
ATOM 5783 N N . GLN C 1 207 ? -7.887 -91.132 7.965 1.00 72.03 179 GLN C N 1
ATOM 5784 C CA . GLN C 1 207 ? -6.726 -91.279 8.837 1.00 83.04 179 GLN C CA 1
ATOM 5785 C C . GLN C 1 207 ? -5.809 -90.078 8.696 1.00 85.25 179 GLN C C 1
ATOM 5786 O O . GLN C 1 207 ? -4.847 -90.121 7.929 1.00 87.47 179 GLN C O 1
ATOM 5792 N N . PRO C 1 208 ? -6.094 -89.006 9.449 1.00 89.66 180 PRO C N 1
ATOM 5793 C CA . PRO C 1 208 ? -5.402 -87.722 9.303 1.00 94.32 180 PRO C CA 1
ATOM 5794 C C . PRO C 1 208 ? -3.893 -87.845 9.459 1.00 105.61 180 PRO C C 1
ATOM 5795 O O . PRO C 1 208 ? -3.392 -87.972 10.574 1.00 102.48 180 PRO C O 1
ATOM 5799 N N . SER C 1 209 ? -3.182 -87.805 8.338 1.00 123.18 181 SER C N 1
ATOM 5800 C CA . SER C 1 209 ? -1.724 -87.831 8.342 1.00 138.81 181 SER C CA 1
ATOM 5801 C C . SER C 1 209 ? -1.169 -86.409 8.388 1.00 143.40 181 SER C C 1
ATOM 5802 O O . SER C 1 209 ? -0.196 -86.087 7.702 1.00 146.40 181 SER C O 1
ATOM 5805 N N . ILE C 1 210 ? -1.797 -85.561 9.199 1.00 141.11 182 ILE C N 1
ATOM 5806 C CA . ILE C 1 210 ? -1.410 -84.155 9.288 1.00 135.59 182 ILE C CA 1
ATOM 5807 C C . ILE C 1 210 ? -1.280 -83.686 10.739 1.00 123.91 182 ILE C C 1
ATOM 5808 O O . ILE C 1 210 ? -1.691 -84.381 11.672 1.00 126.32 182 ILE C O 1
ATOM 5813 N N . SER C 1 211 ? -0.696 -82.503 10.905 1.00 103.58 183 SER C N 1
ATOM 5814 C CA . SER C 1 211 ? -0.470 -81.890 12.200 1.00 88.23 183 SER C CA 1
ATOM 5815 C C . SER C 1 211 ? -0.062 -80.455 11.904 1.00 73.14 183 SER C C 1
ATOM 5816 O O . SER C 1 211 ? 0.397 -80.172 10.802 1.00 82.03 183 SER C O 1
ATOM 5819 N N . GLU C 1 212 ? -0.212 -79.559 12.878 1.00 55.93 184 GLU C N 1
ATOM 5820 C CA . GLU C 1 212 ? -0.120 -78.094 12.651 1.00 63.13 184 GLU C CA 1
ATOM 5821 C C . GLU C 1 212 ? 0.658 -77.574 11.435 1.00 69.42 184 GLU C C 1
ATOM 5822 O O . GLU C 1 212 ? 1.863 -77.790 11.311 1.00 72.25 184 GLU C O 1
ATOM 5828 N N . ILE C 1 213 ? -0.059 -76.873 10.557 1.00 69.54 185 ILE C N 1
ATOM 5829 C CA . ILE C 1 213 ? 0.533 -76.120 9.454 1.00 64.67 185 ILE C CA 1
ATOM 5830 C C . ILE C 1 213 ? -0.188 -74.792 9.254 1.00 61.92 185 ILE C C 1
ATOM 5831 O O . ILE C 1 213 ? -1.355 -74.653 9.612 1.00 62.60 185 ILE C O 1
ATOM 5836 N N . GLN C 1 214 ? 0.524 -73.819 8.690 1.00 62.39 186 GLN C N 1
ATOM 5837 C CA . GLN C 1 214 ? -0.063 -72.558 8.242 1.00 49.43 186 GLN C CA 1
ATOM 5838 C C . GLN C 1 214 ? -0.252 -72.616 6.736 1.00 49.08 186 GLN C C 1
ATOM 5839 O O . GLN C 1 214 ? 0.683 -72.910 5.999 1.00 55.25 186 GLN C O 1
ATOM 5845 N N . VAL C 1 215 ? -1.464 -72.347 6.277 1.00 42.64 187 VAL C N 1
ATOM 5846 C CA . VAL C 1 215 ? -1.738 -72.355 4.850 1.00 42.75 187 VAL C CA 1
ATOM 5847 C C . VAL C 1 215 ? -2.480 -71.087 4.498 1.00 39.54 187 VAL C C 1
ATOM 5848 O O . VAL C 1 215 ? -3.175 -70.519 5.343 1.00 40.30 187 VAL C O 1
ATOM 5852 N N . PRO C 1 216 ? -2.309 -70.619 3.258 1.00 43.46 188 PRO C N 1
ATOM 5853 C CA . PRO C 1 216 ? -3.053 -69.475 2.730 1.00 38.82 188 PRO C CA 1
ATOM 5854 C C . PRO C 1 216 ? -4.522 -69.836 2.657 1.00 34.42 188 PRO C C 1
ATOM 5855 O O . PRO C 1 216 ? -4.855 -70.914 2.157 1.00 31.97 188 PRO C O 1
ATOM 5859 N N . GLY C 1 217 ? -5.382 -68.965 3.180 1.00 29.81 189 GLY C N 1
ATOM 5860 C CA . GLY C 1 217 ? -6.802 -69.242 3.219 1.00 28.52 189 GLY C CA 1
ATOM 5861 C C . GLY C 1 217 ? -7.476 -69.106 1.865 1.00 33.96 189 GLY C C 1
ATOM 5862 O O . GLY C 1 217 ? -6.972 -68.441 0.954 1.00 27.41 189 GLY C O 1
ATOM 5863 N N . SER C 1 218 ? -8.619 -69.759 1.724 1.00 37.75 190 SER C N 1
ATOM 5864 C CA . SER C 1 218 ? -9.458 -69.571 0.554 1.00 31.85 190 SER C CA 1
ATOM 5865 C C . SER C 1 218 ? -10.818 -69.105 1.047 1.00 32.78 190 SER C C 1
ATOM 5866 O O . SER C 1 218 ? -11.170 -69.348 2.202 1.00 32.58 190 SER C O 1
ATOM 5869 N N . ALA C 1 219 ? -11.579 -68.430 0.192 1.00 26.67 191 ALA C N 1
ATOM 5870 C CA . ALA C 1 219 ? -12.943 -68.060 0.564 1.00 28.35 191 ALA C CA 1
ATOM 5871 C C . ALA C 1 219 ? -13.704 -69.243 1.183 1.00 29.86 191 ALA C C 1
ATOM 5872 O O . ALA C 1 219 ? -14.391 -69.082 2.185 1.00 21.80 191 ALA C O 1
ATOM 5874 N N . SER C 1 220 ? -13.572 -70.428 0.588 1.00 30.47 192 SER C N 1
ATOM 5875 C CA . SER C 1 220 ? -14.240 -71.614 1.103 1.00 21.72 192 SER C CA 1
ATOM 5876 C C . SER C 1 220 ? -13.744 -71.992 2.496 1.00 39.28 192 SER C C 1
ATOM 5877 O O . SER C 1 220 ? -14.555 -72.287 3.392 1.00 22.24 192 SER C O 1
ATOM 5880 N N . ASN C 1 221 ? -12.419 -71.975 2.673 1.00 28.03 193 ASN C N 1
ATOM 5881 C CA . ASN C 1 221 ? -11.815 -72.301 3.963 1.00 32.80 193 ASN C CA 1
ATOM 5882 C C . ASN C 1 221 ? -12.271 -71.329 5.022 1.00 31.46 193 ASN C C 1
ATOM 5883 O O . ASN C 1 221 ? -12.542 -71.724 6.159 1.00 31.39 193 ASN C O 1
ATOM 5888 N N . LEU C 1 222 ? -12.344 -70.051 4.653 1.00 25.53 194 LEU C N 1
ATOM 5889 C CA . LEU C 1 222 ? -12.712 -69.025 5.620 1.00 29.70 194 LEU C CA 1
ATOM 5890 C C . LEU C 1 222 ? -14.201 -69.113 5.950 1.00 24.55 194 LEU C C 1
ATOM 5891 O O . LEU C 1 222 ? -14.599 -68.962 7.106 1.00 24.83 194 LEU C O 1
ATOM 5896 N N . LEU C 1 223 ? -15.016 -69.392 4.937 1.00 23.76 195 LEU C N 1
ATOM 5897 C CA . LEU C 1 223 ? -16.440 -69.649 5.157 1.00 27.95 195 LEU C CA 1
ATOM 5898 C C . LEU C 1 223 ? -16.620 -70.758 6.199 1.00 34.56 195 LEU C C 1
ATOM 5899 O O . LEU C 1 223 ? -17.374 -70.608 7.169 1.00 25.38 195 LEU C O 1
ATOM 5904 N N . GLU C 1 224 ? -15.906 -71.863 5.988 1.00 23.00 196 GLU C N 1
ATOM 5905 C CA . GLU C 1 224 ? -15.974 -73.005 6.862 1.00 23.42 196 GLU C CA 1
ATOM 5906 C C . GLU C 1 224 ? -15.530 -72.644 8.290 1.00 35.28 196 GLU C C 1
ATOM 5907 O O . GLU C 1 224 ? -16.207 -72.985 9.270 1.00 28.03 196 GLU C O 1
ATOM 5913 N N . TYR C 1 225 ? -14.409 -71.937 8.408 1.00 28.13 197 TYR C N 1
ATOM 5914 C CA . TYR C 1 225 ? -13.906 -71.561 9.724 1.00 28.97 197 TYR C CA 1
ATOM 5915 C C . TYR C 1 225 ? -14.908 -70.671 10.482 1.00 36.54 197 TYR C C 1
ATOM 5916 O O . TYR C 1 225 ? -15.203 -70.926 11.657 1.00 31.00 197 TYR C O 1
ATOM 5925 N N . ARG C 1 226 ? -15.445 -69.657 9.796 1.00 31.65 198 ARG C N 1
ATOM 5926 C CA . ARG C 1 226 ? -16.381 -68.697 10.391 1.00 32.74 198 ARG C CA 1
ATOM 5927 C C . ARG C 1 226 ? -17.676 -69.355 10.824 1.00 33.77 198 ARG C C 1
ATOM 5928 O O . ARG C 1 226 ? -18.206 -69.057 11.895 1.00 41.69 198 ARG C O 1
ATOM 5936 N N . MET C 1 227 ? -18.190 -70.237 9.975 1.00 31.21 199 MET C N 1
ATOM 5937 C CA . MET C 1 227 ? -19.380 -71.013 10.293 1.00 24.99 199 MET C CA 1
ATOM 5938 C C . MET C 1 227 ? -19.159 -71.758 11.602 1.00 31.06 199 MET C C 1
ATOM 5939 O O . MET C 1 227 ? -20.020 -71.793 12.491 1.00 32.59 199 MET C O 1
ATOM 5944 N N . ALA C 1 228 ? -17.976 -72.347 11.704 1.00 29.94 200 ALA C N 1
ATOM 5945 C CA . ALA C 1 228 ? -17.583 -73.111 12.867 1.00 27.98 200 ALA C CA 1
ATOM 5946 C C . ALA C 1 228 ? -17.525 -72.216 14.103 1.00 32.74 200 ALA C C 1
ATOM 5947 O O . ALA C 1 228 ? -17.996 -72.603 15.174 1.00 36.58 200 ALA C O 1
ATOM 5949 N N . GLN C 1 229 ? -16.970 -71.016 13.950 1.00 28.63 201 GLN C N 1
ATOM 5950 C CA . GLN C 1 229 ? -16.917 -70.078 15.068 1.00 39.03 201 GLN C CA 1
ATOM 5951 C C . GLN C 1 229 ? -18.301 -69.774 15.619 1.00 39.13 201 GLN C C 1
ATOM 5952 O O . GLN C 1 229 ? -18.441 -69.450 16.795 1.00 46.65 201 GLN C O 1
ATOM 5958 N N . HIS C 1 230 ? -19.318 -69.890 14.773 1.00 33.86 202 HIS C N 1
ATOM 5959 C CA . HIS C 1 230 ? -20.684 -69.597 15.187 1.00 32.95 202 HIS C CA 1
ATOM 5960 C C . HIS C 1 230 ? -21.464 -70.864 15.517 1.00 35.27 202 HIS C C 1
ATOM 5961 O O . HIS C 1 230 ? -22.699 -70.872 15.540 1.00 34.02 202 HIS C O 1
ATOM 5968 N N . GLY C 1 231 ? -20.728 -71.939 15.764 1.00 33.96 203 GLY C N 1
ATOM 5969 C CA . GLY C 1 231 ? -21.328 -73.168 16.238 1.00 35.62 203 GLY C CA 1
ATOM 5970 C C . GLY C 1 231 ? -21.983 -74.044 15.192 1.00 38.08 203 GLY C C 1
ATOM 5971 O O . GLY C 1 231 ? -22.629 -75.034 15.531 1.00 37.80 203 GLY C O 1
ATOM 5972 N N . HIS C 1 232 ? -21.834 -73.692 13.920 1.00 33.75 204 HIS C N 1
ATOM 5973 C CA . HIS C 1 232 ? -22.413 -74.520 12.873 1.00 31.88 204 HIS C CA 1
ATOM 5974 C C . HIS C 1 232 ? -21.521 -75.732 12.657 1.00 41.92 204 HIS C C 1
ATOM 5975 O O . HIS C 1 232 ? -20.298 -75.661 12.817 1.00 51.76 204 HIS C O 1
ATOM 5982 N N . GLU C 1 233 ? -22.138 -76.848 12.302 1.00 35.23 205 GLU C N 1
ATOM 5983 C CA . GLU C 1 233 ? -21.398 -78.070 11.998 1.00 35.30 205 GLU C CA 1
ATOM 5984 C C . GLU C 1 233 ? -20.820 -77.977 10.582 1.00 38.66 205 GLU C C 1
ATOM 5985 O O . GLU C 1 233 ? -21.542 -77.699 9.610 1.00 31.73 205 GLU C O 1
ATOM 5991 N N . VAL C 1 234 ? -19.512 -78.178 10.461 1.00 36.26 206 VAL C N 1
ATOM 5992 C CA . VAL C 1 234 ? -18.869 -78.016 9.160 1.00 29.10 206 VAL C CA 1
ATOM 5993 C C . VAL C 1 234 ? -17.995 -79.204 8.822 1.00 34.05 206 VAL C C 1
ATOM 5994 O O . VAL C 1 234 ? -17.404 -79.823 9.706 1.00 38.37 206 VAL C O 1
ATOM 5998 N N . VAL C 1 235 ? -17.920 -79.513 7.534 1.00 28.29 207 VAL C N 1
ATOM 5999 C CA . VAL C 1 235 ? -16.968 -80.495 7.035 1.00 30.55 207 VAL C CA 1
ATOM 6000 C C . VAL C 1 235 ? -16.506 -80.120 5.616 1.00 37.68 207 VAL C C 1
ATOM 6001 O O . VAL C 1 235 ? -17.219 -79.438 4.875 1.00 34.82 207 VAL C O 1
ATOM 6005 N N . GLY C 1 236 ? -15.305 -80.551 5.250 1.00 26.56 208 GLY C N 1
ATOM 6006 C CA . GLY C 1 236 ? -14.780 -80.289 3.924 1.00 28.75 208 GLY C CA 1
ATOM 6007 C C . GLY C 1 236 ? -14.044 -81.486 3.357 1.00 33.05 208 GLY C C 1
ATOM 6008 O O . GLY C 1 236 ? -13.482 -82.293 4.101 1.00 35.43 208 GLY C O 1
ATOM 6009 N N . PHE C 1 237 ? -14.041 -81.604 2.035 1.00 25.95 209 PHE C N 1
ATOM 6010 C CA . PHE C 1 237 ? -13.354 -82.713 1.382 1.00 31.73 209 PHE C CA 1
ATOM 6011 C C . PHE C 1 237 ? -12.391 -82.203 0.323 1.00 31.44 209 PHE C C 1
ATOM 6012 O O . PHE C 1 237 ? -12.756 -81.381 -0.505 1.00 32.27 209 PHE C O 1
ATOM 6020 N N . THR C 1 238 ? -11.155 -82.688 0.372 1.00 36.46 210 THR C N 1
ATOM 6021 C CA . THR C 1 238 ? -10.127 -82.308 -0.592 1.00 33.04 210 THR C CA 1
ATOM 6022 C C . THR C 1 238 ? -9.637 -83.527 -1.381 1.00 32.20 210 THR C C 1
ATOM 6023 O O . THR C 1 238 ? -8.893 -84.356 -0.867 1.00 39.69 210 THR C O 1
ATOM 6027 N N . VAL C 1 239 ? -10.070 -83.632 -2.632 1.00 26.27 211 VAL C N 1
ATOM 6028 C CA . VAL C 1 239 ? -9.695 -84.746 -3.492 1.00 25.94 211 VAL C CA 1
ATOM 6029 C C . VAL C 1 239 ? -8.318 -84.521 -4.103 1.00 31.52 211 VAL C C 1
ATOM 6030 O O . VAL C 1 239 ? -7.948 -83.391 -4.426 1.00 31.80 211 VAL C O 1
ATOM 6034 N N . HIS C 1 240 ? -7.562 -85.601 -4.261 1.00 32.74 212 HIS C N 1
ATOM 6035 C CA . HIS C 1 240 ? -6.198 -85.512 -4.773 1.00 33.53 212 HIS C CA 1
ATOM 6036 C C . HIS C 1 240 ? -6.107 -85.930 -6.231 1.00 35.33 212 HIS C C 1
ATOM 6037 O O . HIS C 1 240 ? -6.541 -87.017 -6.603 1.00 34.28 212 HIS C O 1
ATOM 6044 N N . VAL C 1 241 ? -5.526 -85.067 -7.054 1.00 34.32 213 VAL C N 1
ATOM 6045 C CA . VAL C 1 241 ? -5.488 -85.288 -8.499 1.00 31.11 213 VAL C CA 1
ATOM 6046 C C . VAL C 1 241 ? -4.062 -85.481 -8.993 1.00 37.88 213 VAL C C 1
ATOM 6047 O O . VAL C 1 241 ? -3.186 -84.676 -8.679 1.00 44.84 213 VAL C O 1
ATOM 6051 N N . PRO C 1 242 ? -3.816 -86.551 -9.765 1.00 34.69 214 PRO C N 1
ATOM 6052 C CA . PRO C 1 242 ? -2.483 -86.715 -10.355 1.00 35.70 214 PRO C CA 1
ATOM 6053 C C . PRO C 1 242 ? -1.999 -85.389 -10.925 1.00 38.17 214 PRO C C 1
ATOM 6054 O O . PRO C 1 242 ? -2.752 -84.728 -11.650 1.00 35.65 214 PRO C O 1
ATOM 6058 N N . HIS C 1 243 ? -0.770 -84.995 -10.595 1.00 47.27 215 HIS C N 1
ATOM 6059 C CA . HIS C 1 243 ? -0.264 -83.694 -11.035 1.00 48.03 215 HIS C CA 1
ATOM 6060 C C . HIS C 1 243 ? -0.275 -83.543 -12.567 1.00 41.85 215 HIS C C 1
ATOM 6061 O O . HIS C 1 243 ? -0.437 -82.440 -13.087 1.00 42.80 215 HIS C O 1
ATOM 6068 N N . TYR C 1 244 ? -0.151 -84.651 -13.290 1.00 34.62 216 TYR C N 1
ATOM 6069 C CA . TYR C 1 244 ? -0.172 -84.567 -14.745 1.00 38.88 216 TYR C CA 1
ATOM 6070 C C . TYR C 1 244 ? -1.564 -84.420 -15.334 1.00 42.49 216 TYR C C 1
ATOM 6071 O O . TYR C 1 244 ? -1.703 -84.368 -16.546 1.00 44.02 216 TYR C O 1
ATOM 6080 N N . LEU C 1 245 ? -2.590 -84.351 -14.488 1.00 43.41 217 LEU C N 1
ATOM 6081 C CA . LEU C 1 245 ? -3.958 -84.176 -14.979 1.00 41.13 217 LEU C CA 1
ATOM 6082 C C . LEU C 1 245 ? -4.549 -82.855 -14.503 1.00 43.59 217 LEU C C 1
ATOM 6083 O O . LEU C 1 245 ? -5.690 -82.529 -14.818 1.00 40.13 217 LEU C O 1
ATOM 6088 N N . THR C 1 246 ? -3.741 -82.098 -13.767 1.00 44.24 218 THR C N 1
ATOM 6089 C CA . THR C 1 246 ? -4.154 -80.842 -13.146 1.00 40.98 218 THR C CA 1
ATOM 6090 C C . THR C 1 246 ? -4.892 -79.860 -14.059 1.00 44.74 218 THR C C 1
ATOM 6091 O O . THR C 1 246 ? -5.902 -79.282 -13.664 1.00 48.25 218 THR C O 1
ATOM 6095 N N . GLN C 1 247 ? -4.389 -79.648 -15.266 1.00 43.52 219 GLN C N 1
ATOM 6096 C CA . GLN C 1 247 ? -4.984 -78.644 -16.138 1.00 42.40 219 GLN C CA 1
ATOM 6097 C C . GLN C 1 247 ? -5.872 -79.278 -17.193 1.00 46.44 219 GLN C C 1
ATOM 6098 O O . GLN C 1 247 ? -5.911 -78.837 -18.335 1.00 52.93 219 GLN C O 1
ATOM 6104 N N . THR C 1 248 ? -6.611 -80.294 -16.760 1.00 43.83 220 THR C N 1
ATOM 6105 C CA . THR C 1 248 ? -7.449 -81.122 -17.610 1.00 35.47 220 THR C CA 1
ATOM 6106 C C . THR C 1 248 ? -8.782 -81.329 -16.913 1.00 35.91 220 THR C C 1
ATOM 6107 O O . THR C 1 248 ? -8.828 -81.347 -15.696 1.00 44.85 220 THR C O 1
ATOM 6111 N N . ASP C 1 249 ? -9.863 -81.488 -17.669 1.00 27.71 221 ASP C N 1
ATOM 6112 C CA . ASP C 1 249 ? -11.087 -82.054 -17.114 1.00 26.56 221 ASP C CA 1
ATOM 6113 C C . ASP C 1 249 ? -10.846 -83.500 -16.679 1.00 34.03 221 ASP C C 1
ATOM 6114 O O . ASP C 1 249 ? -10.565 -84.370 -17.510 1.00 38.51 221 ASP C O 1
ATOM 6119 N N . TYR C 1 250 ? -10.964 -83.761 -15.381 1.00 31.83 222 TYR C N 1
ATOM 6120 C CA . TYR C 1 250 ? -10.874 -85.125 -14.878 1.00 28.66 222 TYR C CA 1
ATOM 6121 C C . TYR C 1 250 ? -12.126 -85.460 -14.068 1.00 32.24 222 TYR C C 1
ATOM 6122 O O . TYR C 1 250 ? -12.125 -85.341 -12.850 1.00 33.14 222 TYR C O 1
ATOM 6131 N N . PRO C 1 251 ? -13.207 -85.876 -14.750 1.00 31.72 223 PRO C N 1
ATOM 6132 C CA . PRO C 1 251 ? -14.490 -86.058 -14.058 1.00 23.58 223 PRO C CA 1
ATOM 6133 C C . PRO C 1 251 ? -14.444 -87.040 -12.891 1.00 28.86 223 PRO C C 1
ATOM 6134 O O . PRO C 1 251 ? -15.258 -86.906 -11.983 1.00 33.38 223 PRO C O 1
ATOM 6138 N N . ALA C 1 252 ? -13.515 -87.993 -12.888 1.00 28.17 224 ALA C N 1
ATOM 6139 C CA . ALA C 1 252 ? -13.488 -88.993 -11.811 1.00 29.01 224 ALA C CA 1
ATOM 6140 C C . ALA C 1 252 ? -13.336 -88.340 -10.438 1.00 32.46 224 ALA C C 1
ATOM 6141 O O . ALA C 1 252 ? -13.887 -88.807 -9.449 1.00 35.78 224 ALA C O 1
ATOM 6143 N N . ALA C 1 253 ? -12.593 -87.243 -10.399 1.00 28.25 225 ALA C N 1
ATOM 6144 C CA . ALA C 1 253 ? -12.348 -86.528 -9.167 1.00 33.25 225 ALA C CA 1
ATOM 6145 C C . ALA C 1 253 ? -13.628 -85.845 -8.703 1.00 34.71 225 ALA C C 1
ATOM 6146 O O . ALA C 1 253 ? -13.937 -85.813 -7.512 1.00 32.85 225 ALA C O 1
ATOM 6148 N N . ALA C 1 254 ? -14.375 -85.304 -9.655 1.00 22.08 226 ALA C N 1
ATOM 6149 C CA . ALA C 1 254 ? -15.639 -84.665 -9.347 1.00 22.58 226 ALA C CA 1
ATOM 6150 C C . ALA C 1 254 ? -16.621 -85.722 -8.832 1.00 27.26 226 ALA C C 1
ATOM 6151 O O . ALA C 1 254 ? -17.299 -85.520 -7.826 1.00 28.08 226 ALA C O 1
ATOM 6153 N N . GLN C 1 255 ? -16.669 -86.863 -9.514 1.00 25.10 227 GLN C N 1
ATOM 6154 C CA . GLN C 1 255 ? -17.503 -87.969 -9.084 1.00 22.71 227 GLN C CA 1
ATOM 6155 C C . GLN C 1 255 ? -17.154 -88.440 -7.663 1.00 31.11 227 GLN C C 1
ATOM 6156 O O . GLN C 1 255 ? -18.039 -88.722 -6.846 1.00 24.96 227 GLN C O 1
ATOM 6162 N N . ALA C 1 256 ? -15.861 -88.535 -7.371 1.00 28.17 228 ALA C N 1
ATOM 6163 C CA . ALA C 1 256 ? -15.415 -88.879 -6.022 1.00 28.66 228 ALA C CA 1
ATOM 6164 C C . ALA C 1 256 ? -15.957 -87.891 -4.961 1.00 35.96 228 ALA C C 1
ATOM 6165 O O . ALA C 1 256 ? -16.445 -88.305 -3.906 1.00 40.71 228 ALA C O 1
ATOM 6167 N N . LEU C 1 257 ? -15.879 -86.593 -5.252 1.00 26.37 229 LEU C N 1
ATOM 6168 C CA . LEU C 1 257 ? -16.350 -85.564 -4.335 1.00 27.47 229 LEU C CA 1
ATOM 6169 C C . LEU C 1 257 ? -17.829 -85.713 -4.061 1.00 33.34 229 LEU C C 1
ATOM 6170 O O . LEU C 1 257 ? -18.269 -85.667 -2.906 1.00 29.92 229 LEU C O 1
ATOM 6175 N N . LEU C 1 258 ? -18.600 -85.881 -5.130 1.00 27.65 230 LEU C N 1
ATOM 6176 C CA . LEU C 1 258 ? -20.047 -85.944 -5.001 1.00 29.36 230 LEU C CA 1
ATOM 6177 C C . LEU C 1 258 ? -20.480 -87.231 -4.299 1.00 31.89 230 LEU C C 1
ATOM 6178 O O . LEU C 1 258 ? -21.502 -87.279 -3.608 1.00 28.85 230 LEU C O 1
ATOM 6183 N N . GLU C 1 259 ? -19.692 -88.282 -4.463 1.00 24.45 231 GLU C N 1
ATOM 6184 C CA . GLU C 1 259 ? -20.051 -89.525 -3.833 1.00 24.25 231 GLU C CA 1
ATOM 6185 C C . GLU C 1 259 ? -19.973 -89.310 -2.345 1.00 30.89 231 GLU C C 1
ATOM 6186 O O . GLU C 1 259 ? -20.832 -89.770 -1.583 1.00 38.70 231 GLU C O 1
ATOM 6192 N N . GLN C 1 260 ? -18.954 -88.563 -1.948 1.00 27.81 232 GLN C N 1
ATOM 6193 C CA . GLN C 1 260 ? -18.743 -88.225 -0.553 1.00 27.95 232 GLN C CA 1
ATOM 6194 C C . GLN C 1 260 ? -19.822 -87.271 -0.027 1.00 32.10 232 GLN C C 1
ATOM 6195 O O . GLN C 1 260 ? -20.283 -87.432 1.097 1.00 34.37 232 GLN C O 1
ATOM 6201 N N . VAL C 1 261 ? -20.245 -86.303 -0.839 1.00 24.24 233 VAL C N 1
ATOM 6202 C CA . VAL C 1 261 ? -21.358 -85.437 -0.452 1.00 24.37 233 VAL C CA 1
ATOM 6203 C C . VAL C 1 261 ? -22.612 -86.274 -0.163 1.00 32.64 233 VAL C C 1
ATOM 6204 O O . VAL C 1 261 ? -23.280 -86.097 0.863 1.00 31.88 233 VAL C O 1
ATOM 6208 N N . ALA C 1 262 ? -22.923 -87.193 -1.071 1.00 29.77 234 ALA C N 1
ATOM 6209 C CA . ALA C 1 262 ? -24.082 -88.071 -0.911 1.00 32.89 234 ALA C CA 1
ATOM 6210 C C . ALA C 1 262 ? -24.064 -88.821 0.426 1.00 30.57 234 ALA C C 1
ATOM 6211 O O . ALA C 1 262 ? -25.053 -88.866 1.145 1.00 26.87 234 ALA C O 1
ATOM 6213 N N . LYS C 1 263 ? -22.916 -89.406 0.736 1.00 28.89 235 LYS C N 1
ATOM 6214 C CA . LYS C 1 263 ? -22.708 -90.152 1.960 1.00 26.88 235 LYS C CA 1
ATOM 6215 C C . LYS C 1 263 ? -22.800 -89.249 3.198 1.00 33.80 235 LYS C C 1
ATOM 6216 O O . LYS C 1 263 ? -23.614 -89.475 4.078 1.00 34.18 235 LYS C O 1
ATOM 6222 N N . THR C 1 264 ? -21.971 -88.215 3.262 1.00 36.37 236 THR C N 1
ATOM 6223 C CA . THR C 1 264 ? -21.997 -87.302 4.399 1.00 37.08 236 THR C CA 1
ATOM 6224 C C . THR C 1 264 ? -23.330 -86.563 4.561 1.00 38.89 236 THR C C 1
ATOM 6225 O O . THR C 1 264 ? -23.837 -86.424 5.674 1.00 42.27 236 THR C O 1
ATOM 6229 N N . GLY C 1 265 ? -23.907 -86.105 3.456 1.00 37.22 237 GLY C N 1
ATOM 6230 C CA . GLY C 1 265 ? -25.116 -85.300 3.522 1.00 29.60 237 GLY C CA 1
ATOM 6231 C C . GLY C 1 265 ? -26.415 -86.082 3.485 1.00 29.94 237 GLY C C 1
ATOM 6232 O O . GLY C 1 265 ? -27.495 -85.495 3.550 1.00 27.73 237 GLY C O 1
ATOM 6233 N N . SER C 1 266 ? -26.311 -87.407 3.385 1.00 34.93 238 SER C N 1
ATOM 6234 C CA . SER C 1 266 ? -27.481 -88.276 3.241 1.00 33.48 238 SER C CA 1
ATOM 6235 C C . SER C 1 266 ? -28.317 -87.816 2.072 1.00 34.62 238 SER C C 1
ATOM 6236 O O . SER C 1 266 ? -29.518 -87.585 2.209 1.00 33.47 238 SER C O 1
ATOM 6239 N N . LEU C 1 267 ? -27.670 -87.662 0.924 1.00 33.39 239 LEU C N 1
ATOM 6240 C CA . LEU C 1 267 ? -28.366 -87.249 -0.281 1.00 35.17 239 LEU C CA 1
ATOM 6241 C C . LEU C 1 267 ? -28.294 -88.361 -1.311 1.00 37.90 239 LEU C C 1
ATOM 6242 O O . LEU C 1 267 ? -27.322 -89.121 -1.356 1.00 31.52 239 LEU C O 1
ATOM 6247 N N . GLN C 1 268 ? -29.333 -88.473 -2.129 1.00 37.84 240 GLN C N 1
ATOM 6248 C CA . GLN C 1 268 ? -29.279 -89.387 -3.256 1.00 30.11 240 GLN C CA 1
ATOM 6249 C C . GLN C 1 268 ? -29.054 -88.583 -4.516 1.00 35.11 240 GLN C C 1
ATOM 6250 O O . GLN C 1 268 ? -29.950 -87.895 -4.993 1.00 36.63 240 GLN C O 1
ATOM 6256 N N . LEU C 1 269 ? -27.825 -88.664 -5.020 1.00 36.49 241 LEU C N 1
ATOM 6257 C CA . LEU C 1 269 ? -27.386 -87.929 -6.194 1.00 34.51 241 LEU C CA 1
ATOM 6258 C C . LEU C 1 269 ? -27.255 -88.863 -7.405 1.00 37.01 241 LEU C C 1
ATOM 6259 O O . LEU C 1 269 ? -26.626 -89.924 -7.305 1.00 31.81 241 LEU C O 1
ATOM 6264 N N . PRO C 1 270 ? -27.833 -88.468 -8.557 1.00 36.21 242 PRO C N 1
ATOM 6265 C CA . PRO C 1 270 ? -27.759 -89.286 -9.774 1.00 40.32 242 PRO C CA 1
ATOM 6266 C C . PRO C 1 270 ? -26.465 -89.019 -10.535 1.00 37.98 242 PRO C C 1
ATOM 6267 O O . PRO C 1 270 ? -26.373 -87.995 -11.213 1.00 30.34 242 PRO C O 1
ATOM 6271 N N . LEU C 1 271 ? -25.496 -89.929 -10.446 1.00 29.50 243 LEU C N 1
ATOM 6272 C CA . LEU C 1 271 ? -24.171 -89.678 -11.014 1.00 31.12 243 LEU C CA 1
ATOM 6273 C C . LEU C 1 271 ? -23.857 -90.471 -12.294 1.00 29.53 243 LEU C C 1
ATOM 6274 O O . LEU C 1 271 ? -22.774 -90.313 -12.847 1.00 29.83 243 LEU C O 1
ATOM 6279 N N . ALA C 1 272 ? -24.787 -91.306 -12.763 1.00 26.69 244 ALA C N 1
ATOM 6280 C CA . ALA C 1 272 ? -24.550 -92.123 -13.967 1.00 30.96 244 ALA C CA 1
ATOM 6281 C C . ALA C 1 272 ? -23.809 -91.385 -15.085 1.00 32.84 244 ALA C C 1
ATOM 6282 O O . ALA C 1 272 ? -22.767 -91.845 -15.548 1.00 35.40 244 ALA C O 1
ATOM 6284 N N . VAL C 1 273 ? -24.342 -90.241 -15.512 1.00 29.81 245 VAL C N 1
ATOM 6285 C CA . VAL C 1 273 ? -23.761 -89.501 -16.627 1.00 23.74 245 VAL C CA 1
ATOM 6286 C C . VAL C 1 273 ? -22.375 -88.936 -16.293 1.00 29.25 245 VAL C C 1
ATOM 6287 O O . VAL C 1 273 ? -21.485 -88.917 -17.138 1.00 26.82 245 VAL C O 1
ATOM 6291 N N . LEU C 1 274 ? -22.189 -88.488 -15.057 1.00 32.81 246 LEU C N 1
ATOM 6292 C CA . LEU C 1 274 ? -20.881 -88.027 -14.627 1.00 29.63 246 LEU C CA 1
ATOM 6293 C C . LEU C 1 274 ? -19.904 -89.186 -14.658 1.00 33.69 246 LEU C C 1
ATOM 6294 O O . LEU C 1 274 ? -18.753 -89.028 -15.080 1.00 37.65 246 LEU C O 1
ATOM 6299 N N . ALA C 1 275 ? -20.366 -90.362 -14.241 1.00 26.19 247 ALA C N 1
ATOM 6300 C CA . ALA C 1 275 ? -19.480 -91.523 -14.197 1.00 33.90 247 ALA C CA 1
ATOM 6301 C C . ALA C 1 275 ? -19.108 -91.986 -15.598 1.00 38.37 247 ALA C C 1
ATOM 6302 O O . ALA C 1 275 ? -17.970 -92.383 -15.835 1.00 43.39 247 ALA C O 1
ATOM 6304 N N . GLU C 1 276 ? -20.062 -91.928 -16.526 1.00 30.87 248 GLU C N 1
ATOM 6305 C CA . GLU C 1 276 ? -19.768 -92.249 -17.916 1.00 37.48 248 GLU C CA 1
ATOM 6306 C C . GLU C 1 276 ? -18.631 -91.378 -18.447 1.00 36.97 248 GLU C C 1
ATOM 6307 O O . GLU C 1 276 ? -17.748 -91.861 -19.163 1.00 29.68 248 GLU C O 1
ATOM 6313 N N . ALA C 1 277 ? -18.654 -90.094 -18.092 1.00 25.38 249 ALA C N 1
ATOM 6314 C CA . ALA C 1 277 ? -17.636 -89.176 -18.564 1.00 25.80 249 ALA C CA 1
ATOM 6315 C C . ALA C 1 277 ? -16.292 -89.492 -17.917 1.00 29.38 249 ALA C C 1
ATOM 6316 O O . ALA C 1 277 ? -15.256 -89.422 -18.564 1.00 37.11 249 ALA C O 1
ATOM 6318 N N . ALA C 1 278 ? -16.303 -89.834 -16.635 1.00 26.64 250 ALA C N 1
ATOM 6319 C CA . ALA C 1 278 ? -15.056 -90.177 -15.968 1.00 30.26 250 ALA C CA 1
ATOM 6320 C C . ALA C 1 278 ? -14.394 -91.406 -16.610 1.00 32.65 250 ALA C C 1
ATOM 6321 O O . ALA C 1 278 ? -13.178 -91.447 -16.788 1.00 37.21 250 ALA C O 1
ATOM 6323 N N . ALA C 1 279 ? -15.206 -92.398 -16.963 1.00 27.46 251 ALA C N 1
ATOM 6324 C CA . ALA C 1 279 ? -14.717 -93.600 -17.615 1.00 31.23 251 ALA C CA 1
ATOM 6325 C C . ALA C 1 279 ? -14.139 -93.280 -18.995 1.00 35.39 251 ALA C C 1
ATOM 6326 O O . ALA C 1 279 ? -13.049 -93.736 -19.325 1.00 35.16 251 ALA C O 1
ATOM 6328 N N . GLU C 1 280 ? -14.874 -92.495 -19.789 1.00 34.44 252 GLU C N 1
ATOM 6329 C CA . GLU C 1 280 ? -14.390 -92.024 -21.088 1.00 34.67 252 GLU C CA 1
ATOM 6330 C C . GLU C 1 280 ? -13.009 -91.399 -20.964 1.00 42.72 252 GLU C C 1
ATOM 6331 O O . GLU C 1 280 ? -12.081 -91.745 -21.699 1.00 44.16 252 GLU C O 1
ATOM 6337 N N . VAL C 1 281 ? -12.875 -90.484 -20.015 1.00 43.41 253 VAL C N 1
ATOM 6338 C CA . VAL C 1 281 ? -11.627 -89.769 -19.820 1.00 39.76 253 VAL C CA 1
ATOM 6339 C C . VAL C 1 281 ? -10.533 -90.697 -19.325 1.00 42.95 253 VAL C C 1
ATOM 6340 O O . VAL C 1 281 ? -9.411 -90.681 -19.837 1.00 48.56 253 VAL C O 1
ATOM 6344 N N . GLN C 1 282 ? -10.879 -91.532 -18.354 1.00 35.97 254 GLN C N 1
ATOM 6345 C CA . GLN C 1 282 ? -9.964 -92.548 -17.845 1.00 33.15 254 GLN C CA 1
ATOM 6346 C C . GLN C 1 282 ? -9.398 -93.431 -18.962 1.00 36.89 254 GLN C C 1
ATOM 6347 O O . GLN C 1 282 ? -8.188 -93.669 -19.042 1.00 38.26 254 GLN C O 1
ATOM 6353 N N . ALA C 1 283 ? -10.287 -93.922 -19.819 1.00 34.44 255 ALA C N 1
ATOM 6354 C CA . ALA C 1 283 ? -9.904 -94.812 -20.913 1.00 37.32 255 ALA C CA 1
ATOM 6355 C C . ALA C 1 283 ? -8.914 -94.167 -21.875 1.00 39.90 255 ALA C C 1
ATOM 6356 O O . ALA C 1 283 ? -7.991 -94.826 -22.354 1.00 38.84 255 ALA C O 1
ATOM 6358 N N . LYS C 1 284 ? -9.115 -92.881 -22.154 1.00 39.29 256 LYS C N 1
ATOM 6359 C CA . LYS C 1 284 ? -8.241 -92.144 -23.062 1.00 42.92 256 LYS C CA 1
ATOM 6360 C C . LYS C 1 284 ? -6.868 -91.876 -22.458 1.00 44.53 256 LYS C C 1
ATOM 6361 O O . LYS C 1 284 ? -5.889 -91.714 -23.185 1.00 51.85 256 LYS C O 1
ATOM 6367 N N . ILE C 1 285 ? -6.798 -91.835 -21.132 1.00 35.43 257 ILE C N 1
ATOM 6368 C CA . ILE C 1 285 ? -5.530 -91.620 -20.455 1.00 29.77 257 ILE C CA 1
ATOM 6369 C C . ILE C 1 285 ? -4.744 -92.917 -20.444 1.00 34.85 257 ILE C C 1
ATOM 6370 O O . ILE C 1 285 ? -3.539 -92.911 -20.682 1.00 34.94 257 ILE C O 1
ATOM 6375 N N . ASP C 1 286 ? -5.422 -94.031 -20.175 1.00 35.66 258 ASP C N 1
ATOM 6376 C CA . ASP C 1 286 ? -4.750 -95.330 -20.197 1.00 34.42 258 ASP C CA 1
ATOM 6377 C C . ASP C 1 286 ? -4.160 -95.533 -21.576 1.00 40.84 258 ASP C C 1
ATOM 6378 O O . ASP C 1 286 ? -3.087 -96.116 -21.727 1.00 43.54 258 ASP C O 1
ATOM 6383 N N . GLU C 1 287 ? -4.877 -95.034 -22.579 1.00 44.67 259 GLU C N 1
ATOM 6384 C CA . GLU C 1 287 ? -4.463 -95.164 -23.963 1.00 44.82 259 GLU C CA 1
ATOM 6385 C C . GLU C 1 287 ? -3.189 -94.389 -24.239 1.00 47.07 259 GLU C C 1
ATOM 6386 O O . GLU C 1 287 ? -2.256 -94.925 -24.847 1.00 39.13 259 GLU C O 1
ATOM 6392 N N . GLN C 1 288 ? -3.149 -93.134 -23.799 1.00 39.45 260 GLN C N 1
ATOM 6393 C CA . GLN C 1 288 ? -1.929 -92.345 -23.916 1.00 40.53 260 GLN C CA 1
ATOM 6394 C C . GLN C 1 288 ? -0.742 -93.060 -23.287 1.00 48.10 260 GLN C C 1
ATOM 6395 O O . GLN C 1 288 ? 0.383 -92.964 -23.783 1.00 56.34 260 GLN C O 1
ATOM 6401 N N . VAL C 1 289 ? -1.000 -93.798 -22.212 1.00 45.04 261 VAL C N 1
ATOM 6402 C CA . VAL C 1 289 ? 0.066 -94.485 -21.492 1.00 55.84 261 VAL C CA 1
ATOM 6403 C C . VAL C 1 289 ? 0.675 -95.644 -22.278 1.00 58.44 261 VAL C C 1
ATOM 6404 O O . VAL C 1 289 ? 1.893 -95.756 -22.377 1.00 69.45 261 VAL C O 1
ATOM 6408 N N . GLN C 1 290 ? -0.160 -96.503 -22.841 1.00 59.25 262 GLN C N 1
ATOM 6409 C CA . GLN C 1 290 ? 0.353 -97.617 -23.634 1.00 69.53 262 GLN C CA 1
ATOM 6410 C C . GLN C 1 290 ? 0.908 -97.212 -25.004 1.00 67.51 262 GLN C C 1
ATOM 6411 O O . GLN C 1 290 ? 1.521 -98.027 -25.683 1.00 77.03 262 GLN C O 1
ATOM 6417 N N . ALA C 1 291 ? 0.699 -95.957 -25.394 1.00 55.07 263 ALA C N 1
ATOM 6418 C CA . ALA C 1 291 ? 1.114 -95.461 -26.705 1.00 45.81 263 ALA C CA 1
ATOM 6419 C C . ALA C 1 291 ? 2.524 -94.876 -26.685 1.00 58.53 263 ALA C C 1
ATOM 6420 O O . ALA C 1 291 ? 3.197 -94.809 -27.723 1.00 65.09 263 ALA C O 1
ATOM 6422 N N . SER C 1 292 ? 2.963 -94.449 -25.505 1.00 56.04 264 SER C N 1
ATOM 6423 C CA . SER C 1 292 ? 4.283 -93.858 -25.340 1.00 62.27 264 SER C CA 1
ATOM 6424 C C . SER C 1 292 ? 5.068 -94.592 -24.268 1.00 63.78 264 SER C C 1
ATOM 6425 O O . SER C 1 292 ? 4.724 -94.516 -23.090 1.00 71.87 264 SER C O 1
ATOM 6428 N N . ALA C 1 293 ? 6.124 -95.293 -24.673 1.00 62.09 265 ALA C N 1
ATOM 6429 C CA . ALA C 1 293 ? 6.982 -96.013 -23.725 1.00 60.75 265 ALA C CA 1
ATOM 6430 C C . ALA C 1 293 ? 7.513 -95.098 -22.618 1.00 62.18 265 ALA C C 1
ATOM 6431 O O . ALA C 1 293 ? 7.616 -95.504 -21.457 1.00 58.35 265 ALA C O 1
ATOM 6433 N N . GLU C 1 294 ? 7.845 -93.864 -22.986 1.00 60.21 266 GLU C N 1
ATOM 6434 C CA . GLU C 1 294 ? 8.323 -92.885 -22.022 1.00 67.04 266 GLU C CA 1
ATOM 6435 C C . GLU C 1 294 ? 7.245 -92.579 -20.991 1.00 64.21 266 GLU C C 1
ATOM 6436 O O . GLU C 1 294 ? 7.508 -92.592 -19.788 1.00 64.79 266 GLU C O 1
ATOM 6442 N N . VAL C 1 295 ? 6.030 -92.312 -21.463 1.00 58.27 267 VAL C N 1
ATOM 6443 C CA . VAL C 1 295 ? 4.926 -91.994 -20.561 1.00 62.74 267 VAL C CA 1
ATOM 6444 C C . VAL C 1 295 ? 4.600 -93.170 -19.631 1.00 57.20 267 VAL C C 1
ATOM 6445 O O . VAL C 1 295 ? 4.434 -92.990 -18.425 1.00 44.06 267 VAL C O 1
ATOM 6449 N N . ALA C 1 296 ? 4.532 -94.373 -20.191 1.00 55.58 268 ALA C N 1
ATOM 6450 C CA . ALA C 1 296 ? 4.250 -95.565 -19.398 1.00 50.92 268 ALA C CA 1
ATOM 6451 C C . ALA C 1 296 ? 5.183 -95.721 -18.204 1.00 60.77 268 ALA C C 1
ATOM 6452 O O . ALA C 1 296 ? 4.729 -96.042 -17.111 1.00 63.52 268 ALA C O 1
ATOM 6454 N N . GLN C 1 297 ? 6.481 -95.499 -18.416 1.00 66.75 269 GLN C N 1
ATOM 6455 C CA . GLN C 1 297 ? 7.470 -95.626 -17.346 1.00 72.92 269 GLN C CA 1
ATOM 6456 C C . GLN C 1 297 ? 7.236 -94.620 -16.224 1.00 68.28 269 GLN C C 1
ATOM 6457 O O . GLN C 1 297 ? 7.267 -94.973 -15.045 1.00 71.04 269 GLN C O 1
ATOM 6463 N N . VAL C 1 298 ? 7.019 -93.365 -16.599 1.00 60.82 270 VAL C N 1
ATOM 6464 C CA . VAL C 1 298 ? 6.650 -92.323 -15.649 1.00 60.31 270 VAL C CA 1
ATOM 6465 C C . VAL C 1 298 ? 5.510 -92.751 -14.720 1.00 62.16 270 VAL C C 1
ATOM 6466 O O . VAL C 1 298 ? 5.626 -92.642 -13.497 1.00 65.08 270 VAL C O 1
ATOM 6470 N N . VAL C 1 299 ? 4.413 -93.230 -15.308 1.00 54.96 271 VAL C N 1
ATOM 6471 C CA . VAL C 1 299 ? 3.245 -93.690 -14.549 1.00 54.22 271 VAL C CA 1
ATOM 6472 C C . VAL C 1 299 ? 3.571 -94.916 -13.680 1.00 53.06 271 VAL C C 1
ATOM 6473 O O . VAL C 1 299 ? 3.175 -94.996 -12.515 1.00 60.16 271 VAL C O 1
ATOM 6477 N N . ALA C 1 300 ? 4.300 -95.868 -14.246 1.00 53.43 272 ALA C N 1
ATOM 6478 C CA . ALA C 1 300 ? 4.752 -97.030 -13.487 1.00 55.51 272 ALA C CA 1
ATOM 6479 C C . ALA C 1 300 ? 5.499 -96.591 -12.225 1.00 63.36 272 ALA C C 1
ATOM 6480 O O . ALA C 1 300 ? 5.297 -97.148 -11.144 1.00 69.33 272 ALA C O 1
ATOM 6482 N N . ALA C 1 301 ? 6.365 -95.593 -12.377 1.00 55.50 273 ALA C N 1
ATOM 6483 C CA . ALA C 1 301 ? 7.133 -95.055 -11.262 1.00 57.98 273 ALA C CA 1
ATOM 6484 C C . ALA C 1 301 ? 6.235 -94.474 -10.156 1.00 64.01 273 ALA C C 1
ATOM 6485 O O . ALA C 1 301 ? 6.533 -94.630 -8.967 1.00 62.52 273 ALA C O 1
ATOM 6487 N N . LEU C 1 302 ? 5.144 -93.812 -10.547 1.00 59.74 274 LEU C N 1
ATOM 6488 C CA . LEU C 1 302 ? 4.167 -93.306 -9.581 1.00 53.72 274 LEU C CA 1
ATOM 6489 C C . LEU C 1 302 ? 3.409 -94.444 -8.901 1.00 53.60 274 LEU C C 1
ATOM 6490 O O . LEU C 1 302 ? 3.131 -94.380 -7.705 1.00 53.72 274 LEU C O 1
ATOM 6495 N N . GLU C 1 303 ? 3.071 -95.486 -9.655 1.00 50.79 275 GLU C N 1
ATOM 6496 C CA . GLU C 1 303 ? 2.408 -96.641 -9.048 1.00 57.31 275 GLU C CA 1
ATOM 6497 C C . GLU C 1 303 ? 3.277 -97.238 -7.952 1.00 59.88 275 GLU C C 1
ATOM 6498 O O . GLU C 1 303 ? 2.771 -97.695 -6.931 1.00 58.78 275 GLU C O 1
ATOM 6504 N N . ARG C 1 304 ? 4.587 -97.239 -8.170 1.00 63.01 276 ARG C N 1
ATOM 6505 C CA . ARG C 1 304 ? 5.507 -97.790 -7.184 1.00 67.75 276 ARG C CA 1
ATOM 6506 C C . ARG C 1 304 ? 5.498 -96.950 -5.915 1.00 66.82 276 ARG C C 1
ATOM 6507 O O . ARG C 1 304 ? 5.478 -97.490 -4.811 1.00 71.36 276 ARG C O 1
ATOM 6515 N N . GLN C 1 305 ? 5.501 -95.630 -6.073 1.00 61.83 277 GLN C N 1
ATOM 6516 C CA . GLN C 1 305 ? 5.476 -94.739 -4.919 1.00 65.30 277 GLN C CA 1
ATOM 6517 C C . GLN C 1 305 ? 4.167 -94.825 -4.162 1.00 71.54 277 GLN C C 1
ATOM 6518 O O . GLN C 1 305 ? 4.160 -95.004 -2.949 1.00 77.60 277 GLN C O 1
ATOM 6524 N N . TYR C 1 306 ? 3.056 -94.693 -4.874 1.00 75.66 278 TYR C N 1
ATOM 6525 C CA . TYR C 1 306 ? 1.752 -94.817 -4.237 1.00 75.06 278 TYR C CA 1
ATOM 6526 C C . TYR C 1 306 ? 1.666 -96.118 -3.437 1.00 73.28 278 TYR C C 1
ATOM 6527 O O . TYR C 1 306 ? 1.264 -96.114 -2.275 1.00 74.98 278 TYR C O 1
ATOM 6536 N N . ASP C 1 307 ? 2.041 -97.226 -4.066 1.00 61.39 279 ASP C N 1
ATOM 6537 C CA . ASP C 1 307 ? 1.968 -98.525 -3.415 1.00 70.94 279 ASP C CA 1
ATOM 6538 C C . ASP C 1 307 ? 2.892 -98.584 -2.196 1.00 84.39 279 ASP C C 1
ATOM 6539 O O . ASP C 1 307 ? 2.564 -99.203 -1.181 1.00 89.78 279 ASP C O 1
ATOM 6544 N N . ALA C 1 308 ? 4.044 -97.930 -2.299 1.00 88.22 280 ALA C N 1
ATOM 6545 C CA . ALA C 1 308 ? 5.002 -97.878 -1.200 1.00 90.39 280 ALA C CA 1
ATOM 6546 C C . ALA C 1 308 ? 4.443 -97.102 -0.005 1.00 96.88 280 ALA C C 1
ATOM 6547 O O . ALA C 1 308 ? 4.527 -97.555 1.140 1.00 95.01 280 ALA C O 1
ATOM 6549 N N . PHE C 1 309 ? 3.874 -95.934 -0.292 1.00 102.39 281 PHE C N 1
ATOM 6550 C CA . PHE C 1 309 ? 3.310 -95.044 0.719 1.00 111.96 281 PHE C CA 1
ATOM 6551 C C . PHE C 1 309 ? 2.163 -95.666 1.522 1.00 116.75 281 PHE C C 1
ATOM 6552 O O . PHE C 1 309 ? 2.035 -95.417 2.720 1.00 119.19 281 PHE C O 1
ATOM 6560 N N . ILE C 1 310 ? 1.332 -96.469 0.863 1.00 120.14 282 ILE C N 1
ATOM 6561 C CA . ILE C 1 310 ? 0.140 -97.036 1.499 1.00 121.69 282 ILE C CA 1
ATOM 6562 C C . ILE C 1 310 ? 0.462 -98.025 2.621 1.00 129.25 282 ILE C C 1
ATOM 6563 O O . ILE C 1 310 ? -0.325 -98.190 3.556 1.00 129.68 282 ILE C O 1
ATOM 6568 N N . ASP C 1 311 ? 1.616 -98.680 2.528 1.00 135.02 283 ASP C N 1
ATOM 6569 C CA . ASP C 1 311 ? 2.060 -99.603 3.574 1.00 139.58 283 ASP C CA 1
ATOM 6570 C C . ASP C 1 311 ? 2.315 -98.880 4.897 1.00 136.40 283 ASP C C 1
ATOM 6571 O O . ASP C 1 311 ? 2.021 -99.409 5.973 1.00 133.32 283 ASP C O 1
ATOM 6576 N N . ALA C 1 312 ? 2.866 -97.673 4.804 1.00 133.46 284 ALA C N 1
ATOM 6577 C CA . ALA C 1 312 ? 3.134 -96.846 5.975 1.00 130.09 284 ALA C CA 1
ATOM 6578 C C . ALA C 1 312 ? 1.964 -96.868 6.956 1.00 126.95 284 ALA C C 1
ATOM 6579 O O . ALA C 1 312 ? 0.802 -96.922 6.552 1.00 119.86 284 ALA C O 1
#

Sequence (856 aa):
AREYEPGQPGMYELEFPAPQLSSSDGRGPVLVHALEGFSDAGHAIRLAAAHLKAALDTELVASFAIDELLDYRSRRPLMTFKTDHFTHSDDPELSLYALRDSIGTPFLLLAGLEPDLKWERFITAVRLLAERLGVRQTIGLGTVPMAVPHTRPITMTAHSNNRELISDFQPSISEIQVPGSASNLLEYRMAQHGHEVVGFTVHVPHYLTQTDYPAAAQALLEQVAKTGSLQLPLAVLAEAAAEVQAKIDEQVQASAEVAQVVAALERQYDAFIDAQENRSLGAEFERFLAQQAEREYEPGQPGMYELEFPAPQLSSSDGRGPVLVHALEGFSDAGHAIRLAAAHLKAALDTELVASFAIDELLDYRSRRPLMTFKTDHFTHSDDPELSLYALRDSIGTPFLLLAGLEPDLKWERFITAVRLLAERLGVRQTIGLGTVPMAVPHTRPITMTAHSNNRELISDFQPSISEIQVPGSASNLLEYRMAQHGHEVVGFTVHVPHYLTQTDYPAAAQALLEQVAKTGSLQLPLAVLAEAAAEVQAKIDEQVQASAEVAQVVAALERQYDAFIDAGAEFERFLAQQAEAREYEPGQPGMYELEFPAPQLSSSDGRGPVLVHALEGFSDAGHAIRLAAAHLKAALDTELVASFAIDELLDYRSRRPLMTFKTDHFTHSDDPELSLYALRDSIGTPFLLLAGLEPDLKWERFITAVRLLAERLGVRQTIGLGTVPMAVPHTRPITMTAHSNNRELISDFQPSISEIQVPGSASNLLEYRMAQHGHEVVGFTVHVPHYLTQTDYPAAAQALLEQVAKTGSLQLPLAVLAEAAAEVQAKIDEQVQASAEVAQVVAALERQYDAFIDA